Protein AF-0000000066488187 (afdb_homodimer)

Sequence (1250 aa):
MEKEEYLPPRRPIIRNIPPSITHKTSDGEYLLLGYHDRPMMTMATIIPTRYPVPGPHKAIGSTIERPPPQLLGPVEPQKHEDTSFILLLLNNHPIPFYATLVTMFALLLTVIWQCGRQWDQQKSTSRMDSFEIVNNPGESRSAQTSKQSNRGSFGWANRKIEIPEGWMAVGSKLMYSPSDILGTGCEGTVVYRGTFDGREVAVKRVVSEFVKFAHREADLLRESDTHPHVIRYFCMESDSQFRYLALELCIASLNDYVEQKEVQQNVTIALRDIMKQATDGLAHLHASKIVHRDMKPQNVLITMASQRGEMRAVISDFGLCKRVQPGKNSISRGIASGLAGTDGWIAPEVLISASTSYPVDIFSLGCIFYYVLTSGTHPFGKSLHRQANIVNGEYTLNKLADLDDWSLADDLISSMLNVEPLHRLTADAVLNHPFFWTSEKRLAYFSDVSDRVEKEEDNSPVVRRIETDARIVVCGGWREKICDALKEDLRKFRTYKSFSVRDLLRAMRNKKHHYRELPEDVRQSLGDIPDQFLHYFTSRFPRLLLHVYKATEYCSGEAVFKRYYSDDVRARMYPIVEEEERVRKKIKEEMANEVWARAPKPVEQRTPLKLDKRNIKKKSNPNTDMEKEEYLPPRRPIIRNIPPSITHKTSDGEYLLLGYHDRPMMTMATIIPTRYPVPGPHKAIGSTIERPPPQLLGPVEPQKHEDTSFILLLLNNHPIPFYATLVTMFALLLTVIWQCGRQWDQQKSTSRMDSFEIVNNPGESRSAQTSKQSNRGSFGWANRKIEIPEGWMAVGSKLMYSPSDILGTGCEGTVVYRGTFDGREVAVKRVVSEFVKFAHREADLLRESDTHPHVIRYFCMESDSQFRYLALELCIASLNDYVEQKEVQQNVTIALRDIMKQATDGLAHLHASKIVHRDMKPQNVLITMASQRGEMRAVISDFGLCKRVQPGKNSISRGIASGLAGTDGWIAPEVLISASTSYPVDIFSLGCIFYYVLTSGTHPFGKSLHRQANIVNGEYTLNKLADLDDWSLADDLISSMLNVEPLHRLTADAVLNHPFFWTSEKRLAYFSDVSDRVEKEEDNSPVVRRIETDARIVVCGGWREKICDALKEDLRKFRTYKSFSVRDLLRAMRNKKHHYRELPEDVRQSLGDIPDQFLHYFTSRFPRLLLHVYKATEYCSGEAVFKRYYSDDVRARMYPIVEEEERVRKKIKEEMANEVWARAPKPVEQRTPLKLDKRNIKKKSNPNTD

Solvent-accessible surface area (backbone atoms only — not comparable to full-atom values): 74371 Å² total; per-residue (Å²): 139,85,83,77,77,85,72,79,85,76,80,82,83,86,71,90,73,81,85,79,87,72,86,79,78,78,82,90,88,82,78,81,76,79,88,76,88,85,85,90,83,88,81,86,88,76,85,84,80,88,87,80,86,79,82,91,81,85,76,89,75,92,83,88,75,86,83,81,91,82,86,90,82,89,86,84,87,82,84,84,79,77,80,55,59,67,61,46,49,57,71,69,49,44,61,66,52,53,50,51,51,48,50,54,51,50,53,50,48,50,54,51,49,58,60,50,54,70,61,54,69,78,66,65,76,82,69,78,77,81,78,76,80,73,81,80,81,80,75,83,75,80,74,82,73,82,79,77,82,76,81,74,77,77,70,78,61,76,73,70,80,77,70,56,88,80,44,46,76,46,73,94,52,37,35,33,31,80,85,42,68,75,46,74,55,74,86,72,22,37,26,23,40,26,35,43,81,88,34,72,22,26,32,39,34,36,42,44,93,47,42,68,39,54,51,48,24,51,54,54,33,72,73,48,30,83,40,86,17,28,47,40,68,69,49,76,40,63,61,98,59,35,35,33,37,37,27,60,49,55,74,41,29,45,43,47,39,55,74,30,68,71,47,45,73,72,51,84,62,53,69,69,53,37,54,50,31,38,39,51,28,49,34,52,35,46,60,61,33,33,34,50,55,48,52,45,44,70,31,31,30,31,41,53,61,43,75,81,63,49,51,48,28,20,39,47,76,47,61,66,40,41,78,56,61,88,92,51,81,44,58,45,67,47,56,74,72,68,69,71,47,50,89,81,37,55,34,44,52,42,74,72,69,32,45,60,54,66,42,42,41,37,24,13,46,24,44,40,52,45,19,59,77,54,59,68,44,51,41,38,54,56,81,92,49,17,59,61,22,44,64,68,60,50,65,57,70,72,75,42,68,80,42,80,58,23,56,40,49,50,53,53,34,53,36,22,53,38,79,52,55,87,70,27,52,50,50,66,48,57,67,50,35,72,76,73,52,50,55,62,54,50,51,49,47,46,39,53,50,28,47,67,49,66,82,50,54,75,83,35,70,57,46,44,42,43,47,55,70,15,44,68,37,35,65,77,22,40,64,78,70,49,58,66,62,49,52,57,56,46,63,73,78,50,91,71,56,46,56,37,44,67,41,50,37,42,50,52,42,50,48,62,56,42,42,86,76,44,54,67,70,41,39,65,68,37,41,55,49,49,56,43,34,49,46,51,51,38,72,70,24,52,43,39,65,58,50,47,52,62,27,46,42,73,48,26,79,40,67,74,35,40,85,66,45,46,68,66,56,34,62,65,35,47,62,56,49,51,50,52,52,50,52,50,49,50,51,52,52,50,50,52,50,47,50,58,68,64,44,75,70,76,73,74,76,75,70,77,78,77,78,77,81,76,82,79,80,79,82,81,83,64,65,96,104,133,85,88,74,86,84,83,82,84,81,78,68,93,71,84,84,79,81,82,75,87,76,85,78,96,85,83,92,86,83,79,79,77,79,77,80,77,77,79,86,79,85,81,84,93,82,86,90,84,87,76,88,84,81,84,92,78,89,84,91,78,93,81,88,76,81,83,81,82,85,77,80,81,82,80,79,82,80,82,80,77,72,78,52,58,67,59,44,50,55,69,72,47,42,61,64,51,53,48,50,51,47,49,53,50,50,51,49,48,50,52,50,46,57,59,49,54,69,60,53,69,77,62,65,83,74,70,76,75,80,77,75,79,77,86,84,86,86,84,85,73,81,72,83,73,82,81,76,82,77,80,74,77,78,70,81,63,76,75,70,79,76,70,57,89,81,45,46,75,45,73,92,50,36,36,33,30,81,85,43,69,75,46,74,53,74,86,72,23,38,25,22,42,27,34,44,80,88,35,73,22,26,33,39,35,36,42,46,91,48,42,69,38,54,52,49,23,50,54,53,32,73,74,48,29,82,42,85,18,28,47,41,67,68,50,76,40,62,59,97,60,34,35,32,37,37,28,62,50,55,74,41,28,46,41,46,38,56,74,30,70,71,49,45,74,72,50,84,60,54,69,69,55,37,55,50,32,39,40,50,28,49,34,52,35,48,59,58,32,33,34,51,56,49,50,44,43,70,31,32,30,31,40,53,62,45,77,83,65,49,52,48,28,19,40,46,76,46,60,64,40,41,77,56,59,87,92,51,82,44,58,44,68,46,56,75,71,67,68,70,48,50,90,81,36,56,33,43,52,43,75,72,69,31,46,58,55,67,42,42,41,35,24,11,46,23,44,39,51,46,18,60,77,54,59,68,42,51,41,37,54,57,82,91,49,17,58,61,22,46,66,69,59,49,65,56,70,72,74,41,68,80,42,82,58,24,54,40,50,50,53,53,35,53,37,22,52,38,78,51,57,86,69,25,52,50,50,64,48,57,67,50,35,73,77,72,52,50,55,62,55,52,53,50,46,47,39,53,51,30,48,67,48,66,83,49,55,75,83,33,70,56,46,44,42,43,47,54,67,15,44,68,37,35,64,75,23,40,64,78,69,48,57,67,60,49,52,55,56,47,63,73,76,48,92,72,56,46,54,37,44,68,41,50,35,42,50,52,40,49,48,64,56,42,42,86,75,44,55,68,70,39,38,63,67,36,41,54,49,48,58,43,34,49,46,51,51,40,72,70,23,54,43,40,65,56,51,47,53,62,27,47,43,73,48,26,79,39,68,74,34,40,85,65,45,45,69,66,55,34,61,66,36,47,63,56,49,52,50,52,51,50,51,50,50,51,52,52,51,50,52,54,50,46,51,58,66,63,44,75,69,75,74,71,74,74,71,75,76,77,80,79,78,82,70,84,72,75,82,70,87,34,94,76,118

InterPro domains:
  IPR000719 Protein kinase domain [PF00069] (177-436)
  IPR000719 Protein kinase domain [PS50011] (176-436)
  IPR000719 Protein kinase domain [SM00220] (176-436)
  IPR008271 Serine/threonine-protein kinase, active site [PS00108] (290-302)
  IPR010513 KEN domain [PF06479] (442-565)
  IPR010513 KEN domain [PS51392] (439-567)
  IPR011009 Protein kinase-like domain superfamily [SSF56112] (176-450)
  IPR038357 KEN domain superfamily [G3DSA:1.20.1440.180] (439-581)
  IPR045133 Serine/threonine-protein kinase/endoribonuclease IRE1/2-like [PTHR13954] (144-567)

Radius of gyration: 46.55 Å; Cα contacts (8 Å, |Δi|>4): 1391; chains: 2; bounding box: 152×186×173 Å

GO terms:
  GO:0035966 response to topologically incorrect protein (P, IGI)
  GO:0035966 response to topologically incorrect protein (P, IMP)

pLDDT: mean 71.26, std 30.34, range [15.01, 98.56]

Secondary structure (DSSP, 8-state):
---------------------------------------------------------------------------------GGGHHHHHHHHSHHHHHHHHHHHHHHHHHHHHHHHHHHHGGGS----------------------------------------TT-EEETTTEEEEEEEEEEE-GGG-EEEEEEETTEEEEEEEEEGGGHHHHHHHHHHHHHHTTSTTB--EEEEEE-SSEEEEEEE-EEEEHHHHHH-HHHHHH--S-HHHHHHHHHHHHHHHHHTTEE-----GGGEEEEPP-TTS---EEE---TT-EE--TTS--B-GGGTTT--S-TTSS-HHHHHH-B--HHHHHHHHHHHHHHHHTTS--TT-SHHHHHHHHHHT----GGGGGSTTHHHHHHHHHHHT-SSGGGSPPHHHHHHSGGG--HHHHHHHHHHHHHHHTTS-TTSHHHHHHHTTHHHHTTT-GGGTS-HHHHHHHHTT----TT-HHHHHHHHHHHHHTGGGS-HHHHHHH-STTHHHHHHHHHH-TTHHHHHHHHGGGGTTSGGGTTTS-HHHHHHHHHHHHHHHHHHHHHHHHHHHHHHHHS-----------------------TT-/---------------------------------------------------------------------------------TTHHHHHHHHHSHHHHHHHHHHHHHHHHHHHHHHHHHHHTTSTT---------------------------------------TT-EEETTTEEEEEEEEEEE-GGG-EEEEEEETTEEEEEEEEEGGGHHHHHHHHHHHHHHTTSTTB--EEEEEE-SSEEEEEEE-EEEEHHHHHH-HHHHHH--S-HHHHHHHHHHHHHHHHHTTEE-----GGGEEEEPP-TTS---EEE---TT-EE--TTS--B-GGGTTT--S-TTSS-HHHHHH-B--HHHHHHHHHHHHHHHHTTS--TT-SHHHHHHHHHHT----GGGGGSTTHHHHHHHHHHHT-SSGGGSPPHHHHHHSGGG--HHHHHHHHHHHHHHHTTS-TTSHHHHHHHTTHHHHTTT-GGGTS-HHHHHHHHTT----TT-HHHHHHHHHHHHHTGGGS-HHHHHHH-STTHHHHHHHHHH-TTHHHHHHHHGGGGTTSGGGTTTS-HHHHHHHHHHHHHHHHHHHHHHHHHHHHHHHHS-----------------------S--

Structure (mmCIF, N/CA/C/O backbone):
data_AF-0000000066488187-model_v1
#
loop_
_entity.id
_entity.type
_entity.pdbx_description
1 polymer 'non-specific serine/threonine protein kinase'
#
loop_
_atom_site.group_PDB
_atom_site.id
_atom_site.type_symbol
_atom_site.label_atom_id
_atom_site.label_alt_id
_atom_site.label_comp_id
_atom_site.label_asym_id
_atom_site.label_entity_id
_atom_site.label_seq_id
_atom_site.pdbx_PDB_ins_code
_atom_site.Cartn_x
_atom_site.Cartn_y
_atom_site.Cartn_z
_atom_site.occupancy
_atom_site.B_iso_or_equiv
_atom_site.auth_seq_id
_atom_site.auth_comp_id
_atom_site.auth_asym_id
_atom_site.auth_atom_id
_atom_site.pdbx_PDB_model_num
ATOM 1 N N . MET A 1 1 ? -51.5 11.68 -42.594 1 23.78 1 MET A N 1
ATOM 2 C CA . MET A 1 1 ? -50.344 12.508 -42.188 1 23.78 1 MET A CA 1
ATOM 3 C C . MET A 1 1 ? -49.312 11.688 -41.406 1 23.78 1 MET A C 1
ATOM 5 O O . MET A 1 1 ? -49.656 11.055 -40.406 1 23.78 1 MET A O 1
ATOM 9 N N . GLU A 1 2 ? -48.156 11.32 -41.969 1 23.92 2 GLU A N 1
ATOM 10 C CA . GLU A 1 2 ? -47.312 10.133 -42 1 23.92 2 GLU A CA 1
ATOM 11 C C . GLU A 1 2 ? -46.312 10.133 -40.812 1 23.92 2 GLU A C 1
ATOM 13 O O . GLU A 1 2 ? -45.625 11.125 -40.562 1 23.92 2 GLU A O 1
ATOM 18 N N . LYS A 1 3 ? -46.531 9.375 -39.719 1 28.27 3 LYS A N 1
ATOM 19 C CA . LYS A 1 3 ? -46.125 9.18 -38.344 1 28.27 3 LYS A CA 1
ATOM 20 C C . LYS A 1 3 ? -44.625 8.844 -38.25 1 28.27 3 LYS A C 1
ATOM 22 O O . LYS A 1 3 ? -44.219 7.691 -38.406 1 28.27 3 LYS A O 1
ATOM 27 N N . GLU A 1 4 ? -43.75 9.789 -38.844 1 26.03 4 GLU A N 1
ATOM 28 C CA . GLU A 1 4 ? -42.344 9.57 -39.219 1 26.03 4 GLU A CA 1
ATOM 29 C C . GLU A 1 4 ? -41.531 9.133 -38 1 26.03 4 GLU A C 1
ATOM 31 O O . GLU A 1 4 ? -41.656 9.68 -36.906 1 26.03 4 GLU A O 1
ATOM 36 N N . GLU A 1 5 ? -40.875 7.992 -38.062 1 28.81 5 GLU A N 1
ATOM 37 C CA . GLU A 1 5 ? -40.219 6.914 -37.344 1 28.81 5 GLU A CA 1
ATOM 38 C C . GLU A 1 5 ? -38.844 7.336 -36.844 1 28.81 5 GLU A C 1
ATOM 40 O O . GLU A 1 5 ? -37.969 7.684 -37.656 1 28.81 5 GLU A O 1
ATOM 45 N N . TYR A 1 6 ? -38.781 8.109 -35.75 1 28.62 6 TYR A N 1
ATOM 46 C CA . TYR A 1 6 ? -37.656 8.875 -35.188 1 28.62 6 TYR A CA 1
ATOM 47 C C . TYR A 1 6 ? -36.406 8.008 -35.031 1 28.62 6 TYR A C 1
ATOM 49 O O . TYR A 1 6 ? -36.438 7.035 -34.281 1 28.62 6 TYR A O 1
ATOM 57 N N . LEU A 1 7 ? -35.562 7.945 -36.062 1 28.62 7 LEU A N 1
ATOM 58 C CA . LEU A 1 7 ? -34.406 7.07 -36.312 1 28.62 7 LEU A CA 1
ATOM 59 C C . LEU A 1 7 ? -33.25 7.367 -35.375 1 28.62 7 LEU A C 1
ATOM 61 O O . LEU A 1 7 ? -32.938 8.531 -35.125 1 28.62 7 LEU A O 1
ATOM 65 N N . PRO A 1 8 ? -32.781 6.449 -34.562 1 27.69 8 PRO A N 1
ATOM 66 C CA . PRO A 1 8 ? -31.797 6.359 -33.469 1 27.69 8 PRO A CA 1
ATOM 67 C C . PRO A 1 8 ? -30.391 6.809 -33.875 1 27.69 8 PRO A C 1
ATOM 69 O O . PRO A 1 8 ? -29.922 6.438 -34.969 1 27.69 8 PRO A O 1
ATOM 72 N N . PRO A 1 9 ? -29.953 8.031 -33.531 1 24.44 9 PRO A N 1
ATOM 73 C CA . PRO A 1 9 ? -28.812 8.742 -34.125 1 24.44 9 PRO A CA 1
ATOM 74 C C . PRO A 1 9 ? -27.516 7.941 -34.031 1 24.44 9 PRO A C 1
ATOM 76 O O . PRO A 1 9 ? -27.25 7.289 -33 1 24.44 9 PRO A O 1
ATOM 79 N N . ARG A 1 10 ? -26.969 7.531 -35.156 1 23.97 10 ARG A N 1
ATOM 80 C CA . ARG A 1 10 ? -25.828 6.707 -35.531 1 23.97 10 ARG A CA 1
ATOM 81 C C . ARG A 1 10 ? -24.516 7.344 -35.062 1 23.97 10 ARG A C 1
ATOM 83 O O . ARG A 1 10 ? -24.297 8.539 -35.25 1 23.97 10 ARG A O 1
ATOM 90 N N . ARG A 1 11 ? -23.797 6.793 -34.062 1 23.14 11 ARG A N 1
ATOM 91 C CA . ARG A 1 11 ? -22.578 7.191 -33.375 1 23.14 11 ARG A CA 1
ATOM 92 C C . ARG A 1 11 ? -21.438 7.406 -34.375 1 23.14 11 ARG A C 1
ATOM 94 O O . ARG A 1 11 ? -21.125 6.516 -35.188 1 23.14 11 ARG A O 1
ATOM 101 N N . PRO A 1 12 ? -21.219 8.594 -34.875 1 22.83 12 PRO A N 1
ATOM 102 C CA . PRO A 1 12 ? -20.312 8.773 -36.031 1 22.83 12 PRO A CA 1
ATOM 103 C C . PRO A 1 12 ? -18.922 8.234 -35.75 1 22.83 12 PRO A C 1
ATOM 105 O O . PRO A 1 12 ? -18.453 8.242 -34.594 1 22.83 12 PRO A O 1
ATOM 108 N N . ILE A 1 13 ? -18.359 7.418 -36.656 1 22.72 13 ILE A N 1
ATOM 109 C CA . ILE A 1 13 ? -17.156 6.613 -36.875 1 22.72 13 ILE A CA 1
ATOM 110 C C . ILE A 1 13 ? -15.922 7.504 -36.781 1 22.72 13 ILE A C 1
ATOM 112 O O . ILE A 1 13 ? -16 8.711 -37.031 1 22.72 13 ILE A O 1
ATOM 116 N N . ILE A 1 14 ? -14.672 6.945 -36.969 1 23.17 14 ILE A N 1
ATOM 117 C CA . ILE A 1 14 ? -13.273 6.723 -36.656 1 23.17 14 ILE A CA 1
ATOM 118 C C . ILE A 1 14 ? -12.391 7.594 -37.531 1 23.17 14 ILE A C 1
ATOM 120 O O . ILE A 1 14 ? -11.195 7.746 -37.281 1 23.17 14 ILE A O 1
ATOM 124 N N . ARG A 1 15 ? -12.773 8.367 -38.562 1 19.3 15 ARG A N 1
ATOM 125 C CA . ARG A 1 15 ? -12.039 8.203 -39.812 1 19.3 15 ARG A CA 1
ATOM 126 C C . ARG A 1 15 ? -10.695 8.922 -39.75 1 19.3 15 ARG A C 1
ATOM 128 O O . ARG A 1 15 ? -9.758 8.562 -40.469 1 19.3 15 ARG A O 1
ATOM 135 N N . ASN A 1 16 ? -10.438 10.25 -39.5 1 20.3 16 ASN A N 1
ATOM 136 C CA . ASN A 1 16 ? -9.703 11.047 -40.469 1 20.3 16 ASN A CA 1
ATOM 137 C C . ASN A 1 16 ? -8.195 10.859 -40.312 1 20.3 16 ASN A C 1
ATOM 139 O O . ASN A 1 16 ? -7.633 11.125 -39.25 1 20.3 16 ASN A O 1
ATOM 143 N N . ILE A 1 17 ? -7.453 10.055 -41.281 1 22.75 17 ILE A N 1
ATOM 144 C CA . ILE A 1 17 ? -6.117 9.586 -41.625 1 22.75 17 ILE A CA 1
ATOM 145 C C . ILE A 1 17 ? -5.254 10.773 -42.062 1 22.75 17 ILE A C 1
ATOM 147 O O . ILE A 1 17 ? -5.477 11.352 -43.125 1 22.75 17 ILE A O 1
ATOM 151 N N . PRO A 1 18 ? -4.883 11.773 -41.25 1 21.7 18 PRO A N 1
ATOM 152 C CA . PRO A 1 18 ? -4.305 12.914 -41.969 1 21.7 18 PRO A CA 1
ATOM 153 C C . PRO A 1 18 ? -3.121 12.508 -42.875 1 21.7 18 PRO A C 1
ATOM 155 O O . PRO A 1 18 ? -2.447 11.516 -42.594 1 21.7 18 PRO A O 1
ATOM 158 N N . PRO A 1 19 ? -2.885 13.133 -44.094 1 20.77 19 PRO A N 1
ATOM 159 C CA . PRO A 1 19 ? -2.145 12.969 -45.344 1 20.77 19 PRO A CA 1
ATOM 160 C C . PRO A 1 19 ? -0.631 13.008 -45.156 1 20.77 19 PRO A C 1
ATOM 162 O O . PRO A 1 19 ? -0.154 13.43 -44.094 1 20.77 19 PRO A O 1
ATOM 165 N N . SER A 1 20 ? 0.217 12.93 -46.344 1 21.25 20 SER A N 1
ATOM 166 C CA . SER A 1 20 ? 1.503 12.523 -46.906 1 21.25 20 SER A CA 1
ATOM 167 C C . SER A 1 20 ? 2.543 13.625 -46.781 1 21.25 20 SER A C 1
ATOM 169 O O . SER A 1 20 ? 3.68 13.477 -47.219 1 21.25 20 SER A O 1
ATOM 171 N N . ILE A 1 21 ? 2.777 14.516 -45.812 1 21.56 21 ILE A N 1
ATOM 172 C CA . ILE A 1 21 ? 3.465 15.742 -46.188 1 21.56 21 ILE A CA 1
ATOM 173 C C . ILE A 1 21 ? 4.898 15.422 -46.625 1 21.56 21 ILE A C 1
ATOM 175 O O . ILE A 1 21 ? 5.672 14.875 -45.844 1 21.56 21 ILE A O 1
ATOM 179 N N . THR A 1 22 ? 5.34 15.555 -48 1 20.45 22 THR A N 1
ATOM 180 C CA . THR A 1 22 ? 6.434 15.281 -48.906 1 20.45 22 THR A CA 1
ATOM 181 C C . THR A 1 22 ? 7.598 16.234 -48.688 1 20.45 22 THR A C 1
ATOM 183 O O . THR A 1 22 ? 8.609 16.172 -49.375 1 20.45 22 THR A O 1
ATOM 186 N N . HIS A 1 23 ? 7.898 16.969 -47.625 1 21.17 23 HIS A N 1
ATOM 187 C CA . HIS A 1 23 ? 8.703 18.125 -47.969 1 21.17 23 HIS A CA 1
ATOM 188 C C . HIS A 1 23 ? 10.062 17.719 -48.531 1 21.17 23 HIS A C 1
ATOM 190 O O . HIS A 1 23 ? 10.641 16.719 -48.094 1 21.17 23 HIS A O 1
ATOM 196 N N . LYS A 1 24 ? 10.383 18.359 -49.75 1 19.84 24 LYS A N 1
ATOM 197 C CA . LYS A 1 24 ? 11.438 18.422 -50.75 1 19.84 24 LYS A CA 1
ATOM 198 C C . LYS A 1 24 ? 12.734 18.969 -50.188 1 19.84 24 LYS A C 1
ATOM 200 O O . LYS A 1 24 ? 12.766 20.078 -49.656 1 19.84 24 LYS A O 1
ATOM 205 N N . THR A 1 25 ? 13.656 18.219 -49.781 1 20.03 25 THR A N 1
ATOM 206 C CA . THR A 1 25 ? 14.867 18.562 -49.031 1 20.03 25 THR A CA 1
ATOM 207 C C . THR A 1 25 ? 15.898 19.203 -49.969 1 20.03 25 THR A C 1
ATOM 209 O O . THR A 1 25 ? 16.234 18.625 -51.031 1 20.03 25 THR A O 1
ATOM 212 N N . SER A 1 26 ? 15.938 20.516 -50.25 1 20.23 26 SER A N 1
ATOM 213 C CA . SER A 1 26 ? 16.719 21.031 -51.375 1 20.23 26 SER A CA 1
ATOM 214 C C . SER A 1 26 ? 18.078 20.344 -51.438 1 20.23 26 SER A C 1
ATOM 216 O O . SER A 1 26 ? 18.484 19.891 -52.531 1 20.23 26 SER A O 1
ATOM 218 N N . ASP A 1 27 ? 19.219 21.125 -50.906 1 20.31 27 ASP A N 1
ATOM 219 C CA . ASP A 1 27 ? 20.547 21.016 -51.5 1 20.31 27 ASP A CA 1
ATOM 220 C C . ASP A 1 27 ? 21.156 19.641 -51.219 1 20.31 27 ASP A C 1
ATOM 222 O O . ASP A 1 27 ? 20.703 18.906 -50.344 1 20.31 27 ASP A O 1
ATOM 226 N N . GLY A 1 28 ? 22.438 19.391 -51.844 1 17.52 28 GLY A N 1
ATOM 227 C CA . GLY A 1 28 ? 23.172 18.25 -52.406 1 17.52 28 GLY A CA 1
ATOM 228 C C . GLY A 1 28 ? 23.734 17.344 -51.344 1 17.52 28 GLY A C 1
ATOM 229 O O . GLY A 1 28 ? 23.156 17.172 -50.281 1 17.52 28 GLY A O 1
ATOM 230 N N . GLU A 1 29 ? 25.188 17.328 -51.188 1 17.75 29 GLU A N 1
ATOM 231 C CA . GLU A 1 29 ? 26.234 16.453 -51.719 1 17.75 29 GLU A CA 1
ATOM 232 C C . GLU A 1 29 ? 26.859 15.617 -50.594 1 17.75 29 GLU A C 1
ATOM 234 O O . GLU A 1 29 ? 26.766 14.383 -50.625 1 17.75 29 GLU A O 1
ATOM 239 N N . TYR A 1 30 ? 28.125 15.938 -49.969 1 18.64 30 TYR A N 1
ATOM 240 C CA . TYR A 1 30 ? 29.438 15.312 -50 1 18.64 30 TYR A CA 1
ATOM 241 C C . TYR A 1 30 ? 29.703 14.523 -48.719 1 18.64 30 TYR A C 1
ATOM 243 O O . TYR A 1 30 ? 29.125 14.812 -47.688 1 18.64 30 TYR A O 1
ATOM 251 N N . LEU A 1 31 ? 30.312 13.289 -48.844 1 18.98 31 LEU A N 1
ATOM 252 C CA . LEU A 1 31 ? 30.797 12.133 -48.094 1 18.98 31 LEU A CA 1
ATOM 253 C C . LEU A 1 31 ? 31.891 12.531 -47.125 1 18.98 31 LEU A C 1
ATOM 255 O O . LEU A 1 31 ? 32.344 11.711 -46.312 1 18.98 31 LEU A O 1
ATOM 259 N N . LEU A 1 32 ? 31.984 13.742 -46.594 1 17.16 32 LEU A N 1
ATOM 260 C CA . LEU A 1 32 ? 33.375 14.039 -46.344 1 17.16 32 LEU A CA 1
ATOM 261 C C . LEU A 1 32 ? 33.969 13.086 -45.281 1 17.16 32 LEU A C 1
ATOM 263 O O . LEU A 1 32 ? 33.438 13 -44.188 1 17.16 32 LEU A O 1
ATOM 267 N N . LEU A 1 33 ? 34.906 12.109 -45.75 1 18.19 33 LEU A N 1
ATOM 268 C CA . LEU A 1 33 ? 35.812 11.07 -45.219 1 18.19 33 LEU A CA 1
ATOM 269 C C . LEU A 1 33 ? 36.844 11.656 -44.25 1 18.19 33 LEU A C 1
ATOM 271 O O . LEU A 1 33 ? 37.719 10.953 -43.812 1 18.19 33 LEU A O 1
ATOM 275 N N . GLY A 1 34 ? 36.594 12.836 -43.688 1 16.64 34 GLY A N 1
ATOM 276 C CA . GLY A 1 34 ? 37.875 13.5 -43.5 1 16.64 34 GLY A CA 1
ATOM 277 C C . GLY A 1 34 ? 38.906 12.641 -42.75 1 16.64 34 GLY A C 1
ATOM 278 O O . GLY A 1 34 ? 38.531 11.648 -42.125 1 16.64 34 GLY A O 1
ATOM 279 N N . TYR A 1 35 ? 40.312 13.148 -42.812 1 17.02 35 TYR A N 1
ATOM 280 C CA . TYR A 1 35 ? 41.75 12.938 -42.75 1 17.02 35 TYR A CA 1
ATOM 281 C C . TYR A 1 35 ? 42.188 12.648 -41.312 1 17.02 35 TYR A C 1
ATOM 283 O O . TYR A 1 35 ? 41.688 13.25 -40.375 1 17.02 35 TYR A O 1
ATOM 291 N N . HIS A 1 36 ? 43 11.547 -41.156 1 16.98 36 HIS A N 1
ATOM 292 C CA . HIS A 1 36 ? 43.656 10.672 -40.219 1 16.98 36 HIS A CA 1
ATOM 293 C C . HIS A 1 36 ? 44.812 11.398 -39.5 1 16.98 36 HIS A C 1
ATOM 295 O O . HIS A 1 36 ? 45.469 10.836 -38.625 1 16.98 36 HIS A O 1
ATOM 301 N N . ASP A 1 37 ? 45.125 12.648 -39.469 1 16.47 37 ASP A N 1
ATOM 302 C CA . ASP A 1 37 ? 46.562 12.797 -39.438 1 16.47 37 ASP A CA 1
ATOM 303 C C . ASP A 1 37 ? 47.156 12.195 -38.156 1 16.47 37 ASP A C 1
ATOM 305 O O . ASP A 1 37 ? 46.469 12.18 -37.094 1 16.47 37 ASP A O 1
ATOM 309 N N . ARG A 1 38 ? 48.531 11.695 -38.281 1 17.17 38 ARG A N 1
ATOM 310 C CA . ARG A 1 38 ? 49.469 10.758 -37.688 1 17.17 38 ARG A CA 1
ATOM 311 C C . ARG A 1 38 ? 49.938 11.25 -36.344 1 17.17 38 ARG A C 1
ATOM 313 O O . ARG A 1 38 ? 49.938 10.484 -35.375 1 17.17 38 ARG A O 1
ATOM 320 N N . PRO A 1 39 ? 50.906 12.328 -36.125 1 16.39 39 PRO A N 1
ATOM 321 C CA . PRO A 1 39 ? 52.344 12.023 -35.969 1 16.39 39 PRO A CA 1
ATOM 322 C C . PRO A 1 39 ? 52.781 11.992 -34.531 1 16.39 39 PRO A C 1
ATOM 324 O O . PRO A 1 39 ? 53.438 11.031 -34.094 1 16.39 39 PRO A O 1
ATOM 327 N N . MET A 1 40 ? 53.25 13.164 -33.812 1 15.96 40 MET A N 1
ATOM 328 C CA . MET A 1 40 ? 54.656 13.492 -33.531 1 15.96 40 MET A CA 1
ATOM 329 C C . MET A 1 40 ? 55.031 13.016 -32.125 1 15.96 40 MET A C 1
ATOM 331 O O . MET A 1 40 ? 54.156 12.93 -31.25 1 15.96 40 MET A O 1
ATOM 335 N N . MET A 1 41 ? 56.5 12.883 -31.781 1 15.87 41 MET A N 1
ATOM 336 C CA . MET A 1 41 ? 57.594 12.266 -31.031 1 15.87 41 MET A CA 1
ATOM 337 C C . MET A 1 41 ? 57.719 12.867 -29.641 1 15.87 41 MET A C 1
ATOM 339 O O . MET A 1 41 ? 58.219 12.219 -28.719 1 15.87 41 MET A O 1
ATOM 343 N N . THR A 1 42 ? 57.469 14.133 -29.25 1 15.91 42 THR A N 1
ATOM 344 C CA . THR A 1 42 ? 58.656 14.789 -28.719 1 15.91 42 THR A CA 1
ATOM 345 C C . THR A 1 42 ? 59 14.273 -27.312 1 15.91 42 THR A C 1
ATOM 347 O O . THR A 1 42 ? 58.094 13.828 -26.594 1 15.91 42 THR A O 1
ATOM 350 N N . MET A 1 43 ? 60.375 14.641 -26.734 1 15.22 43 MET A N 1
ATOM 351 C CA . MET A 1 43 ? 61.594 14.32 -26.016 1 15.22 43 MET A CA 1
ATOM 352 C C . MET A 1 43 ? 61.438 14.633 -24.531 1 15.22 43 MET A C 1
ATOM 354 O O . MET A 1 43 ? 62.156 14.055 -23.703 1 15.22 43 MET A O 1
ATOM 358 N N . ALA A 1 44 ? 60.781 15.719 -24.016 1 15.34 44 ALA A N 1
ATOM 359 C CA . ALA A 1 44 ? 61.719 16.531 -23.25 1 15.34 44 ALA A CA 1
ATOM 360 C C . ALA A 1 44 ? 62.125 15.828 -21.953 1 15.34 44 ALA A C 1
ATOM 362 O O . ALA A 1 44 ? 61.438 14.93 -21.484 1 15.34 44 ALA A O 1
ATOM 363 N N . THR A 1 45 ? 62.719 16.641 -20.953 1 15.73 45 THR A N 1
ATOM 364 C CA . THR A 1 45 ? 63.938 16.891 -20.219 1 15.73 45 THR A CA 1
ATOM 365 C C . THR A 1 45 ? 63.906 16.203 -18.859 1 15.73 45 THR A C 1
ATOM 367 O O . THR A 1 45 ? 62.844 15.867 -18.359 1 15.73 45 THR A O 1
ATOM 370 N N . ILE A 1 46 ? 64.75 16.766 -17.812 1 15.26 46 ILE A N 1
ATOM 371 C CA . ILE A 1 46 ? 66 16.5 -17.141 1 15.26 46 ILE A CA 1
ATOM 372 C C . ILE A 1 46 ? 65.75 16.219 -15.656 1 15.26 46 ILE A C 1
ATOM 374 O O . ILE A 1 46 ? 66.562 15.555 -15.008 1 15.26 46 ILE A O 1
ATOM 378 N N . ILE A 1 47 ? 64.625 16.672 -14.961 1 16.33 47 ILE A N 1
ATOM 379 C CA . ILE A 1 47 ? 65.25 17.328 -13.805 1 16.33 47 ILE A CA 1
ATOM 380 C C . ILE A 1 47 ? 65.875 16.281 -12.914 1 16.33 47 ILE A C 1
ATOM 382 O O . ILE A 1 47 ? 65.375 15.203 -12.688 1 16.33 47 ILE A O 1
ATOM 386 N N . PRO A 1 48 ? 66.812 16.703 -12.023 1 16.05 48 PRO A N 1
ATOM 387 C CA . PRO A 1 48 ? 68.125 16.391 -11.469 1 16.05 48 PRO A CA 1
ATOM 388 C C . PRO A 1 48 ? 68.062 15.32 -10.383 1 16.05 48 PRO A C 1
ATOM 390 O O . PRO A 1 48 ? 67 14.992 -9.898 1 16.05 48 PRO A O 1
ATOM 393 N N . THR A 1 49 ? 69.062 15.453 -9.5 1 15.07 49 THR A N 1
ATOM 394 C CA . THR A 1 49 ? 70.188 14.711 -9.008 1 15.07 49 THR A CA 1
ATOM 395 C C . THR A 1 49 ? 69.875 14.055 -7.668 1 15.07 49 THR A C 1
ATOM 397 O O . THR A 1 49 ? 70.188 12.875 -7.461 1 15.07 49 THR A O 1
ATOM 400 N N . ARG A 1 50 ? 69.75 14.82 -6.492 1 16.03 50 ARG A N 1
ATOM 401 C CA . ARG A 1 50 ? 70.938 14.664 -5.613 1 16.03 50 ARG A CA 1
ATOM 402 C C . ARG A 1 50 ? 70.75 13.445 -4.707 1 16.03 50 ARG A C 1
ATOM 404 O O . ARG A 1 50 ? 69.625 12.984 -4.477 1 16.03 50 ARG A O 1
ATOM 411 N N . TYR A 1 51 ? 71.688 13.32 -3.646 1 15.61 51 TYR A N 1
ATOM 412 C CA . TYR A 1 51 ? 72.688 12.461 -3.041 1 15.61 51 TYR A CA 1
ATOM 413 C C . TYR A 1 51 ? 72.125 11.672 -1.872 1 15.61 51 TYR A C 1
ATOM 415 O O . TYR A 1 51 ? 71.125 12.078 -1.284 1 15.61 51 TYR A O 1
ATOM 423 N N . PRO A 1 52 ? 72.875 10.633 -1.226 1 16.44 52 PRO A N 1
ATOM 424 C CA . PRO A 1 52 ? 72.875 9.273 -0.691 1 16.44 52 PRO A CA 1
ATOM 425 C C . PRO A 1 52 ? 72.625 9.227 0.812 1 16.44 52 PRO A C 1
ATOM 427 O O . PRO A 1 52 ? 72.25 8.18 1.35 1 16.44 52 PRO A O 1
ATOM 430 N N . VAL A 1 53 ? 72.5 10.141 1.646 1 16.66 53 VAL A N 1
ATOM 431 C CA . VAL A 1 53 ? 73.5 10.016 2.73 1 16.66 53 VAL A CA 1
ATOM 432 C C . VAL A 1 53 ? 73.062 8.859 3.646 1 16.66 53 VAL A C 1
ATOM 434 O O . VAL A 1 53 ? 71.875 8.68 3.939 1 16.66 53 VAL A O 1
ATOM 437 N N . PRO A 1 54 ? 74.062 8.055 4.348 1 16.34 54 PRO A N 1
ATOM 438 C CA . PRO A 1 54 ? 74.438 6.746 4.863 1 16.34 54 PRO A CA 1
ATOM 439 C C . PRO A 1 54 ? 73.938 6.465 6.262 1 16.34 54 PRO A C 1
ATOM 441 O O . PRO A 1 54 ? 73.875 5.316 6.707 1 16.34 54 PRO A O 1
ATOM 444 N N . GLY A 1 55 ? 73.312 7.266 7.074 1 16.38 55 GLY A N 1
ATOM 445 C CA . GLY A 1 55 ? 74 7.207 8.352 1 16.38 55 GLY A CA 1
ATOM 446 C C . GLY A 1 55 ? 73.875 5.875 9.055 1 16.38 55 GLY A C 1
ATOM 447 O O . GLY A 1 55 ? 73 5.074 8.695 1 16.38 55 GLY A O 1
ATOM 448 N N . PRO A 1 56 ? 74.438 5.523 10.281 1 16.66 56 PRO A N 1
ATOM 449 C CA . PRO A 1 56 ? 75.375 4.633 10.984 1 16.66 56 PRO A CA 1
ATOM 450 C C . PRO A 1 56 ? 74.688 3.445 11.641 1 16.66 56 PRO A C 1
ATOM 452 O O . PRO A 1 56 ? 73.438 3.416 11.711 1 16.66 56 PRO A O 1
ATOM 455 N N . HIS A 1 57 ? 75.188 2.896 12.82 1 15.52 57 HIS A N 1
ATOM 456 C CA . HIS A 1 57 ? 75.938 1.759 13.359 1 15.52 57 HIS A CA 1
ATOM 457 C C . HIS A 1 57 ? 75.062 0.891 14.242 1 15.52 57 HIS A C 1
ATOM 459 O O . HIS A 1 57 ? 75.125 -0.339 14.188 1 15.52 57 HIS A O 1
ATOM 465 N N . LYS A 1 58 ? 74.188 1.296 15.273 1 15.94 58 LYS A N 1
ATOM 466 C CA . LYS A 1 58 ? 74.625 0.77 16.562 1 15.94 58 LYS A CA 1
ATOM 467 C C . LYS A 1 58 ? 74.25 -0.693 16.719 1 15.94 58 LYS A C 1
ATOM 469 O O . LYS A 1 58 ? 73.25 -1.156 16.078 1 15.94 58 LYS A O 1
ATOM 474 N N . ALA A 1 59 ? 74.312 -1.363 17.969 1 15.02 59 ALA A N 1
ATOM 475 C CA . ALA A 1 59 ? 74.938 -2.438 18.75 1 15.02 59 ALA A CA 1
ATOM 476 C C . ALA A 1 59 ? 73.875 -3.518 19.078 1 15.02 59 ALA A C 1
ATOM 478 O O . ALA A 1 59 ? 74.062 -4.285 20.016 1 15.02 59 ALA A O 1
ATOM 479 N N . ILE A 1 60 ? 72.938 -3.904 18.266 1 15.02 60 ILE A N 1
ATOM 480 C CA . ILE A 1 60 ? 72 -4.734 19.047 1 15.02 60 ILE A CA 1
ATOM 481 C C . ILE A 1 60 ? 72.688 -6.035 19.438 1 15.02 60 ILE A C 1
ATOM 483 O O . ILE A 1 60 ? 73.188 -6.758 18.578 1 15.02 60 ILE A O 1
ATOM 487 N N . GLY A 1 61 ? 72.875 -6.426 20.641 1 15.32 61 GLY A N 1
ATOM 488 C CA . GLY A 1 61 ? 73.5 -7.441 21.484 1 15.32 61 GLY A CA 1
ATOM 489 C C . GLY A 1 61 ? 72.938 -8.836 21.203 1 15.32 61 GLY A C 1
ATOM 490 O O . GLY A 1 61 ? 73.625 -9.68 20.656 1 15.32 61 GLY A O 1
ATOM 491 N N . SER A 1 62 ? 72.125 -9.508 22.109 1 15.88 62 SER A N 1
ATOM 492 C CA . SER A 1 62 ? 72.562 -10.703 22.844 1 15.88 62 SER A CA 1
ATOM 493 C C . SER A 1 62 ? 72.188 -11.969 22.094 1 15.88 62 SER A C 1
ATOM 495 O O . SER A 1 62 ? 71.312 -11.922 21.188 1 15.88 62 SER A O 1
ATOM 497 N N . THR A 1 63 ? 71.75 -13.172 22.797 1 15.94 63 THR A N 1
ATOM 498 C CA . THR A 1 63 ? 72.438 -14.422 23.172 1 15.94 63 THR A CA 1
ATOM 499 C C . THR A 1 63 ? 71.75 -15.609 22.469 1 15.94 63 THR A C 1
ATOM 501 O O . THR A 1 63 ? 72.438 -16.469 21.922 1 15.94 63 THR A O 1
ATOM 504 N N . ILE A 1 64 ? 70.438 -16.141 22.844 1 18.11 64 ILE A N 1
ATOM 505 C CA . ILE A 1 64 ? 70.438 -17.469 23.438 1 18.11 64 ILE A CA 1
ATOM 506 C C . ILE A 1 64 ? 70.312 -18.531 22.344 1 18.11 64 ILE A C 1
ATOM 508 O O . ILE A 1 64 ? 69.562 -18.328 21.375 1 18.11 64 ILE A O 1
ATOM 512 N N . GLU A 1 65 ? 70.688 -19.875 22.5 1 16.83 65 GLU A N 1
ATOM 513 C CA . GLU A 1 65 ? 71.312 -21.078 21.969 1 16.83 65 GLU A CA 1
ATOM 514 C C . GLU A 1 65 ? 70.25 -22.078 21.453 1 16.83 65 GLU A C 1
ATOM 516 O O . GLU A 1 65 ? 70.625 -23.031 20.781 1 16.83 65 GLU A O 1
ATOM 521 N N . ARG A 1 66 ? 69 -21.922 21.391 1 18.14 66 ARG A N 1
ATOM 522 C CA . ARG A 1 66 ? 68.375 -23.188 21.766 1 18.14 66 ARG A CA 1
ATOM 523 C C . ARG A 1 66 ? 68.625 -24.266 20.75 1 18.14 66 ARG A C 1
ATOM 525 O O . ARG A 1 66 ? 68.562 -24.031 19.531 1 18.14 66 ARG A O 1
ATOM 532 N N . PRO A 1 67 ? 68.875 -25.547 21.031 1 17.06 67 PRO A N 1
ATOM 533 C CA . PRO A 1 67 ? 69.625 -26.672 20.484 1 17.06 67 PRO A CA 1
ATOM 534 C C . PRO A 1 67 ? 68.938 -27.344 19.297 1 17.06 67 PRO A C 1
ATOM 536 O O . PRO A 1 67 ? 69.562 -27.453 18.234 1 17.06 67 PRO A O 1
ATOM 539 N N . PRO A 1 68 ? 68.312 -28.609 19.438 1 17.69 68 PRO A N 1
ATOM 540 C CA . PRO A 1 68 ? 68.938 -29.875 19.094 1 17.69 68 PRO A CA 1
ATOM 541 C C . PRO A 1 68 ? 68.375 -30.531 17.859 1 17.69 68 PRO A C 1
ATOM 543 O O . PRO A 1 68 ? 69.125 -31.047 17.016 1 17.69 68 PRO A O 1
ATOM 546 N N . PRO A 1 69 ? 66.875 -30.797 17.719 1 20.28 69 PRO A N 1
ATOM 547 C CA . PRO A 1 69 ? 66.562 -32.219 17.656 1 20.28 69 PRO A CA 1
ATOM 548 C C . PRO A 1 69 ? 66.688 -32.781 16.234 1 20.28 69 PRO A C 1
ATOM 550 O O . PRO A 1 69 ? 66.5 -32.062 15.258 1 20.28 69 PRO A O 1
ATOM 553 N N . GLN A 1 70 ? 66.812 -34.062 15.945 1 18.34 70 GLN A N 1
ATOM 554 C CA . GLN A 1 70 ? 67.562 -34.938 15.008 1 18.34 70 GLN A CA 1
ATOM 555 C C . GLN A 1 70 ? 66.688 -35.281 13.805 1 18.34 70 GLN A C 1
ATOM 557 O O . GLN A 1 70 ? 67.062 -35.156 12.656 1 18.34 70 GLN A O 1
ATOM 562 N N . LEU A 1 71 ? 65.562 -36.25 13.859 1 17.77 71 LEU A N 1
ATOM 563 C CA . LEU A 1 71 ? 65.812 -37.625 13.414 1 17.77 71 LEU A CA 1
ATOM 564 C C . LEU A 1 71 ? 65.438 -37.781 11.945 1 17.77 71 LEU A C 1
ATOM 566 O O . LEU A 1 71 ? 66.25 -38.25 11.141 1 17.77 71 LEU A O 1
ATOM 570 N N . LEU A 1 72 ? 64.188 -38.625 11.531 1 20.22 72 LEU A N 1
ATOM 571 C CA . LEU A 1 72 ? 64.25 -39.906 10.852 1 20.22 72 LEU A CA 1
ATOM 572 C C . LEU A 1 72 ? 64 -39.75 9.352 1 20.22 72 LEU A C 1
ATOM 574 O O . LEU A 1 72 ? 63.344 -38.812 8.93 1 20.22 72 LEU A O 1
ATOM 578 N N . GLY A 1 73 ? 64.312 -40.688 8.344 1 19.84 73 GLY A N 1
ATOM 579 C CA . GLY A 1 73 ? 64.875 -40.844 7.008 1 19.84 73 GLY A CA 1
ATOM 580 C C . GLY A 1 73 ? 63.812 -41 5.93 1 19.84 73 GLY A C 1
ATOM 581 O O . GLY A 1 73 ? 63.906 -40.406 4.863 1 19.84 73 GLY A O 1
ATOM 582 N N . PRO A 1 74 ? 62.688 -41.906 6.051 1 20.83 74 PRO A N 1
ATOM 583 C CA . PRO A 1 74 ? 62.781 -43.031 5.102 1 20.83 74 PRO A CA 1
ATOM 584 C C . PRO A 1 74 ? 62.25 -42.656 3.711 1 20.83 74 PRO A C 1
ATOM 586 O O . PRO A 1 74 ? 61.656 -41.594 3.531 1 20.83 74 PRO A O 1
ATOM 589 N N . VAL A 1 75 ? 61 -43.375 2.965 1 24.7 75 VAL A N 1
ATOM 590 C CA . VAL A 1 75 ? 60.906 -44.469 1.984 1 24.7 75 VAL A CA 1
ATOM 591 C C . VAL A 1 75 ? 60.312 -43.938 0.681 1 24.7 75 VAL A C 1
ATOM 593 O O . VAL A 1 75 ? 59.5 -43 0.694 1 24.7 75 VAL A O 1
ATOM 596 N N . GLU A 1 76 ? 60.625 -44.375 -0.61 1 23.98 76 GLU A N 1
ATOM 597 C CA . GLU A 1 76 ? 60.688 -44.031 -2.025 1 23.98 76 GLU A CA 1
ATOM 598 C C . GLU A 1 76 ? 59.375 -44.312 -2.729 1 23.98 76 GLU A C 1
ATOM 600 O O . GLU A 1 76 ? 58.938 -45.469 -2.791 1 23.98 76 GLU A O 1
ATOM 605 N N . PRO A 1 77 ? 58.219 -43.562 -2.678 1 22.7 77 PRO A N 1
ATOM 606 C CA . PRO A 1 77 ? 56.938 -44.031 -3.174 1 22.7 77 PRO A CA 1
ATOM 607 C C . PRO A 1 77 ? 56.938 -44.312 -4.676 1 22.7 77 PRO A C 1
ATOM 609 O O . PRO A 1 77 ? 57.438 -43.5 -5.457 1 22.7 77 PRO A O 1
ATOM 612 N N . GLN A 1 78 ? 56.719 -45.562 -5.273 1 22.81 78 GLN A N 1
ATOM 613 C CA . GLN A 1 78 ? 56.844 -46.219 -6.57 1 22.81 78 GLN A CA 1
ATOM 614 C C . GLN A 1 78 ? 55.781 -45.719 -7.543 1 22.81 78 GLN A C 1
ATOM 616 O O . GLN A 1 78 ? 54.656 -45.375 -7.133 1 22.81 78 GLN A O 1
ATOM 621 N N . LYS A 1 79 ? 56.031 -45.531 -8.82 1 25.7 79 LYS A N 1
ATOM 622 C CA . LYS A 1 79 ? 55.562 -44.969 -10.07 1 25.7 79 LYS A CA 1
ATOM 623 C C . LYS A 1 79 ? 54.469 -45.844 -10.695 1 25.7 79 LYS A C 1
ATOM 625 O O . LYS A 1 79 ? 54.781 -46.938 -11.188 1 25.7 79 LYS A O 1
ATOM 630 N N . HIS A 1 80 ? 53.188 -46.062 -10.234 1 23.86 80 HIS A N 1
ATOM 631 C CA . HIS A 1 80 ? 52.188 -47 -10.734 1 23.86 80 HIS A CA 1
ATOM 632 C C . HIS A 1 80 ? 51.875 -46.75 -12.203 1 23.86 80 HIS A C 1
ATOM 634 O O . HIS A 1 80 ? 51.656 -45.594 -12.602 1 23.86 80 HIS A O 1
ATOM 640 N N . GLU A 1 81 ? 52.25 -47.688 -13.266 1 31 81 GLU A N 1
ATOM 641 C CA . GLU A 1 81 ? 52.281 -47.938 -14.703 1 31 81 GLU A CA 1
ATOM 642 C C . GLU A 1 81 ? 50.875 -48.094 -15.266 1 31 81 GLU A C 1
ATOM 644 O O . GLU A 1 81 ? 50.594 -49.031 -16.031 1 31 81 GLU A O 1
ATOM 649 N N . ASP A 1 82 ? 49.719 -47.625 -14.758 1 33.75 82 ASP A N 1
ATOM 650 C CA . ASP A 1 82 ? 48.438 -48.25 -14.961 1 33.75 82 ASP A CA 1
ATOM 651 C C . ASP A 1 82 ? 47.906 -48.031 -16.375 1 33.75 82 ASP A C 1
ATOM 653 O O . ASP A 1 82 ? 46.75 -48.25 -16.672 1 33.75 82 ASP A O 1
ATOM 657 N N . THR A 1 83 ? 48.594 -47.312 -17.297 1 36.81 83 THR A N 1
ATOM 658 C CA . THR A 1 83 ? 47.844 -46.812 -18.453 1 36.81 83 THR A CA 1
ATOM 659 C C . THR A 1 83 ? 47.469 -47.938 -19.391 1 36.81 83 THR A C 1
ATOM 661 O O . THR A 1 83 ? 46.844 -47.719 -20.422 1 36.81 83 THR A O 1
ATOM 664 N N . SER A 1 84 ? 48.125 -49.156 -19.266 1 41.12 84 SER A N 1
ATOM 665 C CA . SER A 1 84 ? 48.406 -50 -20.438 1 41.12 84 SER A CA 1
ATOM 666 C C . SER A 1 84 ? 47.219 -50.844 -20.812 1 41.12 84 SER A C 1
ATOM 668 O O . SER A 1 84 ? 47.281 -51.688 -21.734 1 41.12 84 SER A O 1
ATOM 670 N N . PHE A 1 85 ? 46.219 -50.938 -20.016 1 45.41 85 PHE A N 1
ATOM 671 C CA . PHE A 1 85 ? 45.438 -52.125 -20.172 1 45.41 85 PHE A CA 1
ATOM 672 C C . PHE A 1 85 ? 44.594 -52.094 -21.438 1 45.41 85 PHE A C 1
ATOM 674 O O . PHE A 1 85 ? 44.5 -53.062 -22.188 1 45.41 85 PHE A O 1
ATOM 681 N N . ILE A 1 86 ? 44.094 -50.969 -21.781 1 47.31 86 ILE A N 1
ATOM 682 C CA . ILE A 1 86 ? 43.125 -50.844 -22.859 1 47.31 86 ILE A CA 1
ATOM 683 C C . ILE A 1 86 ? 43.812 -51.094 -24.203 1 47.31 86 ILE A C 1
ATOM 685 O O . ILE A 1 86 ? 43.25 -51.812 -25.062 1 47.31 86 ILE A O 1
ATOM 689 N N . LEU A 1 87 ? 45 -50.594 -24.203 1 47.53 87 LEU A N 1
ATOM 690 C CA . LEU A 1 87 ? 45.812 -50.781 -25.422 1 47.53 87 LEU A CA 1
ATOM 691 C C . LEU A 1 87 ? 46.188 -52.219 -25.625 1 47.53 87 LEU A C 1
ATOM 693 O O . LEU A 1 87 ? 46.281 -52.688 -26.766 1 47.53 87 LEU A O 1
ATOM 697 N N . LEU A 1 88 ? 46.375 -52.906 -24.438 1 45.47 88 LEU A N 1
ATOM 698 C CA . LEU A 1 88 ? 46.781 -54.281 -24.5 1 45.47 88 LEU A CA 1
ATOM 699 C C . LEU A 1 88 ? 45.688 -55.156 -25.078 1 45.47 88 LEU A C 1
ATOM 701 O O . LEU A 1 88 ? 45.938 -56.062 -25.891 1 45.47 88 LEU A O 1
ATOM 705 N N . LEU A 1 89 ? 44.531 -54.875 -24.656 1 49.62 89 LEU A N 1
ATOM 706 C CA . LEU A 1 89 ? 43.406 -55.688 -25.109 1 49.62 89 LEU A CA 1
ATOM 707 C C . LEU A 1 89 ? 43.188 -55.531 -26.609 1 49.62 89 LEU A C 1
ATOM 709 O O . LEU A 1 89 ? 42.938 -56.531 -27.312 1 49.62 89 LEU A O 1
ATOM 713 N N . LEU A 1 90 ? 43.375 -54.344 -27.172 1 50.09 90 LEU A N 1
ATOM 714 C CA . LEU A 1 90 ? 43.219 -54 -28.578 1 50.09 90 LEU A CA 1
ATOM 715 C C . LEU A 1 90 ? 44.219 -54.719 -29.438 1 50.09 90 LEU A C 1
ATOM 717 O O . LEU A 1 90 ? 43.906 -55.188 -30.547 1 50.09 90 LEU A O 1
ATOM 721 N N . ASN A 1 91 ? 45.469 -54.781 -28.922 1 52.22 91 ASN A N 1
ATOM 722 C CA . ASN A 1 91 ? 46.531 -55.406 -29.688 1 52.22 91 ASN A CA 1
ATOM 723 C C . ASN A 1 91 ? 46.438 -56.906 -29.672 1 52.22 91 ASN A C 1
ATOM 725 O O . ASN A 1 91 ? 46.875 -57.594 -30.609 1 52.22 91 ASN A O 1
ATOM 729 N N . ASN A 1 92 ? 46.125 -57.469 -28.422 1 55.59 92 ASN A N 1
ATOM 730 C CA . ASN A 1 92 ? 46.312 -58.906 -28.312 1 55.59 92 ASN A CA 1
ATOM 731 C C . ASN A 1 92 ? 45.094 -59.688 -28.812 1 55.59 92 ASN A C 1
ATOM 733 O O . ASN A 1 92 ? 45.188 -60.875 -29.125 1 55.59 92 ASN A O 1
ATOM 737 N N . HIS A 1 93 ? 43.906 -59.375 -28.578 1 56.31 93 HIS A N 1
ATOM 738 C CA . HIS A 1 93 ? 42.781 -60.188 -29.062 1 56.31 93 HIS A CA 1
ATOM 739 C C . HIS A 1 93 ? 41.812 -59.344 -29.891 1 56.31 93 HIS A C 1
ATOM 741 O O . HIS A 1 93 ? 40.719 -59.031 -29.438 1 56.31 93 HIS A O 1
ATOM 747 N N . PRO A 1 94 ? 42.281 -58.812 -31.078 1 56.38 94 PRO A N 1
ATOM 748 C CA . PRO A 1 94 ? 41.531 -57.906 -31.938 1 56.38 94 PRO A CA 1
ATOM 749 C C . PRO A 1 94 ? 40.25 -58.531 -32.469 1 56.38 94 PRO A C 1
ATOM 751 O O . PRO A 1 94 ? 39.219 -57.844 -32.625 1 56.38 94 PRO A O 1
ATOM 754 N N . ILE A 1 95 ? 40.344 -59.781 -32.656 1 63.41 95 ILE A N 1
ATOM 755 C CA . ILE A 1 95 ? 39.281 -60.438 -33.406 1 63.41 95 ILE A CA 1
ATOM 756 C C . ILE A 1 95 ? 38 -60.5 -32.562 1 63.41 95 ILE A C 1
ATOM 758 O O . ILE A 1 95 ? 36.938 -60.156 -33.031 1 63.41 95 ILE A O 1
ATOM 762 N N . PRO A 1 96 ? 38.219 -61.031 -31.312 1 61.81 96 PRO A N 1
ATOM 763 C CA . PRO A 1 96 ? 36.969 -61.094 -30.547 1 61.81 96 PRO A CA 1
ATOM 764 C C . PRO A 1 96 ? 36.406 -59.719 -30.266 1 61.81 96 PRO A C 1
ATOM 766 O O . PRO A 1 96 ? 35.188 -59.562 -30.172 1 61.81 96 PRO A O 1
ATOM 769 N N . PHE A 1 97 ? 37.25 -58.688 -30.219 1 62.47 97 PHE A N 1
ATOM 770 C CA . PHE A 1 97 ? 36.812 -57.312 -30 1 62.47 97 PHE A CA 1
ATOM 771 C C . PHE A 1 97 ? 35.938 -56.844 -31.172 1 62.47 97 PHE A C 1
ATOM 773 O O . PHE A 1 97 ? 34.844 -56.344 -30.969 1 62.47 97 PHE A O 1
ATOM 780 N N . TYR A 1 98 ? 36.5 -57.031 -32.312 1 66.75 98 TYR A N 1
ATOM 781 C CA . TYR A 1 98 ? 35.781 -56.562 -33.469 1 66.75 98 TYR A CA 1
ATOM 782 C C . TYR A 1 98 ? 34.5 -57.375 -33.688 1 66.75 98 TYR A C 1
ATOM 784 O O . TYR A 1 98 ? 33.469 -56.844 -34.094 1 66.75 98 TYR A O 1
ATOM 792 N N . ALA A 1 99 ? 34.562 -58.656 -33.25 1 64.19 99 ALA A N 1
ATOM 793 C CA . ALA A 1 99 ? 33.406 -59.5 -33.406 1 64.19 99 ALA A CA 1
ATOM 794 C C . ALA A 1 99 ? 32.281 -59.062 -32.469 1 64.19 99 ALA A C 1
ATOM 796 O O . ALA A 1 99 ? 31.094 -59.094 -32.844 1 64.19 99 ALA A O 1
ATOM 797 N N . THR A 1 100 ? 32.688 -58.562 -31.281 1 65.62 100 THR A N 1
ATOM 798 C CA . THR A 1 100 ? 31.688 -58.062 -30.328 1 65.62 100 THR A CA 1
ATOM 799 C C . THR A 1 100 ? 31.062 -56.781 -30.844 1 65.62 100 THR A C 1
ATOM 801 O O . THR A 1 100 ? 29.844 -56.562 -30.719 1 65.62 100 THR A O 1
ATOM 804 N N . LEU A 1 101 ? 31.906 -55.969 -31.516 1 66.81 101 LEU A N 1
ATOM 805 C CA . LEU A 1 101 ? 31.391 -54.719 -32.094 1 66.81 101 LEU A CA 1
ATOM 806 C C . LEU A 1 101 ? 30.438 -55 -33.25 1 66.81 101 LEU A C 1
ATOM 808 O O . LEU A 1 101 ? 29.391 -54.375 -33.344 1 66.81 101 LEU A O 1
ATOM 812 N N . VAL A 1 102 ? 30.719 -56 -33.969 1 66.69 102 VAL A N 1
ATOM 813 C CA . VAL A 1 102 ? 29.906 -56.344 -35.125 1 66.69 102 VAL A CA 1
ATOM 814 C C . VAL A 1 102 ? 28.578 -56.938 -34.656 1 66.69 102 VAL A C 1
ATOM 816 O O . VAL A 1 102 ? 27.516 -56.625 -35.188 1 66.69 102 VAL A O 1
ATOM 819 N N . THR A 1 103 ? 28.641 -57.75 -33.625 1 64.38 103 THR A N 1
ATOM 820 C CA . THR A 1 103 ? 27.422 -58.344 -33.094 1 64.38 103 THR A CA 1
ATOM 821 C C . THR A 1 103 ? 26.516 -57.281 -32.469 1 64.38 103 THR A C 1
ATOM 823 O O . THR A 1 103 ? 25.297 -57.312 -32.656 1 64.38 103 THR A O 1
ATOM 826 N N . MET A 1 104 ? 27.125 -56.281 -31.812 1 65.88 104 MET A N 1
ATOM 827 C CA . MET A 1 104 ? 26.359 -55.156 -31.234 1 65.88 104 MET A CA 1
ATOM 828 C C . MET A 1 104 ? 25.703 -54.344 -32.312 1 65.88 104 MET A C 1
ATOM 830 O O . MET A 1 104 ? 24.547 -53.906 -32.188 1 65.88 104 MET A O 1
ATOM 834 N N . PHE A 1 105 ? 26.422 -54.156 -33.438 1 67.56 105 PHE A N 1
ATOM 835 C CA . PHE A 1 105 ? 25.906 -53.438 -34.594 1 67.56 105 PHE A CA 1
ATOM 836 C C . PHE A 1 105 ? 24.781 -54.219 -35.281 1 67.56 105 PHE A C 1
ATOM 838 O O . PHE A 1 105 ? 23.766 -53.625 -35.656 1 67.56 105 PHE A O 1
ATOM 845 N N . ALA A 1 106 ? 24.891 -55.531 -35.375 1 63.72 106 ALA A N 1
ATOM 846 C CA . ALA A 1 106 ? 23.875 -56.344 -36 1 63.72 106 ALA A CA 1
ATOM 847 C C . ALA A 1 106 ? 22.594 -56.375 -35.125 1 63.72 106 ALA A C 1
ATOM 849 O O . ALA A 1 106 ? 21.484 -56.344 -35.688 1 63.72 106 ALA A O 1
ATOM 850 N N . LEU A 1 107 ? 22.781 -56.375 -33.812 1 64.12 107 LEU A N 1
ATOM 851 C CA . LEU A 1 107 ? 21.625 -56.344 -32.906 1 64.12 107 LEU A CA 1
ATOM 852 C C . LEU A 1 107 ? 20.906 -55 -33 1 64.12 107 LEU A C 1
ATOM 854 O O . LEU A 1 107 ? 19.688 -54.969 -33.031 1 64.12 107 LEU A O 1
ATOM 858 N N . LEU A 1 108 ? 21.656 -53.938 -33.25 1 65.19 108 LEU A N 1
ATOM 859 C CA . LEU A 1 108 ? 21.094 -52.625 -33.438 1 65.19 108 LEU A CA 1
ATOM 860 C C . LEU A 1 108 ? 20.312 -52.562 -34.75 1 65.19 108 LEU A C 1
ATOM 862 O O . LEU A 1 108 ? 19.219 -52 -34.781 1 65.19 108 LEU A O 1
ATOM 866 N N . LEU A 1 109 ? 20.797 -53.188 -35.781 1 62.91 109 LEU A N 1
ATOM 867 C CA . LEU A 1 109 ? 20.125 -53.219 -37.062 1 62.91 109 LEU A CA 1
ATOM 868 C C . LEU A 1 109 ? 18.844 -54.031 -37 1 62.91 109 LEU A C 1
ATOM 870 O O . LEU A 1 109 ? 17.828 -53.656 -37.594 1 62.91 109 LEU A O 1
ATOM 874 N N . THR A 1 110 ? 18.906 -55.125 -36.281 1 58.88 110 THR A N 1
ATOM 875 C CA . THR A 1 110 ? 17.703 -55.938 -36.156 1 58.88 110 THR A CA 1
ATOM 876 C C . THR A 1 110 ? 16.625 -55.219 -35.375 1 58.88 110 THR A C 1
ATOM 878 O O . THR A 1 110 ? 15.445 -55.312 -35.688 1 58.88 110 THR A O 1
ATOM 881 N N . VAL A 1 111 ? 17.031 -54.406 -34.312 1 58.69 111 VAL A N 1
ATOM 882 C CA . VAL A 1 111 ? 16.062 -53.625 -33.562 1 58.69 111 VAL A CA 1
ATOM 883 C C . VAL A 1 111 ? 15.469 -52.531 -34.469 1 58.69 111 VAL A C 1
ATOM 885 O O . VAL A 1 111 ? 14.25 -52.344 -34.5 1 58.69 111 VAL A O 1
ATOM 888 N N . ILE A 1 112 ? 16.219 -51.938 -35.375 1 57.12 112 ILE A N 1
ATOM 889 C CA . ILE A 1 112 ? 15.75 -50.938 -36.312 1 57.12 112 ILE A CA 1
ATOM 890 C C . ILE A 1 112 ? 14.844 -51.594 -37.375 1 57.12 112 ILE A C 1
ATOM 892 O O . ILE A 1 112 ? 13.789 -51.062 -37.688 1 57.12 112 ILE A O 1
ATOM 896 N N . TRP A 1 113 ? 15.195 -52.781 -37.844 1 53.5 113 TRP A N 1
ATOM 897 C CA . TRP A 1 113 ? 14.391 -53.5 -38.812 1 53.5 113 TRP A CA 1
ATOM 898 C C . TRP A 1 113 ? 13.062 -53.969 -38.219 1 53.5 113 TRP A C 1
ATOM 900 O O . TRP A 1 113 ? 12.016 -53.844 -38.844 1 53.5 113 TRP A O 1
ATOM 910 N N . GLN A 1 114 ? 13.125 -54.469 -36.969 1 46.59 114 GLN A N 1
ATOM 911 C CA . GLN A 1 114 ? 11.875 -54.906 -36.344 1 46.59 114 GLN A CA 1
ATOM 912 C C . GLN A 1 114 ? 10.984 -53.688 -36.062 1 46.59 114 GLN A C 1
ATOM 914 O O . GLN A 1 114 ? 9.758 -53.781 -36.188 1 46.59 114 GLN A O 1
ATOM 919 N N . CYS A 1 115 ? 11.508 -52.531 -35.719 1 45.16 115 CYS A N 1
ATOM 920 C CA . CYS A 1 115 ? 10.711 -51.312 -35.562 1 45.16 115 CYS A CA 1
ATOM 921 C C . CYS A 1 115 ? 10.203 -50.812 -36.906 1 45.16 115 CYS A C 1
ATOM 923 O O . CYS A 1 115 ? 9.141 -50.219 -37 1 45.16 115 CYS A O 1
ATOM 925 N N . GLY A 1 116 ? 10.906 -50.969 -38.031 1 41.09 116 GLY A N 1
ATOM 926 C CA . GLY A 1 116 ? 10.461 -50.594 -39.344 1 41.09 116 GLY A CA 1
ATOM 927 C C . GLY A 1 116 ? 9.336 -51.469 -39.875 1 41.09 116 GLY A C 1
ATOM 928 O O . GLY A 1 116 ? 8.469 -51 -40.625 1 41.09 116 GLY A O 1
ATOM 929 N N . ARG A 1 117 ? 9.383 -52.781 -39.688 1 39.94 117 ARG A N 1
ATOM 930 C CA . ARG A 1 117 ? 8.336 -53.625 -40.25 1 39.94 117 ARG A CA 1
ATOM 931 C C . ARG A 1 117 ? 6.988 -53.312 -39.594 1 39.94 117 ARG A C 1
ATOM 933 O O . ARG A 1 117 ? 5.938 -53.594 -40.188 1 39.94 117 ARG A O 1
ATOM 940 N N . GLN A 1 118 ? 7.008 -52.969 -38.312 1 35.12 118 GLN A N 1
ATOM 941 C CA . GLN A 1 118 ? 5.684 -52.75 -37.75 1 35.12 118 GLN A CA 1
ATOM 942 C C . GLN A 1 118 ? 5.035 -51.5 -38.344 1 35.12 118 GLN A C 1
ATOM 944 O O . GLN A 1 118 ? 3.828 -51.281 -38.188 1 35.12 118 GLN A O 1
ATOM 949 N N . TRP A 1 119 ? 5.809 -50.625 -39.062 1 32.5 119 TRP A N 1
ATOM 950 C CA . TRP A 1 119 ? 5.188 -49.5 -39.719 1 32.5 119 TRP A CA 1
ATOM 951 C C . TRP A 1 119 ? 4.441 -49.906 -40.969 1 32.5 119 TRP A C 1
ATOM 953 O O . TRP A 1 119 ? 3.467 -49.281 -41.375 1 32.5 119 TRP A O 1
ATOM 963 N N . ASP A 1 120 ? 4.938 -50.906 -41.625 1 30.5 120 ASP A N 1
ATOM 964 C CA . ASP A 1 120 ? 4.449 -51.125 -43 1 30.5 120 ASP A CA 1
ATOM 965 C C . ASP A 1 120 ? 3.064 -51.781 -42.969 1 30.5 120 ASP A C 1
ATOM 967 O O . ASP A 1 120 ? 2.355 -51.75 -43.969 1 30.5 120 ASP A O 1
ATOM 971 N N . GLN A 1 121 ? 2.82 -52.719 -42.125 1 28.23 121 GLN A N 1
ATOM 972 C CA . GLN A 1 121 ? 1.648 -53.531 -42.406 1 28.23 121 GLN A CA 1
ATOM 973 C C . GLN A 1 121 ? 0.369 -52.719 -42.344 1 28.23 121 GLN A C 1
ATOM 975 O O . GLN A 1 121 ? -0.72 -53.219 -42.625 1 28.23 121 GLN A O 1
ATOM 980 N N . GLN A 1 122 ? 0.332 -51.531 -41.688 1 23.88 122 GLN A N 1
ATOM 981 C CA . GLN A 1 122 ? -1.002 -50.969 -41.625 1 23.88 122 GLN A CA 1
ATOM 982 C C . GLN A 1 122 ? -1.404 -50.375 -43 1 23.88 122 GLN A C 1
ATOM 984 O O . GLN A 1 122 ? -2.332 -49.562 -43.062 1 23.88 122 GLN A O 1
ATOM 989 N N . LYS A 1 123 ? -0.487 -50.438 -43.969 1 25.84 123 LYS A N 1
ATOM 990 C CA . LYS A 1 123 ? -0.889 -49.75 -45.219 1 25.84 123 LYS A CA 1
ATOM 991 C C . LYS A 1 123 ? -2.107 -50.406 -45.844 1 25.84 123 LYS A C 1
ATOM 993 O O . LYS A 1 123 ? -2.764 -49.844 -46.719 1 25.84 123 LYS A O 1
ATOM 998 N N . SER A 1 124 ? -2.043 -51.75 -45.875 1 21.33 124 SER A N 1
ATOM 999 C CA . SER A 1 124 ? -2.662 -52.344 -47.062 1 21.33 124 SER A CA 1
ATOM 1000 C C . SER A 1 124 ? -4.176 -52.156 -47.031 1 21.33 124 SER A C 1
ATOM 1002 O O . SER A 1 124 ? -4.801 -51.938 -48.062 1 21.33 124 SER A O 1
ATOM 1004 N N . THR A 1 125 ? -4.949 -52.75 -46.062 1 21.14 125 THR A N 1
ATOM 1005 C CA . THR A 1 125 ? -6.184 -53.438 -46.5 1 21.14 125 THR A CA 1
ATOM 1006 C C . THR A 1 125 ? -7.266 -52.406 -46.812 1 21.14 125 THR A C 1
ATOM 1008 O O . THR A 1 125 ? -8.375 -52.75 -47.219 1 21.14 125 THR A O 1
ATOM 1011 N N . SER A 1 126 ? -7.25 -51.094 -46.281 1 19.62 126 SER A N 1
ATOM 1012 C CA . SER A 1 126 ? -8.609 -50.562 -46.312 1 19.62 126 SER A CA 1
ATOM 1013 C C . SER A 1 126 ? -9.016 -50.25 -47.75 1 19.62 126 SER A C 1
ATOM 1015 O O . SER A 1 126 ? -8.656 -49.188 -48.281 1 19.62 126 SER A O 1
ATOM 1017 N N . ARG A 1 127 ? -8.914 -51.156 -48.656 1 19.84 127 ARG A N 1
ATOM 1018 C CA . ARG A 1 127 ? -9.523 -50.969 -49.969 1 19.84 127 ARG A CA 1
ATOM 1019 C C . ARG A 1 127 ? -11.016 -50.688 -49.844 1 19.84 127 ARG A C 1
ATOM 1021 O O . ARG A 1 127 ? -11.812 -51.562 -49.594 1 19.84 127 ARG A O 1
ATOM 1028 N N . MET A 1 128 ? -11.453 -49.562 -49.094 1 18.42 128 MET A N 1
ATOM 1029 C CA . MET A 1 128 ? -12.875 -49.219 -49.156 1 18.42 128 MET A CA 1
ATOM 1030 C C . MET A 1 128 ? -13.367 -49.219 -50.594 1 18.42 128 MET A C 1
ATOM 1032 O O . MET A 1 128 ? -12.75 -48.594 -51.469 1 18.42 128 MET A O 1
ATOM 1036 N N . ASP A 1 129 ? -14.234 -50.156 -50.969 1 17.52 129 ASP A N 1
ATOM 1037 C CA . ASP A 1 129 ? -15.117 -50.469 -52.062 1 17.52 129 ASP A CA 1
ATOM 1038 C C . ASP A 1 129 ? -15.898 -49.25 -52.5 1 17.52 129 ASP A C 1
ATOM 1040 O O . ASP A 1 129 ? -16.375 -48.469 -51.688 1 17.52 129 ASP A O 1
ATOM 1044 N N . SER A 1 130 ? -15.719 -48.781 -53.719 1 18.89 130 SER A N 1
ATOM 1045 C CA . SER A 1 130 ? -16.219 -47.688 -54.531 1 18.89 130 SER A CA 1
ATOM 1046 C C . SER A 1 130 ? -17.719 -47.812 -54.75 1 18.89 130 SER A C 1
ATOM 1048 O O . SER A 1 130 ? -18.172 -48.688 -55.5 1 18.89 130 SER A O 1
ATOM 1050 N N . PHE A 1 131 ? -18.641 -47.875 -53.625 1 16.8 131 PHE A N 1
ATOM 1051 C CA . PHE A 1 131 ? -20.062 -47.969 -53.969 1 16.8 131 PHE A CA 1
ATOM 1052 C C . PHE A 1 131 ? -20.453 -46.906 -54.969 1 16.8 131 PHE A C 1
ATOM 1054 O O . PHE A 1 131 ? -20.094 -45.719 -54.812 1 16.8 131 PHE A O 1
ATOM 1061 N N . GLU A 1 132 ? -20.734 -47.312 -56.156 1 17.91 132 GLU A N 1
ATOM 1062 C CA . GLU A 1 132 ? -21.281 -46.688 -57.344 1 17.91 132 GLU A CA 1
ATOM 1063 C C . GLU A 1 132 ? -22.688 -46.156 -57.094 1 17.91 132 GLU A C 1
ATOM 1065 O O . GLU A 1 132 ? -23.641 -46.906 -56.938 1 17.91 132 GLU A O 1
ATOM 1070 N N . ILE A 1 133 ? -22.766 -45.219 -55.969 1 16.72 133 ILE A N 1
ATOM 1071 C CA . ILE A 1 133 ? -24.047 -44.531 -55.875 1 16.72 133 ILE A CA 1
ATOM 1072 C C . ILE A 1 133 ? -24.438 -44.062 -57.281 1 16.72 133 ILE A C 1
ATOM 1074 O O . ILE A 1 133 ? -23.719 -43.281 -57.906 1 16.72 133 ILE A O 1
ATOM 1078 N N . VAL A 1 134 ? -25.219 -44.719 -57.875 1 16.86 134 VAL A N 1
ATOM 1079 C CA . VAL A 1 134 ? -26.109 -44.625 -59.031 1 16.86 134 VAL A CA 1
ATOM 1080 C C . VAL A 1 134 ? -26.938 -43.344 -58.906 1 16.86 134 VAL A C 1
ATOM 1082 O O . VAL A 1 134 ? -27.266 -42.906 -57.812 1 16.86 134 VAL A O 1
ATOM 1085 N N . ASN A 1 135 ? -27.25 -42.688 -60.156 1 17.08 135 ASN A N 1
ATOM 1086 C CA . ASN A 1 135 ? -27.641 -41.344 -60.594 1 17.08 135 ASN A CA 1
ATOM 1087 C C . ASN A 1 135 ? -29.078 -41.031 -60.188 1 17.08 135 ASN A C 1
ATOM 1089 O O . ASN A 1 135 ? -29.5 -39.875 -60.281 1 17.08 135 ASN A O 1
ATOM 1093 N N . ASN A 1 136 ? -29.891 -42.062 -59.906 1 17.47 136 ASN A N 1
ATOM 1094 C CA . ASN A 1 136 ? -31.172 -41.719 -60.5 1 17.47 136 ASN A CA 1
ATOM 1095 C C . ASN A 1 136 ? -31.891 -40.656 -59.656 1 17.47 136 ASN A C 1
ATOM 1097 O O . ASN A 1 136 ? -31.734 -40.594 -58.438 1 17.47 136 ASN A O 1
ATOM 1101 N N . PRO A 1 137 ? -32.688 -39.781 -60.344 1 17.73 137 PRO A N 1
ATOM 1102 C CA . PRO A 1 137 ? -33.219 -38.438 -60.031 1 17.73 137 PRO A CA 1
ATOM 1103 C C . PRO A 1 137 ? -34.281 -38.469 -58.938 1 17.73 137 PRO A C 1
ATOM 1105 O O . PRO A 1 137 ? -34.375 -37.531 -58.125 1 17.73 137 PRO A O 1
ATOM 1108 N N . GLY A 1 138 ? -35.125 -39.469 -58.938 1 17.56 138 GLY A N 1
ATOM 1109 C CA . GLY A 1 138 ? -36.531 -39.156 -58.844 1 17.56 138 GLY A CA 1
ATOM 1110 C C . GLY A 1 138 ? -36.969 -38.844 -57.406 1 17.56 138 GLY A C 1
ATOM 1111 O O . GLY A 1 138 ? -36.281 -39.219 -56.438 1 17.56 138 GLY A O 1
ATOM 1112 N N . GLU A 1 139 ? -37.906 -37.875 -57.125 1 17 139 GLU A N 1
ATOM 1113 C CA . GLU A 1 139 ? -38.406 -36.938 -56.125 1 17 139 GLU A CA 1
ATOM 1114 C C . GLU A 1 139 ? -39.156 -37.656 -55 1 17 139 GLU A C 1
ATOM 1116 O O . GLU A 1 139 ? -39.469 -37.062 -53.969 1 17 139 GLU A O 1
ATOM 1121 N N . SER A 1 140 ? -39.375 -38.906 -55.062 1 16.47 140 SER A N 1
ATOM 1122 C CA . SER A 1 140 ? -40.656 -39 -54.375 1 16.47 140 SER A CA 1
ATOM 1123 C C . SER A 1 140 ? -40.5 -38.812 -52.875 1 16.47 140 SER A C 1
ATOM 1125 O O . SER A 1 140 ? -39.5 -39.219 -52.281 1 16.47 140 SER A O 1
ATOM 1127 N N . ARG A 1 141 ? -41.406 -38.031 -52.094 1 16.52 141 ARG A N 1
ATOM 1128 C CA . ARG A 1 141 ? -41.688 -37.281 -50.875 1 16.52 141 ARG A CA 1
ATOM 1129 C C . ARG A 1 141 ? -41.875 -38.219 -49.688 1 16.52 141 ARG A C 1
ATOM 1131 O O . ARG A 1 141 ? -42.156 -37.75 -48.594 1 16.52 141 ARG A O 1
ATOM 1138 N N . SER A 1 142 ? -41.719 -39.531 -49.781 1 15.8 142 SER A N 1
ATOM 1139 C CA . SER A 1 142 ? -42.594 -40.062 -48.75 1 15.8 142 SER A CA 1
ATOM 1140 C C . SER A 1 142 ? -42.031 -39.844 -47.344 1 15.8 142 SER A C 1
ATOM 1142 O O . SER A 1 142 ? -40.844 -39.812 -47.156 1 15.8 142 SER A O 1
ATOM 1144 N N . ALA A 1 143 ? -42.875 -39.531 -46.312 1 17.02 143 ALA A N 1
ATOM 1145 C CA . ALA A 1 143 ? -43.031 -38.906 -45 1 17.02 143 ALA A CA 1
ATOM 1146 C C . ALA A 1 143 ? -42.438 -39.781 -43.906 1 17.02 143 ALA A C 1
ATOM 1148 O O . ALA A 1 143 ? -42.469 -39.406 -42.719 1 17.02 143 ALA A O 1
ATOM 1149 N N . GLN A 1 144 ? -41.812 -40.969 -44.156 1 16.41 144 GLN A N 1
ATOM 1150 C CA . GLN A 1 144 ? -41.969 -41.844 -43 1 16.41 144 GLN A CA 1
ATOM 1151 C C . GLN A 1 144 ? -41.094 -41.375 -41.844 1 16.41 144 GLN A C 1
ATOM 1153 O O . GLN A 1 144 ? -39.906 -41.062 -42.031 1 16.41 144 GLN A O 1
ATOM 1158 N N . THR A 1 145 ? -41.625 -41.094 -40.562 1 18.7 145 THR A N 1
ATOM 1159 C CA . THR A 1 145 ? -41.344 -40.406 -39.312 1 18.7 145 THR A CA 1
ATOM 1160 C C . THR A 1 145 ? -40.344 -41.219 -38.469 1 18.7 145 THR A C 1
ATOM 1162 O O . THR A 1 145 ? -40.062 -40.844 -37.312 1 18.7 145 THR A O 1
ATOM 1165 N N . SER A 1 146 ? -39.5 -42.125 -38.938 1 17.55 146 SER A N 1
ATOM 1166 C CA . SER A 1 146 ? -38.938 -43.031 -37.938 1 17.55 146 SER A CA 1
ATOM 1167 C C . SER A 1 146 ? -37.969 -42.312 -37 1 17.55 146 SER A C 1
ATOM 1169 O O . SER A 1 146 ? -37.062 -41.625 -37.438 1 17.55 146 SER A O 1
ATOM 1171 N N . LYS A 1 147 ? -38.281 -42 -35.656 1 19.98 147 LYS A N 1
ATOM 1172 C CA . LYS A 1 147 ? -37.656 -41.281 -34.562 1 19.98 147 LYS A CA 1
ATOM 1173 C C . LYS A 1 147 ? -36.406 -42 -34.094 1 19.98 147 LYS A C 1
ATOM 1175 O O . LYS A 1 147 ? -36.469 -43.031 -33.438 1 19.98 147 LYS A O 1
ATOM 1180 N N . GLN A 1 148 ? -35.375 -42.25 -34.812 1 17.95 148 GLN A N 1
ATOM 1181 C CA . GLN A 1 148 ? -34.156 -42.969 -34.438 1 17.95 148 GLN A CA 1
ATOM 1182 C C . GLN A 1 148 ? -33.438 -42.281 -33.312 1 17.95 148 GLN A C 1
ATOM 1184 O O . GLN A 1 148 ? -33.094 -41.094 -33.406 1 17.95 148 GLN A O 1
ATOM 1189 N N . SER A 1 149 ? -33.625 -42.812 -31.984 1 22.86 149 SER A N 1
ATOM 1190 C CA . SER A 1 149 ? -33.094 -42.344 -30.703 1 22.86 149 SER A CA 1
ATOM 1191 C C . SER A 1 149 ? -31.578 -42.406 -30.672 1 22.86 149 SER A C 1
ATOM 1193 O O . SER A 1 149 ? -31 -43.469 -30.812 1 22.86 149 SER A O 1
ATOM 1195 N N . ASN A 1 150 ? -30.844 -41.562 -31.219 1 21.44 150 ASN A N 1
ATOM 1196 C CA . ASN A 1 150 ? -29.391 -41.438 -31.344 1 21.44 150 ASN A CA 1
ATOM 1197 C C . ASN A 1 150 ? -28.719 -41.281 -29.984 1 21.44 150 ASN A C 1
ATOM 1199 O O . ASN A 1 150 ? -28.938 -40.312 -29.266 1 21.44 150 ASN A O 1
ATOM 1203 N N . ARG A 1 151 ? -28.438 -42.406 -29.219 1 23.5 151 ARG A N 1
ATOM 1204 C CA . ARG A 1 151 ? -27.672 -42.5 -27.984 1 23.5 151 ARG A CA 1
ATOM 1205 C C . ARG A 1 151 ? -26.281 -41.875 -28.156 1 23.5 151 ARG A C 1
ATOM 1207 O O . ARG A 1 151 ? -25.453 -42.375 -28.906 1 23.5 151 ARG A O 1
ATOM 1214 N N . GLY A 1 152 ? -26.156 -40.625 -28.172 1 23.97 152 GLY A N 1
ATOM 1215 C CA . GLY A 1 152 ? -24.906 -39.875 -28.297 1 23.97 152 GLY A CA 1
ATOM 1216 C C . GLY A 1 152 ? -23.906 -40.25 -27.219 1 23.97 152 GLY A C 1
ATOM 1217 O O . GLY A 1 152 ? -24.188 -40.094 -26.016 1 23.97 152 GLY A O 1
ATOM 1218 N N . SER A 1 153 ? -23.172 -41.375 -27.312 1 25.75 153 SER A N 1
ATOM 1219 C CA . SER A 1 153 ? -22 -41.719 -26.531 1 25.75 153 SER A CA 1
ATOM 1220 C C . SER A 1 153 ? -21.078 -40.531 -26.328 1 25.75 153 SER A C 1
ATOM 1222 O O . SER A 1 153 ? -20.547 -39.969 -27.297 1 25.75 153 SER A O 1
ATOM 1224 N N . PHE A 1 154 ? -21.406 -39.688 -25.422 1 27.14 154 PHE A N 1
ATOM 1225 C CA . PHE A 1 154 ? -20.5 -38.594 -25.031 1 27.14 154 PHE A CA 1
ATOM 1226 C C . PHE A 1 154 ? -19.156 -39.156 -24.609 1 27.14 154 PHE A C 1
ATOM 1228 O O . PHE A 1 154 ? -19 -39.656 -23.484 1 27.14 154 PHE A O 1
ATOM 1235 N N . GLY A 1 155 ? -18.453 -39.969 -25.375 1 26.95 155 GLY A N 1
ATOM 1236 C CA . GLY A 1 155 ? -17.047 -40.25 -25.156 1 26.95 155 GLY A CA 1
ATOM 1237 C C . GLY A 1 155 ? -16.25 -39.031 -24.734 1 26.95 155 GLY A C 1
ATOM 1238 O O . GLY A 1 155 ? -16.109 -38.094 -25.5 1 26.95 155 GLY A O 1
ATOM 1239 N N . TRP A 1 156 ? -16.344 -38.688 -23.516 1 30.03 156 TRP A N 1
ATOM 1240 C CA . TRP A 1 156 ? -15.391 -37.75 -22.969 1 30.03 156 TRP A CA 1
ATOM 1241 C C . TRP A 1 156 ? -13.969 -38.125 -23.359 1 30.03 156 TRP A C 1
ATOM 1243 O O . TRP A 1 156 ? -13.414 -39.094 -22.859 1 30.03 156 TRP A O 1
ATOM 1253 N N . ALA A 1 157 ? -13.578 -38.219 -24.625 1 29.33 157 ALA A N 1
ATOM 1254 C CA . ALA A 1 157 ? -12.227 -38.312 -25.188 1 29.33 157 ALA A CA 1
ATOM 1255 C C . ALA A 1 157 ? -11.25 -37.469 -24.391 1 29.33 157 ALA A C 1
ATOM 1257 O O . ALA A 1 157 ? -11.602 -36.375 -23.922 1 29.33 157 ALA A O 1
ATOM 1258 N N . ASN A 1 158 ? -10.305 -38.031 -23.688 1 35.09 158 ASN A N 1
ATOM 1259 C CA . ASN A 1 158 ? -9.07 -37.312 -23.328 1 35.09 158 ASN A CA 1
ATOM 1260 C C . ASN A 1 158 ? -8.781 -36.188 -24.281 1 35.09 158 ASN A C 1
ATOM 1262 O O . ASN A 1 158 ? -8.594 -36.406 -25.484 1 35.09 158 ASN A O 1
ATOM 1266 N N . ARG A 1 159 ? -9.289 -35.156 -24.141 1 37.72 159 ARG A N 1
ATOM 1267 C CA . ARG A 1 159 ? -8.984 -34.062 -25.062 1 37.72 159 ARG A CA 1
ATOM 1268 C C . ARG A 1 159 ? -7.504 -34.062 -25.438 1 37.72 159 ARG A C 1
ATOM 1270 O O . ARG A 1 159 ? -6.648 -33.812 -24.594 1 37.72 159 ARG A O 1
ATOM 1277 N N . LYS A 1 160 ? -7.035 -35 -26.234 1 43.28 160 LYS A N 1
ATOM 1278 C CA . LYS A 1 160 ? -5.711 -34.844 -26.828 1 43.28 160 LYS A CA 1
ATOM 1279 C C . LYS A 1 160 ? -5.371 -33.375 -27.094 1 43.28 160 LYS A C 1
ATOM 1281 O O . LYS A 1 160 ? -6.109 -32.688 -27.797 1 43.28 160 LYS A O 1
ATOM 1286 N N . ILE A 1 161 ? -4.676 -32.812 -26.031 1 56.38 161 ILE A N 1
ATOM 1287 C CA . ILE A 1 161 ? -4.219 -31.438 -26.219 1 56.38 161 ILE A CA 1
ATOM 1288 C C . ILE A 1 161 ? -3.668 -31.266 -27.625 1 56.38 161 ILE A C 1
ATOM 1290 O O . ILE A 1 161 ? -2.734 -31.969 -28.031 1 56.38 161 ILE A O 1
ATOM 1294 N N . GLU A 1 162 ? -4.449 -30.812 -28.547 1 70.06 162 GLU A N 1
ATOM 1295 C CA . GLU A 1 162 ? -3.98 -30.469 -29.875 1 70.06 162 GLU A CA 1
ATOM 1296 C C . GLU A 1 162 ? -2.828 -29.469 -29.828 1 70.06 162 GLU A C 1
ATOM 1298 O O . GLU A 1 162 ? -2.971 -28.375 -29.266 1 70.06 162 GLU A O 1
ATOM 1303 N N . ILE A 1 163 ? -1.7 -29.875 -30.156 1 81.12 163 ILE A N 1
ATOM 1304 C CA . ILE A 1 163 ? -0.526 -29 -30.219 1 81.12 163 ILE A CA 1
ATOM 1305 C C . ILE A 1 163 ? -0.584 -28.141 -31.469 1 81.12 163 ILE A C 1
ATOM 1307 O O . ILE A 1 163 ? -0.643 -28.672 -32.594 1 81.12 163 ILE A O 1
ATOM 1311 N N . PRO A 1 164 ? -0.763 -26.906 -31.281 1 83.56 164 PRO A N 1
ATOM 1312 C CA . PRO A 1 164 ? -0.76 -26.031 -32.469 1 83.56 164 PRO A CA 1
ATOM 1313 C C . PRO A 1 164 ? 0.412 -26.297 -33.406 1 83.56 164 PRO A C 1
ATOM 1315 O O . PRO A 1 164 ? 1.449 -26.812 -32.969 1 83.56 164 PRO A O 1
ATOM 1318 N N . GLU A 1 165 ? 0.227 -26 -34.688 1 84.81 165 GLU A N 1
ATOM 1319 C CA . GLU A 1 165 ? 1.271 -26.234 -35.656 1 84.81 165 GLU A CA 1
ATOM 1320 C C . GLU A 1 165 ? 2.553 -25.484 -35.312 1 84.81 165 GLU A C 1
ATOM 1322 O O . GLU A 1 165 ? 2.518 -24.297 -34.969 1 84.81 165 GLU A O 1
ATOM 1327 N N . GLY A 1 166 ? 3.629 -26.156 -35.344 1 87.31 166 GLY A N 1
ATOM 1328 C CA . GLY A 1 166 ? 4.93 -25.562 -35.094 1 87.31 166 GLY A CA 1
ATOM 1329 C C . GLY A 1 166 ? 5.285 -25.5 -33.625 1 87.31 166 GLY A C 1
ATOM 1330 O O . GLY A 1 166 ? 6.406 -25.141 -33.25 1 87.31 166 GLY A O 1
ATOM 1331 N N . TRP A 1 167 ? 4.367 -25.797 -32.781 1 91.94 167 TRP A N 1
ATOM 1332 C CA . TRP A 1 167 ? 4.613 -25.75 -31.359 1 91.94 167 TRP A CA 1
ATOM 1333 C C . TRP A 1 167 ? 5.168 -27.078 -30.844 1 91.94 167 TRP A C 1
ATOM 1335 O O . TRP A 1 167 ? 5.031 -28.109 -31.516 1 91.94 167 TRP A O 1
ATOM 1345 N N . MET A 1 168 ? 5.883 -27.047 -29.797 1 91.81 168 MET A N 1
ATOM 1346 C CA . MET A 1 168 ? 6.426 -28.234 -29.141 1 91.81 168 MET A CA 1
ATOM 1347 C C . MET A 1 168 ? 5.773 -28.438 -27.781 1 91.81 168 MET A C 1
ATOM 1349 O O . MET A 1 168 ? 5.453 -27.484 -27.078 1 91.81 168 MET A O 1
ATOM 1353 N N . ALA A 1 169 ? 5.543 -29.656 -27.422 1 92.38 169 ALA A N 1
ATOM 1354 C CA . ALA A 1 169 ? 4.961 -30 -26.125 1 92.38 169 ALA A CA 1
ATOM 1355 C C . ALA A 1 169 ? 5.973 -30.719 -25.25 1 92.38 169 ALA A C 1
ATOM 1357 O O . ALA A 1 169 ? 6.758 -31.547 -25.734 1 92.38 169 ALA A O 1
ATOM 1358 N N . VAL A 1 170 ? 6.023 -30.359 -24.016 1 89.81 170 VAL A N 1
ATOM 1359 C CA . VAL A 1 170 ? 6.855 -31.016 -23 1 89.81 170 VAL A CA 1
ATOM 1360 C C . VAL A 1 170 ? 6 -31.391 -21.797 1 89.81 170 VAL A C 1
ATOM 1362 O O . VAL A 1 170 ? 5.309 -30.547 -21.219 1 89.81 170 VAL A O 1
ATOM 1365 N N . GLY A 1 171 ? 6.148 -32.688 -21.375 1 83.62 171 GLY A N 1
ATOM 1366 C CA . GLY A 1 171 ? 5.293 -33.125 -20.281 1 83.62 171 GLY A CA 1
ATOM 1367 C C . GLY A 1 171 ? 3.826 -33.188 -20.672 1 83.62 171 GLY A C 1
ATOM 1368 O O . GLY A 1 171 ? 3.492 -33.469 -21.828 1 83.62 171 GLY A O 1
ATOM 1369 N N . SER A 1 172 ? 2.943 -33.031 -19.672 1 80.69 172 SER A N 1
ATOM 1370 C CA . SER A 1 172 ? 1.524 -33.25 -19.938 1 80.69 172 SER A CA 1
ATOM 1371 C C . SER A 1 172 ? 0.819 -31.938 -20.266 1 80.69 172 SER A C 1
ATOM 1373 O O . SER A 1 172 ? -0.192 -31.938 -20.984 1 80.69 172 SER A O 1
ATOM 1375 N N . LYS A 1 173 ? 1.377 -30.766 -19.891 1 88.19 173 LYS A N 1
ATOM 1376 C CA . LYS A 1 173 ? 0.55 -29.578 -20.016 1 88.19 173 LYS A CA 1
ATOM 1377 C C . LYS A 1 173 ? 1.363 -28.391 -20.531 1 88.19 173 LYS A C 1
ATOM 1379 O O . LYS A 1 173 ? 0.823 -27.312 -20.75 1 88.19 173 LYS A O 1
ATOM 1384 N N . LEU A 1 174 ? 2.646 -28.547 -20.75 1 92.81 174 LEU A N 1
ATOM 1385 C CA . LEU A 1 174 ? 3.502 -27.438 -21.141 1 92.81 174 LEU A CA 1
ATOM 1386 C C . LEU A 1 174 ? 3.77 -27.453 -22.641 1 92.81 174 LEU A C 1
ATOM 1388 O O . LEU A 1 174 ? 4.133 -28.5 -23.188 1 92.81 174 LEU A O 1
ATOM 1392 N N . MET A 1 175 ? 3.451 -26.391 -23.344 1 95.38 175 MET A N 1
ATOM 1393 C CA . MET A 1 175 ? 3.742 -26.219 -24.766 1 95.38 175 MET A CA 1
ATOM 1394 C C . MET A 1 175 ? 4.473 -24.906 -25.031 1 95.38 175 MET A C 1
ATOM 1396 O O . MET A 1 175 ? 4.297 -23.938 -24.281 1 95.38 175 MET A O 1
ATOM 1400 N N . TYR A 1 176 ? 5.348 -24.844 -26.016 1 94.69 176 TYR A N 1
ATOM 1401 C CA . TYR A 1 176 ? 6.035 -23.609 -26.328 1 94.69 176 TYR A CA 1
ATOM 1402 C C . TYR A 1 176 ? 6.293 -23.5 -27.828 1 94.69 176 TYR A C 1
ATOM 1404 O O . TYR A 1 176 ? 6.27 -24.5 -28.547 1 94.69 176 TYR A O 1
ATOM 1412 N N . SER A 1 177 ? 6.414 -22.312 -28.344 1 94.62 177 SER A N 1
ATOM 1413 C CA . SER A 1 177 ? 6.738 -22.016 -29.734 1 94.62 177 SER A CA 1
ATOM 1414 C C . SER A 1 177 ? 8.234 -21.75 -29.922 1 94.62 177 SER A C 1
ATOM 1416 O O . SER A 1 177 ? 8.734 -20.688 -29.562 1 94.62 177 SER A O 1
ATOM 1418 N N . PRO A 1 178 ? 8.898 -22.656 -30.594 1 91.19 178 PRO A N 1
ATOM 1419 C CA . PRO A 1 178 ? 10.336 -22.484 -30.766 1 91.19 178 PRO A CA 1
ATOM 1420 C C . PRO A 1 178 ? 10.68 -21.25 -31.609 1 91.19 178 PRO A C 1
ATOM 1422 O O . PRO A 1 178 ? 11.812 -20.766 -31.562 1 91.19 178 PRO A O 1
ATOM 1425 N N . SER A 1 179 ? 9.727 -20.75 -32.312 1 91 179 SER A N 1
ATOM 1426 C CA . SER A 1 179 ? 9.984 -19.594 -33.156 1 91 179 SER A CA 1
ATOM 1427 C C . SER A 1 179 ? 9.789 -18.281 -32.406 1 91 179 SER A C 1
ATOM 1429 O O . SER A 1 179 ? 10.25 -17.234 -32.875 1 91 179 SER A O 1
ATOM 1431 N N . ASP A 1 180 ? 9.164 -18.344 -31.328 1 93.56 180 ASP A N 1
ATOM 1432 C CA . ASP A 1 180 ? 8.898 -17.141 -30.547 1 93.56 180 ASP A CA 1
ATOM 1433 C C . ASP A 1 180 ? 9.828 -17.047 -29.344 1 93.56 180 ASP A C 1
ATOM 1435 O O . ASP A 1 180 ? 9.445 -17.391 -28.219 1 93.56 180 ASP A O 1
ATOM 1439 N N . ILE A 1 181 ? 10.977 -16.5 -29.609 1 91.81 181 ILE A N 1
ATOM 1440 C CA . ILE A 1 181 ? 12.016 -16.391 -28.578 1 91.81 181 ILE A CA 1
ATOM 1441 C C . ILE A 1 181 ? 11.867 -15.055 -27.844 1 91.81 181 ILE A C 1
ATOM 1443 O O . ILE A 1 181 ? 11.875 -13.992 -28.453 1 91.81 181 ILE A O 1
ATOM 1447 N N . LEU A 1 182 ? 11.703 -15.109 -26.531 1 90.5 182 LEU A N 1
ATOM 1448 C CA . LEU A 1 182 ? 11.555 -13.93 -25.688 1 90.5 182 LEU A CA 1
ATOM 1449 C C . LEU A 1 182 ? 12.914 -13.422 -25.219 1 90.5 182 LEU A C 1
ATOM 1451 O O . LEU A 1 182 ? 13.07 -12.227 -24.938 1 90.5 182 LEU A O 1
ATOM 1455 N N . GLY A 1 183 ? 13.805 -14.328 -25.016 1 86.69 183 GLY A N 1
ATOM 1456 C CA . GLY A 1 183 ? 15.133 -13.961 -24.562 1 86.69 183 GLY A CA 1
ATOM 1457 C C . GLY A 1 183 ? 16.109 -15.117 -24.578 1 86.69 183 GLY A C 1
ATOM 1458 O O . GLY A 1 183 ? 15.711 -16.281 -24.734 1 86.69 183 GLY A O 1
ATOM 1459 N N . THR A 1 184 ? 17.344 -14.742 -24.531 1 82.38 184 THR A N 1
ATOM 1460 C CA . THR A 1 184 ? 18.422 -15.727 -24.453 1 82.38 184 THR A CA 1
ATOM 1461 C C . THR A 1 184 ? 19.344 -15.438 -23.281 1 82.38 184 THR A C 1
ATOM 1463 O O . THR A 1 184 ? 19.5 -14.289 -22.859 1 82.38 184 THR A O 1
ATOM 1466 N N . GLY A 1 185 ? 19.734 -16.484 -22.656 1 73.94 185 GLY A N 1
ATOM 1467 C CA . GLY A 1 185 ? 20.641 -16.344 -21.531 1 73.94 185 GLY A CA 1
ATOM 1468 C C . GLY A 1 185 ? 21.953 -17.062 -21.719 1 73.94 185 GLY A C 1
ATOM 1469 O O . GLY A 1 185 ? 22.312 -17.422 -22.844 1 73.94 185 GLY A O 1
ATOM 1470 N N . CYS A 1 186 ? 22.688 -17.125 -20.578 1 63.81 186 CYS A N 1
ATOM 1471 C CA . CYS A 1 186 ? 24 -17.766 -20.609 1 63.81 186 CYS A CA 1
ATOM 1472 C C . CYS A 1 186 ? 23.859 -19.281 -20.734 1 63.81 186 CYS A C 1
ATOM 1474 O O . CYS A 1 186 ? 22.797 -19.828 -20.484 1 63.81 186 CYS A O 1
ATOM 1476 N N . GLU A 1 187 ? 24.859 -19.969 -21.188 1 62.75 187 GLU A N 1
ATOM 1477 C CA . GLU A 1 187 ? 25.031 -21.422 -21.203 1 62.75 187 GLU A CA 1
ATOM 1478 C C . GLU A 1 187 ? 23.922 -22.109 -21.984 1 62.75 187 GLU A C 1
ATOM 1480 O O . GLU A 1 187 ? 23.391 -23.125 -21.531 1 62.75 187 GLU A O 1
ATOM 1485 N N . GLY A 1 188 ? 23.406 -21.453 -22.984 1 70.31 188 GLY A N 1
ATOM 1486 C CA . GLY A 1 188 ? 22.453 -22.094 -23.859 1 70.31 188 GLY A CA 1
ATOM 1487 C C . GLY A 1 188 ? 21.016 -21.953 -23.391 1 70.31 188 GLY A C 1
ATOM 1488 O O . GLY A 1 188 ? 20.109 -22.578 -23.953 1 70.31 188 GLY A O 1
ATOM 1489 N N . THR A 1 189 ? 20.781 -21.125 -22.422 1 83.38 189 THR A N 1
ATOM 1490 C CA . THR A 1 189 ? 19.438 -20.891 -21.922 1 83.38 189 THR A CA 1
ATOM 1491 C C . THR A 1 189 ? 18.625 -20.047 -22.906 1 83.38 189 THR A C 1
ATOM 1493 O O . THR A 1 189 ? 19.125 -19.062 -23.438 1 83.38 189 THR A O 1
ATOM 1496 N N . VAL A 1 190 ? 17.453 -20.531 -23.266 1 90 190 VAL A N 1
ATOM 1497 C CA . VAL A 1 190 ? 16.547 -19.797 -24.141 1 90 190 VAL A CA 1
ATOM 1498 C C . VAL A 1 190 ? 15.172 -19.703 -23.5 1 90 190 VAL A C 1
ATOM 1500 O O . VAL A 1 190 ? 14.703 -20.656 -22.875 1 90 190 VAL A O 1
ATOM 1503 N N . VAL A 1 191 ? 14.57 -18.562 -23.625 1 93.69 191 VAL A N 1
ATOM 1504 C CA . VAL A 1 191 ? 13.219 -18.359 -23.109 1 93.69 191 VAL A CA 1
ATOM 1505 C C . VAL A 1 191 ? 12.234 -18.203 -24.266 1 93.69 191 VAL A C 1
ATOM 1507 O O . VAL A 1 191 ? 12.414 -17.344 -25.125 1 93.69 191 VAL A O 1
ATOM 1510 N N . TYR A 1 192 ? 11.219 -19.062 -24.266 1 95.06 192 TYR A N 1
ATOM 1511 C CA . TYR A 1 192 ? 10.219 -19.078 -25.328 1 95.06 192 TYR A CA 1
ATOM 1512 C C . TYR A 1 192 ? 8.859 -18.641 -24.812 1 95.06 192 TYR A C 1
ATOM 1514 O O . TYR A 1 192 ? 8.594 -18.688 -23.609 1 95.06 192 TYR A O 1
ATOM 1522 N N . ARG A 1 193 ? 8.07 -18.141 -25.719 1 96.19 193 ARG A N 1
ATOM 1523 C CA . ARG A 1 193 ? 6.652 -17.984 -25.391 1 96.19 193 ARG A CA 1
ATOM 1524 C C . ARG A 1 193 ? 5.941 -19.328 -25.391 1 96.19 193 ARG A C 1
ATOM 1526 O O . ARG A 1 193 ? 6.199 -20.172 -26.25 1 96.19 193 ARG A O 1
ATOM 1533 N N . GLY A 1 194 ? 5.09 -19.562 -24.406 1 96.12 194 GLY A N 1
ATOM 1534 C CA . GLY A 1 194 ? 4.383 -20.828 -24.328 1 96.12 194 GLY A CA 1
ATOM 1535 C C . GLY A 1 194 ? 3.08 -20.734 -23.547 1 96.12 194 GLY A C 1
ATOM 1536 O O . GLY A 1 194 ? 2.531 -19.656 -23.375 1 96.12 194 GLY A O 1
ATOM 1537 N N . THR A 1 195 ? 2.514 -21.906 -23.344 1 94.81 195 THR A N 1
ATOM 1538 C CA . THR A 1 195 ? 1.299 -22.047 -22.547 1 94.81 195 THR A CA 1
ATOM 1539 C C . THR A 1 195 ? 1.427 -23.203 -21.547 1 94.81 195 THR A C 1
ATOM 1541 O O . THR A 1 195 ? 2.117 -24.188 -21.828 1 94.81 195 THR A O 1
ATOM 1544 N N . PHE A 1 196 ? 0.897 -23.062 -20.422 1 92.56 196 PHE A N 1
ATOM 1545 C CA . PHE A 1 196 ? 0.81 -24.094 -19.391 1 92.56 196 PHE A CA 1
ATOM 1546 C C . PHE A 1 196 ? -0.595 -24.156 -18.812 1 92.56 196 PHE A C 1
ATOM 1548 O O . PHE A 1 196 ? -1.038 -23.219 -18.141 1 92.56 196 PHE A O 1
ATOM 1555 N N . ASP A 1 197 ? -1.221 -25.281 -18.953 1 89.56 197 ASP A N 1
ATOM 1556 C CA . ASP A 1 197 ? -2.564 -25.484 -18.422 1 89.56 197 ASP A CA 1
ATOM 1557 C C . ASP A 1 197 ? -3.494 -24.344 -18.828 1 89.56 197 ASP A C 1
ATOM 1559 O O . ASP A 1 197 ? -4.227 -23.812 -17.984 1 89.56 197 ASP A O 1
ATOM 1563 N N . GLY A 1 198 ? -3.354 -23.906 -20.078 1 87.44 198 GLY A N 1
ATOM 1564 C CA . GLY A 1 198 ? -4.238 -22.875 -20.609 1 87.44 198 GLY A CA 1
ATOM 1565 C C . GLY A 1 198 ? -3.754 -21.469 -20.328 1 87.44 198 GLY A C 1
ATOM 1566 O O . GLY A 1 198 ? -4.352 -20.5 -20.797 1 87.44 198 GLY A O 1
ATOM 1567 N N . ARG A 1 199 ? -2.729 -21.344 -19.562 1 91.56 199 ARG A N 1
ATOM 1568 C CA . ARG A 1 199 ? -2.174 -20.031 -19.219 1 91.56 199 ARG A CA 1
ATOM 1569 C C . ARG A 1 199 ? -0.982 -19.688 -20.109 1 91.56 199 ARG A C 1
ATOM 1571 O O . ARG A 1 199 ? -0.136 -20.547 -20.375 1 91.56 199 ARG A O 1
ATOM 1578 N N . GLU A 1 200 ? -1.005 -18.406 -20.578 1 93.19 200 GLU A N 1
ATOM 1579 C CA . GLU A 1 200 ? 0.201 -17.969 -21.266 1 93.19 200 GLU A CA 1
ATOM 1580 C C . GLU A 1 200 ? 1.377 -17.844 -20.312 1 93.19 200 GLU A C 1
ATOM 1582 O O . GLU A 1 200 ? 1.238 -17.281 -19.219 1 93.19 200 GLU A O 1
ATOM 1587 N N . VAL A 1 201 ? 2.525 -18.422 -20.719 1 96.38 201 VAL A N 1
ATOM 1588 C CA . VAL A 1 201 ? 3.68 -18.438 -19.828 1 96.38 201 VAL A CA 1
ATOM 1589 C C . VAL A 1 201 ? 4.957 -18.203 -20.625 1 96.38 201 VAL A C 1
ATOM 1591 O O . VAL A 1 201 ? 4.941 -18.266 -21.859 1 96.38 201 VAL A O 1
ATOM 1594 N N . ALA A 1 202 ? 6.004 -17.797 -19.969 1 96.5 202 ALA A N 1
ATOM 1595 C CA . ALA A 1 202 ? 7.363 -17.844 -20.484 1 96.5 202 ALA A CA 1
ATOM 1596 C C . ALA A 1 202 ? 8.031 -19.172 -20.141 1 96.5 202 ALA A C 1
ATOM 1598 O O . ALA A 1 202 ? 8.008 -19.609 -18.984 1 96.5 202 ALA A O 1
ATOM 1599 N N . VAL A 1 203 ? 8.594 -19.828 -21.156 1 96.25 203 VAL A N 1
ATOM 1600 C CA . VAL A 1 203 ? 9.219 -21.125 -20.938 1 96.25 203 VAL A CA 1
ATOM 1601 C C . VAL A 1 203 ? 10.734 -21 -21.031 1 96.25 203 VAL A C 1
ATOM 1603 O O . VAL A 1 203 ? 11.281 -20.812 -22.125 1 96.25 203 VAL A O 1
ATOM 1606 N N . LYS A 1 204 ? 11.391 -21.062 -19.922 1 93.44 204 LYS A N 1
ATOM 1607 C CA . LYS A 1 204 ? 12.852 -21.031 -19.844 1 93.44 204 LYS A CA 1
ATOM 1608 C C . LYS A 1 204 ? 13.445 -22.438 -20.016 1 93.44 204 LYS A C 1
ATOM 1610 O O . LYS A 1 204 ? 13.234 -23.297 -19.156 1 93.44 204 LYS A O 1
ATOM 1615 N N . ARG A 1 205 ? 14.117 -22.656 -21.062 1 92 205 ARG A N 1
ATOM 1616 C CA . ARG A 1 205 ? 14.758 -23.953 -21.344 1 92 205 ARG A CA 1
ATOM 1617 C C . ARG A 1 205 ? 16.234 -23.922 -20.938 1 92 205 ARG A C 1
ATOM 1619 O O . ARG A 1 205 ? 16.984 -23.062 -21.375 1 92 205 ARG A O 1
ATOM 1626 N N . VAL A 1 206 ? 16.594 -24.828 -20.094 1 88.38 206 VAL A N 1
ATOM 1627 C CA . VAL A 1 206 ? 17.953 -24.922 -19.578 1 88.38 206 VAL A CA 1
ATOM 1628 C C . VAL A 1 206 ? 18.547 -26.281 -19.984 1 88.38 206 VAL A C 1
ATOM 1630 O O . VAL A 1 206 ? 17.859 -27.297 -19.938 1 88.38 206 VAL A O 1
ATOM 1633 N N . VAL A 1 207 ? 19.797 -26.25 -20.344 1 81.69 207 VAL A N 1
ATOM 1634 C CA . VAL A 1 207 ? 20.469 -27.484 -20.734 1 81.69 207 VAL A CA 1
ATOM 1635 C C . VAL A 1 207 ? 20.641 -28.391 -19.516 1 81.69 207 VAL A C 1
ATOM 1637 O O . VAL A 1 207 ? 20.922 -27.906 -18.406 1 81.69 207 VAL A O 1
ATOM 1640 N N . SER A 1 208 ? 20.516 -29.641 -19.719 1 76.25 208 SER A N 1
ATOM 1641 C CA . SER A 1 208 ? 20.453 -30.641 -18.656 1 76.25 208 SER A CA 1
ATOM 1642 C C . SER A 1 208 ? 21.75 -30.688 -17.844 1 76.25 208 SER A C 1
ATOM 1644 O O . SER A 1 208 ? 21.75 -31.047 -16.672 1 76.25 208 SER A O 1
ATOM 1646 N N . GLU A 1 209 ? 22.875 -30.266 -18.484 1 67.62 209 GLU A N 1
ATOM 1647 C CA . GLU A 1 209 ? 24.125 -30.203 -17.75 1 67.62 209 GLU A CA 1
ATOM 1648 C C . GLU A 1 209 ? 24.047 -29.234 -16.578 1 67.62 209 GLU A C 1
ATOM 1650 O O . GLU A 1 209 ? 24.781 -29.375 -15.609 1 67.62 209 GLU A O 1
ATOM 1655 N N . PHE A 1 210 ? 23.078 -28.438 -16.719 1 72.19 210 PHE A N 1
ATOM 1656 C CA . PHE A 1 210 ? 22.922 -27.422 -15.68 1 72.19 210 PHE A CA 1
ATOM 1657 C C . PHE A 1 210 ? 21.656 -27.656 -14.867 1 72.19 210 PHE A C 1
ATOM 1659 O O . PHE A 1 210 ? 20.984 -26.703 -14.453 1 72.19 210 PHE A O 1
ATOM 1666 N N . VAL A 1 211 ? 21.328 -28.906 -14.648 1 75.81 211 VAL A N 1
ATOM 1667 C CA . VAL A 1 211 ? 20.094 -29.344 -14 1 75.81 211 VAL A CA 1
ATOM 1668 C C . VAL A 1 211 ? 20.062 -28.859 -12.555 1 75.81 211 VAL A C 1
ATOM 1670 O O . VAL A 1 211 ? 19.016 -28.453 -12.039 1 75.81 211 VAL A O 1
ATOM 1673 N N . LYS A 1 212 ? 21.219 -28.844 -11.969 1 77.56 212 LYS A N 1
ATOM 1674 C CA . LYS A 1 212 ? 21.266 -28.422 -10.57 1 77.56 212 LYS A CA 1
ATOM 1675 C C . LYS A 1 212 ? 20.844 -26.969 -10.406 1 77.56 212 LYS A C 1
ATOM 1677 O O . LYS A 1 212 ? 20.141 -26.625 -9.453 1 77.56 212 LYS A O 1
ATOM 1682 N N . PHE A 1 213 ? 21.156 -26.172 -11.367 1 78.44 213 PHE A N 1
ATOM 1683 C CA . PHE A 1 213 ? 20.797 -24.766 -11.328 1 78.44 213 PHE A CA 1
ATOM 1684 C C . PHE A 1 213 ? 19.297 -24.578 -11.523 1 78.44 213 PHE A C 1
ATOM 1686 O O . PHE A 1 213 ? 18.688 -23.734 -10.867 1 78.44 213 PHE A O 1
ATOM 1693 N N . ALA A 1 214 ? 18.766 -25.359 -12.375 1 83.81 214 ALA A N 1
ATOM 1694 C CA . ALA A 1 214 ? 17.328 -25.266 -12.648 1 83.81 214 ALA A CA 1
ATOM 1695 C C . ALA A 1 214 ? 16.516 -25.688 -11.43 1 83.81 214 ALA A C 1
ATOM 1697 O O . ALA A 1 214 ? 15.523 -25.031 -11.094 1 83.81 214 ALA A O 1
ATOM 1698 N N . HIS A 1 215 ? 16.969 -26.719 -10.789 1 87.25 215 HIS A N 1
ATOM 1699 C CA . HIS A 1 215 ? 16.266 -27.188 -9.602 1 87.25 215 HIS A CA 1
ATOM 1700 C C . HIS A 1 215 ? 16.375 -26.188 -8.461 1 87.25 215 HIS A C 1
ATOM 1702 O O . HIS A 1 215 ? 15.406 -25.953 -7.742 1 87.25 215 HIS A O 1
ATOM 1708 N N . ARG A 1 216 ? 17.5 -25.688 -8.344 1 85.12 216 ARG A N 1
ATOM 1709 C CA . ARG A 1 216 ? 17.703 -24.672 -7.301 1 85.12 216 ARG A CA 1
ATOM 1710 C C . ARG A 1 216 ? 16.828 -23.453 -7.555 1 85.12 216 ARG A C 1
ATOM 1712 O O . ARG A 1 216 ? 16.219 -22.922 -6.633 1 85.12 216 ARG A O 1
ATOM 1719 N N . GLU A 1 217 ? 16.891 -23.047 -8.734 1 89.06 217 GLU A N 1
ATOM 1720 C CA . GLU A 1 217 ? 16.047 -21.906 -9.117 1 89.06 217 GLU A CA 1
ATOM 1721 C C . GLU A 1 217 ? 14.578 -22.172 -8.797 1 89.06 217 GLU A C 1
ATOM 1723 O O . GLU A 1 217 ? 13.906 -21.328 -8.195 1 89.06 217 GLU A O 1
ATOM 1728 N N . ALA A 1 218 ? 14.117 -23.312 -9.219 1 90.69 218 ALA A N 1
ATOM 1729 C CA . ALA A 1 218 ? 12.727 -23.688 -8.977 1 90.69 218 ALA A CA 1
ATOM 1730 C C . ALA A 1 218 ? 12.422 -23.703 -7.48 1 90.69 218 ALA A C 1
ATOM 1732 O O . ALA A 1 218 ? 11.383 -23.188 -7.043 1 90.69 218 ALA A O 1
ATOM 1733 N N . ASP A 1 219 ? 13.344 -24.234 -6.723 1 90.81 219 ASP A N 1
ATOM 1734 C CA . ASP A 1 219 ? 13.156 -24.328 -5.277 1 90.81 219 ASP A CA 1
ATOM 1735 C C . ASP A 1 219 ? 13.062 -22.938 -4.641 1 90.81 219 ASP A C 1
ATOM 1737 O O . ASP A 1 219 ? 12.172 -22.688 -3.826 1 90.81 219 ASP A O 1
ATOM 1741 N N . LEU A 1 220 ? 13.898 -22.094 -5.02 1 90.62 220 LEU A N 1
ATOM 1742 C CA . LEU A 1 220 ? 13.938 -20.75 -4.453 1 90.62 220 LEU A CA 1
ATOM 1743 C C . LEU A 1 220 ? 12.703 -19.953 -4.871 1 90.62 220 LEU A C 1
ATOM 1745 O O . LEU A 1 220 ? 12.148 -19.188 -4.074 1 90.62 220 LEU A O 1
ATOM 1749 N N . LEU A 1 221 ? 12.273 -20.141 -6.047 1 92.38 221 LEU A N 1
ATOM 1750 C CA . LEU A 1 221 ? 11.078 -19.453 -6.535 1 92.38 221 LEU A CA 1
ATOM 1751 C C . LEU A 1 221 ? 9.836 -19.953 -5.809 1 92.38 221 LEU A C 1
ATOM 1753 O O . LEU A 1 221 ? 8.961 -19.156 -5.453 1 92.38 221 LEU A O 1
ATOM 1757 N N . ARG A 1 222 ? 9.766 -21.234 -5.609 1 89.69 222 ARG A N 1
ATOM 1758 C CA . ARG A 1 222 ? 8.625 -21.797 -4.887 1 89.69 222 ARG A CA 1
ATOM 1759 C C . ARG A 1 222 ? 8.492 -21.172 -3.508 1 89.69 222 ARG A C 1
ATOM 1761 O O . ARG A 1 222 ? 7.375 -20.953 -3.023 1 89.69 222 ARG A O 1
ATOM 1768 N N . GLU A 1 223 ? 9.555 -20.812 -3.014 1 86.44 223 GLU A N 1
ATOM 1769 C CA . GLU A 1 223 ? 9.57 -20.266 -1.661 1 86.44 223 GLU A CA 1
ATOM 1770 C C . GLU A 1 223 ? 9.266 -18.766 -1.667 1 86.44 223 GLU A C 1
ATOM 1772 O O . GLU A 1 223 ? 8.797 -18.219 -0.667 1 86.44 223 GLU A O 1
ATOM 1777 N N . SER A 1 224 ? 9.445 -18.109 -2.793 1 89.75 224 SER A N 1
ATOM 1778 C CA . SER A 1 224 ? 9.477 -16.656 -2.734 1 89.75 224 SER A CA 1
ATOM 1779 C C . SER A 1 224 ? 8.445 -16.047 -3.676 1 89.75 224 SER A C 1
ATOM 1781 O O . SER A 1 224 ? 8.164 -14.844 -3.602 1 89.75 224 SER A O 1
ATOM 1783 N N . ASP A 1 225 ? 7.699 -16.781 -4.441 1 87.88 225 ASP A N 1
ATOM 1784 C CA . ASP A 1 225 ? 6.941 -16.219 -5.555 1 87.88 225 ASP A CA 1
ATOM 1785 C C . ASP A 1 225 ? 5.559 -15.766 -5.098 1 87.88 225 ASP A C 1
ATOM 1787 O O . ASP A 1 225 ? 4.727 -15.367 -5.918 1 87.88 225 ASP A O 1
ATOM 1791 N N . THR A 1 226 ? 5.297 -15.82 -3.83 1 86.31 226 THR A N 1
ATOM 1792 C CA . THR A 1 226 ? 4.035 -15.289 -3.324 1 86.31 226 THR A CA 1
ATOM 1793 C C . THR A 1 226 ? 4.062 -13.766 -3.289 1 86.31 226 THR A C 1
ATOM 1795 O O . THR A 1 226 ? 3.018 -13.117 -3.205 1 86.31 226 THR A O 1
ATOM 1798 N N . HIS A 1 227 ? 5.234 -13.219 -3.34 1 91.5 227 HIS A N 1
ATOM 1799 C CA . HIS A 1 227 ? 5.383 -11.773 -3.318 1 91.5 227 HIS A CA 1
ATOM 1800 C C . HIS A 1 227 ? 5.07 -11.164 -4.68 1 91.5 227 HIS A C 1
ATOM 1802 O O . HIS A 1 227 ? 5.484 -11.695 -5.715 1 91.5 227 HIS A O 1
ATOM 1808 N N . PRO A 1 228 ? 4.379 -10.062 -4.656 1 92.19 228 PRO A N 1
ATOM 1809 C CA . PRO A 1 228 ? 3.91 -9.484 -5.918 1 92.19 228 PRO A CA 1
ATOM 1810 C C . PRO A 1 228 ? 5.051 -9.008 -6.816 1 92.19 228 PRO A C 1
ATOM 1812 O O . PRO A 1 228 ? 4.852 -8.789 -8.016 1 92.19 228 PRO A O 1
ATOM 1815 N N . HIS A 1 229 ? 6.223 -8.812 -6.316 1 96.56 229 HIS A N 1
ATOM 1816 C CA . HIS A 1 229 ? 7.305 -8.25 -7.113 1 96.56 229 HIS A CA 1
ATOM 1817 C C . HIS A 1 229 ? 8.414 -9.273 -7.332 1 96.56 229 HIS A C 1
ATOM 1819 O O . HIS A 1 229 ? 9.57 -8.898 -7.562 1 96.56 229 HIS A O 1
ATOM 1825 N N . VAL A 1 230 ? 8.102 -10.5 -7.219 1 96 230 VAL A N 1
ATOM 1826 C CA . VAL A 1 230 ? 8.914 -11.641 -7.625 1 96 230 VAL A CA 1
ATOM 1827 C C . VAL A 1 230 ? 8.188 -12.438 -8.703 1 96 230 VAL A C 1
ATOM 1829 O O . VAL A 1 230 ? 6.977 -12.664 -8.609 1 96 230 VAL A O 1
ATOM 1832 N N . ILE A 1 231 ? 8.93 -12.812 -9.688 1 96.56 231 ILE A N 1
ATOM 1833 C CA . ILE A 1 231 ? 8.312 -13.492 -10.82 1 96.56 231 ILE A CA 1
ATOM 1834 C C . ILE A 1 231 ? 7.637 -14.781 -10.352 1 96.56 231 ILE A C 1
ATOM 1836 O O . ILE A 1 231 ? 8.164 -15.484 -9.484 1 96.56 231 ILE A O 1
ATOM 1840 N N . ARG A 1 232 ? 6.551 -15.109 -10.961 1 94.81 232 ARG A N 1
ATOM 1841 C CA . ARG A 1 232 ? 5.797 -16.297 -10.562 1 94.81 232 ARG A CA 1
ATOM 1842 C C . ARG A 1 232 ? 6.328 -17.547 -11.258 1 94.81 232 ARG A C 1
ATOM 1844 O O . ARG A 1 232 ? 6.625 -17.516 -12.453 1 94.81 232 ARG A O 1
ATOM 1851 N N . TYR A 1 233 ? 6.445 -18.578 -10.508 1 94 233 TYR A N 1
ATOM 1852 C CA . TYR A 1 233 ? 6.828 -19.922 -10.961 1 94 233 TYR A CA 1
ATOM 1853 C C . TYR A 1 233 ? 5.629 -20.859 -10.977 1 94 233 TYR A C 1
ATOM 1855 O O . TYR A 1 233 ? 4.902 -20.969 -9.992 1 94 233 TYR A O 1
ATOM 1863 N N . PHE A 1 234 ? 5.461 -21.578 -12.109 1 92.81 234 PHE A N 1
ATOM 1864 C CA . PHE A 1 234 ? 4.285 -22.438 -12.203 1 92.81 234 PHE A CA 1
ATOM 1865 C C . PHE A 1 234 ? 4.672 -23.906 -12.094 1 92.81 234 PHE A C 1
ATOM 1867 O O . PHE A 1 234 ? 4.07 -24.656 -11.312 1 92.81 234 PHE A O 1
ATOM 1874 N N . CYS A 1 235 ? 5.719 -24.328 -12.938 1 91.94 235 CYS A N 1
ATOM 1875 C CA . CYS A 1 235 ? 6.121 -25.719 -12.891 1 91.94 235 CYS A CA 1
ATOM 1876 C C . CYS A 1 235 ? 7.438 -25.938 -13.625 1 91.94 235 CYS A C 1
ATOM 1878 O O . CYS A 1 235 ? 7.898 -25.062 -14.359 1 91.94 235 CYS A O 1
ATOM 1880 N N . MET A 1 236 ? 8.008 -27.078 -13.336 1 91.69 236 MET A N 1
ATOM 1881 C CA . MET A 1 236 ? 9.172 -27.531 -14.086 1 91.69 236 MET A CA 1
ATOM 1882 C C . MET A 1 236 ? 8.883 -28.859 -14.789 1 91.69 236 MET A C 1
ATOM 1884 O O . MET A 1 236 ? 8.273 -29.75 -14.211 1 91.69 236 MET A O 1
ATOM 1888 N N . GLU A 1 237 ? 9.102 -28.859 -16.094 1 91.44 237 GLU A N 1
ATOM 1889 C CA . GLU A 1 237 ? 9.055 -30.094 -16.891 1 91.44 237 GLU A CA 1
ATOM 1890 C C . GLU A 1 237 ? 10.43 -30.453 -17.422 1 91.44 237 GLU A C 1
ATOM 1892 O O . GLU A 1 237 ? 11.375 -29.672 -17.312 1 91.44 237 GLU A O 1
ATOM 1897 N N . SER A 1 238 ? 10.594 -31.75 -17.75 1 88.75 238 SER A N 1
ATOM 1898 C CA . SER A 1 238 ? 11.914 -32.156 -18.219 1 88.75 238 SER A CA 1
ATOM 1899 C C . SER A 1 238 ? 11.797 -33.156 -19.359 1 88.75 238 SER A C 1
ATOM 1901 O O . SER A 1 238 ? 10.758 -33.812 -19.516 1 88.75 238 SER A O 1
ATOM 1903 N N . ASP A 1 239 ? 12.695 -33.156 -20.203 1 86.62 239 ASP A N 1
ATOM 1904 C CA . ASP A 1 239 ? 12.945 -34.25 -21.156 1 86.62 239 ASP A CA 1
ATOM 1905 C C . ASP A 1 239 ? 14.398 -34.719 -21.078 1 86.62 239 ASP A C 1
ATOM 1907 O O . ASP A 1 239 ? 15.094 -34.438 -20.094 1 86.62 239 ASP A O 1
ATOM 1911 N N . SER A 1 240 ? 14.828 -35.562 -22.031 1 84.31 240 SER A N 1
ATOM 1912 C CA . SER A 1 240 ? 16.141 -36.188 -21.938 1 84.31 240 SER A CA 1
ATOM 1913 C C . SER A 1 240 ? 17.25 -35.156 -22.047 1 84.31 240 SER A C 1
ATOM 1915 O O . SER A 1 240 ? 18.344 -35.312 -21.5 1 84.31 240 SER A O 1
ATOM 1917 N N . GLN A 1 241 ? 16.984 -34.031 -22.625 1 84.25 241 GLN A N 1
ATOM 1918 C CA . GLN A 1 241 ? 18.062 -33.094 -22.953 1 84.25 241 GLN A CA 1
ATOM 1919 C C . GLN A 1 241 ? 17.938 -31.812 -22.172 1 84.25 241 GLN A C 1
ATOM 1921 O O . GLN A 1 241 ? 18.938 -31.125 -21.922 1 84.25 241 GLN A O 1
ATOM 1926 N N . PHE A 1 242 ? 16.703 -31.5 -21.797 1 89 242 PHE A N 1
ATOM 1927 C CA . PHE A 1 242 ? 16.516 -30.156 -21.266 1 89 242 PHE A CA 1
ATOM 1928 C C . PHE A 1 242 ? 15.562 -30.188 -20.062 1 89 242 PHE A C 1
ATOM 1930 O O . PHE A 1 242 ? 14.82 -31.156 -19.875 1 89 242 PHE A O 1
ATOM 1937 N N . ARG A 1 243 ? 15.742 -29.156 -19.203 1 91.44 243 ARG A N 1
ATOM 1938 C CA . ARG A 1 243 ? 14.734 -28.766 -18.219 1 91.44 243 ARG A CA 1
ATOM 1939 C C . ARG A 1 243 ? 13.992 -27.516 -18.656 1 91.44 243 ARG A C 1
ATOM 1941 O O . ARG A 1 243 ? 14.594 -26.594 -19.203 1 91.44 243 ARG A O 1
ATOM 1948 N N . TYR A 1 244 ? 12.695 -27.516 -18.391 1 93 244 TYR A N 1
ATOM 1949 C CA . TYR A 1 244 ? 11.852 -26.406 -18.812 1 93 244 TYR A CA 1
ATOM 1950 C C . TYR A 1 244 ? 11.133 -25.797 -17.609 1 93 244 TYR A C 1
ATOM 1952 O O . TYR A 1 244 ? 10.391 -26.484 -16.906 1 93 244 TYR A O 1
ATOM 1960 N N . LEU A 1 245 ? 11.375 -24.547 -17.359 1 94.12 245 LEU A N 1
ATOM 1961 C CA . LEU A 1 245 ? 10.664 -23.812 -16.312 1 94.12 245 LEU A CA 1
ATOM 1962 C C . LEU A 1 245 ? 9.555 -22.953 -16.891 1 94.12 245 LEU A C 1
ATOM 1964 O O . LEU A 1 245 ? 9.805 -22.141 -17.781 1 94.12 245 LEU A O 1
ATOM 1968 N N . ALA A 1 246 ? 8.32 -23.188 -16.469 1 95.62 246 ALA A N 1
ATOM 1969 C CA . ALA A 1 246 ? 7.211 -22.312 -16.844 1 95.62 246 ALA A CA 1
ATOM 1970 C C . ALA A 1 246 ? 7.105 -21.125 -15.883 1 95.62 246 ALA A C 1
ATOM 1972 O O . ALA A 1 246 ? 6.859 -21.312 -14.688 1 95.62 246 ALA A O 1
ATOM 1973 N N . LEU A 1 247 ? 7.281 -19.906 -16.406 1 96.31 247 LEU A N 1
ATOM 1974 C CA . LEU A 1 247 ? 7.309 -18.688 -15.609 1 96.31 247 LEU A CA 1
ATOM 1975 C C . LEU A 1 247 ? 6.27 -17.688 -16.094 1 96.31 247 LEU A C 1
ATOM 1977 O O . LEU A 1 247 ? 5.734 -17.844 -17.203 1 96.31 247 LEU A O 1
ATOM 1981 N N . GLU A 1 248 ? 5.938 -16.75 -15.258 1 95.75 248 GLU A N 1
ATOM 1982 C CA . GLU A 1 248 ? 5.02 -15.672 -15.617 1 95.75 248 GLU A CA 1
ATOM 1983 C C . GLU A 1 248 ? 5.484 -14.945 -16.875 1 95.75 248 GLU A C 1
ATOM 1985 O O . GLU A 1 248 ? 6.668 -14.633 -17.016 1 95.75 248 GLU A O 1
ATOM 1990 N N . LEU A 1 249 ? 4.578 -14.75 -17.781 1 95.88 249 LEU A N 1
ATOM 1991 C CA . LEU A 1 249 ? 4.898 -14.031 -19 1 95.88 249 LEU A CA 1
ATOM 1992 C C . LEU A 1 249 ? 4.938 -12.531 -18.766 1 95.88 249 LEU A C 1
ATOM 1994 O O . LEU A 1 249 ? 4.004 -11.961 -18.188 1 95.88 249 LEU A O 1
ATOM 1998 N N . CYS A 1 250 ? 5.969 -11.852 -19.156 1 96.25 250 CYS A N 1
ATOM 1999 C CA . CYS A 1 250 ? 6.152 -10.414 -19.016 1 96.25 250 CYS A CA 1
ATOM 2000 C C . CYS A 1 250 ? 6.305 -9.75 -20.375 1 96.25 250 CYS A C 1
ATOM 2002 O O . CYS A 1 250 ? 6.605 -10.414 -21.359 1 96.25 250 CYS A O 1
ATOM 2004 N N . ILE A 1 251 ? 6.086 -8.469 -20.453 1 93.94 251 ILE A N 1
ATOM 2005 C CA . ILE A 1 251 ? 6.066 -7.766 -21.734 1 93.94 251 ILE A CA 1
ATOM 2006 C C . ILE A 1 251 ? 7.484 -7.355 -22.109 1 93.94 251 ILE A C 1
ATOM 2008 O O . ILE A 1 251 ? 7.812 -7.27 -23.297 1 93.94 251 ILE A O 1
ATOM 2012 N N . ALA A 1 252 ? 8.266 -7.066 -21.047 1 95.12 252 ALA A N 1
ATOM 2013 C CA . ALA A 1 252 ? 9.609 -6.57 -21.375 1 95.12 252 ALA A CA 1
ATOM 2014 C C . ALA A 1 252 ? 10.5 -6.566 -20.125 1 95.12 252 ALA A C 1
ATOM 2016 O O . ALA A 1 252 ? 10 -6.641 -19 1 95.12 252 ALA A O 1
ATOM 2017 N N . SER A 1 253 ? 11.789 -6.57 -20.406 1 95.12 253 SER A N 1
ATOM 2018 C CA . SER A 1 253 ? 12.742 -6.297 -19.344 1 95.12 253 SER A CA 1
ATOM 2019 C C . SER A 1 253 ? 12.969 -4.797 -19.172 1 95.12 253 SER A C 1
ATOM 2021 O O . SER A 1 253 ? 12.617 -4.008 -20.062 1 95.12 253 SER A O 1
ATOM 2023 N N . LEU A 1 254 ? 13.516 -4.438 -18.016 1 96.56 254 LEU A N 1
ATOM 2024 C CA . LEU A 1 254 ? 13.859 -3.039 -17.797 1 96.56 254 LEU A CA 1
ATOM 2025 C C . LEU A 1 254 ? 14.891 -2.562 -18.812 1 96.56 254 LEU A C 1
ATOM 2027 O O . LEU A 1 254 ? 14.891 -1.395 -19.203 1 96.56 254 LEU A O 1
ATOM 2031 N N . ASN A 1 255 ? 15.82 -3.438 -19.203 1 94.75 255 ASN A N 1
ATOM 2032 C CA . ASN A 1 255 ? 16.75 -3.125 -20.281 1 94.75 255 ASN A CA 1
ATOM 2033 C C . ASN A 1 255 ? 16.031 -2.758 -21.562 1 94.75 255 ASN A C 1
ATOM 2035 O O . ASN A 1 255 ? 16.375 -1.778 -22.234 1 94.75 255 ASN A O 1
ATOM 2039 N N . ASP A 1 256 ? 15.039 -3.564 -21.953 1 94.69 256 ASP A N 1
ATOM 2040 C CA . ASP A 1 256 ? 14.234 -3.283 -23.141 1 94.69 256 ASP A CA 1
ATOM 2041 C C . ASP A 1 256 ? 13.547 -1.925 -23.016 1 94.69 256 ASP A C 1
ATOM 2043 O O . ASP A 1 256 ? 13.492 -1.169 -24 1 94.69 256 ASP A O 1
ATOM 2047 N N . TYR A 1 257 ? 13.008 -1.674 -21.922 1 95.5 257 TYR A N 1
ATOM 2048 C CA . TYR A 1 257 ? 12.297 -0.426 -21.672 1 95.5 257 TYR A CA 1
ATOM 2049 C C . TYR A 1 257 ? 13.203 0.776 -21.906 1 95.5 257 TYR A C 1
ATOM 2051 O O . TYR A 1 257 ? 12.789 1.768 -22.516 1 95.5 257 TYR A O 1
ATOM 2059 N N . VAL A 1 258 ? 14.414 0.671 -21.422 1 95.69 258 VAL A N 1
ATOM 2060 C CA . VAL A 1 258 ? 15.336 1.798 -21.5 1 95.69 258 VAL A CA 1
ATOM 2061 C C . VAL A 1 258 ? 15.859 1.926 -22.938 1 95.69 258 VAL A C 1
ATOM 2063 O O . VAL A 1 258 ? 16 3.035 -23.453 1 95.69 258 VAL A O 1
ATOM 2066 N N . GLU A 1 259 ? 16.016 0.848 -23.609 1 93.62 259 GLU A N 1
ATOM 2067 C CA . GLU A 1 259 ? 16.734 0.845 -24.891 1 93.62 259 GLU A CA 1
ATOM 2068 C C . GLU A 1 259 ? 15.773 0.964 -26.062 1 93.62 259 GLU A C 1
ATOM 2070 O O . GLU A 1 259 ? 16.172 1.385 -27.156 1 93.62 259 GLU A O 1
ATOM 2075 N N . GLN A 1 260 ? 14.57 0.591 -2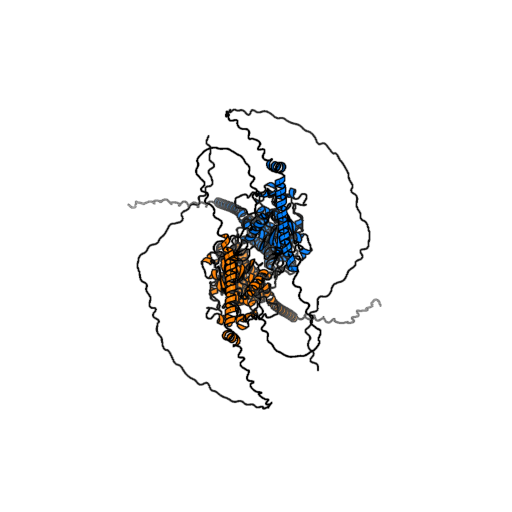5.812 1 93.62 260 GLN A N 1
ATOM 2076 C CA . GLN A 1 260 ? 13.625 0.539 -26.922 1 93.62 260 GLN A CA 1
ATOM 2077 C C . GLN A 1 260 ? 12.477 1.513 -26.719 1 93.62 260 GLN A C 1
ATOM 2079 O O . GLN A 1 260 ? 11.633 1.31 -25.828 1 93.62 260 GLN A O 1
ATOM 2084 N N . LYS A 1 261 ? 12.273 2.422 -27.562 1 91 261 LYS A N 1
ATOM 2085 C CA . LYS A 1 261 ? 11.258 3.461 -27.453 1 91 261 LYS A CA 1
ATOM 2086 C C . LYS A 1 261 ? 9.852 2.867 -27.562 1 91 261 LYS A C 1
ATOM 2088 O O . LYS A 1 261 ? 8.922 3.338 -26.906 1 91 261 LYS A O 1
ATOM 2093 N N . GLU A 1 262 ? 9.75 1.853 -28.344 1 90.88 262 GLU A N 1
ATOM 2094 C CA . GLU A 1 262 ? 8.445 1.215 -28.516 1 90.88 262 GLU A CA 1
ATOM 2095 C C . GLU A 1 262 ? 7.941 0.618 -27.203 1 90.88 262 GLU A C 1
ATOM 2097 O O . GLU A 1 262 ? 6.746 0.677 -26.906 1 90.88 262 GLU A O 1
ATOM 2102 N N . VAL A 1 263 ? 8.828 0.049 -26.516 1 91.5 263 VAL A N 1
ATOM 2103 C CA . VAL A 1 263 ? 8.469 -0.54 -25.234 1 91.5 263 VAL A CA 1
ATOM 2104 C C . VAL A 1 263 ? 8.078 0.562 -24.25 1 91.5 263 VAL A C 1
ATOM 2106 O O . VAL A 1 263 ? 7.113 0.414 -23.5 1 91.5 263 VAL A O 1
ATOM 2109 N N . GLN A 1 264 ? 8.727 1.671 -24.281 1 91.06 264 GLN A N 1
ATOM 2110 C CA . GLN A 1 264 ? 8.438 2.793 -23.391 1 91.06 264 GLN A CA 1
ATOM 2111 C C . GLN A 1 264 ? 7.012 3.295 -23.578 1 91.06 264 GLN A C 1
ATOM 2113 O O . GLN A 1 264 ? 6.348 3.682 -22.625 1 91.06 264 GLN A O 1
ATOM 2118 N N . GLN A 1 265 ? 6.559 3.225 -24.734 1 90.44 265 GLN A N 1
ATOM 2119 C CA . GLN A 1 265 ? 5.234 3.742 -25.062 1 90.44 265 GLN A CA 1
ATOM 2120 C C . GLN A 1 265 ? 4.141 2.811 -24.562 1 90.44 265 GLN A C 1
ATOM 2122 O O . GLN A 1 265 ? 3.018 3.25 -24.297 1 90.44 265 GLN A O 1
ATOM 2127 N N . ASN A 1 266 ? 4.535 1.557 -24.375 1 90.94 266 ASN A N 1
ATOM 2128 C CA . ASN A 1 266 ? 3.533 0.569 -24 1 90.94 266 ASN A CA 1
ATOM 2129 C C . ASN A 1 266 ? 3.531 0.327 -22.484 1 90.94 266 ASN A C 1
ATOM 2131 O O . ASN A 1 266 ? 2.699 -0.424 -21.969 1 90.94 266 ASN A O 1
ATOM 2135 N N . VAL A 1 267 ? 4.426 0.896 -21.859 1 91.94 267 VAL A N 1
ATOM 2136 C CA . VAL A 1 267 ? 4.535 0.719 -20.422 1 91.94 267 VAL A CA 1
ATOM 2137 C C . VAL A 1 267 ? 3.922 1.92 -19.703 1 91.94 267 VAL A C 1
ATOM 2139 O O . VAL A 1 267 ? 4.309 3.064 -19.953 1 91.94 267 VAL A O 1
ATOM 2142 N N . THR A 1 268 ? 2.961 1.616 -18.797 1 91.44 268 THR A N 1
ATOM 2143 C CA . THR A 1 268 ? 2.209 2.684 -18.156 1 91.44 268 THR A CA 1
ATOM 2144 C C . THR A 1 268 ? 2.729 2.926 -16.734 1 91.44 268 THR A C 1
ATOM 2146 O O . THR A 1 268 ? 2.432 3.957 -16.125 1 91.44 268 THR A O 1
ATOM 2149 N N . ILE A 1 269 ? 3.502 2.062 -16.188 1 94.19 269 ILE A N 1
ATOM 2150 C CA . ILE A 1 269 ? 4.008 2.201 -14.836 1 94.19 269 ILE A CA 1
ATOM 2151 C C . ILE A 1 269 ? 5.141 3.225 -14.805 1 94.19 269 ILE A C 1
ATOM 2153 O O . ILE A 1 269 ? 5.98 3.256 -15.711 1 94.19 269 ILE A O 1
ATOM 2157 N N . ALA A 1 270 ? 5.176 4.066 -13.766 1 93.56 270 ALA A N 1
ATOM 2158 C CA . ALA A 1 270 ? 6.203 5.094 -13.633 1 93.56 270 ALA A CA 1
ATOM 2159 C C . ALA A 1 270 ? 7.547 4.48 -13.258 1 93.56 270 ALA A C 1
ATOM 2161 O O . ALA A 1 270 ? 7.602 3.459 -12.57 1 93.56 270 ALA A O 1
ATOM 2162 N N . LEU A 1 271 ? 8.617 5.148 -13.641 1 93.81 271 LEU A N 1
ATOM 2163 C CA . LEU A 1 271 ? 9.977 4.672 -13.391 1 93.81 271 LEU A CA 1
ATOM 2164 C C . LEU A 1 271 ? 10.242 4.543 -11.898 1 93.81 271 LEU A C 1
ATOM 2166 O O . LEU A 1 271 ? 10.836 3.557 -11.453 1 93.81 271 LEU A O 1
ATOM 2170 N N . ARG A 1 272 ? 9.844 5.516 -11.164 1 95.62 272 ARG A N 1
ATOM 2171 C CA . ARG A 1 272 ? 10.055 5.496 -9.719 1 95.62 272 ARG A CA 1
ATOM 2172 C C . ARG A 1 272 ? 9.367 4.297 -9.078 1 95.62 272 ARG A C 1
ATOM 2174 O O . ARG A 1 272 ? 9.883 3.703 -8.133 1 95.62 272 ARG A O 1
ATOM 2181 N N . ASP A 1 273 ? 8.242 3.982 -9.625 1 97.12 273 ASP A N 1
ATOM 2182 C CA . ASP A 1 273 ? 7.508 2.832 -9.109 1 97.12 273 ASP A CA 1
ATOM 2183 C C . ASP A 1 273 ? 8.211 1.525 -9.469 1 97.12 273 ASP A C 1
ATOM 2185 O O . ASP A 1 273 ? 8.219 0.582 -8.68 1 97.12 273 ASP A O 1
ATOM 2189 N N . ILE A 1 274 ? 8.734 1.496 -10.609 1 97.44 274 ILE A N 1
ATOM 2190 C CA . ILE A 1 274 ? 9.484 0.316 -11.023 1 97.44 274 ILE A CA 1
ATOM 2191 C C . ILE A 1 274 ? 10.656 0.094 -10.07 1 97.44 274 ILE A C 1
ATOM 2193 O O . ILE A 1 274 ? 10.875 -1.021 -9.586 1 97.44 274 ILE A O 1
ATOM 2197 N N . MET A 1 275 ? 11.375 1.119 -9.812 1 98.19 275 MET A N 1
ATOM 2198 C CA . MET A 1 275 ? 12.516 1.06 -8.914 1 98.19 275 MET A CA 1
ATOM 2199 C C . MET A 1 275 ? 12.086 0.624 -7.516 1 98.19 275 MET A C 1
ATOM 2201 O O . MET A 1 275 ? 12.719 -0.241 -6.906 1 98.19 275 MET A O 1
ATOM 2205 N N . LYS A 1 276 ? 11.039 1.183 -7.078 1 98.5 276 LYS A N 1
ATOM 2206 C CA . LYS A 1 276 ? 10.516 0.867 -5.75 1 98.5 276 LYS A CA 1
ATOM 2207 C C . LYS A 1 276 ? 10.078 -0.592 -5.664 1 98.5 276 LYS A C 1
ATOM 2209 O O . LYS A 1 276 ? 10.398 -1.286 -4.699 1 98.5 276 LYS A O 1
ATOM 2214 N N . GLN A 1 277 ? 9.398 -1.028 -6.656 1 98.06 277 GLN A N 1
ATOM 2215 C CA . GLN A 1 277 ? 8.867 -2.391 -6.66 1 98.06 277 GLN A CA 1
ATOM 2216 C C . GLN A 1 277 ? 9.992 -3.414 -6.785 1 98.06 277 GLN A C 1
ATOM 2218 O O . GLN A 1 277 ? 9.969 -4.457 -6.129 1 98.06 277 GLN A O 1
ATOM 2223 N N . ALA A 1 278 ? 10.969 -3.127 -7.57 1 98.38 278 ALA A N 1
ATOM 2224 C CA . ALA A 1 278 ? 12.133 -4.004 -7.652 1 98.38 278 ALA A CA 1
ATOM 2225 C C . ALA A 1 278 ? 12.836 -4.105 -6.301 1 98.38 278 ALA A C 1
ATOM 2227 O O . ALA A 1 278 ? 13.234 -5.195 -5.883 1 98.38 278 ALA A O 1
ATOM 2228 N N . THR A 1 279 ? 12.961 -2.994 -5.641 1 98.56 279 THR A N 1
ATOM 2229 C CA . THR A 1 279 ? 13.586 -2.973 -4.32 1 98.56 279 THR A CA 1
ATOM 2230 C C . THR A 1 279 ? 12.773 -3.789 -3.322 1 98.56 279 THR A C 1
ATOM 2232 O O . THR A 1 279 ? 13.336 -4.5 -2.488 1 98.56 279 THR A O 1
ATOM 2235 N N . ASP A 1 280 ? 11.5 -3.635 -3.439 1 97.5 280 ASP A N 1
ATOM 2236 C CA . ASP A 1 280 ? 10.609 -4.371 -2.543 1 97.5 280 ASP A CA 1
ATOM 2237 C C . ASP A 1 280 ? 10.75 -5.879 -2.75 1 97.5 280 ASP A C 1
ATOM 2239 O O . ASP A 1 280 ? 10.75 -6.645 -1.786 1 97.5 280 ASP A O 1
ATOM 2243 N N . GLY A 1 281 ? 10.82 -6.293 -3.986 1 96.88 281 GLY A N 1
ATOM 2244 C CA . GLY A 1 281 ? 11.086 -7.691 -4.273 1 96.88 281 GLY A CA 1
ATOM 2245 C C . GLY A 1 281 ? 12.398 -8.18 -3.686 1 96.88 281 GLY A C 1
ATOM 2246 O O . GLY A 1 281 ? 12.461 -9.266 -3.104 1 96.88 281 GLY A O 1
ATOM 2247 N N . LEU A 1 282 ? 13.391 -7.379 -3.803 1 96.88 282 LEU A N 1
ATOM 2248 C CA . LEU A 1 282 ? 14.703 -7.723 -3.258 1 96.88 282 LEU A CA 1
ATOM 2249 C C . LEU A 1 282 ? 14.648 -7.797 -1.734 1 96.88 282 LEU A C 1
ATOM 2251 O O . LEU A 1 282 ? 15.281 -8.672 -1.132 1 96.88 282 LEU A O 1
ATOM 2255 N N . ALA A 1 283 ? 13.945 -6.844 -1.171 1 95.81 283 ALA A N 1
ATOM 2256 C CA . ALA A 1 283 ? 13.773 -6.855 0.28 1 95.81 283 ALA A CA 1
ATOM 2257 C C . ALA A 1 283 ? 13.141 -8.164 0.748 1 95.81 283 ALA A C 1
ATOM 2259 O O . ALA A 1 283 ? 13.539 -8.727 1.768 1 95.81 283 ALA A O 1
ATOM 2260 N N . HIS A 1 284 ? 12.211 -8.617 0.007 1 94.31 284 HIS A N 1
ATOM 2261 C CA . HIS A 1 284 ? 11.547 -9.883 0.306 1 94.31 284 HIS A CA 1
ATOM 2262 C C . HIS A 1 284 ? 12.531 -11.047 0.233 1 94.31 284 HIS A C 1
ATOM 2264 O O . HIS A 1 284 ? 12.531 -11.922 1.103 1 94.31 284 HIS A O 1
ATOM 2270 N N . LEU A 1 285 ? 13.344 -11.078 -0.754 1 94.81 285 LEU A N 1
ATOM 2271 C CA . LEU A 1 285 ? 14.344 -12.125 -0.895 1 94.81 285 LEU A CA 1
ATOM 2272 C C . LEU A 1 285 ? 15.32 -12.117 0.282 1 94.81 285 LEU A C 1
ATOM 2274 O O . LEU A 1 285 ? 15.594 -13.156 0.873 1 94.81 285 LEU A O 1
ATOM 2278 N N . HIS A 1 286 ? 15.781 -10.953 0.609 1 93.62 286 HIS A N 1
ATOM 2279 C CA . HIS A 1 286 ? 16.734 -10.82 1.704 1 93.62 286 HIS A CA 1
ATOM 2280 C C . HIS A 1 286 ? 16.125 -11.273 3.025 1 93.62 286 HIS A C 1
ATOM 2282 O O . HIS A 1 286 ? 16.797 -11.906 3.842 1 93.62 286 HIS A O 1
ATOM 2288 N N . ALA A 1 287 ? 14.922 -10.938 3.191 1 91 287 ALA A N 1
ATOM 2289 C CA . ALA A 1 287 ? 14.219 -11.383 4.395 1 91 287 ALA A CA 1
ATOM 2290 C C . ALA A 1 287 ? 14.141 -12.906 4.445 1 91 287 ALA A C 1
ATOM 2292 O O . ALA A 1 287 ? 14.109 -13.492 5.531 1 91 287 ALA A O 1
ATOM 2293 N N . SER A 1 288 ? 14.102 -13.5 3.277 1 89.5 288 SER A N 1
ATOM 2294 C CA . SER A 1 288 ? 14.07 -14.953 3.168 1 89.5 288 SER A CA 1
ATOM 2295 C C . SER A 1 288 ? 15.484 -15.539 3.148 1 89.5 288 SER A C 1
ATOM 2297 O O . SER A 1 288 ? 15.672 -16.703 2.805 1 89.5 288 SER A O 1
ATOM 2299 N N . LYS A 1 289 ? 16.453 -14.703 3.365 1 91.12 289 LYS A N 1
ATOM 2300 C CA . LYS A 1 289 ? 17.875 -15.07 3.432 1 91.12 289 LYS A CA 1
ATOM 2301 C C . LYS A 1 289 ? 18.375 -15.555 2.074 1 91.12 289 LYS A C 1
ATOM 2303 O O . LYS A 1 289 ? 19.172 -16.5 2 1 91.12 289 LYS A O 1
ATOM 2308 N N . ILE A 1 290 ? 17.859 -14.984 1.104 1 91.56 290 ILE A N 1
ATOM 2309 C CA . ILE A 1 290 ? 18.281 -15.289 -0.26 1 91.56 290 ILE A CA 1
ATOM 2310 C C . ILE A 1 290 ? 19 -14.078 -0.855 1 91.56 290 ILE A C 1
ATOM 2312 O O . ILE A 1 290 ? 18.5 -12.953 -0.794 1 91.56 290 ILE A O 1
ATOM 2316 N N . VAL A 1 291 ? 20.156 -14.25 -1.368 1 92.88 291 VAL A N 1
ATOM 2317 C CA . VAL A 1 291 ? 20.875 -13.242 -2.146 1 92.88 291 VAL A CA 1
ATOM 2318 C C . VAL A 1 291 ? 20.688 -13.516 -3.637 1 92.88 291 VAL A C 1
ATOM 2320 O O . VAL A 1 291 ? 20.906 -14.641 -4.098 1 92.88 291 VAL A O 1
ATOM 2323 N N . HIS A 1 292 ? 20.281 -12.617 -4.406 1 93.06 292 HIS A N 1
ATOM 2324 C CA . HIS A 1 292 ? 19.984 -12.812 -5.824 1 93.06 292 HIS A CA 1
ATOM 2325 C C . HIS A 1 292 ? 21.266 -13.07 -6.617 1 93.06 292 HIS A C 1
ATOM 2327 O O . HIS A 1 292 ? 21.344 -14.055 -7.359 1 93.06 292 HIS A O 1
ATOM 2333 N N . ARG A 1 293 ? 22.281 -12.141 -6.535 1 90.31 293 ARG A N 1
ATOM 2334 C CA . ARG A 1 293 ? 23.656 -12.258 -7.012 1 90.31 293 ARG A CA 1
ATOM 2335 C C . ARG A 1 293 ? 23.75 -11.938 -8.5 1 90.31 293 ARG A C 1
ATOM 2337 O O . ARG A 1 293 ? 24.844 -11.922 -9.07 1 90.31 293 ARG A O 1
ATOM 2344 N N . ASP A 1 294 ? 22.641 -11.625 -9.133 1 90.56 294 ASP A N 1
ATOM 2345 C CA . ASP A 1 294 ? 22.703 -11.305 -10.562 1 90.56 294 ASP A CA 1
ATOM 2346 C C . ASP A 1 294 ? 21.672 -10.227 -10.922 1 90.56 294 ASP A C 1
ATOM 2348 O O . ASP A 1 294 ? 20.969 -10.344 -11.93 1 90.56 294 ASP A O 1
ATOM 2352 N N . MET A 1 295 ? 21.547 -9.273 -10.086 1 94.88 295 MET A N 1
ATOM 2353 C CA . MET A 1 295 ? 20.688 -8.141 -10.391 1 94.88 295 MET A CA 1
ATOM 2354 C C . MET A 1 295 ? 21.25 -7.316 -11.539 1 94.88 295 MET A C 1
ATOM 2356 O O . MET A 1 295 ? 22.422 -6.926 -11.508 1 94.88 295 MET A O 1
ATOM 2360 N N . LYS A 1 296 ? 20.531 -7.117 -12.539 1 94.5 296 LYS A N 1
ATOM 2361 C CA . LYS A 1 296 ? 20.812 -6.316 -13.727 1 94.5 296 LYS A CA 1
ATOM 2362 C C . LYS A 1 296 ? 19.531 -5.934 -14.445 1 94.5 296 LYS A C 1
ATOM 2364 O O . LYS A 1 296 ? 18.469 -6.5 -14.172 1 94.5 296 LYS A O 1
ATOM 2369 N N . PRO A 1 297 ? 19.516 -4.898 -15.312 1 95.75 297 PRO A N 1
ATOM 2370 C CA . PRO A 1 297 ? 18.281 -4.418 -15.945 1 95.75 297 PRO A CA 1
ATOM 2371 C C . PRO A 1 297 ? 17.531 -5.516 -16.688 1 95.75 297 PRO A C 1
ATOM 2373 O O . PRO A 1 297 ? 16.312 -5.5 -16.75 1 95.75 297 PRO A O 1
ATOM 2376 N N . GLN A 1 298 ? 18.25 -6.543 -17.156 1 93.31 298 GLN A N 1
ATOM 2377 C CA . GLN A 1 298 ? 17.641 -7.629 -17.922 1 93.31 298 GLN A CA 1
ATOM 2378 C C . GLN A 1 298 ? 16.812 -8.539 -17.016 1 93.31 298 GLN A C 1
ATOM 2380 O O . GLN A 1 298 ? 15.938 -9.258 -17.5 1 93.31 298 GLN A O 1
ATOM 2385 N N . ASN A 1 299 ? 17.125 -8.508 -15.742 1 94.75 299 ASN A N 1
ATOM 2386 C CA . ASN A 1 299 ? 16.469 -9.438 -14.828 1 94.75 299 ASN A CA 1
ATOM 2387 C C . ASN A 1 299 ? 15.367 -8.75 -14.023 1 94.75 299 ASN A C 1
ATOM 2389 O O . ASN A 1 299 ? 14.805 -9.344 -13.102 1 94.75 299 ASN A O 1
ATOM 2393 N N . VAL A 1 300 ? 15.141 -7.5 -14.273 1 97.69 300 VAL A N 1
ATOM 2394 C CA . VAL A 1 300 ? 13.938 -6.801 -13.82 1 97.69 300 VAL A CA 1
ATOM 2395 C C . VAL A 1 300 ? 12.93 -6.703 -14.961 1 97.69 300 VAL A C 1
ATOM 2397 O O . VAL A 1 300 ? 13.188 -6.039 -15.969 1 97.69 300 VAL A O 1
ATOM 2400 N N . LEU A 1 301 ? 11.812 -7.348 -14.75 1 97.69 301 LEU A N 1
ATOM 2401 C CA . LEU A 1 301 ? 10.844 -7.453 -15.836 1 97.69 301 LEU A CA 1
ATOM 2402 C C . LEU A 1 301 ? 9.586 -6.656 -15.523 1 97.69 301 LEU A C 1
ATOM 2404 O O . LEU A 1 301 ? 9.312 -6.344 -14.359 1 97.69 301 LEU A O 1
ATOM 2408 N N . ILE A 1 302 ? 8.898 -6.27 -16.516 1 97.44 302 ILE A N 1
ATOM 2409 C CA . ILE A 1 302 ? 7.605 -5.598 -16.406 1 97.44 302 ILE A CA 1
ATOM 2410 C C . ILE A 1 302 ? 6.496 -6.543 -16.875 1 97.44 302 ILE A C 1
ATOM 2412 O O . ILE A 1 302 ? 6.559 -7.082 -17.984 1 97.44 302 ILE A O 1
ATOM 2416 N N . THR A 1 303 ? 5.555 -6.758 -16.031 1 96.12 303 THR A N 1
ATOM 2417 C CA . THR A 1 303 ? 4.48 -7.703 -16.312 1 96.12 303 THR A CA 1
ATOM 2418 C C . THR A 1 303 ? 3.504 -7.113 -17.328 1 96.12 303 THR A C 1
ATOM 2420 O O . THR A 1 303 ? 3.529 -5.91 -17.594 1 96.12 303 THR A O 1
ATOM 2423 N N . MET A 1 304 ? 2.65 -7.98 -17.844 1 92.19 304 MET A N 1
ATOM 2424 C CA . MET A 1 304 ? 1.515 -7.539 -18.641 1 92.19 304 MET A CA 1
ATOM 2425 C C . MET A 1 304 ? 0.532 -6.734 -17.797 1 92.19 304 MET A C 1
ATOM 2427 O O . MET A 1 304 ? 0.513 -6.859 -16.562 1 92.19 304 MET A O 1
ATOM 2431 N N . ALA A 1 305 ? -0.242 -5.895 -18.469 1 89.75 305 ALA A N 1
ATOM 2432 C CA . ALA A 1 305 ? -1.247 -5.125 -17.734 1 89.75 305 ALA A CA 1
ATOM 2433 C C . ALA A 1 305 ? -2.346 -6.031 -17.188 1 89.75 305 ALA A C 1
ATOM 2435 O O . ALA A 1 305 ? -2.781 -6.965 -17.875 1 89.75 305 ALA A O 1
ATOM 2436 N N . SER A 1 306 ? -2.674 -5.848 -15.961 1 85.94 306 SER A N 1
ATOM 2437 C CA . SER A 1 306 ? -3.83 -6.535 -15.398 1 85.94 306 SER A CA 1
ATOM 2438 C C . SER A 1 306 ? -5.129 -6.043 -16.031 1 85.94 306 SER A C 1
ATOM 2440 O O . SER A 1 306 ? -5.105 -5.184 -16.906 1 85.94 306 SER A O 1
ATOM 2442 N N . GLN A 1 307 ? -6.18 -6.602 -15.57 1 79 307 GLN A N 1
ATOM 2443 C CA . GLN A 1 307 ? -7.492 -6.191 -16.062 1 79 307 GLN A CA 1
ATOM 2444 C C . GLN A 1 307 ? -7.812 -4.762 -15.648 1 79 307 GLN A C 1
ATOM 2446 O O . GLN A 1 307 ? -8.625 -4.09 -16.281 1 79 307 GLN A O 1
ATOM 2451 N N . ARG A 1 308 ? -7.18 -4.289 -14.609 1 79.56 308 ARG A N 1
ATOM 2452 C CA . ARG A 1 308 ? -7.367 -2.912 -14.164 1 79.56 308 ARG A CA 1
ATOM 2453 C C . ARG A 1 308 ? -6.379 -1.976 -14.852 1 79.56 308 ARG A C 1
ATOM 2455 O O . ARG A 1 308 ? -6.277 -0.801 -14.492 1 79.56 308 ARG A O 1
ATOM 2462 N N . GLY A 1 309 ? -5.605 -2.588 -15.781 1 84.88 309 GLY A N 1
ATOM 2463 C CA . GLY A 1 309 ? -4.633 -1.791 -16.516 1 84.88 309 GLY A CA 1
ATOM 2464 C C . GLY A 1 309 ? -3.342 -1.572 -15.75 1 84.88 309 GLY A C 1
ATOM 2465 O O . GLY A 1 309 ? -2.506 -0.759 -16.141 1 84.88 309 GLY A O 1
ATOM 2466 N N . GLU A 1 310 ? -3.191 -2.281 -14.711 1 90 310 GLU A N 1
ATOM 2467 C CA . GLU A 1 310 ? -2.027 -2.07 -13.852 1 90 310 GLU A CA 1
ATOM 2468 C C . GLU A 1 310 ? -0.875 -2.986 -14.258 1 90 310 GLU A C 1
ATOM 2470 O O . GLU A 1 310 ? -1.086 -4.16 -14.562 1 90 310 GLU A O 1
ATOM 2475 N N . MET A 1 311 ? 0.317 -2.416 -14.336 1 94.5 311 MET A N 1
ATOM 2476 C CA . MET A 1 311 ? 1.551 -3.164 -14.57 1 94.5 311 MET A CA 1
ATOM 2477 C C . MET A 1 311 ? 2.434 -3.152 -13.328 1 94.5 311 MET A C 1
ATOM 2479 O O . MET A 1 311 ? 2.318 -2.26 -12.484 1 94.5 311 MET A O 1
ATOM 2483 N N . ARG A 1 312 ? 3.242 -4.207 -13.211 1 95.69 312 ARG A N 1
ATOM 2484 C CA . ARG A 1 312 ? 4.137 -4.297 -12.062 1 95.69 312 ARG A CA 1
ATOM 2485 C C . ARG A 1 312 ? 5.543 -4.707 -12.492 1 95.69 312 ARG A C 1
ATOM 2487 O O . ARG A 1 312 ? 5.719 -5.316 -13.547 1 95.69 312 ARG A O 1
ATOM 2494 N N . ALA A 1 313 ? 6.488 -4.336 -11.68 1 97.81 313 ALA A N 1
ATOM 2495 C CA . ALA A 1 313 ? 7.859 -4.801 -11.859 1 97.81 313 ALA A CA 1
ATOM 2496 C C . ALA A 1 313 ? 8.125 -6.055 -11.031 1 97.81 313 ALA A C 1
ATOM 2498 O O . ALA A 1 313 ? 7.672 -6.16 -9.883 1 97.81 313 ALA A O 1
ATOM 2499 N N . VAL A 1 314 ? 8.797 -7.023 -11.609 1 97.88 314 VAL A N 1
ATOM 2500 C CA . VAL A 1 314 ? 9.117 -8.25 -10.898 1 97.88 314 VAL A CA 1
ATOM 2501 C C . VAL A 1 314 ? 10.586 -8.609 -11.117 1 97.88 314 VAL A C 1
ATOM 2503 O O . VAL A 1 314 ? 11.125 -8.391 -12.203 1 97.88 314 VAL A O 1
ATOM 2506 N N . ILE A 1 315 ? 11.203 -9.133 -10.109 1 97.31 315 ILE A N 1
ATOM 2507 C CA . ILE A 1 315 ? 12.57 -9.641 -10.211 1 97.31 315 ILE A CA 1
ATOM 2508 C C . ILE A 1 315 ? 12.555 -11.07 -10.742 1 97.31 315 ILE A C 1
ATOM 2510 O O . ILE A 1 315 ? 11.711 -11.875 -10.352 1 97.31 315 ILE A O 1
ATOM 2514 N N . SER A 1 316 ? 13.461 -11.328 -11.641 1 94.5 316 SER A N 1
ATOM 2515 C CA . SER A 1 316 ? 13.516 -12.641 -12.281 1 94.5 316 SER A CA 1
ATOM 2516 C C . SER A 1 316 ? 14.945 -13.18 -12.289 1 94.5 316 SER A C 1
ATOM 2518 O O . SER A 1 316 ? 15.867 -12.523 -11.812 1 94.5 316 SER A O 1
ATOM 2520 N N . ASP A 1 317 ? 15.086 -14.453 -12.758 1 88.69 317 ASP A N 1
ATOM 2521 C CA . ASP A 1 317 ? 16.328 -15.188 -12.953 1 88.69 317 ASP A CA 1
ATOM 2522 C C . ASP A 1 317 ? 17 -15.484 -11.617 1 88.69 317 ASP A C 1
ATOM 2524 O O . ASP A 1 317 ? 17.938 -14.781 -11.219 1 88.69 317 ASP A O 1
ATOM 2528 N N . PHE A 1 318 ? 16.703 -16.531 -11.047 1 87.19 318 PHE A N 1
ATOM 2529 C CA . PHE A 1 318 ? 17.203 -16.953 -9.742 1 87.19 318 PHE A CA 1
ATOM 2530 C C . PHE A 1 318 ? 18.281 -18.016 -9.891 1 87.19 318 PHE A C 1
ATOM 2532 O O . PHE A 1 318 ? 18.578 -18.75 -8.945 1 87.19 318 PHE A O 1
ATOM 2539 N N . GLY A 1 319 ? 18.812 -18.109 -11.039 1 80.5 319 GLY A N 1
ATOM 2540 C CA . GLY A 1 319 ? 19.797 -19.125 -11.336 1 80.5 319 GLY A CA 1
ATOM 2541 C C . GLY A 1 319 ? 21.031 -19.047 -10.453 1 80.5 319 GLY A C 1
ATOM 2542 O O . GLY A 1 319 ? 21.625 -20.062 -10.109 1 80.5 319 GLY A O 1
ATOM 2543 N N . LEU A 1 320 ? 21.375 -17.875 -10.062 1 74.25 320 LEU A N 1
ATOM 2544 C CA . LEU A 1 320 ? 22.609 -17.703 -9.297 1 74.25 320 LEU A CA 1
ATOM 2545 C C . LEU A 1 320 ? 22.297 -17.453 -7.82 1 74.25 320 LEU A C 1
ATOM 2547 O O . LEU A 1 320 ? 23.219 -17.312 -7.008 1 74.25 320 LEU A O 1
ATOM 2551 N N . CYS A 1 321 ? 21.016 -17.422 -7.504 1 79 321 CYS A N 1
ATOM 2552 C CA . CYS A 1 321 ? 20.625 -17.109 -6.137 1 79 321 CYS A CA 1
ATOM 2553 C C . CYS A 1 321 ? 21.25 -18.078 -5.145 1 79 321 CYS A C 1
ATOM 2555 O O . CYS A 1 321 ? 21.516 -19.234 -5.484 1 79 321 CYS A O 1
ATOM 2557 N N . LYS A 1 322 ? 21.484 -17.531 -4.012 1 79.31 322 LYS A N 1
ATOM 2558 C CA . LYS A 1 322 ? 22.078 -18.359 -2.963 1 79.31 322 LYS A CA 1
ATOM 2559 C C . LYS A 1 322 ? 21.438 -18.062 -1.608 1 79.31 322 LYS A C 1
ATOM 2561 O O . LYS A 1 322 ? 21.188 -16.906 -1.271 1 79.31 322 LYS A O 1
ATOM 2566 N N . ARG A 1 323 ? 21.141 -19.141 -0.923 1 81.44 323 ARG A N 1
ATOM 2567 C CA . ARG A 1 323 ? 20.688 -19 0.456 1 81.44 323 ARG A CA 1
ATOM 2568 C C . ARG A 1 323 ? 21.859 -18.781 1.399 1 81.44 323 ARG A C 1
ATOM 2570 O O . ARG A 1 323 ? 22.891 -19.438 1.28 1 81.44 323 ARG A O 1
ATOM 2577 N N . VAL A 1 324 ? 21.719 -17.688 2.189 1 77.38 324 VAL A N 1
ATOM 2578 C CA . VAL A 1 324 ? 22.797 -17.391 3.109 1 77.38 324 VAL A CA 1
ATOM 2579 C C . VAL A 1 324 ? 22.406 -17.781 4.531 1 77.38 324 VAL A C 1
ATOM 2581 O O . VAL A 1 324 ? 21.234 -17.688 4.906 1 77.38 324 VAL A O 1
ATOM 2584 N N . GLN A 1 325 ? 23.172 -18.547 5.234 1 64.88 325 GLN A N 1
ATOM 2585 C CA . GLN A 1 325 ? 22.969 -18.844 6.648 1 64.88 325 GLN A CA 1
ATOM 2586 C C . GLN A 1 325 ? 23.516 -17.719 7.527 1 64.88 325 GLN A C 1
ATOM 2588 O O . GLN A 1 325 ? 24.625 -17.234 7.297 1 64.88 325 GLN A O 1
ATOM 2593 N N . PRO A 1 326 ? 22.688 -17.188 8.422 1 56 326 PRO A N 1
ATOM 2594 C CA . PRO A 1 326 ? 23.141 -16.125 9.312 1 56 326 PRO A CA 1
ATOM 2595 C C . PRO A 1 326 ? 24.453 -16.484 10.023 1 56 326 PRO A C 1
ATOM 2597 O O . PRO A 1 326 ? 24.641 -17.625 10.445 1 56 326 PRO A O 1
ATOM 2600 N N . GLY A 1 327 ? 25.484 -15.547 10.195 1 50.59 327 GLY A N 1
ATOM 2601 C CA . GLY A 1 327 ? 26.734 -15.695 10.906 1 50.59 327 GLY A CA 1
ATOM 2602 C C . GLY A 1 327 ? 27.844 -16.266 10.031 1 50.59 327 GLY A C 1
ATOM 2603 O O . GLY A 1 327 ? 29.016 -16.266 10.43 1 50.59 327 GLY A O 1
ATOM 2604 N N . LYS A 1 328 ? 27.531 -17.031 9.062 1 47.16 328 LYS A N 1
ATOM 2605 C CA . LYS A 1 328 ? 28.609 -17.609 8.281 1 47.16 328 LYS A CA 1
ATOM 2606 C C . LYS A 1 328 ? 28.922 -16.766 7.047 1 47.16 328 LYS A C 1
ATOM 2608 O O . LYS A 1 328 ? 28 -16.281 6.375 1 47.16 328 LYS A O 1
ATOM 2613 N N . ASN A 1 329 ? 29.969 -16.016 7.168 1 45.97 329 ASN A N 1
ATOM 2614 C CA . ASN A 1 329 ? 30.453 -15.406 5.934 1 45.97 329 ASN A CA 1
ATOM 2615 C C . ASN A 1 329 ? 30.359 -16.375 4.758 1 45.97 329 ASN A C 1
ATOM 2617 O O . ASN A 1 329 ? 30.953 -17.453 4.801 1 45.97 329 ASN A O 1
ATOM 2621 N N . SER A 1 330 ? 29.25 -16.422 4.188 1 47.5 330 SER A N 1
ATOM 2622 C CA . SER A 1 330 ? 29.125 -17.422 3.131 1 47.5 330 SER A CA 1
ATOM 2623 C C . SER A 1 330 ? 30.078 -17.125 1.978 1 47.5 330 SER A C 1
ATOM 2625 O O . SER A 1 330 ? 29.953 -16.078 1.324 1 47.5 330 SER A O 1
ATOM 2627 N N . ILE A 1 331 ? 31.344 -17.422 2.217 1 42.19 331 ILE A N 1
ATOM 2628 C CA . ILE A 1 331 ? 32.281 -17.391 1.091 1 42.19 331 ILE A CA 1
ATOM 2629 C C . ILE A 1 331 ? 31.719 -18.25 -0.044 1 42.19 331 ILE A C 1
ATOM 2631 O O . ILE A 1 331 ? 31.344 -19.406 0.174 1 42.19 331 ILE A O 1
ATOM 2635 N N . SER A 1 332 ? 31.016 -17.688 -0.798 1 45.69 332 SER A N 1
ATOM 2636 C CA . SER A 1 332 ? 30.562 -18.453 -1.947 1 45.69 332 SER A CA 1
ATOM 2637 C C . SER A 1 332 ? 31.719 -19.203 -2.604 1 45.69 332 SER A C 1
ATOM 2639 O O . SER A 1 332 ? 32.688 -18.578 -3.057 1 45.69 332 SER A O 1
ATOM 2641 N N . ARG A 1 333 ? 32.094 -20.297 -2.129 1 38.59 333 ARG A N 1
ATOM 2642 C CA . ARG A 1 333 ? 33.062 -21.109 -2.842 1 38.59 333 ARG A CA 1
ATOM 2643 C C . ARG A 1 333 ? 32.781 -21.109 -4.344 1 38.59 333 ARG A C 1
ATOM 2645 O O . ARG A 1 333 ? 33.562 -21.641 -5.125 1 38.59 333 ARG A O 1
ATOM 2652 N N . GLY A 1 334 ? 31.594 -20.828 -4.711 1 37.12 334 GLY A N 1
ATOM 2653 C CA . GLY A 1 334 ? 31.203 -20.953 -6.105 1 37.12 334 GLY A CA 1
ATOM 2654 C C . GLY A 1 334 ? 31.859 -19.922 -7.004 1 37.12 334 GLY A C 1
ATOM 2655 O O . GLY A 1 334 ? 31.438 -19.734 -8.148 1 37.12 334 GLY A O 1
ATOM 2656 N N . ILE A 1 335 ? 32.531 -19 -6.5 1 39.66 335 ILE A N 1
ATOM 2657 C CA . ILE A 1 335 ? 33.438 -18.391 -7.461 1 39.66 335 ILE A CA 1
ATOM 2658 C C . ILE A 1 335 ? 34.219 -19.484 -8.203 1 39.66 335 ILE A C 1
ATOM 2660 O O . ILE A 1 335 ? 34.719 -19.25 -9.312 1 39.66 335 ILE A O 1
ATOM 2664 N N . ALA A 1 336 ? 34.562 -20.5 -7.602 1 35.19 336 ALA A N 1
ATOM 2665 C CA . ALA A 1 336 ? 35.156 -21.594 -8.367 1 35.19 336 ALA A CA 1
ATOM 2666 C C . ALA A 1 336 ? 34.25 -21.969 -9.555 1 35.19 336 ALA A C 1
ATOM 2668 O O . ALA A 1 336 ? 34.75 -22.547 -10.531 1 35.19 336 ALA A O 1
ATOM 2669 N N . SER A 1 337 ? 32.938 -22.031 -9.242 1 39.72 337 SER A N 1
ATOM 2670 C CA . SER A 1 337 ? 32.188 -22.516 -10.391 1 39.72 337 SER A CA 1
ATOM 2671 C C . SER A 1 337 ? 32.094 -21.469 -11.484 1 39.72 337 SER A C 1
ATOM 2673 O O . SER A 1 337 ? 31.484 -21.688 -12.523 1 39.72 337 SER A O 1
ATOM 2675 N N . GLY A 1 338 ? 32.812 -20.312 -11.469 1 44.12 338 GLY A N 1
ATOM 2676 C CA . GLY A 1 338 ? 33 -19.375 -12.57 1 44.12 338 GLY A CA 1
ATOM 2677 C C . GLY A 1 338 ? 31.859 -18.359 -12.672 1 44.12 338 GLY A C 1
ATOM 2678 O O . GLY A 1 338 ? 31.953 -17.391 -13.43 1 44.12 338 GLY A O 1
ATOM 2679 N N . LEU A 1 339 ? 30.562 -18.594 -12.141 1 50.16 339 LEU A N 1
ATOM 2680 C CA . LEU A 1 339 ? 29.469 -17.734 -12.586 1 50.16 339 LEU A CA 1
ATOM 2681 C C . LEU A 1 339 ? 29.094 -16.734 -11.5 1 50.16 339 LEU A C 1
ATOM 2683 O O . LEU A 1 339 ? 28.469 -17.109 -10.5 1 50.16 339 LEU A O 1
ATOM 2687 N N . ALA A 1 340 ? 29.812 -15.523 -11.242 1 57.62 340 ALA A N 1
ATOM 2688 C CA . ALA A 1 340 ? 29.594 -14.578 -10.148 1 57.62 340 ALA A CA 1
ATOM 2689 C C . ALA A 1 340 ? 28.688 -13.438 -10.594 1 57.62 340 ALA A C 1
ATOM 2691 O O . ALA A 1 340 ? 28.719 -12.344 -10.023 1 57.62 340 ALA A O 1
ATOM 2692 N N . GLY A 1 341 ? 27.812 -13.648 -11.492 1 66.38 341 GLY A N 1
ATOM 2693 C CA . GLY A 1 341 ? 27 -12.523 -11.938 1 66.38 341 GLY A CA 1
ATOM 2694 C C . GLY A 1 341 ? 27.438 -11.969 -13.281 1 66.38 341 GLY A C 1
ATOM 2695 O O . GLY A 1 341 ? 28.172 -12.625 -14.016 1 66.38 341 GLY A O 1
ATOM 2696 N N . THR A 1 342 ? 26.859 -10.852 -13.656 1 76.12 342 THR A N 1
ATOM 2697 C CA . THR A 1 342 ? 27.141 -10.258 -14.961 1 76.12 342 THR A CA 1
ATOM 2698 C C . THR A 1 342 ? 28.172 -9.133 -14.828 1 76.12 342 THR A C 1
ATOM 2700 O O . THR A 1 342 ? 27.984 -8.203 -14.039 1 76.12 342 THR A O 1
ATOM 2703 N N . ASP A 1 343 ? 29.141 -9.219 -15.648 1 78.44 343 ASP A N 1
ATOM 2704 C CA . ASP A 1 343 ? 30.188 -8.203 -15.648 1 78.44 343 ASP A CA 1
ATOM 2705 C C . ASP A 1 343 ? 29.594 -6.805 -15.805 1 78.44 343 ASP A C 1
ATOM 2707 O O . ASP A 1 343 ? 28.688 -6.598 -16.609 1 78.44 343 ASP A O 1
ATOM 2711 N N . GLY A 1 344 ? 30.078 -5.93 -14.953 1 86.75 344 GLY A N 1
ATOM 2712 C CA . GLY A 1 344 ? 29.625 -4.547 -15 1 86.75 344 GLY A CA 1
ATOM 2713 C C . GLY A 1 344 ? 28.547 -4.234 -13.969 1 86.75 344 GLY A C 1
ATOM 2714 O O . GLY A 1 344 ? 28.266 -3.066 -13.695 1 86.75 344 GLY A O 1
ATOM 2715 N N . TRP A 1 345 ? 28.031 -5.285 -13.414 1 91.06 345 TRP A N 1
ATOM 2716 C CA . TRP A 1 345 ? 26.938 -5.062 -12.477 1 91.06 345 TRP A CA 1
ATOM 2717 C C . TRP A 1 345 ? 27.25 -5.68 -11.117 1 91.06 345 TRP A C 1
ATOM 2719 O O . TRP A 1 345 ? 26.438 -5.633 -10.195 1 91.06 345 TRP A O 1
ATOM 2729 N N . ILE A 1 346 ? 28.453 -6.215 -10.992 1 89.69 346 ILE A N 1
ATOM 2730 C CA . ILE A 1 346 ? 28.828 -6.961 -9.797 1 89.69 346 ILE A CA 1
ATOM 2731 C C . ILE A 1 346 ? 29.547 -6.031 -8.82 1 89.69 346 ILE A C 1
ATOM 2733 O O . ILE A 1 346 ? 30.359 -5.203 -9.219 1 89.69 346 ILE A O 1
ATOM 2737 N N . ALA A 1 347 ? 29.312 -6.234 -7.602 1 92 347 ALA A N 1
ATOM 2738 C CA . ALA A 1 347 ? 29.922 -5.441 -6.539 1 92 347 ALA A CA 1
ATOM 2739 C C . ALA A 1 347 ? 31.422 -5.723 -6.441 1 92 347 ALA A C 1
ATOM 2741 O O . ALA A 1 347 ? 31.891 -6.816 -6.781 1 92 347 ALA A O 1
ATOM 2742 N N . PRO A 1 348 ? 32.188 -4.75 -5.953 1 91.56 348 PRO A N 1
ATOM 2743 C CA . PRO A 1 348 ? 33.625 -4.887 -5.906 1 91.56 348 PRO A CA 1
ATOM 2744 C C . PRO A 1 348 ? 34.094 -6.023 -4.996 1 91.56 348 PRO A C 1
ATOM 2746 O O . PRO A 1 348 ? 35.094 -6.703 -5.301 1 91.56 348 PRO A O 1
ATOM 2749 N N . GLU A 1 349 ? 33.406 -6.312 -3.848 1 89.19 349 GLU A N 1
ATOM 2750 C CA . GLU A 1 349 ? 33.844 -7.348 -2.912 1 89.19 349 GLU A CA 1
ATOM 2751 C C . GLU A 1 349 ? 33.719 -8.734 -3.525 1 89.19 349 GLU A C 1
ATOM 2753 O O . GLU A 1 349 ? 34.406 -9.672 -3.123 1 89.19 349 GLU A O 1
ATOM 2758 N N . VAL A 1 350 ? 32.781 -8.898 -4.43 1 84.88 350 VAL A N 1
ATOM 2759 C CA . VAL A 1 350 ? 32.625 -10.172 -5.121 1 84.88 350 VAL A CA 1
ATOM 2760 C C . VAL A 1 350 ? 33.812 -10.383 -6.066 1 84.88 350 VAL A C 1
ATOM 2762 O O . VAL A 1 350 ? 34.312 -11.5 -6.203 1 84.88 350 VAL A O 1
ATOM 2765 N N . LEU A 1 351 ? 34.219 -9.305 -6.672 1 79.69 351 LEU A N 1
ATOM 2766 C CA . LEU A 1 351 ? 35.312 -9.344 -7.617 1 79.69 351 LEU A CA 1
ATOM 2767 C C . LEU A 1 351 ? 36.625 -9.609 -6.898 1 79.69 351 LEU A C 1
ATOM 2769 O O . LEU A 1 351 ? 37.5 -10.312 -7.422 1 79.69 351 LEU A O 1
ATOM 2773 N N . ILE A 1 352 ? 36.75 -9.109 -5.68 1 79.44 352 ILE A N 1
ATOM 2774 C CA . ILE A 1 352 ? 38 -9.156 -4.957 1 79.44 352 ILE A CA 1
ATOM 2775 C C . ILE A 1 352 ? 38.062 -10.422 -4.094 1 79.44 352 ILE A C 1
ATOM 2777 O O . ILE A 1 352 ? 39.031 -11.156 -4.117 1 79.44 352 ILE A O 1
ATOM 2781 N N . SER A 1 353 ? 37.031 -10.711 -3.162 1 71.31 353 SER A N 1
ATOM 2782 C CA . SER A 1 353 ? 37.125 -11.742 -2.139 1 71.31 353 SER A CA 1
ATOM 2783 C C . SER A 1 353 ? 36.031 -12.812 -2.332 1 71.31 353 SER A C 1
ATOM 2785 O O . SER A 1 353 ? 35.938 -13.742 -1.533 1 71.31 353 SER A O 1
ATOM 2787 N N . ALA A 1 354 ? 35.312 -12.789 -3.295 1 65.38 354 ALA A N 1
ATOM 2788 C CA . ALA A 1 354 ? 34.219 -13.742 -3.586 1 65.38 354 ALA A CA 1
ATOM 2789 C C . ALA A 1 354 ? 33.219 -13.773 -2.457 1 65.38 354 ALA A C 1
ATOM 2791 O O . ALA A 1 354 ? 32.531 -14.781 -2.264 1 65.38 354 ALA A O 1
ATOM 2792 N N . SER A 1 355 ? 33.219 -12.766 -1.609 1 69.12 355 SER A N 1
ATOM 2793 C CA . SER A 1 355 ? 32.219 -12.703 -0.543 1 69.12 355 SER A CA 1
ATOM 2794 C C . SER A 1 355 ? 30.844 -12.281 -1.082 1 69.12 355 SER A C 1
ATOM 2796 O O . SER A 1 355 ? 30.766 -11.422 -1.958 1 69.12 355 SER A O 1
ATOM 2798 N N . THR A 1 356 ? 29.844 -13.117 -0.716 1 74.81 356 THR A N 1
ATOM 2799 C CA . THR A 1 356 ? 28.531 -12.773 -1.224 1 74.81 356 THR A CA 1
ATOM 2800 C C . THR A 1 356 ? 27.531 -12.578 -0.076 1 74.81 356 THR A C 1
ATOM 2802 O O . THR A 1 356 ? 27.359 -13.477 0.748 1 74.81 356 THR A O 1
ATOM 2805 N N . SER A 1 357 ? 27.156 -11.336 0.119 1 84.88 357 SER A N 1
ATOM 2806 C CA . SER A 1 357 ? 26.125 -11.008 1.105 1 84.88 357 SER A CA 1
ATOM 2807 C C . SER A 1 357 ? 25.078 -10.07 0.519 1 84.88 357 SER A C 1
ATOM 2809 O O . SER A 1 357 ? 25.094 -9.773 -0.678 1 84.88 357 SER A O 1
ATOM 2811 N N . TYR A 1 358 ? 24.141 -9.672 1.302 1 90.19 358 TYR A N 1
ATOM 2812 C CA . TYR A 1 358 ? 22.969 -8.906 0.869 1 90.19 358 TYR A CA 1
ATOM 2813 C C . TYR A 1 358 ? 23.391 -7.629 0.154 1 90.19 358 TYR A C 1
ATOM 2815 O O . TYR A 1 358 ? 22.812 -7.258 -0.868 1 90.19 358 TYR A O 1
ATOM 2823 N N . PRO A 1 359 ? 24.469 -6.973 0.566 1 93.75 359 PRO A N 1
ATOM 2824 C CA . PRO A 1 359 ? 24.844 -5.68 -0.018 1 93.75 359 PRO A CA 1
ATOM 2825 C C . PRO A 1 359 ? 25.234 -5.789 -1.486 1 93.75 359 PRO A C 1
ATOM 2827 O O . PRO A 1 359 ? 25.25 -4.785 -2.203 1 93.75 359 PRO A O 1
ATOM 2830 N N . VAL A 1 360 ? 25.656 -6.984 -1.942 1 93.31 360 VAL A N 1
ATOM 2831 C CA . VAL A 1 360 ? 26.031 -7.164 -3.34 1 93.31 360 VAL A CA 1
ATOM 2832 C C . VAL A 1 360 ? 24.844 -6.82 -4.246 1 93.31 360 VAL A C 1
ATOM 2834 O O . VAL A 1 360 ? 25.016 -6.172 -5.281 1 93.31 360 VAL A O 1
ATOM 2837 N N . ASP A 1 361 ? 23.688 -7.23 -3.785 1 96.5 361 ASP A N 1
ATOM 2838 C CA . ASP A 1 361 ? 22.469 -6.949 -4.547 1 96.5 361 ASP A CA 1
ATOM 2839 C C . ASP A 1 361 ? 22.156 -5.457 -4.543 1 96.5 361 ASP A C 1
ATOM 2841 O O . ASP A 1 361 ? 21.656 -4.922 -5.535 1 96.5 361 ASP A O 1
ATOM 2845 N N . ILE A 1 362 ? 22.406 -4.805 -3.426 1 97.81 362 ILE A N 1
ATOM 2846 C CA . ILE A 1 362 ? 22.109 -3.383 -3.279 1 97.81 362 ILE A CA 1
ATOM 2847 C C . ILE A 1 362 ? 23.016 -2.572 -4.207 1 97.81 362 ILE A C 1
ATOM 2849 O O . ILE A 1 362 ? 22.578 -1.613 -4.84 1 97.81 362 ILE A O 1
ATOM 2853 N N . PHE A 1 363 ? 24.281 -2.984 -4.238 1 97.06 363 PHE A N 1
ATOM 2854 C CA . PHE A 1 363 ? 25.219 -2.352 -5.168 1 97.06 363 PHE A CA 1
ATOM 2855 C C . PHE A 1 363 ? 24.688 -2.43 -6.598 1 97.06 363 PHE A C 1
ATOM 2857 O O . PHE A 1 363 ? 24.625 -1.415 -7.297 1 97.06 363 PHE A O 1
ATOM 2864 N N . SER A 1 364 ? 24.328 -3.637 -7.016 1 97.06 364 SER A N 1
ATOM 2865 C CA . SER A 1 364 ? 23.828 -3.846 -8.367 1 97.06 364 SER A CA 1
ATOM 2866 C C . SER A 1 364 ? 22.562 -3.012 -8.617 1 97.06 364 SER A C 1
ATOM 2868 O O . SER A 1 364 ? 22.406 -2.441 -9.695 1 97.06 364 SER A O 1
ATOM 2870 N N . LEU A 1 365 ? 21.688 -2.971 -7.652 1 98.31 365 LEU A N 1
ATOM 2871 C CA . LEU A 1 365 ? 20.469 -2.18 -7.758 1 98.31 365 LEU A CA 1
ATOM 2872 C C . LEU A 1 365 ? 20.797 -0.7 -7.93 1 98.31 365 LEU A C 1
ATOM 2874 O O . LEU A 1 365 ? 20.109 0.005 -8.68 1 98.31 365 LEU A O 1
ATOM 2878 N N . GLY A 1 366 ? 21.797 -0.201 -7.191 1 98.56 366 GLY A N 1
ATOM 2879 C CA . GLY A 1 366 ? 22.234 1.173 -7.371 1 98.56 366 GLY A CA 1
ATOM 2880 C C . GLY A 1 366 ? 22.672 1.479 -8.797 1 98.56 366 GLY A C 1
ATOM 2881 O O . GLY A 1 366 ? 22.344 2.535 -9.336 1 98.56 366 GLY A O 1
ATOM 2882 N N . CYS A 1 367 ? 23.406 0.561 -9.367 1 98.06 367 CYS A N 1
ATOM 2883 C CA . CYS A 1 367 ? 23.797 0.703 -10.758 1 98.06 367 CYS A CA 1
ATOM 2884 C C . CYS A 1 367 ? 22.594 0.751 -11.672 1 98.06 367 CYS A C 1
ATOM 2886 O O . CYS A 1 367 ? 22.531 1.565 -12.602 1 98.06 367 CYS A O 1
ATOM 2888 N N . ILE A 1 368 ? 21.656 -0.095 -11.406 1 98.19 368 ILE A N 1
ATOM 2889 C CA . ILE A 1 368 ? 20.422 -0.159 -12.203 1 98.19 368 ILE A CA 1
ATOM 2890 C C . ILE A 1 368 ? 19.672 1.163 -12.094 1 98.19 368 ILE A C 1
ATOM 2892 O O . ILE A 1 368 ? 19.156 1.679 -13.094 1 98.19 368 ILE A O 1
ATOM 2896 N N . PHE A 1 369 ? 19.562 1.717 -10.867 1 98.56 369 PHE A N 1
ATOM 2897 C CA . PHE A 1 369 ? 18.859 2.977 -10.656 1 98.56 369 PHE A CA 1
ATOM 2898 C C . PHE A 1 369 ? 19.438 4.078 -11.531 1 98.56 369 PHE A C 1
ATOM 2900 O O . PHE A 1 369 ? 18.703 4.797 -12.211 1 98.56 369 PHE A O 1
ATOM 2907 N N . TYR A 1 370 ? 20.781 4.207 -11.531 1 98.06 370 TYR A N 1
ATOM 2908 C CA . TYR A 1 370 ? 21.438 5.223 -12.344 1 98.06 370 TYR A CA 1
ATOM 2909 C C . TYR A 1 370 ? 21.172 4.988 -13.828 1 98.06 370 TYR A C 1
ATOM 2911 O O . TYR A 1 370 ? 20.859 5.926 -14.57 1 98.06 370 TYR A O 1
ATOM 2919 N N . TYR A 1 371 ? 21.25 3.729 -14.211 1 96.75 371 TYR A N 1
ATOM 2920 C CA . TYR A 1 371 ? 21.031 3.311 -15.594 1 96.75 371 TYR A CA 1
ATOM 2921 C C . TYR A 1 371 ? 19.641 3.727 -16.078 1 96.75 371 TYR A C 1
ATOM 2923 O O . TYR A 1 371 ? 19.5 4.277 -17.172 1 96.75 371 TYR A O 1
ATOM 2931 N N . VAL A 1 372 ? 18.703 3.545 -15.297 1 96.25 372 VAL A N 1
ATOM 2932 C CA . VAL A 1 372 ? 17.312 3.803 -15.672 1 96.25 372 VAL A CA 1
ATOM 2933 C C . VAL A 1 372 ? 17.047 5.305 -15.648 1 96.25 372 VAL A C 1
ATOM 2935 O O . VAL A 1 372 ? 16.422 5.844 -16.578 1 96.25 372 VAL A O 1
ATOM 2938 N N . LEU A 1 373 ? 17.5 5.984 -14.656 1 96.69 373 LEU A N 1
ATOM 2939 C CA . LEU A 1 373 ? 17.219 7.406 -14.492 1 96.69 373 LEU A CA 1
ATOM 2940 C C . LEU A 1 373 ? 17.906 8.219 -15.586 1 96.69 373 LEU A C 1
ATOM 2942 O O . LEU A 1 373 ? 17.453 9.312 -15.938 1 96.69 373 LEU A O 1
ATOM 2946 N N . THR A 1 374 ? 19.016 7.703 -16.156 1 95.81 374 THR A N 1
ATOM 2947 C CA . THR A 1 374 ? 19.797 8.445 -17.141 1 95.81 374 THR A CA 1
ATOM 2948 C C . THR A 1 374 ? 19.531 7.898 -18.547 1 95.81 374 THR A C 1
ATOM 2950 O O . THR A 1 374 ? 20.219 8.281 -19.5 1 95.81 374 THR A O 1
ATOM 2953 N N . SER A 1 375 ? 18.656 7.02 -18.641 1 93.25 375 SER A N 1
ATOM 2954 C CA . SER A 1 375 ? 18.234 6.449 -19.922 1 93.25 375 SER A CA 1
ATOM 2955 C C . SER A 1 375 ? 19.391 5.723 -20.609 1 93.25 375 SER A C 1
ATOM 2957 O O . SER A 1 375 ? 19.656 5.949 -21.781 1 93.25 375 SER A O 1
ATOM 2959 N N . GLY A 1 376 ? 20.219 4.953 -19.734 1 93.75 376 GLY A N 1
ATOM 2960 C CA . GLY A 1 376 ? 21.109 4.02 -20.406 1 93.75 376 GLY A CA 1
ATOM 2961 C C . GLY A 1 376 ? 22.562 4.207 -20.031 1 93.75 376 GLY A C 1
ATOM 2962 O O . GLY A 1 376 ? 23.438 3.496 -20.547 1 93.75 376 GLY A O 1
ATOM 2963 N N . THR A 1 377 ? 22.859 5.078 -19.125 1 94.81 377 THR A N 1
ATOM 2964 C CA . THR A 1 377 ? 24.25 5.289 -18.75 1 94.81 377 THR A CA 1
ATOM 2965 C C . THR A 1 377 ? 24.594 4.492 -17.5 1 94.81 377 THR A C 1
ATOM 2967 O O . THR A 1 377 ? 23.766 4.367 -16.594 1 94.81 377 THR A O 1
ATOM 2970 N N . HIS A 1 378 ? 25.797 3.986 -17.484 1 96.38 378 HIS A N 1
ATOM 2971 C CA . HIS A 1 378 ? 26.297 3.275 -16.312 1 96.38 378 HIS A CA 1
ATOM 2972 C C . HIS A 1 378 ? 27.125 4.188 -15.43 1 96.38 378 HIS A C 1
ATOM 2974 O O . HIS A 1 378 ? 27.922 4.988 -15.93 1 96.38 378 HIS A O 1
ATOM 2980 N N . PRO A 1 379 ? 27.016 4.125 -14.156 1 97.31 379 PRO A N 1
ATOM 2981 C CA . PRO A 1 379 ? 27.75 5.055 -13.289 1 97.31 379 PRO A CA 1
ATOM 2982 C C . PRO A 1 379 ? 29.25 4.844 -13.344 1 97.31 379 PRO A C 1
ATOM 2984 O O . PRO A 1 379 ? 30.016 5.777 -13.086 1 97.31 379 PRO A O 1
ATOM 2987 N N . PHE A 1 380 ? 29.688 3.652 -13.734 1 96.56 380 PHE A N 1
ATOM 2988 C CA . PHE A 1 380 ? 31.109 3.338 -13.742 1 96.56 380 PHE A CA 1
ATOM 2989 C C . PHE A 1 380 ? 31.672 3.422 -15.148 1 96.56 380 PHE A C 1
ATOM 2991 O O . PHE A 1 380 ? 32.781 2.918 -15.422 1 96.56 380 PHE A O 1
ATOM 2998 N N . GLY A 1 381 ? 30.922 3.973 -16.031 1 93 381 GLY A N 1
ATOM 2999 C CA . GLY A 1 381 ? 31.453 4.316 -17.344 1 93 381 GLY A CA 1
ATOM 3000 C C . GLY A 1 381 ? 31.203 3.242 -18.375 1 93 381 GLY A C 1
ATOM 3001 O O . GLY A 1 381 ? 30.266 2.459 -18.266 1 93 381 GLY A O 1
ATOM 3002 N N . LYS A 1 382 ? 32.125 3.271 -19.391 1 90.38 382 LYS A N 1
ATOM 3003 C CA . LYS A 1 382 ? 31.984 2.363 -20.516 1 90.38 382 LYS A CA 1
ATOM 3004 C C . LYS A 1 382 ? 32.5 0.969 -20.172 1 90.38 382 LYS A C 1
ATOM 3006 O O . LYS A 1 382 ? 33.25 0.805 -19.219 1 90.38 382 LYS A O 1
ATOM 3011 N N . SER A 1 383 ? 32.094 0.053 -20.984 1 87.62 383 SER A N 1
ATOM 3012 C CA . SER A 1 383 ? 32.344 -1.361 -20.703 1 87.62 383 SER A CA 1
ATOM 3013 C C . SER A 1 383 ? 33.812 -1.667 -20.578 1 87.62 383 SER A C 1
ATOM 3015 O O . SER A 1 383 ? 34.219 -2.469 -19.734 1 87.62 383 SER A O 1
ATOM 3017 N N . LEU A 1 384 ? 34.688 -0.984 -21.297 1 85.94 384 LEU A N 1
ATOM 3018 C CA . LEU A 1 384 ? 36.094 -1.29 -21.359 1 85.94 384 LEU A CA 1
ATOM 3019 C C . LEU A 1 384 ? 36.781 -1.024 -20.016 1 85.94 384 LEU A C 1
ATOM 3021 O O . LEU A 1 384 ? 37.688 -1.757 -19.609 1 85.94 384 LEU A O 1
ATOM 3025 N N . HIS A 1 385 ? 36.312 -0.052 -19.297 1 90.62 385 HIS A N 1
ATOM 3026 C CA . HIS A 1 385 ? 36.969 0.341 -18.062 1 90.62 385 HIS A CA 1
ATOM 3027 C C . HIS A 1 385 ? 36.062 0.111 -16.859 1 90.62 385 HIS A C 1
ATOM 3029 O O . HIS A 1 385 ? 36.469 0.372 -15.719 1 90.62 385 HIS A O 1
ATOM 3035 N N . ARG A 1 386 ? 34.969 -0.361 -17.016 1 92.19 386 ARG A N 1
ATOM 3036 C CA . ARG A 1 386 ? 33.938 -0.409 -15.992 1 92.19 386 ARG A CA 1
ATOM 3037 C C . ARG A 1 386 ? 34.375 -1.27 -14.812 1 92.19 386 ARG A C 1
ATOM 3039 O O . ARG A 1 386 ? 34.219 -0.868 -13.656 1 92.19 386 ARG A O 1
ATOM 3046 N N . GLN A 1 387 ? 34.938 -2.385 -15.055 1 88.88 387 GLN A N 1
ATOM 3047 C CA . GLN A 1 387 ? 35.344 -3.295 -13.992 1 88.88 387 GLN A CA 1
ATOM 3048 C C . GLN A 1 387 ? 36.438 -2.67 -13.117 1 88.88 387 GLN A C 1
ATOM 3050 O O . GLN A 1 387 ? 36.375 -2.764 -11.891 1 88.88 387 GLN A O 1
ATOM 3055 N N . ALA A 1 388 ? 37.344 -2.119 -13.789 1 90.81 388 ALA A N 1
ATOM 3056 C CA . ALA A 1 388 ? 38.406 -1.445 -13.055 1 90.81 388 ALA A CA 1
ATOM 3057 C C . ALA A 1 388 ? 37.875 -0.302 -12.211 1 90.81 388 ALA A C 1
ATOM 3059 O O . ALA A 1 388 ? 38.281 -0.121 -11.055 1 90.81 388 ALA A O 1
ATOM 3060 N N . ASN A 1 389 ? 36.969 0.462 -12.789 1 94.94 389 ASN A N 1
ATOM 3061 C CA . ASN A 1 389 ? 36.375 1.57 -12.07 1 94.94 389 ASN A CA 1
ATOM 3062 C C . ASN A 1 389 ? 35.594 1.085 -10.844 1 94.94 389 ASN A C 1
ATOM 3064 O O . ASN A 1 389 ? 35.594 1.738 -9.805 1 94.94 389 ASN A O 1
ATOM 3068 N N . ILE A 1 390 ? 34.938 -0.046 -10.961 1 94.38 390 ILE A N 1
ATOM 3069 C CA . ILE A 1 390 ? 34.188 -0.622 -9.859 1 94.38 390 ILE A CA 1
ATOM 3070 C C . ILE A 1 390 ? 35.094 -1.002 -8.719 1 94.38 390 ILE A C 1
ATOM 3072 O O . ILE A 1 390 ? 34.875 -0.644 -7.562 1 94.38 390 ILE A O 1
ATOM 3076 N N . VAL A 1 391 ? 36.156 -1.659 -9.031 1 90.88 391 VAL A N 1
ATOM 3077 C CA . VAL A 1 391 ? 37.094 -2.113 -8.016 1 90.88 391 VAL A CA 1
ATOM 3078 C C . VAL A 1 391 ? 37.719 -0.909 -7.312 1 90.88 391 VAL A C 1
ATOM 3080 O O . VAL A 1 391 ? 37.938 -0.936 -6.098 1 90.88 391 VAL A O 1
ATOM 3083 N N . ASN A 1 392 ? 37.875 0.17 -8.039 1 92.62 392 ASN A N 1
ATOM 3084 C CA . ASN A 1 392 ? 38.531 1.353 -7.492 1 92.62 392 ASN A CA 1
ATOM 3085 C C . ASN A 1 392 ? 37.531 2.301 -6.844 1 92.62 392 ASN A C 1
ATOM 3087 O O . ASN A 1 392 ? 37.938 3.281 -6.207 1 92.62 392 ASN A O 1
ATOM 3091 N N . GLY A 1 393 ? 36.344 2.033 -7.059 1 93.5 393 GLY A N 1
ATOM 3092 C CA . GLY A 1 393 ? 35.312 2.906 -6.512 1 93.5 393 GLY A CA 1
ATOM 3093 C C . GLY A 1 393 ? 35.188 4.23 -7.246 1 93.5 393 GLY A C 1
ATOM 3094 O O . GLY A 1 393 ? 34.844 5.25 -6.645 1 93.5 393 GLY A O 1
ATOM 3095 N N . GLU A 1 394 ? 35.531 4.25 -8.531 1 95.62 394 GLU A N 1
ATOM 3096 C CA . GLU A 1 394 ? 35.5 5.469 -9.344 1 95.62 394 GLU A CA 1
ATOM 3097 C C . GLU A 1 394 ? 34.219 5.559 -10.172 1 95.62 394 GLU A C 1
ATOM 3099 O O . GLU A 1 394 ? 34.156 4.973 -11.258 1 95.62 394 GLU A O 1
ATOM 3104 N N . TYR A 1 395 ? 33.25 6.281 -9.711 1 96.81 395 TYR A N 1
ATOM 3105 C CA . TYR A 1 395 ? 32.031 6.457 -10.453 1 96.81 395 TYR A CA 1
ATOM 3106 C C . TYR A 1 395 ? 31.672 7.934 -10.594 1 96.81 395 TYR A C 1
ATOM 3108 O O . TYR A 1 395 ? 32.25 8.781 -9.93 1 96.81 395 TYR A O 1
ATOM 3116 N N . THR A 1 396 ? 30.781 8.242 -11.57 1 96.44 396 THR A N 1
ATOM 3117 C CA . THR A 1 396 ? 30.266 9.586 -11.773 1 96.44 396 THR A CA 1
ATOM 3118 C C . THR A 1 396 ? 28.734 9.57 -11.836 1 96.44 396 THR A C 1
ATOM 3120 O O . THR A 1 396 ? 28.141 8.656 -12.422 1 96.44 396 THR A O 1
ATOM 3123 N N . LEU A 1 397 ? 28.141 10.547 -11.18 1 97.44 397 LEU A N 1
ATOM 3124 C CA . LEU A 1 397 ? 26.688 10.656 -11.164 1 97.44 397 LEU A CA 1
ATOM 3125 C C . LEU A 1 397 ? 26.234 11.984 -11.75 1 97.44 397 LEU A C 1
ATOM 3127 O O . LEU A 1 397 ? 25.141 12.469 -11.438 1 97.44 397 LEU A O 1
ATOM 3131 N N . ASN A 1 398 ? 26.938 12.562 -12.625 1 95.44 398 ASN A N 1
ATOM 3132 C CA . ASN A 1 398 ? 26.734 13.914 -13.125 1 95.44 398 ASN A CA 1
ATOM 3133 C C . ASN A 1 398 ? 25.469 14.023 -13.953 1 95.44 398 ASN A C 1
ATOM 3135 O O . ASN A 1 398 ? 24.844 15.086 -14.023 1 95.44 398 ASN A O 1
ATOM 3139 N N . LYS A 1 399 ? 25.078 12.969 -14.531 1 95.56 399 LYS A N 1
ATOM 3140 C CA . LYS A 1 399 ? 23.922 13.023 -15.422 1 95.56 399 LYS A CA 1
ATOM 3141 C C . LYS A 1 399 ? 22.625 13.141 -14.641 1 95.56 399 LYS A C 1
ATOM 3143 O O . LYS A 1 399 ? 21.578 13.438 -15.211 1 95.56 399 LYS A O 1
ATOM 3148 N N . LEU A 1 400 ? 22.688 13 -13.328 1 96.31 400 LEU A N 1
ATOM 3149 C CA . LEU A 1 400 ? 21.5 13.125 -12.484 1 96.31 400 LEU A CA 1
ATOM 3150 C C . LEU A 1 400 ? 21.094 14.586 -12.336 1 96.31 400 LEU A C 1
ATOM 3152 O O . LEU A 1 400 ? 19.969 14.875 -11.906 1 96.31 400 LEU A O 1
ATOM 3156 N N . ALA A 1 401 ? 21.922 15.508 -12.695 1 92.38 401 ALA A N 1
ATOM 3157 C CA . ALA A 1 401 ? 21.719 16.938 -12.477 1 92.38 401 ALA A CA 1
ATOM 3158 C C . ALA A 1 401 ? 20.484 17.422 -13.234 1 92.38 401 ALA 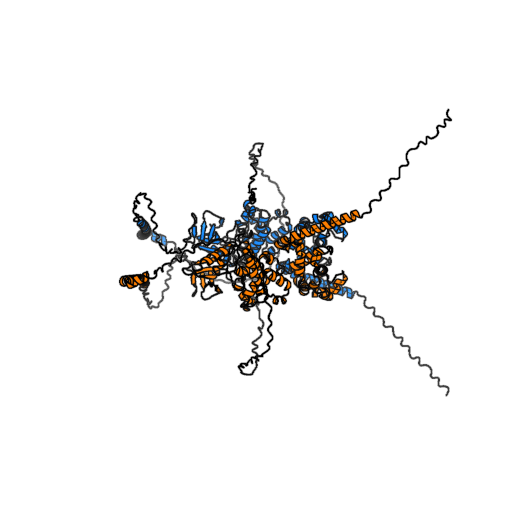A C 1
ATOM 3160 O O . ALA A 1 401 ? 19.875 18.438 -12.852 1 92.38 401 ALA A O 1
ATOM 3161 N N . ASP A 1 402 ? 20.078 16.703 -14.188 1 89.62 402 ASP A N 1
ATOM 3162 C CA . ASP A 1 402 ? 18.969 17.109 -15.031 1 89.62 402 ASP A CA 1
ATOM 3163 C C . ASP A 1 402 ? 17.625 16.719 -14.406 1 89.62 402 ASP A C 1
ATOM 3165 O O . ASP A 1 402 ? 16.562 17.156 -14.852 1 89.62 402 ASP A O 1
ATOM 3169 N N . LEU A 1 403 ? 17.719 15.984 -13.352 1 92 403 LEU A N 1
ATOM 3170 C CA . LEU A 1 403 ? 16.5 15.516 -12.695 1 92 403 LEU A CA 1
ATOM 3171 C C . LEU A 1 403 ? 16 16.547 -11.688 1 92 403 LEU A C 1
ATOM 3173 O O . LEU A 1 403 ? 16.797 17.234 -11.047 1 92 403 LEU A O 1
ATOM 3177 N N . ASP A 1 404 ? 14.656 16.641 -11.523 1 88.31 404 ASP A N 1
ATOM 3178 C CA . ASP A 1 404 ? 14.078 17.5 -10.508 1 88.31 404 ASP A CA 1
ATOM 3179 C C . ASP A 1 404 ? 14.555 17.109 -9.109 1 88.31 404 ASP A C 1
ATOM 3181 O O . ASP A 1 404 ? 14.914 17.969 -8.305 1 88.31 404 ASP A O 1
ATOM 3185 N N . ASP A 1 405 ? 14.656 15.852 -8.836 1 93.62 405 ASP A N 1
ATOM 3186 C CA . ASP A 1 405 ? 15.062 15.336 -7.535 1 93.62 405 ASP A CA 1
ATOM 3187 C C . ASP A 1 405 ? 16.5 14.844 -7.566 1 93.62 405 ASP A C 1
ATOM 3189 O O . ASP A 1 405 ? 16.828 13.812 -6.973 1 93.62 405 ASP A O 1
ATOM 3193 N N . TRP A 1 406 ? 17.359 15.641 -8.156 1 95.62 406 TRP A N 1
ATOM 3194 C CA . TRP A 1 406 ? 18.719 15.172 -8.391 1 95.62 406 TRP A CA 1
ATOM 3195 C C . TRP A 1 406 ? 19.453 14.969 -7.07 1 95.62 406 TRP A C 1
ATOM 3197 O O . TRP A 1 406 ? 20.25 14.039 -6.934 1 95.62 406 TRP A O 1
ATOM 3207 N N . SER A 1 407 ? 19.25 15.859 -6.094 1 96.31 407 SER A N 1
ATOM 3208 C CA . SER A 1 407 ? 19.953 15.758 -4.816 1 96.31 407 SER A CA 1
ATOM 3209 C C . SER A 1 407 ? 19.594 14.461 -4.094 1 96.31 407 SER A C 1
ATOM 3211 O O . SER A 1 407 ? 20.453 13.805 -3.518 1 96.31 407 SER A O 1
ATOM 3213 N N . LEU A 1 408 ? 18.328 14.148 -4.137 1 97.69 408 LEU A N 1
ATOM 3214 C CA . LEU A 1 408 ? 17.875 12.906 -3.52 1 97.69 408 LEU A CA 1
ATOM 3215 C C . LEU A 1 408 ? 18.406 11.695 -4.27 1 97.69 408 LEU A C 1
ATOM 3217 O O . LEU A 1 408 ? 18.859 10.727 -3.654 1 97.69 408 LEU A O 1
ATOM 3221 N N . ALA A 1 409 ? 18.328 11.75 -5.566 1 98.06 409 ALA A N 1
ATOM 3222 C CA . ALA A 1 409 ? 18.828 10.648 -6.391 1 98.06 409 ALA A CA 1
ATOM 3223 C C . ALA A 1 409 ? 20.312 10.422 -6.156 1 98.06 409 ALA A C 1
ATOM 3225 O O . ALA A 1 409 ? 20.766 9.273 -6.023 1 98.06 409 ALA A O 1
ATOM 3226 N N . ASP A 1 410 ? 21.016 11.5 -6.113 1 98 410 ASP A N 1
ATOM 3227 C CA . ASP A 1 410 ? 22.453 11.438 -5.898 1 98 410 ASP A CA 1
ATOM 3228 C C . ASP A 1 410 ? 22.781 10.797 -4.551 1 98 410 ASP A C 1
ATOM 3230 O O . ASP A 1 410 ? 23.656 9.93 -4.465 1 98 410 ASP A O 1
ATOM 3234 N N . ASP A 1 411 ? 22.109 11.25 -3.555 1 97.81 411 ASP A N 1
ATOM 3235 C CA . ASP A 1 411 ? 22.328 10.711 -2.217 1 97.81 411 ASP A CA 1
ATOM 3236 C C . ASP A 1 411 ? 21.984 9.227 -2.152 1 97.81 411 ASP A C 1
ATOM 3238 O O . ASP A 1 411 ? 22.75 8.43 -1.589 1 97.81 411 ASP A O 1
ATOM 3242 N N . LEU A 1 412 ? 20.875 8.844 -2.701 1 98.19 412 LEU A N 1
ATOM 3243 C CA . LEU A 1 412 ? 20.406 7.465 -2.693 1 98.19 412 LEU A CA 1
ATOM 3244 C C . LEU A 1 412 ? 21.391 6.551 -3.412 1 98.19 412 LEU A C 1
ATOM 3246 O O . LEU A 1 412 ? 21.875 5.574 -2.836 1 98.19 412 LEU A O 1
ATOM 3250 N N . ILE A 1 413 ? 21.75 6.887 -4.598 1 98.5 413 ILE A N 1
ATOM 3251 C CA . ILE A 1 413 ? 22.578 6.027 -5.441 1 98.5 413 ILE A CA 1
ATOM 3252 C C . ILE A 1 413 ? 24 5.977 -4.895 1 98.5 413 ILE A C 1
ATOM 3254 O O . ILE A 1 413 ? 24.609 4.91 -4.836 1 98.5 413 ILE A O 1
ATOM 3258 N N . SER A 1 414 ? 24.531 7.082 -4.48 1 98.12 414 SER A N 1
ATOM 3259 C CA . SER A 1 414 ? 25.875 7.09 -3.916 1 98.12 414 SER A CA 1
ATOM 3260 C C . SER A 1 414 ? 25.953 6.203 -2.676 1 98.12 414 SER A C 1
ATOM 3262 O O . SER A 1 414 ? 26.953 5.52 -2.463 1 98.12 414 SER A O 1
ATOM 3264 N N . SER A 1 415 ? 24.922 6.223 -1.856 1 97.25 415 SER A N 1
ATOM 3265 C CA . SER A 1 415 ? 24.875 5.375 -0.67 1 97.25 415 SER A CA 1
ATOM 3266 C C . SER A 1 415 ? 24.812 3.898 -1.047 1 97.25 415 SER A C 1
ATOM 3268 O O . SER A 1 415 ? 25.391 3.053 -0.357 1 97.25 415 SER A O 1
ATOM 3270 N N . MET A 1 416 ? 24.172 3.578 -2.105 1 98.19 416 MET A N 1
ATOM 3271 C CA . MET A 1 416 ? 24.031 2.201 -2.568 1 98.19 416 MET A CA 1
ATOM 3272 C C . MET A 1 416 ? 25.328 1.702 -3.199 1 98.19 416 MET A C 1
ATOM 3274 O O . MET A 1 416 ? 25.625 0.507 -3.158 1 98.19 416 MET A O 1
ATOM 3278 N N . LEU A 1 417 ? 26.156 2.621 -3.707 1 97.75 417 LEU A N 1
ATOM 3279 C CA . LEU A 1 417 ? 27.359 2.258 -4.457 1 97.75 417 LEU A CA 1
ATOM 3280 C C . LEU A 1 417 ? 28.594 2.328 -3.574 1 97.75 417 LEU A C 1
ATOM 3282 O O . LEU A 1 417 ? 29.719 2.16 -4.055 1 97.75 417 LEU A O 1
ATOM 3286 N N . ASN A 1 418 ? 28.391 2.574 -2.328 1 95.69 418 ASN A N 1
ATOM 3287 C CA . ASN A 1 418 ? 29.547 2.643 -1.441 1 95.69 418 ASN A CA 1
ATOM 3288 C C . ASN A 1 418 ? 30.453 1.43 -1.611 1 95.69 418 ASN A C 1
ATOM 3290 O O . ASN A 1 418 ? 29.984 0.302 -1.736 1 95.69 418 ASN A O 1
ATOM 3294 N N . VAL A 1 419 ? 31.75 1.672 -1.576 1 93.25 419 VAL A N 1
ATOM 3295 C CA . VAL A 1 419 ? 32.719 0.608 -1.807 1 93.25 419 VAL A CA 1
ATOM 3296 C C . VAL A 1 419 ? 32.688 -0.377 -0.64 1 93.25 419 VAL A C 1
ATOM 3298 O O . VAL A 1 419 ? 32.875 -1.583 -0.834 1 93.25 419 VAL A O 1
ATOM 3301 N N . GLU A 1 420 ? 32.469 0.169 0.515 1 91.81 420 GLU A N 1
ATOM 3302 C CA . GLU A 1 420 ? 32.344 -0.678 1.699 1 91.81 420 GLU A CA 1
ATOM 3303 C C . GLU A 1 420 ? 30.938 -1.237 1.85 1 91.81 420 GLU A C 1
ATOM 3305 O O . GLU A 1 420 ? 30 -0.487 2.082 1 91.81 420 GLU A O 1
ATOM 3310 N N . PRO A 1 421 ? 30.781 -2.525 1.767 1 92.81 421 PRO A N 1
ATOM 3311 C CA . PRO A 1 421 ? 29.453 -3.135 1.797 1 92.81 421 PRO A CA 1
ATOM 3312 C C . PRO A 1 421 ? 28.688 -2.799 3.07 1 92.81 421 PRO A C 1
ATOM 3314 O O . PRO A 1 421 ? 27.453 -2.629 3.027 1 92.81 421 PRO A O 1
ATOM 3317 N N . LEU A 1 422 ? 29.297 -2.656 4.16 1 90.12 422 LEU A N 1
ATOM 3318 C CA . LEU A 1 422 ? 28.641 -2.434 5.445 1 90.12 422 LEU A CA 1
ATOM 3319 C C . LEU A 1 422 ? 28.031 -1.035 5.512 1 90.12 422 LEU A C 1
ATOM 3321 O O . LEU A 1 422 ? 27.172 -0.771 6.344 1 90.12 422 LEU A O 1
ATOM 3325 N N . HIS A 1 423 ? 28.531 -0.164 4.652 1 92.88 423 HIS A N 1
ATOM 3326 C CA . HIS A 1 423 ? 28.047 1.209 4.668 1 92.88 423 HIS A CA 1
ATOM 3327 C C . HIS A 1 423 ? 26.938 1.407 3.641 1 92.88 423 HIS A C 1
ATOM 3329 O O . HIS A 1 423 ? 26.344 2.488 3.559 1 92.88 423 HIS A O 1
ATOM 3335 N N . ARG A 1 424 ? 26.672 0.354 2.904 1 95.38 424 ARG A N 1
ATOM 3336 C CA . ARG A 1 424 ? 25.578 0.453 1.942 1 95.38 424 ARG A CA 1
ATOM 3337 C C . ARG A 1 424 ? 24.219 0.357 2.639 1 95.38 424 ARG A C 1
ATOM 3339 O O . ARG A 1 424 ? 24.094 -0.285 3.684 1 95.38 424 ARG A O 1
ATOM 3346 N N . LEU A 1 425 ? 23.25 0.982 2.072 1 94.81 425 LEU A N 1
ATOM 3347 C CA . LEU A 1 425 ? 21.891 0.906 2.588 1 94.81 425 LEU A CA 1
ATOM 3348 C C . LEU A 1 425 ? 21.344 -0.518 2.492 1 94.81 425 LEU A C 1
ATOM 3350 O O . LEU A 1 425 ? 21.734 -1.271 1.593 1 94.81 425 LEU A O 1
ATOM 3354 N N . THR A 1 426 ? 20.531 -0.887 3.395 1 94.75 426 THR A N 1
ATOM 3355 C CA . THR A 1 426 ? 19.734 -2.104 3.25 1 94.75 426 THR A CA 1
ATOM 3356 C C . THR A 1 426 ? 18.562 -1.875 2.293 1 94.75 426 THR A C 1
ATOM 3358 O O . THR A 1 426 ? 18.234 -0.732 1.965 1 94.75 426 THR A O 1
ATOM 3361 N N . ALA A 1 427 ? 17.969 -2.961 1.854 1 95.81 427 ALA A N 1
ATOM 3362 C CA . ALA A 1 427 ? 16.812 -2.83 0.967 1 95.81 427 ALA A CA 1
ATOM 3363 C C . ALA A 1 427 ? 15.695 -2.041 1.637 1 95.81 427 ALA A C 1
ATOM 3365 O O . ALA A 1 427 ? 15.062 -1.189 1.006 1 95.81 427 ALA A O 1
ATOM 3366 N N . ASP A 1 428 ? 15.453 -2.266 2.898 1 93.38 428 ASP A N 1
ATOM 3367 C CA . ASP A 1 428 ? 14.422 -1.55 3.645 1 93.38 428 ASP A CA 1
ATOM 3368 C C . ASP A 1 428 ? 14.75 -0.06 3.734 1 93.38 428 ASP A C 1
ATOM 3370 O O . ASP A 1 428 ? 13.859 0.783 3.625 1 93.38 428 ASP A O 1
ATOM 3374 N N . ALA A 1 429 ? 15.953 0.222 3.971 1 94.31 429 ALA A N 1
ATOM 3375 C CA . ALA A 1 429 ? 16.375 1.619 4.047 1 94.31 429 ALA A CA 1
ATOM 3376 C C . ALA A 1 429 ? 16.203 2.318 2.701 1 94.31 429 ALA A C 1
ATOM 3378 O O . ALA A 1 429 ? 15.836 3.496 2.648 1 94.31 429 ALA A O 1
ATOM 3379 N N . VAL A 1 430 ? 16.516 1.594 1.638 1 97.44 430 VAL A N 1
ATOM 3380 C CA . VAL A 1 430 ? 16.312 2.143 0.301 1 97.44 430 VAL A CA 1
ATOM 3381 C C . VAL A 1 430 ? 14.852 2.5 0.104 1 97.44 430 VAL A C 1
ATOM 3383 O O . VAL A 1 430 ? 14.523 3.598 -0.357 1 97.44 430 VAL A O 1
ATOM 3386 N N . LEU A 1 431 ? 13.953 1.615 0.527 1 96.81 431 LEU A N 1
ATOM 3387 C CA . LEU A 1 431 ? 12.516 1.802 0.358 1 96.81 431 LEU A CA 1
ATOM 3388 C C . LEU A 1 431 ? 12.023 3.004 1.157 1 96.81 431 LEU A C 1
ATOM 3390 O O . LEU A 1 431 ? 11.062 3.666 0.764 1 96.81 431 LEU A O 1
ATOM 3394 N N . ASN A 1 432 ? 12.688 3.32 2.207 1 95.56 432 ASN A N 1
ATOM 3395 C CA . ASN A 1 432 ? 12.258 4.391 3.1 1 95.56 432 ASN A CA 1
ATOM 3396 C C . ASN A 1 432 ? 12.875 5.73 2.705 1 95.56 432 ASN A C 1
ATOM 3398 O O . ASN A 1 432 ? 12.516 6.77 3.26 1 95.56 432 ASN A O 1
ATOM 3402 N N . HIS A 1 433 ? 13.742 5.746 1.755 1 97.38 433 HIS A N 1
ATOM 3403 C CA . HIS A 1 433 ? 14.422 6.969 1.331 1 97.38 433 HIS A CA 1
ATOM 3404 C C . HIS A 1 433 ? 13.43 7.98 0.767 1 97.38 433 HIS A C 1
ATOM 3406 O O . HIS A 1 433 ? 12.5 7.609 0.041 1 97.38 433 HIS A O 1
ATOM 3412 N N . PRO A 1 434 ? 13.578 9.281 1.03 1 97.69 434 PRO A N 1
ATOM 3413 C CA . PRO A 1 434 ? 12.617 10.305 0.616 1 97.69 434 PRO A CA 1
ATOM 3414 C C . PRO A 1 434 ? 12.445 10.375 -0.9 1 97.69 434 PRO A C 1
ATOM 3416 O O . PRO A 1 434 ? 11.484 10.961 -1.39 1 97.69 434 PRO A O 1
ATOM 3419 N N . PHE A 1 435 ? 13.422 9.891 -1.652 1 97.75 435 PHE A N 1
ATOM 3420 C CA . PHE A 1 435 ? 13.297 9.844 -3.104 1 97.75 435 PHE A CA 1
ATOM 3421 C C . PHE A 1 435 ? 11.977 9.195 -3.514 1 97.75 435 PHE A C 1
ATOM 3423 O O . PHE A 1 435 ? 11.391 9.57 -4.527 1 97.75 435 PHE A O 1
ATOM 3430 N N . PHE A 1 436 ? 11.445 8.266 -2.705 1 97.94 436 PHE A N 1
ATOM 3431 C CA . PHE A 1 436 ? 10.273 7.477 -3.076 1 97.94 436 PHE A CA 1
ATOM 3432 C C . PHE A 1 436 ? 9.016 8.039 -2.418 1 97.94 436 PHE A C 1
ATOM 3434 O O . PHE A 1 436 ? 7.934 7.465 -2.555 1 97.94 436 PHE A O 1
ATOM 3441 N N . TRP A 1 437 ? 9.086 9.125 -1.704 1 97.38 437 TRP A N 1
ATOM 3442 C CA . TRP A 1 437 ? 7.93 9.672 -0.997 1 97.38 437 TRP A CA 1
ATOM 3443 C C . TRP A 1 437 ? 6.969 10.352 -1.966 1 97.38 437 TRP A C 1
ATOM 3445 O O . TRP A 1 437 ? 7.398 10.984 -2.936 1 97.38 437 TRP A O 1
ATOM 3455 N N . THR A 1 438 ? 5.715 10.305 -1.685 1 94.88 438 THR A N 1
ATOM 3456 C CA . THR A 1 438 ? 4.707 11.062 -2.418 1 94.88 438 THR A CA 1
ATOM 3457 C C . THR A 1 438 ? 4.762 12.539 -2.041 1 94.88 438 THR A C 1
ATOM 3459 O O . THR A 1 438 ? 5.387 12.914 -1.043 1 94.88 438 THR A O 1
ATOM 3462 N N . SER A 1 439 ? 4.109 13.336 -2.855 1 95.94 439 SER A N 1
ATOM 3463 C CA . SER A 1 439 ? 4.047 14.766 -2.564 1 95.94 439 SER A CA 1
ATOM 3464 C C . SER A 1 439 ? 3.348 15.023 -1.235 1 95.94 439 SER A C 1
ATOM 3466 O O . SER A 1 439 ? 3.752 15.914 -0.478 1 95.94 439 SER A O 1
ATOM 3468 N N . GLU A 1 440 ? 2.355 14.25 -0.928 1 93.5 440 GLU A N 1
ATOM 3469 C CA . GLU A 1 440 ? 1.619 14.398 0.324 1 93.5 440 GLU A CA 1
ATOM 3470 C C . GLU A 1 440 ? 2.51 14.102 1.527 1 93.5 440 GLU A C 1
ATOM 3472 O O . GLU A 1 440 ? 2.486 14.836 2.518 1 93.5 440 GLU A O 1
ATOM 3477 N N . LYS A 1 441 ? 3.271 13.023 1.395 1 95.19 441 LYS A N 1
ATOM 3478 C CA . LYS A 1 441 ? 4.16 12.641 2.49 1 95.19 441 LYS A CA 1
ATOM 3479 C C . LYS A 1 441 ? 5.258 13.68 2.693 1 95.19 441 LYS A C 1
ATOM 3481 O O . LYS A 1 441 ? 5.605 14.016 3.828 1 95.19 441 LYS A O 1
ATOM 3486 N N . ARG A 1 442 ? 5.805 14.18 1.603 1 97.38 442 ARG A N 1
ATOM 3487 C CA . ARG A 1 442 ? 6.852 15.195 1.68 1 97.38 442 ARG A CA 1
ATOM 3488 C C . ARG A 1 442 ? 6.34 16.453 2.361 1 97.38 442 ARG A C 1
ATOM 3490 O O . ARG A 1 442 ? 7.016 17.031 3.221 1 97.38 442 ARG A O 1
ATOM 3497 N N . LEU A 1 443 ? 5.133 16.875 2 1 96.19 443 LEU A N 1
ATOM 3498 C CA . LEU A 1 443 ? 4.559 18.078 2.578 1 96.19 443 LEU A CA 1
ATOM 3499 C C . LEU A 1 443 ? 4.25 17.891 4.059 1 96.19 443 LEU A C 1
ATOM 3501 O O . LEU A 1 443 ? 4.477 18.781 4.871 1 96.19 443 LEU A O 1
ATOM 3505 N N . ALA A 1 444 ? 3.713 16.688 4.324 1 94.75 444 ALA A N 1
ATOM 3506 C CA . ALA A 1 444 ? 3.447 16.375 5.727 1 94.75 444 ALA A CA 1
ATOM 3507 C C . ALA A 1 444 ? 4.738 16.375 6.539 1 94.75 444 ALA A C 1
ATOM 3509 O O . ALA A 1 444 ? 4.758 16.844 7.68 1 94.75 444 ALA A O 1
ATOM 3510 N N . TYR A 1 445 ? 5.766 15.914 5.988 1 97.31 445 TYR A N 1
ATOM 3511 C CA . TYR A 1 445 ? 7.066 15.844 6.648 1 97.31 445 TYR A CA 1
ATOM 3512 C C . TYR A 1 445 ? 7.598 17.234 6.957 1 97.31 445 TYR A C 1
ATOM 3514 O O . TYR A 1 445 ? 8.016 17.516 8.086 1 97.31 445 TYR A O 1
ATOM 3522 N N . PHE A 1 446 ? 7.582 18.141 5.957 1 98 446 PHE A N 1
ATOM 3523 C CA . PHE A 1 446 ? 8.031 19.516 6.148 1 98 446 PHE A CA 1
ATOM 3524 C C . PHE A 1 446 ? 7.246 20.188 7.266 1 98 446 PHE A C 1
ATOM 3526 O O . PHE A 1 446 ? 7.824 20.891 8.102 1 98 446 PHE A O 1
ATOM 3533 N N . SER A 1 447 ? 5.953 19.953 7.242 1 95.69 447 SER A N 1
ATOM 3534 C CA . SER A 1 447 ? 5.098 20.562 8.258 1 95.69 447 SER A CA 1
ATOM 3535 C C . SER A 1 447 ? 5.43 20.031 9.648 1 95.69 447 SER A C 1
ATOM 3537 O O . SER A 1 447 ? 5.488 20.797 10.609 1 95.69 447 SER A O 1
ATOM 3539 N N . ASP A 1 448 ? 5.625 18.703 9.766 1 96 448 ASP A N 1
ATOM 3540 C CA . ASP A 1 448 ? 5.945 18.094 11.047 1 96 448 ASP A CA 1
ATOM 3541 C C . ASP A 1 448 ? 7.285 18.609 11.578 1 96 448 ASP A C 1
ATOM 3543 O O . ASP A 1 448 ? 7.43 18.844 12.781 1 96 448 ASP A O 1
ATOM 3547 N N . VAL A 1 449 ? 8.242 18.781 10.688 1 97.56 449 VAL A N 1
ATOM 3548 C CA . VAL A 1 449 ? 9.547 19.281 11.094 1 97.56 449 VAL A CA 1
ATOM 3549 C C . VAL A 1 449 ? 9.422 20.734 11.547 1 97.56 449 VAL A C 1
ATOM 3551 O O . VAL A 1 449 ? 10 21.141 12.555 1 97.56 449 VAL A O 1
ATOM 3554 N N . SER A 1 450 ? 8.711 21.516 10.758 1 96.62 450 SER A N 1
ATOM 3555 C CA . SER A 1 450 ? 8.5 22.906 11.109 1 96.62 450 SER A CA 1
ATOM 3556 C C . SER A 1 450 ? 7.883 23.047 12.5 1 96.62 450 SER A C 1
ATOM 3558 O O . SER A 1 450 ? 8.305 23.875 13.297 1 96.62 450 SER A O 1
ATOM 3560 N N . ASP A 1 451 ? 6.902 22.234 12.781 1 94.31 451 ASP A N 1
ATOM 3561 C CA . ASP A 1 451 ? 6.258 22.234 14.094 1 94.31 451 ASP A CA 1
ATOM 3562 C C . ASP A 1 451 ? 7.246 21.844 15.195 1 94.31 451 ASP A C 1
ATOM 3564 O O . ASP A 1 451 ? 7.215 22.406 16.281 1 94.31 451 ASP A O 1
ATOM 3568 N N . ARG A 1 452 ? 8.055 20.906 14.898 1 94.69 452 ARG A N 1
ATOM 3569 C CA . ARG A 1 452 ? 8.984 20.344 15.883 1 94.69 452 ARG A CA 1
ATOM 3570 C C . ARG A 1 452 ? 10.031 21.375 16.281 1 94.69 452 ARG A C 1
ATOM 3572 O O . ARG A 1 452 ? 10.469 21.406 17.438 1 94.69 452 ARG A O 1
ATOM 3579 N N . VAL A 1 453 ? 10.422 22.312 15.414 1 95.12 453 VAL A N 1
ATOM 3580 C CA . VAL A 1 453 ? 11.578 23.172 15.68 1 95.12 453 VAL A CA 1
ATOM 3581 C C . VAL A 1 453 ? 11.109 24.594 15.93 1 95.12 453 VAL A C 1
ATOM 3583 O O . VAL A 1 453 ? 11.906 25.469 16.281 1 95.12 453 VAL A O 1
ATOM 3586 N N . GLU A 1 454 ? 9.883 24.844 15.742 1 90.62 454 GLU A N 1
ATOM 3587 C CA . GLU A 1 454 ? 9.359 26.203 15.805 1 90.62 454 GLU A CA 1
ATOM 3588 C C . GLU A 1 454 ? 9.703 26.875 17.125 1 90.62 454 GLU A C 1
ATOM 3590 O O . GLU A 1 454 ? 10.164 28.016 17.141 1 90.62 454 GLU A O 1
ATOM 3595 N N . LYS A 1 455 ? 9.609 26.219 18.203 1 89.31 455 LYS A N 1
ATOM 3596 C CA . LYS A 1 455 ? 9.812 26.844 19.5 1 89.31 455 LYS A CA 1
ATOM 3597 C C . LYS A 1 455 ? 11.109 26.344 20.156 1 89.31 455 LYS A C 1
ATOM 3599 O O . LYS A 1 455 ? 11.352 26.609 21.328 1 89.31 455 LYS A O 1
ATOM 3604 N N . GLU A 1 456 ? 11.844 25.672 19.406 1 91.44 456 GLU A N 1
ATOM 3605 C CA . GLU A 1 456 ? 13.133 25.188 19.906 1 91.44 456 GLU A CA 1
ATOM 3606 C C . GLU A 1 456 ? 14.141 26.328 20.016 1 91.44 456 GLU A C 1
ATOM 3608 O O . GLU A 1 456 ? 14.117 27.266 19.219 1 91.44 456 GLU A O 1
ATOM 3613 N N . GLU A 1 457 ? 14.992 26.172 21 1 90.44 457 GLU A N 1
ATOM 3614 C CA . GLU A 1 457 ? 16.078 27.156 21.125 1 90.44 457 GLU A CA 1
ATOM 3615 C C . GLU A 1 457 ? 17.047 27.047 19.969 1 90.44 457 GLU A C 1
ATOM 3617 O O . GLU A 1 457 ? 17.234 25.969 19.406 1 90.44 457 GLU A O 1
ATOM 3622 N N . ASP A 1 458 ? 17.672 28.109 19.672 1 91.06 458 ASP A N 1
ATOM 3623 C CA . ASP A 1 458 ? 18.609 28.172 18.531 1 91.06 458 ASP A CA 1
ATOM 3624 C C . ASP A 1 458 ? 19.766 27.203 18.75 1 91.06 458 ASP A C 1
ATOM 3626 O O . ASP A 1 458 ? 20.312 26.656 17.781 1 91.06 458 ASP A O 1
ATOM 3630 N N . ASN A 1 459 ? 20.047 27.016 20.047 1 89 459 ASN A N 1
ATOM 3631 C CA . ASN A 1 459 ? 21.219 26.188 20.312 1 89 459 ASN A CA 1
ATOM 3632 C C . ASN A 1 459 ? 20.828 24.719 20.516 1 89 459 ASN A C 1
ATOM 3634 O O . ASN A 1 459 ? 21.688 23.891 20.812 1 89 459 ASN A O 1
ATOM 3638 N N . SER A 1 460 ? 19.609 24.453 20.297 1 91.88 460 SER A N 1
ATOM 3639 C CA . SER A 1 460 ? 19.203 23.062 20.406 1 91.88 460 SER A CA 1
ATOM 3640 C C . SER A 1 460 ? 19.859 22.203 19.328 1 91.88 460 SER A C 1
ATOM 3642 O O . SER A 1 460 ? 20.141 22.703 18.234 1 91.88 460 SER A O 1
ATOM 3644 N N . PRO A 1 461 ? 20.125 20.984 19.641 1 93.06 461 PRO A N 1
ATOM 3645 C CA . PRO A 1 461 ? 20.812 20.109 18.688 1 93.06 461 PRO A CA 1
ATOM 3646 C C . PRO A 1 461 ? 20.094 20.016 17.359 1 93.06 461 PRO A C 1
ATOM 3648 O O . PRO A 1 461 ? 20.719 20.031 16.297 1 93.06 461 PRO A O 1
ATOM 3651 N N . VAL A 1 462 ? 18.828 19.922 17.344 1 94.44 462 VAL A N 1
ATOM 3652 C CA . VAL A 1 462 ? 18.062 19.734 16.109 1 94.44 462 VAL A CA 1
ATOM 3653 C C . VAL A 1 462 ? 18.125 21.016 15.273 1 94.44 462 VAL A C 1
ATOM 3655 O O . VAL A 1 462 ? 18.297 20.953 14.055 1 94.44 462 VAL A O 1
ATOM 3658 N N . VAL A 1 463 ? 18 22.156 15.898 1 96.06 463 VAL A N 1
ATOM 3659 C CA . VAL A 1 463 ? 18.047 23.422 15.164 1 96.06 463 VAL A CA 1
ATOM 3660 C C . VAL A 1 463 ? 19.453 23.656 14.609 1 96.06 463 VAL A C 1
ATOM 3662 O O . VAL A 1 463 ? 19.609 24.125 13.484 1 96.06 463 VAL A O 1
ATOM 3665 N N . ARG A 1 464 ? 20.422 23.328 15.414 1 95.75 464 ARG A N 1
ATOM 3666 C CA . ARG A 1 464 ? 21.797 23.453 14.938 1 95.75 464 ARG A CA 1
ATOM 3667 C C . ARG A 1 464 ? 22.016 22.609 13.688 1 95.75 464 ARG A C 1
ATOM 3669 O O . ARG A 1 464 ? 22.641 23.062 12.727 1 95.75 464 ARG A O 1
ATOM 3676 N N . ARG A 1 465 ? 21.5 21.469 13.727 1 96.38 465 ARG A N 1
ATOM 3677 C CA . ARG A 1 465 ? 21.625 20.562 12.586 1 96.38 465 ARG A CA 1
ATOM 3678 C C . ARG A 1 465 ? 20.906 21.109 11.359 1 96.38 465 ARG A C 1
ATOM 3680 O O . ARG A 1 465 ? 21.438 21.062 10.25 1 96.38 465 ARG A O 1
ATOM 3687 N N . ILE A 1 466 ? 19.781 21.672 11.523 1 97.38 466 ILE A N 1
ATOM 3688 C CA . ILE A 1 466 ? 18.953 22.188 10.438 1 97.38 466 ILE A CA 1
ATOM 3689 C C . ILE A 1 466 ? 19.609 23.422 9.836 1 97.38 466 ILE A C 1
ATOM 3691 O O . ILE A 1 466 ? 19.547 23.641 8.625 1 97.38 466 ILE A O 1
ATOM 3695 N N . GLU A 1 467 ? 20.297 24.156 10.664 1 97.06 467 GLU A N 1
ATOM 3696 C CA . GLU A 1 467 ? 20.859 25.406 10.195 1 97.06 467 GLU A CA 1
ATOM 3697 C C . GLU A 1 467 ? 22.297 25.219 9.703 1 97.06 467 GLU A C 1
ATOM 3699 O O . GLU A 1 467 ? 22.906 26.156 9.164 1 97.06 467 GLU A O 1
ATOM 3704 N N . THR A 1 468 ? 22.75 24.016 9.906 1 95.81 468 THR A N 1
ATOM 3705 C CA . THR A 1 468 ? 24.062 23.734 9.359 1 95.81 468 THR A CA 1
ATOM 3706 C C . THR A 1 468 ? 24.062 23.859 7.836 1 95.81 468 THR A C 1
ATOM 3708 O O . THR A 1 468 ? 23.219 23.25 7.164 1 95.81 468 THR A O 1
ATOM 3711 N N . ASP A 1 469 ? 24.938 24.688 7.254 1 93.5 469 ASP A N 1
ATOM 3712 C CA . ASP A 1 469 ? 25.078 24.938 5.82 1 93.5 469 ASP A CA 1
ATOM 3713 C C . ASP A 1 469 ? 23.781 25.484 5.23 1 93.5 469 ASP A C 1
ATOM 3715 O O . ASP A 1 469 ? 23.422 25.156 4.098 1 93.5 469 ASP A O 1
ATOM 3719 N N . ALA A 1 470 ? 23.062 26.188 5.996 1 94.88 470 ALA A N 1
ATOM 3720 C CA . ALA A 1 470 ? 21.75 26.719 5.617 1 94.88 470 ALA A CA 1
ATOM 3721 C C . ALA A 1 470 ? 21.859 27.594 4.367 1 94.88 470 ALA A C 1
ATOM 3723 O O . ALA A 1 470 ? 20.984 27.562 3.502 1 94.88 470 ALA A O 1
ATOM 3724 N N . ARG A 1 471 ? 22.922 28.344 4.215 1 93 471 ARG A N 1
ATOM 3725 C CA . ARG A 1 471 ? 23.094 29.266 3.096 1 93 471 ARG A CA 1
ATOM 3726 C C . ARG A 1 471 ? 23.094 28.531 1.766 1 93 471 ARG A C 1
ATOM 3728 O O . ARG A 1 471 ? 22.594 29.031 0.762 1 93 471 ARG A O 1
ATOM 3735 N N . ILE A 1 472 ? 23.641 27.375 1.765 1 93.38 472 ILE A N 1
ATOM 3736 C CA . ILE A 1 472 ? 23.688 26.562 0.557 1 93.38 472 ILE A CA 1
ATOM 3737 C C . ILE A 1 472 ? 22.297 26 0.249 1 93.38 472 ILE A C 1
ATOM 3739 O O . ILE A 1 472 ? 21.875 26 -0.906 1 93.38 472 ILE A O 1
ATOM 3743 N N . VAL A 1 473 ? 21.625 25.609 1.233 1 94.75 473 VAL A N 1
ATOM 3744 C CA . VAL A 1 473 ? 20.312 24.953 1.098 1 94.75 473 VAL A CA 1
ATOM 3745 C C . VAL A 1 473 ? 19.281 25.969 0.605 1 94.75 473 VAL A C 1
ATOM 3747 O O . VAL A 1 473 ? 18.453 25.656 -0.256 1 94.75 473 VAL A O 1
ATOM 3750 N N . VAL A 1 474 ? 19.391 27.172 1.113 1 93 474 VAL A N 1
ATOM 3751 C CA . VAL A 1 474 ? 18.406 28.188 0.766 1 93 474 VAL A CA 1
ATOM 3752 C C . VAL A 1 474 ? 18.922 29.047 -0.376 1 93 474 VAL A C 1
ATOM 3754 O O . VAL A 1 474 ? 18.422 30.141 -0.62 1 93 474 VAL A O 1
ATOM 3757 N N . CYS A 1 475 ? 20.047 28.672 -0.947 1 89.94 475 CYS A N 1
ATOM 3758 C CA . CYS A 1 475 ? 20.609 29.281 -2.15 1 89.94 475 CYS A CA 1
ATOM 3759 C C . CYS A 1 475 ? 20.922 30.75 -1.917 1 89.94 475 CYS A C 1
ATOM 3761 O O . CYS A 1 475 ? 20.531 31.609 -2.707 1 89.94 475 CYS A O 1
ATOM 3763 N N . GLY A 1 476 ? 21.562 31.078 -0.869 1 85.94 476 GLY A N 1
ATOM 3764 C CA . GLY A 1 476 ? 22.016 32.438 -0.576 1 85.94 476 GLY A CA 1
ATOM 3765 C C . GLY A 1 476 ? 20.938 33.312 0.057 1 85.94 476 GLY A C 1
ATOM 3766 O O . GLY A 1 476 ? 21.219 34.438 0.476 1 85.94 476 GLY A O 1
ATOM 3767 N N . GLY A 1 477 ? 19.766 32.906 0.156 1 87.81 477 GLY A N 1
ATOM 3768 C CA . GLY A 1 477 ? 18.609 33.625 0.688 1 87.81 477 GLY A CA 1
ATOM 3769 C C . GLY A 1 477 ? 17.312 33.25 -0.027 1 87.81 477 GLY A C 1
ATOM 3770 O O . GLY A 1 477 ? 17.078 33.688 -1.153 1 87.81 477 GLY A O 1
ATOM 3771 N N . TRP A 1 478 ? 16.5 32.656 0.63 1 86.88 478 TRP A N 1
ATOM 3772 C CA . TRP A 1 478 ? 15.359 32.031 -0.045 1 86.88 478 TRP A CA 1
ATOM 3773 C C . TRP A 1 478 ? 14.344 33.094 -0.459 1 86.88 478 TRP A C 1
ATOM 3775 O O . TRP A 1 478 ? 13.547 32.875 -1.373 1 86.88 478 TRP A O 1
ATOM 3785 N N . ARG A 1 479 ? 14.414 34.281 0.065 1 87.5 479 ARG A N 1
ATOM 3786 C CA . ARG A 1 479 ? 13.484 35.344 -0.288 1 87.5 479 ARG A CA 1
ATOM 3787 C C . ARG A 1 479 ? 13.727 35.844 -1.713 1 87.5 479 ARG A C 1
ATOM 3789 O O . ARG A 1 479 ? 12.797 36.312 -2.377 1 87.5 479 ARG A O 1
ATOM 3796 N N . GLU A 1 480 ? 14.922 35.656 -2.043 1 87.5 480 GLU A N 1
ATOM 3797 C CA . GLU A 1 480 ? 15.273 36.125 -3.383 1 87.5 480 GLU A CA 1
ATOM 3798 C C . GLU A 1 480 ? 14.875 35.094 -4.441 1 87.5 480 GLU A C 1
ATOM 3800 O O . GLU A 1 480 ? 14.836 35.406 -5.633 1 87.5 480 GLU A O 1
ATOM 3805 N N . LYS A 1 481 ? 14.477 33.938 -4.043 1 90.69 481 LYS A N 1
ATOM 3806 C CA . LYS A 1 481 ? 14.188 32.875 -4.977 1 90.69 481 LYS A CA 1
ATOM 3807 C C . LYS A 1 481 ? 12.688 32.625 -5.113 1 90.69 481 LYS A C 1
ATOM 3809 O O . LYS A 1 481 ? 12.242 31.859 -5.953 1 90.69 481 LYS A O 1
ATOM 3814 N N . ILE A 1 482 ? 11.938 33.344 -4.348 1 91.12 482 ILE A N 1
ATOM 3815 C CA . ILE A 1 482 ? 10.492 33.188 -4.426 1 91.12 482 ILE A CA 1
ATOM 3816 C C . ILE A 1 482 ? 9.898 34.344 -5.223 1 91.12 482 ILE A C 1
ATOM 3818 O O . ILE A 1 482 ? 10.57 35.344 -5.488 1 91.12 482 ILE A O 1
ATOM 3822 N N . CYS A 1 483 ? 8.688 34.156 -5.645 1 89.62 483 CYS A N 1
ATOM 3823 C CA . CYS A 1 483 ? 8.047 35.188 -6.484 1 89.62 483 CYS A CA 1
ATOM 3824 C C . CYS A 1 483 ? 7.727 36.438 -5.68 1 89.62 483 CYS A C 1
ATOM 3826 O O . CYS A 1 483 ? 7.562 36.375 -4.461 1 89.62 483 CYS A O 1
ATOM 3828 N N . ASP A 1 484 ? 7.586 37.531 -6.289 1 89.12 484 ASP A N 1
ATOM 3829 C CA . ASP A 1 484 ? 7.387 38.812 -5.664 1 89.12 484 ASP A CA 1
ATOM 3830 C C . ASP A 1 484 ? 6.066 38.875 -4.891 1 89.12 484 ASP A C 1
ATOM 3832 O O . ASP A 1 484 ? 5.996 39.438 -3.803 1 89.12 484 ASP A O 1
ATOM 3836 N N . ALA A 1 485 ? 5.184 38.312 -5.465 1 88.44 485 ALA A N 1
ATOM 3837 C CA . ALA A 1 485 ? 3.875 38.281 -4.812 1 88.44 485 ALA A CA 1
ATOM 3838 C C . ALA A 1 485 ? 3.951 37.625 -3.443 1 88.44 485 ALA A C 1
ATOM 3840 O O . ALA A 1 485 ? 3.35 38.094 -2.479 1 88.44 485 ALA A O 1
ATOM 3841 N N . LEU A 1 486 ? 4.645 36.562 -3.379 1 89.69 486 LEU A N 1
ATOM 3842 C CA . LEU A 1 486 ? 4.793 35.844 -2.125 1 89.69 486 LEU A CA 1
ATOM 3843 C C . LEU A 1 486 ? 5.66 36.625 -1.142 1 89.69 486 LEU A C 1
ATOM 3845 O O . LEU A 1 486 ? 5.391 36.625 0.061 1 89.69 486 LEU A O 1
ATOM 3849 N N . LYS A 1 487 ? 6.672 37.281 -1.608 1 89.31 487 LYS A N 1
ATOM 3850 C CA . LYS A 1 487 ? 7.535 38.125 -0.771 1 89.31 487 LYS A CA 1
ATOM 3851 C C . LYS A 1 487 ? 6.73 39.188 -0.048 1 89.31 487 LYS A C 1
ATOM 3853 O O . LYS A 1 487 ? 6.922 39.406 1.149 1 89.31 487 LYS A O 1
ATOM 3858 N N . GLU A 1 488 ? 5.949 39.75 -0.795 1 86.81 488 GLU A N 1
ATOM 3859 C CA . GLU A 1 488 ? 5.125 40.844 -0.245 1 86.81 488 GLU A CA 1
ATOM 3860 C C . GLU A 1 488 ? 4.152 40.312 0.801 1 86.81 488 GLU A C 1
ATOM 3862 O O . GLU A 1 488 ? 3.926 40.938 1.829 1 86.81 488 GLU A O 1
ATOM 3867 N N . ASP A 1 489 ? 3.646 39.219 0.513 1 87.12 489 ASP A N 1
ATOM 3868 C CA . ASP A 1 489 ? 2.674 38.625 1.426 1 87.12 489 ASP A CA 1
ATOM 3869 C C . ASP A 1 489 ? 3.334 38.188 2.734 1 87.12 489 ASP A C 1
ATOM 3871 O O . ASP A 1 489 ? 2.744 38.344 3.809 1 87.12 489 ASP A O 1
ATOM 3875 N N . LEU A 1 490 ? 4.469 37.719 2.658 1 87.69 490 LEU A N 1
ATOM 3876 C CA . LEU A 1 490 ? 5.188 37.25 3.834 1 87.69 490 LEU A CA 1
ATOM 3877 C C . LEU A 1 490 ? 5.562 38.406 4.75 1 87.69 490 LEU A C 1
ATOM 3879 O O . LEU A 1 490 ? 5.617 38.25 5.969 1 87.69 490 LEU A O 1
ATOM 3883 N N . ARG A 1 491 ? 5.801 39.5 4.207 1 82.81 491 ARG A N 1
ATOM 3884 C CA . ARG A 1 491 ? 6.227 40.688 4.965 1 82.81 491 ARG A CA 1
ATOM 3885 C C . ARG A 1 491 ? 5.086 41.219 5.82 1 82.81 491 ARG A C 1
ATOM 3887 O O . ARG A 1 491 ? 5.32 41.875 6.832 1 82.81 491 ARG A O 1
ATOM 3894 N N . LYS A 1 492 ? 3.918 40.906 5.516 1 82 492 LYS A N 1
ATOM 3895 C CA . LYS A 1 492 ? 2.73 41.469 6.16 1 82 492 LYS A CA 1
ATOM 3896 C C . LYS A 1 492 ? 2.518 40.844 7.543 1 82 492 LYS A C 1
ATOM 3898 O O . LYS A 1 492 ? 1.947 41.5 8.43 1 82 492 LYS A O 1
ATOM 3903 N N . PHE A 1 493 ? 2.996 39.688 7.793 1 74.88 493 PHE A N 1
ATOM 3904 C CA . PHE A 1 493 ? 2.494 38.969 8.969 1 74.88 493 PHE A CA 1
ATOM 3905 C C . PHE A 1 493 ? 3.625 38.688 9.945 1 74.88 493 PHE A C 1
ATOM 3907 O O . PHE A 1 493 ? 3.408 38.625 11.156 1 74.88 493 PHE A O 1
ATOM 3914 N N . ARG A 1 494 ? 4.715 38.281 9.438 1 76.81 494 ARG A N 1
ATOM 3915 C CA . ARG A 1 494 ? 5.797 37.875 10.328 1 76.81 494 ARG A CA 1
ATOM 3916 C C . ARG A 1 494 ? 7.16 38.219 9.727 1 76.81 494 ARG A C 1
ATOM 3918 O O . ARG A 1 494 ? 7.285 38.375 8.516 1 76.81 494 ARG A O 1
ATOM 3925 N N . THR A 1 495 ? 8.055 38.375 10.664 1 82.62 495 THR A N 1
ATOM 3926 C CA . THR A 1 495 ? 9.438 38.562 10.219 1 82.62 495 THR A CA 1
ATOM 3927 C C . THR A 1 495 ? 10.125 37.219 9.992 1 82.62 495 THR A C 1
ATOM 3929 O O . THR A 1 495 ? 10.055 36.344 10.828 1 82.62 495 THR A O 1
ATOM 3932 N N . TYR A 1 496 ? 10.734 37.094 8.797 1 87.69 496 TYR A N 1
ATOM 3933 C CA . TYR A 1 496 ? 11.438 35.875 8.406 1 87.69 496 TYR A CA 1
ATOM 3934 C C . TYR A 1 496 ? 12.906 36.156 8.125 1 87.69 496 TYR A C 1
ATOM 3936 O O . TYR A 1 496 ? 13.227 37.125 7.43 1 87.69 496 TYR A O 1
ATOM 3944 N N . LYS A 1 497 ? 13.742 35.312 8.727 1 89 497 LYS A N 1
ATOM 3945 C CA . LYS A 1 497 ? 15.156 35.344 8.344 1 89 497 LYS A CA 1
ATOM 3946 C C . LYS A 1 497 ? 15.398 34.594 7.043 1 89 497 LYS A C 1
ATOM 3948 O O . LYS A 1 497 ? 15.289 33.375 7.004 1 89 497 LYS A O 1
ATOM 3953 N N . SER A 1 498 ? 15.867 35.219 6.051 1 89.31 498 SER A N 1
ATOM 3954 C CA . SER A 1 498 ? 15.961 34.688 4.695 1 89.31 498 SER A CA 1
ATOM 3955 C C . SER A 1 498 ? 17.016 33.594 4.609 1 89.31 498 SER A C 1
ATOM 3957 O O . SER A 1 498 ? 16.984 32.75 3.709 1 89.31 498 SER A O 1
ATOM 3959 N N . PHE A 1 499 ? 17.953 33.562 5.539 1 92.81 499 PHE A N 1
ATOM 3960 C CA . PHE A 1 499 ? 19.047 32.625 5.453 1 92.81 499 PHE A CA 1
ATOM 3961 C C . PHE A 1 499 ? 18.812 31.422 6.363 1 92.81 499 PHE A C 1
ATOM 3963 O O . PHE A 1 499 ? 19.656 30.547 6.48 1 92.81 499 PHE A O 1
ATOM 3970 N N . SER A 1 500 ? 17.688 31.375 6.918 1 94.88 500 SER A N 1
ATOM 3971 C CA . SER A 1 500 ? 17.344 30.312 7.859 1 94.88 500 SER A CA 1
ATOM 3972 C C . SER A 1 500 ? 16.469 29.25 7.199 1 94.88 500 SER A C 1
ATOM 3974 O O . SER A 1 500 ? 15.453 29.578 6.582 1 94.88 500 SER A O 1
ATOM 3976 N N . VAL A 1 501 ? 16.891 28.016 7.359 1 97.19 501 VAL A N 1
ATOM 3977 C CA . VAL A 1 501 ? 16.078 26.906 6.859 1 97.19 501 VAL A CA 1
ATOM 3978 C C . VAL A 1 501 ? 14.805 26.781 7.684 1 97.19 501 VAL A C 1
ATOM 3980 O O . VAL A 1 501 ? 13.734 26.5 7.141 1 97.19 501 VAL A O 1
ATOM 3983 N N . ARG A 1 502 ? 14.898 26.969 8.969 1 96.56 502 ARG A N 1
ATOM 3984 C CA . ARG A 1 502 ? 13.758 26.922 9.867 1 96.56 502 ARG A CA 1
ATOM 3985 C C . ARG A 1 502 ? 12.664 27.891 9.414 1 96.56 502 ARG A C 1
ATOM 3987 O O . ARG A 1 502 ? 11.484 27.547 9.398 1 96.56 502 ARG A O 1
ATOM 3994 N N . ASP A 1 503 ? 13.078 29.078 9.016 1 95.12 503 ASP A N 1
ATOM 3995 C CA . ASP A 1 503 ? 12.117 30.094 8.602 1 95.12 503 ASP A CA 1
ATOM 3996 C C . ASP A 1 503 ? 11.492 29.75 7.254 1 95.12 503 ASP A C 1
ATOM 3998 O O . ASP A 1 503 ? 10.328 30.062 7.008 1 95.12 503 ASP A O 1
ATOM 4002 N N . LEU A 1 504 ? 12.297 29.203 6.395 1 96.31 504 LEU A N 1
ATOM 4003 C CA . LEU A 1 504 ? 11.734 28.75 5.133 1 96.31 504 LEU A CA 1
ATOM 4004 C C . LEU A 1 504 ? 10.648 27.703 5.371 1 96.31 504 LEU A C 1
ATOM 4006 O O . LEU A 1 504 ? 9.586 27.75 4.762 1 96.31 504 LEU A O 1
ATOM 4010 N N . LEU A 1 505 ? 10.945 26.703 6.262 1 97.06 505 LEU A N 1
ATOM 4011 C CA . LEU A 1 505 ? 9.977 25.672 6.602 1 97.06 505 LEU A CA 1
ATOM 4012 C C . LEU A 1 505 ? 8.711 26.297 7.199 1 97.06 505 LEU A C 1
ATOM 4014 O O . LEU A 1 505 ? 7.602 25.875 6.883 1 97.06 505 LEU A O 1
ATOM 4018 N N . ARG A 1 506 ? 8.891 27.266 8.016 1 94.69 506 ARG A N 1
ATOM 4019 C CA . ARG A 1 506 ? 7.766 27.969 8.625 1 94.69 506 ARG A CA 1
ATOM 4020 C C . ARG A 1 506 ? 6.922 28.672 7.574 1 94.69 506 ARG A C 1
ATOM 4022 O O . ARG A 1 506 ? 5.691 28.625 7.621 1 94.69 506 ARG A O 1
ATOM 4029 N N . ALA A 1 507 ? 7.613 29.328 6.691 1 94.12 507 ALA A N 1
ATOM 4030 C CA . ALA A 1 507 ? 6.902 30.031 5.617 1 94.12 507 ALA A CA 1
ATOM 4031 C C . ALA A 1 507 ? 6.07 29.047 4.793 1 94.12 507 ALA A C 1
ATOM 4033 O O . ALA A 1 507 ? 4.914 29.328 4.469 1 94.12 507 ALA A O 1
ATOM 4034 N N . MET A 1 508 ? 6.668 27.938 4.449 1 95.06 508 MET A N 1
ATOM 4035 C CA . MET A 1 508 ? 5.98 26.922 3.676 1 95.06 508 MET A CA 1
ATOM 4036 C C . MET A 1 508 ? 4.742 26.422 4.414 1 95.06 508 MET A C 1
ATOM 4038 O O . MET A 1 508 ? 3.664 26.312 3.828 1 95.06 508 MET A O 1
ATOM 4042 N N . ARG A 1 509 ? 4.902 26.047 5.691 1 93.5 509 ARG A N 1
ATOM 4043 C CA . ARG A 1 509 ? 3.805 25.531 6.508 1 93.5 509 ARG A CA 1
ATOM 4044 C C . ARG A 1 509 ? 2.678 26.562 6.605 1 93.5 509 ARG A C 1
ATOM 4046 O O . ARG A 1 509 ? 1.504 26.219 6.465 1 93.5 509 ARG A O 1
ATOM 4053 N N . ASN A 1 510 ? 3.014 27.797 6.852 1 91 510 ASN A N 1
ATOM 4054 C CA . ASN A 1 510 ? 2.025 28.859 7.012 1 91 510 ASN A CA 1
ATOM 4055 C C . ASN A 1 510 ? 1.246 29.094 5.719 1 91 510 ASN A C 1
ATOM 4057 O O . ASN A 1 510 ? 0.028 29.281 5.75 1 91 510 ASN A O 1
ATOM 4061 N N . LYS A 1 511 ? 1.97 29.141 4.648 1 92.69 511 LYS A N 1
ATOM 4062 C CA . LYS A 1 511 ? 1.298 29.391 3.377 1 92.69 511 LYS A CA 1
ATOM 4063 C C . LYS A 1 511 ? 0.413 28.219 2.98 1 92.69 511 LYS A C 1
ATOM 4065 O O . LYS A 1 511 ? -0.629 28.406 2.348 1 92.69 511 LYS A O 1
ATOM 4070 N N . LYS A 1 512 ? 0.826 27.031 3.342 1 93.06 512 LYS A N 1
ATOM 4071 C CA . LYS A 1 512 ? -0.041 25.875 3.123 1 93.06 512 LYS A CA 1
ATOM 4072 C C . LYS A 1 512 ? -1.325 25.984 3.939 1 93.06 512 LYS A C 1
ATOM 4074 O O . LYS A 1 512 ? -2.42 25.766 3.42 1 93.06 512 LYS A O 1
ATOM 4079 N N . HIS A 1 513 ? -1.157 26.406 5.184 1 88.38 513 HIS A N 1
ATOM 4080 C CA . HIS A 1 513 ? -2.275 26.5 6.113 1 88.38 513 HIS A CA 1
ATOM 4081 C C 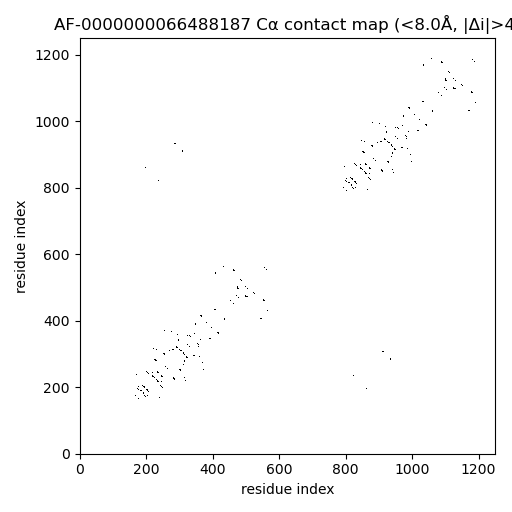. HIS A 1 513 ? -3.24 27.609 5.703 1 88.38 513 HIS A C 1
ATOM 4083 O O . HIS A 1 513 ? -4.453 27.484 5.887 1 88.38 513 HIS A O 1
ATOM 4089 N N . HIS A 1 514 ? -2.709 28.609 5.199 1 88.81 514 HIS A N 1
ATOM 4090 C CA . HIS A 1 514 ? -3.518 29.781 4.855 1 88.81 514 HIS A CA 1
ATOM 4091 C C . HIS A 1 514 ? -3.674 29.906 3.342 1 88.81 514 HIS A C 1
ATOM 4093 O O . HIS A 1 514 ? -3.889 31.016 2.83 1 88.81 514 HIS A O 1
ATOM 4099 N N . TYR A 1 515 ? -3.566 28.891 2.682 1 91.75 515 TYR A N 1
ATOM 4100 C CA . TYR A 1 515 ? -3.551 28.859 1.224 1 91.75 515 TYR A CA 1
ATOM 4101 C C . TYR A 1 515 ? -4.785 29.562 0.655 1 91.75 515 TYR A C 1
ATOM 4103 O O . TYR A 1 515 ? -4.684 30.344 -0.29 1 91.75 515 TYR A O 1
ATOM 4111 N N . ARG A 1 516 ? -5.918 29.344 1.201 1 86.81 516 ARG A N 1
ATOM 4112 C CA . ARG A 1 516 ? -7.172 29.859 0.662 1 86.81 516 ARG A CA 1
ATOM 4113 C C . ARG A 1 516 ? -7.312 31.344 0.935 1 86.81 516 ARG A C 1
ATOM 4115 O O . ARG A 1 516 ? -8.086 32.031 0.264 1 86.81 516 ARG A O 1
ATOM 4122 N N . GLU A 1 517 ? -6.574 31.812 1.87 1 87.06 517 GLU A N 1
ATOM 4123 C CA . GLU A 1 517 ? -6.633 33.219 2.246 1 87.06 517 GLU A CA 1
ATOM 4124 C C . GLU A 1 517 ? -5.676 34.062 1.404 1 87.06 517 GLU A C 1
ATOM 4126 O O . GLU A 1 517 ? -5.734 35.312 1.427 1 87.06 517 GLU A O 1
ATOM 4131 N N . LEU A 1 518 ? -4.973 33.406 0.651 1 90.06 518 LEU A N 1
ATOM 4132 C CA . LEU A 1 518 ? -3.955 34.094 -0.125 1 90.06 518 LEU A CA 1
ATOM 4133 C C . LEU A 1 518 ? -4.574 34.781 -1.339 1 90.06 518 LEU A C 1
ATOM 4135 O O . LEU A 1 518 ? -5.566 34.281 -1.89 1 90.06 518 LEU A O 1
ATOM 4139 N N . PRO A 1 519 ? -3.957 35.875 -1.607 1 90.06 519 PRO A N 1
ATOM 4140 C CA . PRO A 1 519 ? -4.402 36.5 -2.854 1 90.06 519 PRO A CA 1
ATOM 4141 C C . PRO A 1 519 ? -4.281 35.562 -4.059 1 90.06 519 PRO A C 1
ATOM 4143 O O . PRO A 1 519 ? -3.434 34.688 -4.07 1 90.06 519 PRO A O 1
ATOM 4146 N N . GLU A 1 520 ? -5.121 35.812 -5.066 1 91.12 520 GLU A N 1
ATOM 4147 C CA . GLU A 1 520 ? -5.211 34.938 -6.234 1 91.12 520 GLU A CA 1
ATOM 4148 C C . GLU A 1 520 ? -3.865 34.812 -6.945 1 91.12 520 GLU A C 1
ATOM 4150 O O . GLU A 1 520 ? -3.492 33.75 -7.418 1 91.12 520 GLU A O 1
ATOM 4155 N N . ASP A 1 521 ? -3.168 35.906 -7 1 91.31 521 ASP A N 1
ATOM 4156 C CA . ASP A 1 521 ? -1.881 35.938 -7.691 1 91.31 521 ASP A CA 1
ATOM 4157 C C . ASP A 1 521 ? -0.873 35.031 -6.977 1 91.31 521 ASP A C 1
ATOM 4159 O O . ASP A 1 521 ? -0.089 34.312 -7.625 1 91.31 521 ASP A O 1
ATOM 4163 N N . VAL A 1 522 ? -0.887 35.031 -5.707 1 92.75 522 VAL A N 1
ATOM 4164 C CA . VAL A 1 522 ? 0.009 34.188 -4.914 1 92.75 522 VAL A CA 1
ATOM 4165 C C . VAL A 1 522 ? -0.385 32.75 -5.066 1 92.75 522 VAL A C 1
ATOM 4167 O O . VAL A 1 522 ? 0.477 31.875 -5.238 1 92.75 522 VAL A O 1
ATOM 4170 N N . ARG A 1 523 ? -1.643 32.438 -5.078 1 93.88 523 ARG A N 1
ATOM 4171 C CA . ARG A 1 523 ? -2.137 31.078 -5.227 1 93.88 523 ARG A CA 1
ATOM 4172 C C . ARG A 1 523 ? -1.759 30.5 -6.59 1 93.88 523 ARG A C 1
ATOM 4174 O O . ARG A 1 523 ? -1.383 29.328 -6.695 1 93.88 523 ARG A O 1
ATOM 4181 N N . GLN A 1 524 ? -1.929 31.297 -7.551 1 92.75 524 GLN A N 1
ATOM 4182 C CA . GLN A 1 524 ? -1.583 30.875 -8.906 1 92.75 524 GLN A CA 1
ATOM 4183 C C . GLN A 1 524 ? -0.091 30.578 -9.023 1 92.75 524 GLN A C 1
ATOM 4185 O O . GLN A 1 524 ? 0.308 29.625 -9.703 1 92.75 524 GLN A O 1
ATOM 4190 N N . SER A 1 525 ? 0.636 31.391 -8.352 1 93.38 525 SER A N 1
ATOM 4191 C CA . SER A 1 525 ? 2.08 31.188 -8.375 1 93.38 525 SER A CA 1
ATOM 4192 C C . SER A 1 525 ? 2.467 29.906 -7.637 1 93.38 525 SER A C 1
ATOM 4194 O O . SER A 1 525 ? 3.332 29.156 -8.086 1 93.38 525 SER A O 1
ATOM 4196 N N . LEU A 1 526 ? 1.906 29.688 -6.504 1 94.69 526 LEU A N 1
ATOM 4197 C CA . LEU A 1 526 ? 2.213 28.531 -5.672 1 94.69 526 LEU A CA 1
ATOM 4198 C C . LEU A 1 526 ? 1.662 27.25 -6.297 1 94.69 526 LEU A C 1
ATOM 4200 O O . LEU A 1 526 ? 2.266 26.188 -6.172 1 94.69 526 LEU A O 1
ATOM 4204 N N . GLY A 1 527 ? 0.536 27.391 -6.961 1 94.88 527 GLY A N 1
ATOM 4205 C CA . GLY A 1 527 ? -0.115 26.234 -7.566 1 94.88 527 GLY A CA 1
ATOM 4206 C C . GLY A 1 527 ? -0.957 25.438 -6.586 1 94.88 527 GLY A C 1
ATOM 4207 O O . GLY A 1 527 ? -1.021 25.781 -5.402 1 94.88 527 GLY A O 1
ATOM 4208 N N . ASP A 1 528 ? -1.509 24.328 -7.008 1 94.12 528 ASP A N 1
ATOM 4209 C CA . ASP A 1 528 ? -2.443 23.516 -6.227 1 94.12 528 ASP A CA 1
ATOM 4210 C C . ASP A 1 528 ? -1.701 22.641 -5.227 1 94.12 528 ASP A C 1
ATOM 4212 O O . ASP A 1 528 ? -0.628 22.109 -5.527 1 94.12 528 ASP A O 1
ATOM 4216 N N . ILE A 1 529 ? -2.303 22.5 -4.098 1 93.44 529 ILE A N 1
ATOM 4217 C CA . ILE A 1 529 ? -1.797 21.594 -3.072 1 93.44 529 ILE A CA 1
ATOM 4218 C C . ILE A 1 529 ? -2.273 20.172 -3.363 1 93.44 529 ILE A C 1
ATOM 4220 O O . ILE A 1 529 ? -3.465 19.938 -3.584 1 93.44 529 ILE A O 1
ATOM 4224 N N . PRO A 1 530 ? -1.392 19.125 -3.396 1 94 530 PRO A N 1
ATOM 4225 C CA . PRO A 1 530 ? -0.039 19.172 -2.836 1 94 530 PRO A CA 1
ATOM 4226 C C . PRO A 1 530 ? 1.043 19.281 -3.908 1 94 530 PRO A C 1
ATOM 4228 O O . PRO A 1 530 ? 2.145 19.766 -3.635 1 94 530 PRO A O 1
ATOM 4231 N N . ASP A 1 531 ? 0.779 18.938 -5.141 1 94.62 531 ASP A N 1
ATOM 4232 C CA . ASP A 1 531 ? 1.816 18.656 -6.125 1 94.62 531 ASP A CA 1
ATOM 4233 C C . ASP A 1 531 ? 2.494 19.938 -6.605 1 94.62 531 ASP A C 1
ATOM 4235 O O . ASP A 1 531 ? 3.701 20.109 -6.43 1 94.62 531 ASP A O 1
ATOM 4239 N N . GLN A 1 532 ? 1.715 20.797 -7.059 1 95.88 532 GLN A N 1
ATOM 4240 C CA . GLN A 1 532 ? 2.271 22.031 -7.605 1 95.88 532 GLN A CA 1
ATOM 4241 C C . GLN A 1 532 ? 2.883 22.891 -6.504 1 95.88 532 GLN A C 1
ATOM 4243 O O . GLN A 1 532 ? 3.938 23.5 -6.695 1 95.88 532 GLN A O 1
ATOM 4248 N N . PHE A 1 533 ? 2.193 22.891 -5.398 1 97.06 533 PHE A N 1
ATOM 4249 C CA . PHE A 1 533 ? 2.672 23.656 -4.258 1 97.06 533 PHE A CA 1
ATOM 4250 C C . PHE A 1 533 ? 4.043 23.172 -3.809 1 97.06 533 PHE A C 1
ATOM 4252 O O . PHE A 1 533 ? 4.957 23.969 -3.596 1 97.06 533 PHE A O 1
ATOM 4259 N N . LEU A 1 534 ? 4.164 21.891 -3.699 1 97.06 534 LEU A N 1
ATOM 4260 C CA . LEU A 1 534 ? 5.438 21.297 -3.311 1 97.06 534 LEU A CA 1
ATOM 4261 C C . LEU A 1 534 ? 6.512 21.594 -4.352 1 97.06 534 LEU A C 1
ATOM 4263 O O . LEU A 1 534 ? 7.637 21.953 -4.004 1 97.06 534 LEU A O 1
ATOM 4267 N N . HIS A 1 535 ? 6.164 21.453 -5.566 1 95.56 535 HIS A N 1
ATOM 4268 C CA . HIS A 1 535 ? 7.102 21.656 -6.668 1 95.56 535 HIS A CA 1
ATOM 4269 C C . HIS A 1 535 ? 7.617 23.094 -6.684 1 95.56 535 HIS A C 1
ATOM 4271 O O . HIS A 1 535 ? 8.773 23.328 -7.035 1 95.56 535 HIS A O 1
ATOM 4277 N N . TYR A 1 536 ? 6.773 23.984 -6.34 1 96.31 536 TYR A N 1
ATOM 4278 C CA . TYR A 1 536 ? 7.168 25.391 -6.277 1 96.31 536 TYR A CA 1
ATOM 4279 C C . TYR A 1 536 ? 8.391 25.578 -5.391 1 96.31 536 TYR A C 1
ATOM 4281 O O . TYR A 1 536 ? 9.336 26.266 -5.766 1 96.31 536 TYR A O 1
ATOM 4289 N N . PHE A 1 537 ? 8.43 24.969 -4.309 1 95.88 537 PHE A N 1
ATOM 4290 C CA . PHE A 1 537 ? 9.508 25.156 -3.348 1 95.88 537 PHE A CA 1
ATOM 4291 C C . PHE A 1 537 ? 10.688 24.25 -3.662 1 95.88 537 PHE A C 1
ATOM 4293 O O . PHE A 1 537 ? 11.836 24.688 -3.65 1 95.88 537 PHE A O 1
ATOM 4300 N N . THR A 1 538 ? 10.438 23.016 -3.986 1 94.75 538 THR A N 1
ATOM 4301 C CA . THR A 1 538 ? 11.523 22.062 -4.148 1 94.75 538 THR A CA 1
ATOM 4302 C C . THR A 1 538 ? 12.289 22.312 -5.441 1 94.75 538 THR A C 1
ATOM 4304 O O . THR A 1 538 ? 13.453 21.938 -5.57 1 94.75 538 THR A O 1
ATOM 4307 N N . SER A 1 539 ? 11.672 22.906 -6.426 1 93.88 539 SER A N 1
ATOM 4308 C CA . SER A 1 539 ? 12.383 23.281 -7.645 1 93.88 539 SER A CA 1
ATOM 4309 C C . SER A 1 539 ? 13.328 24.453 -7.395 1 93.88 539 SER A C 1
ATOM 4311 O O . SER A 1 539 ? 14.359 24.578 -8.055 1 93.88 539 SER A O 1
ATOM 4313 N N . ARG A 1 540 ? 12.992 25.25 -6.453 1 94 540 ARG A N 1
ATOM 4314 C CA . ARG A 1 540 ? 13.781 26.422 -6.125 1 94 540 ARG A CA 1
ATOM 4315 C C . ARG A 1 540 ? 14.844 26.094 -5.078 1 94 540 ARG A C 1
ATOM 4317 O O . ARG A 1 540 ? 15.914 26.703 -5.055 1 94 540 ARG A O 1
ATOM 4324 N N . PHE A 1 541 ? 14.539 25.141 -4.25 1 96 541 PHE A N 1
ATOM 4325 C CA . PHE A 1 541 ? 15.469 24.672 -3.232 1 96 541 PHE A CA 1
ATOM 4326 C C . PHE A 1 541 ? 15.656 23.172 -3.314 1 96 541 PHE A C 1
ATOM 4328 O O . PHE A 1 541 ? 15.242 22.438 -2.41 1 96 541 PHE A O 1
ATOM 4335 N N . PRO A 1 542 ? 16.375 22.703 -4.184 1 94.25 542 PRO A N 1
ATOM 4336 C CA . PRO A 1 542 ? 16.438 21.281 -4.504 1 94.25 542 PRO A CA 1
ATOM 4337 C C . PRO A 1 542 ? 17.094 20.453 -3.398 1 94.25 542 PRO A C 1
ATOM 4339 O O . PRO A 1 542 ? 16.859 19.234 -3.305 1 94.25 542 PRO A O 1
ATOM 4342 N N . ARG A 1 543 ? 17.844 21.062 -2.518 1 96.25 543 ARG A N 1
ATOM 4343 C CA . ARG A 1 543 ? 18.547 20.328 -1.472 1 96.25 543 ARG A CA 1
ATOM 4344 C C . ARG A 1 543 ? 17.75 20.328 -0.172 1 96.25 543 ARG A C 1
ATOM 4346 O O . ARG A 1 543 ? 18.125 19.672 0.794 1 96.25 543 ARG A O 1
ATOM 4353 N N . LEU A 1 544 ? 16.703 21 -0.19 1 97.38 544 LEU A N 1
ATOM 4354 C CA . LEU A 1 544 ? 15.969 21.266 1.045 1 97.38 544 LEU A CA 1
ATOM 4355 C C . LEU A 1 544 ? 15.516 19.969 1.696 1 97.38 544 LEU A C 1
ATOM 4357 O O . LEU A 1 544 ? 15.781 19.734 2.877 1 97.38 544 LEU A O 1
ATOM 4361 N N . LEU A 1 545 ? 14.836 19.094 0.941 1 98.06 545 LEU A N 1
ATOM 4362 C CA . LEU A 1 545 ? 14.266 17.891 1.512 1 98.06 545 LEU A CA 1
ATOM 4363 C C . LEU A 1 545 ? 15.359 16.969 2.062 1 98.06 545 LEU A C 1
ATOM 4365 O O . LEU A 1 545 ? 15.25 16.469 3.184 1 98.06 545 LEU A O 1
ATOM 4369 N N . LEU A 1 546 ? 16.391 16.766 1.266 1 97.81 546 LEU A N 1
ATOM 4370 C CA . LEU A 1 546 ? 17.484 15.906 1.713 1 97.81 546 LEU A CA 1
ATOM 4371 C C . LEU A 1 546 ? 18.141 16.469 2.969 1 97.81 546 LEU A C 1
ATOM 4373 O O . LEU A 1 546 ? 18.422 15.734 3.912 1 97.81 546 LEU A O 1
ATOM 4377 N N . HIS A 1 547 ? 18.391 17.766 2.975 1 97.88 547 HIS A N 1
ATOM 4378 C CA . HIS A 1 547 ? 19.047 18.438 4.098 1 97.88 547 HIS A CA 1
ATOM 4379 C C . HIS A 1 547 ? 18.234 18.281 5.375 1 97.88 547 HIS A C 1
ATOM 4381 O O . HIS A 1 547 ? 18.766 17.906 6.422 1 97.88 547 HIS A O 1
ATOM 4387 N N . VAL A 1 548 ? 16.984 18.594 5.27 1 98.06 548 VAL A N 1
ATOM 4388 C CA . VAL A 1 548 ? 16.109 18.531 6.441 1 98.06 548 VAL A CA 1
ATOM 4389 C C . VAL A 1 548 ? 15.984 17.094 6.91 1 98.06 548 VAL A C 1
ATOM 4391 O O . VAL A 1 548 ? 15.953 16.828 8.117 1 98.06 548 VAL A O 1
ATOM 4394 N N . TYR A 1 549 ? 15.883 16.156 6.02 1 97.94 549 TYR A N 1
ATOM 4395 C CA . TYR A 1 549 ? 15.766 14.734 6.332 1 97.94 549 TYR A CA 1
ATOM 4396 C C . TYR A 1 549 ? 16.969 14.258 7.137 1 97.94 549 TYR A C 1
ATOM 4398 O O . TYR A 1 549 ? 16.812 13.578 8.148 1 97.94 549 TYR A O 1
ATOM 4406 N N . LYS A 1 550 ? 18.109 14.594 6.68 1 96.56 550 LYS A N 1
ATOM 4407 C CA . LYS A 1 550 ? 19.328 14.188 7.375 1 96.56 550 LYS A CA 1
ATOM 4408 C C . LYS A 1 550 ? 19.453 14.883 8.727 1 96.56 550 LYS A C 1
ATOM 4410 O O . LYS A 1 550 ? 19.844 14.258 9.719 1 96.56 550 LYS A O 1
ATOM 4415 N N . ALA A 1 551 ? 19.109 16.141 8.75 1 96.94 551 ALA A N 1
ATOM 4416 C CA . ALA A 1 551 ? 19.219 16.922 9.984 1 96.94 551 ALA A CA 1
ATOM 4417 C C . ALA A 1 551 ? 18.266 16.406 11.055 1 96.94 551 ALA A C 1
ATOM 4419 O O . ALA A 1 551 ? 18.625 16.328 12.234 1 96.94 551 ALA A O 1
ATOM 4420 N N . THR A 1 552 ? 17.109 16 10.641 1 97.06 552 THR A N 1
ATOM 4421 C CA . THR A 1 552 ? 16.062 15.656 11.602 1 97.06 552 THR A CA 1
ATOM 4422 C C . THR A 1 552 ? 16.094 14.164 11.906 1 97.06 552 THR A C 1
ATOM 4424 O O . THR A 1 552 ? 15.203 13.641 12.586 1 97.06 552 THR A O 1
ATOM 4427 N N . GLU A 1 553 ? 17.078 13.461 11.383 1 95.94 553 GLU A N 1
ATOM 4428 C CA . GLU A 1 553 ? 17.297 12.094 11.844 1 95.94 553 GLU A CA 1
ATOM 4429 C C . GLU A 1 553 ? 17.391 12.039 13.367 1 95.94 553 GLU A C 1
ATOM 4431 O O . GLU A 1 553 ? 17.031 11.031 13.984 1 95.94 553 GLU A O 1
ATOM 4436 N N . TYR A 1 554 ? 17.844 13.133 13.898 1 95.12 554 TYR A N 1
ATOM 4437 C CA . TYR A 1 554 ? 17.969 13.297 15.336 1 95.12 554 TYR A CA 1
ATOM 4438 C C . TYR A 1 554 ? 16.656 13.031 16.047 1 95.12 554 TYR A C 1
ATOM 4440 O O . TYR A 1 554 ? 16.625 12.531 17.172 1 95.12 554 TYR A O 1
ATOM 4448 N N . CYS A 1 555 ? 15.57 13.289 15.438 1 95.69 555 CYS A N 1
ATOM 4449 C CA . CYS A 1 555 ? 14.242 13.156 16.016 1 95.69 555 CYS A CA 1
ATOM 4450 C C . CYS A 1 555 ? 13.578 11.859 15.562 1 95.69 555 CYS A C 1
ATOM 4452 O O . CYS A 1 555 ? 12.375 11.68 15.758 1 95.69 555 CYS A O 1
ATOM 4454 N N . SER A 1 556 ? 14.289 10.93 14.977 1 95.06 556 SER A N 1
ATOM 4455 C CA . SER A 1 556 ? 13.719 9.742 14.344 1 95.06 556 SER A CA 1
ATOM 4456 C C . SER A 1 556 ? 13.031 8.844 15.359 1 95.06 556 SER A C 1
ATOM 4458 O O . SER A 1 556 ? 12.133 8.07 15.008 1 95.06 556 SER A O 1
ATOM 4460 N N . GLY A 1 557 ? 13.383 8.93 16.625 1 93.44 557 GLY A N 1
ATOM 4461 C CA . GLY A 1 557 ? 12.812 8.086 17.656 1 93.44 557 GLY A CA 1
ATOM 4462 C C . GLY A 1 557 ? 11.5 8.617 18.203 1 93.44 557 GLY A C 1
ATOM 4463 O O . GLY A 1 557 ? 10.773 7.906 18.891 1 93.44 557 GLY A O 1
ATOM 4464 N N . GLU A 1 558 ? 11.203 9.859 17.875 1 93.06 558 GLU A N 1
ATOM 4465 C CA . GLU A 1 558 ? 9.969 10.469 18.344 1 93.06 558 GLU A CA 1
ATOM 4466 C C . GLU A 1 558 ? 8.758 9.906 17.609 1 93.06 558 GLU A C 1
ATOM 4468 O O . GLU A 1 558 ? 8.844 9.578 16.422 1 93.06 558 GLU A O 1
ATOM 4473 N N . ALA A 1 559 ? 7.625 9.828 18.234 1 91.81 559 ALA A N 1
ATOM 4474 C CA . ALA A 1 559 ? 6.414 9.18 17.734 1 91.81 559 ALA A CA 1
ATOM 4475 C C . ALA A 1 559 ? 5.984 9.773 16.391 1 91.81 559 ALA A C 1
ATOM 4477 O O . ALA A 1 559 ? 5.613 9.039 15.477 1 91.81 559 ALA A O 1
ATOM 4478 N N . VAL A 1 560 ? 6.098 11.07 16.281 1 92.69 560 VAL A N 1
ATOM 4479 C CA . VAL A 1 560 ? 5.641 11.766 15.086 1 92.69 560 VAL A CA 1
ATOM 4480 C C . VAL A 1 560 ? 6.516 11.367 13.898 1 92.69 560 VAL A C 1
ATOM 4482 O O . VAL A 1 560 ? 6.035 11.305 12.758 1 92.69 560 VAL A O 1
ATOM 4485 N N . PHE A 1 561 ? 7.766 11.086 14.109 1 95.25 561 PHE A N 1
ATOM 4486 C CA . PHE A 1 561 ? 8.727 10.922 13.023 1 95.25 561 PHE A CA 1
ATOM 4487 C C . PHE A 1 561 ? 8.984 9.445 12.742 1 95.25 561 PHE A C 1
ATOM 4489 O O . PHE A 1 561 ? 9.703 9.102 11.805 1 95.25 561 PHE A O 1
ATOM 4496 N N . LYS A 1 562 ? 8.383 8.547 13.492 1 92.62 562 LYS A N 1
ATOM 4497 C CA . LYS A 1 562 ? 8.594 7.117 13.32 1 92.62 562 LYS A CA 1
ATOM 4498 C C . LYS A 1 562 ? 8.203 6.66 11.922 1 92.62 562 LYS A C 1
ATOM 4500 O O . LYS A 1 562 ? 8.828 5.758 11.359 1 92.62 562 LYS A O 1
ATOM 4505 N N . ARG A 1 563 ? 7.238 7.266 11.344 1 91.69 563 ARG A N 1
ATOM 4506 C CA . ARG A 1 563 ? 6.734 6.855 10.039 1 91.69 563 ARG A CA 1
ATOM 4507 C C . ARG A 1 563 ? 7.695 7.266 8.93 1 91.69 563 ARG A C 1
ATOM 4509 O O . ARG A 1 563 ? 7.621 6.746 7.812 1 91.69 563 ARG A O 1
ATOM 4516 N N . TYR A 1 564 ? 8.594 8.156 9.172 1 95.75 564 TYR A N 1
ATOM 4517 C CA . TYR A 1 564 ? 9.438 8.719 8.125 1 95.75 564 TYR A CA 1
ATOM 4518 C C . TYR A 1 564 ? 10.797 8.023 8.086 1 95.75 564 TYR A C 1
ATOM 4520 O O . TYR A 1 564 ? 11.516 8.109 7.094 1 95.75 564 TYR A O 1
ATOM 4528 N N . TYR A 1 565 ? 11.156 7.359 9.18 1 94.94 565 TYR A N 1
ATOM 4529 C CA . TYR A 1 565 ? 12.508 6.82 9.266 1 94.94 565 TYR A CA 1
ATOM 4530 C C . TYR A 1 565 ? 12.477 5.316 9.516 1 94.94 565 TYR A C 1
ATOM 4532 O O . TYR A 1 565 ? 11.594 4.812 10.211 1 94.94 565 TYR A O 1
ATOM 4540 N N . SER A 1 566 ? 13.523 4.668 8.992 1 89.81 566 SER A N 1
ATOM 4541 C CA . SER A 1 566 ? 13.672 3.229 9.18 1 89.81 566 SER A CA 1
ATOM 4542 C C . SER A 1 566 ? 14.234 2.908 10.562 1 89.81 566 SER A C 1
ATOM 4544 O O . SER A 1 566 ? 14.75 3.793 11.25 1 89.81 566 SER A O 1
ATOM 4546 N N . ASP A 1 567 ? 14.141 1.637 10.891 1 88.88 567 ASP A N 1
ATOM 4547 C CA . ASP A 1 567 ? 14.695 1.18 12.164 1 88.88 567 ASP A CA 1
ATOM 4548 C C . ASP A 1 567 ? 16.219 1.315 12.18 1 88.88 567 ASP A C 1
ATOM 4550 O O . ASP A 1 567 ? 16.812 1.564 13.234 1 88.88 567 ASP A O 1
ATOM 4554 N N . ASP A 1 568 ? 16.781 1.222 11.047 1 87 568 ASP A N 1
ATOM 4555 C CA . ASP A 1 568 ? 18.234 1.358 10.953 1 87 568 ASP A CA 1
ATOM 4556 C C . ASP A 1 568 ? 18.688 2.758 11.367 1 87 568 ASP A C 1
ATOM 4558 O O . ASP A 1 568 ? 19.672 2.912 12.086 1 87 568 ASP A O 1
ATOM 4562 N N . VAL A 1 569 ? 17.938 3.711 10.898 1 91 569 VAL A N 1
ATOM 4563 C CA . VAL A 1 569 ? 18.281 5.094 11.227 1 91 569 VAL A CA 1
ATOM 4564 C C . VAL A 1 569 ? 18.078 5.332 12.719 1 91 569 VAL A C 1
ATOM 4566 O O . VAL A 1 569 ? 18.938 5.957 13.367 1 91 569 VAL A O 1
ATOM 4569 N N . ARG A 1 570 ? 17.031 4.809 13.242 1 93.19 570 ARG A N 1
ATOM 4570 C CA . ARG A 1 570 ? 16.734 4.98 14.656 1 93.19 570 ARG A CA 1
ATOM 4571 C C . ARG A 1 570 ? 17.797 4.312 15.523 1 93.19 570 ARG A C 1
ATOM 4573 O O . ARG A 1 570 ? 18.234 4.875 16.531 1 93.19 570 ARG A O 1
ATOM 4580 N N . ALA A 1 571 ? 18.219 3.146 15.086 1 91.25 571 ALA A N 1
ATOM 4581 C CA . ALA A 1 571 ? 19.25 2.42 15.828 1 91.25 571 ALA A CA 1
ATOM 4582 C C . ALA A 1 571 ? 20.578 3.172 15.805 1 91.25 571 ALA A C 1
ATOM 4584 O O . ALA A 1 571 ? 21.297 3.201 16.797 1 91.25 571 ALA A O 1
ATOM 4585 N N . ARG A 1 572 ? 20.875 3.711 14.727 1 90.69 572 ARG A N 1
ATOM 4586 C CA . ARG A 1 572 ? 22.125 4.449 14.578 1 90.69 572 ARG A CA 1
ATOM 4587 C C . ARG A 1 572 ? 22.094 5.738 15.391 1 90.69 572 ARG A C 1
ATOM 4589 O O . ARG A 1 572 ? 23.109 6.125 15.977 1 90.69 572 ARG A O 1
ATOM 4596 N N . MET A 1 573 ? 20.938 6.395 15.469 1 93.81 573 MET A N 1
ATOM 4597 C CA . MET A 1 573 ? 20.828 7.719 16.078 1 93.81 573 MET A CA 1
ATOM 4598 C C . MET A 1 573 ? 20.656 7.605 17.594 1 93.81 573 MET A C 1
ATOM 4600 O O . MET A 1 573 ? 20.969 8.539 18.328 1 93.81 573 MET A O 1
ATOM 4604 N N . TYR A 1 574 ? 20.234 6.484 18.062 1 93.12 574 TYR A N 1
ATOM 4605 C CA . TYR A 1 574 ? 19.859 6.32 19.469 1 93.12 574 TYR A CA 1
ATOM 4606 C C . TYR A 1 574 ? 21.031 6.664 20.375 1 93.12 574 TYR A C 1
ATOM 4608 O O . TYR A 1 574 ? 20.906 7.496 21.281 1 93.12 574 TYR A O 1
ATOM 4616 N N . PRO A 1 575 ? 22.203 6.105 20.125 1 93.06 575 PRO A N 1
ATOM 4617 C CA . PRO A 1 575 ? 23.328 6.434 21.016 1 93.06 575 PRO A CA 1
ATOM 4618 C C . PRO A 1 575 ? 23.75 7.898 20.922 1 93.06 575 PRO A C 1
ATOM 4620 O O . PRO A 1 575 ? 24.172 8.484 21.922 1 93.06 575 PRO A O 1
ATOM 4623 N N . ILE A 1 576 ? 23.594 8.469 19.828 1 92.56 576 ILE A N 1
ATOM 4624 C CA . ILE A 1 576 ? 23.984 9.859 19.609 1 92.56 576 ILE A CA 1
ATOM 4625 C C . ILE A 1 576 ? 23.047 10.781 20.391 1 92.56 576 ILE A C 1
ATOM 4627 O O . ILE A 1 576 ? 23.5 11.711 21.062 1 92.56 576 ILE A O 1
ATOM 4631 N N . VAL A 1 577 ? 21.797 10.531 20.312 1 93.31 577 VAL A N 1
ATOM 4632 C CA . VAL A 1 577 ? 20.781 11.344 20.984 1 93.31 577 VAL A CA 1
ATOM 4633 C C . VAL A 1 577 ? 20.922 11.203 22.5 1 93.31 577 VAL A C 1
ATOM 4635 O O . VAL A 1 577 ? 20.812 12.18 23.234 1 93.31 577 VAL A O 1
ATOM 4638 N N . GLU A 1 578 ? 21.188 10.008 22.922 1 92.25 578 GLU A N 1
ATOM 4639 C CA . GLU A 1 578 ? 21.359 9.758 24.359 1 92.25 578 GLU A CA 1
ATOM 4640 C C . GLU A 1 578 ? 22.562 10.5 24.906 1 92.25 578 GLU A C 1
ATOM 4642 O O . GLU A 1 578 ? 22.516 11.055 26.016 1 92.25 578 GLU A O 1
ATOM 4647 N N . GLU A 1 579 ? 23.578 10.484 24.172 1 91.5 579 GLU A N 1
ATOM 4648 C CA . GLU A 1 579 ? 24.781 11.18 24.594 1 91.5 579 GLU A CA 1
ATOM 4649 C C . GLU A 1 579 ? 24.578 12.688 24.625 1 91.5 579 GLU A C 1
ATOM 4651 O O . GLU A 1 579 ? 25.016 13.359 25.562 1 91.5 579 GLU A O 1
ATOM 4656 N N . GLU A 1 580 ? 23.938 13.172 23.656 1 90.06 580 GLU A N 1
ATOM 4657 C CA . GLU A 1 580 ? 23.672 14.602 23.594 1 90.06 580 GLU A CA 1
ATOM 4658 C C . GLU A 1 580 ? 22.766 15.039 24.75 1 90.06 580 GLU A C 1
ATOM 4660 O O . GLU A 1 580 ? 22.953 16.109 25.312 1 90.06 580 GLU A O 1
ATOM 4665 N N . GLU A 1 581 ? 21.812 14.273 25.031 1 86.25 581 GLU A N 1
ATOM 4666 C CA . GLU A 1 581 ? 20.906 14.586 26.125 1 86.25 581 GLU A CA 1
ATOM 4667 C C . GLU A 1 581 ? 21.609 14.516 27.484 1 86.25 581 GLU A C 1
ATOM 4669 O O . GLU A 1 581 ? 21.328 15.312 28.375 1 86.25 581 GLU A O 1
ATOM 4674 N N . ARG A 1 582 ? 22.5 13.609 27.594 1 88.19 582 ARG A N 1
ATOM 4675 C CA . ARG A 1 582 ? 23.297 13.5 28.812 1 88.19 582 ARG A CA 1
ATOM 4676 C C . ARG A 1 582 ? 24.172 14.734 29.016 1 88.19 582 ARG A C 1
ATOM 4678 O O . ARG A 1 582 ? 24.25 15.273 30.125 1 88.19 582 ARG A O 1
ATOM 4685 N N . VAL A 1 583 ? 24.75 15.117 27.953 1 89 583 VAL A N 1
ATOM 4686 C CA . VAL A 1 583 ? 25.625 16.281 28 1 89 583 VAL A CA 1
ATOM 4687 C C . VAL A 1 583 ? 24.797 17.531 28.328 1 89 583 VAL A C 1
ATOM 4689 O O . VAL A 1 583 ? 25.219 18.359 29.141 1 89 583 VAL A O 1
ATOM 4692 N N . ARG A 1 584 ? 23.703 17.688 27.797 1 84.69 584 ARG A N 1
ATOM 4693 C CA . ARG A 1 584 ? 22.844 18.828 28.031 1 84.69 584 ARG A CA 1
ATOM 4694 C C . ARG A 1 584 ? 22.344 18.875 29.484 1 84.69 584 ARG A C 1
ATOM 4696 O O . ARG A 1 584 ? 22.281 19.938 30.094 1 84.69 584 ARG A O 1
ATOM 4703 N N . LYS A 1 585 ? 22.031 17.734 29.969 1 84.75 585 LYS A N 1
ATOM 4704 C CA . LYS A 1 585 ? 21.594 17.656 31.359 1 84.75 585 LYS A CA 1
ATOM 4705 C C . LYS A 1 585 ? 22.719 18.047 32.312 1 84.75 585 LYS A C 1
ATOM 4707 O O . LYS A 1 585 ? 22.484 18.734 33.312 1 84.75 585 LYS A O 1
ATOM 4712 N N . LYS A 1 586 ? 23.812 17.609 31.938 1 86 586 LYS A N 1
ATOM 4713 C CA . LYS A 1 586 ? 24.984 17.938 32.75 1 86 586 LYS A CA 1
ATOM 4714 C C . LYS A 1 586 ? 25.25 19.438 32.75 1 86 586 LYS A C 1
ATOM 4716 O O . LYS A 1 586 ? 25.547 20.031 33.812 1 86 586 LYS A O 1
ATOM 4721 N N . ILE A 1 587 ? 25.141 19.984 31.609 1 84.12 587 ILE A N 1
ATOM 4722 C CA . ILE A 1 587 ? 25.359 21.422 31.469 1 84.12 587 ILE A CA 1
ATOM 4723 C C . ILE A 1 587 ? 24.312 22.188 32.25 1 84.12 587 ILE A C 1
ATOM 4725 O O . ILE A 1 587 ? 24.609 23.188 32.938 1 84.12 587 ILE A O 1
ATOM 4729 N N . LYS A 1 588 ? 23.125 21.781 32.188 1 80.31 588 LYS A N 1
ATOM 4730 C CA . LYS A 1 588 ? 22.031 22.438 32.906 1 80.31 588 LYS A CA 1
ATOM 4731 C C . LYS A 1 588 ? 22.219 22.312 34.438 1 80.31 588 LYS A C 1
ATOM 4733 O O . LYS A 1 588 ? 21.938 23.25 35.156 1 80.31 588 LYS A O 1
ATOM 4738 N N . GLU A 1 589 ? 22.641 21.172 34.812 1 83.12 589 GLU A N 1
ATOM 4739 C CA . GLU A 1 589 ? 22.906 20.953 36.25 1 83.12 589 GLU A CA 1
ATOM 4740 C C . GLU A 1 589 ? 24.062 21.828 36.719 1 83.12 589 GLU A C 1
ATOM 4742 O O . GLU A 1 589 ? 24 22.375 37.812 1 83.12 589 GLU A O 1
ATOM 4747 N N . GLU A 1 590 ? 25.016 21.969 35.906 1 81.44 590 GLU A N 1
ATOM 4748 C CA . GLU A 1 590 ? 26.172 22.781 36.25 1 81.44 590 GLU A CA 1
ATOM 4749 C C . GLU A 1 590 ? 25.797 24.266 36.312 1 81.44 590 GLU A C 1
ATOM 4751 O O . GLU A 1 590 ? 26.266 25 37.188 1 81.44 590 GLU A O 1
ATOM 4756 N N . MET A 1 591 ? 24.984 24.672 35.406 1 79.44 591 MET A N 1
ATOM 4757 C CA . MET A 1 591 ? 24.531 26.062 35.375 1 79.44 591 MET A CA 1
ATOM 4758 C C . MET A 1 591 ? 23.641 26.375 36.562 1 79.44 591 MET A C 1
ATOM 4760 O O . MET A 1 591 ? 23.703 27.453 37.156 1 79.44 591 MET A O 1
ATOM 4764 N N . ALA A 1 592 ? 22.797 25.453 36.906 1 75.88 592 ALA A N 1
ATOM 4765 C CA . ALA A 1 592 ? 21.938 25.609 38.062 1 75.88 592 ALA A CA 1
ATOM 4766 C C . ALA A 1 592 ? 22.75 25.688 39.344 1 75.88 592 ALA A C 1
ATOM 4768 O O . ALA A 1 592 ? 22.438 26.469 40.25 1 75.88 592 ALA A O 1
ATOM 4769 N N . ASN A 1 593 ? 23.75 24.906 39.375 1 74.44 593 ASN A N 1
ATOM 4770 C CA . ASN A 1 593 ? 24.641 24.906 40.531 1 74.44 593 ASN A CA 1
ATOM 4771 C C . ASN A 1 593 ? 25.453 26.188 40.625 1 74.44 593 ASN A C 1
ATOM 4773 O O . ASN A 1 593 ? 25.719 26.688 41.719 1 74.44 593 ASN A O 1
ATOM 4777 N N . GLU A 1 594 ? 25.766 26.656 39.469 1 70.56 594 GLU A N 1
ATOM 4778 C CA . GLU A 1 594 ? 26.531 27.906 39.469 1 70.56 594 GLU A CA 1
ATOM 4779 C C . GLU A 1 594 ? 25.641 29.094 39.844 1 70.56 594 GLU A C 1
ATOM 4781 O O . GLU A 1 594 ? 26.094 29.984 40.562 1 70.56 594 GLU A O 1
ATOM 4786 N N . VAL A 1 595 ? 24.516 29.125 39.406 1 66.81 595 VAL A N 1
ATOM 4787 C CA . VAL A 1 595 ? 23.594 30.188 39.75 1 66.81 595 VAL A CA 1
ATOM 4788 C C . VAL A 1 595 ? 23.281 30.125 41.25 1 66.81 595 VAL A C 1
ATOM 4790 O O . VAL A 1 595 ? 23.203 31.141 41.938 1 66.81 595 VAL A O 1
ATOM 4793 N N . TRP A 1 596 ? 23.078 28.984 41.719 1 61.53 596 TRP A N 1
ATOM 4794 C CA . TRP A 1 596 ? 22.859 28.797 43.156 1 61.53 596 TRP A CA 1
ATOM 4795 C C . TRP A 1 596 ? 24.078 29.234 43.969 1 61.53 596 TRP A C 1
ATOM 4797 O O . TRP A 1 596 ? 23.938 29.828 45.031 1 61.53 596 TRP A O 1
ATOM 4807 N N . ALA A 1 597 ? 25.203 29.016 43.406 1 60.19 597 ALA A N 1
ATOM 4808 C CA . ALA A 1 597 ? 26.438 29.406 44.094 1 60.19 597 ALA A CA 1
ATOM 4809 C C . ALA A 1 597 ? 26.625 30.906 44.094 1 60.19 597 ALA A C 1
ATOM 4811 O O . ALA A 1 597 ? 27.203 31.484 45.031 1 60.19 597 ALA A O 1
ATOM 4812 N N . ARG A 1 598 ? 26.062 31.562 43.094 1 56.19 598 ARG A N 1
ATOM 4813 C CA . ARG A 1 598 ? 26.172 33 43 1 56.19 598 ARG A CA 1
ATOM 4814 C C . ARG A 1 598 ? 25.016 33.688 43.75 1 56.19 598 ARG A C 1
ATOM 4816 O O . ARG A 1 598 ? 24.953 34.938 43.781 1 56.19 598 ARG A O 1
ATOM 4823 N N . ALA A 1 599 ? 24.016 32.969 44.031 1 53.31 599 ALA A N 1
ATOM 4824 C CA . ALA A 1 599 ? 22.938 33.594 44.812 1 53.31 599 ALA A CA 1
ATOM 4825 C C . ALA A 1 599 ? 23.469 34.188 46.094 1 53.31 599 ALA A C 1
ATOM 4827 O O . ALA A 1 599 ? 24.281 33.594 46.781 1 53.31 599 ALA A O 1
ATOM 4828 N N . PRO A 1 600 ? 23.375 35.531 46.219 1 50.38 600 PRO A N 1
ATOM 4829 C CA . PRO A 1 600 ? 23.906 36.156 47.406 1 50.38 600 PRO A CA 1
ATOM 4830 C C . PRO A 1 600 ? 23.578 35.375 48.688 1 50.38 600 PRO A C 1
ATOM 4832 O O . PRO A 1 600 ? 22.5 34.781 48.781 1 50.38 600 PRO A O 1
ATOM 4835 N N . LYS A 1 601 ? 24.547 34.906 49.406 1 50.41 601 LYS A N 1
ATOM 4836 C CA . LYS A 1 601 ? 24.375 34.312 50.719 1 50.41 601 LYS A CA 1
ATOM 4837 C C . LYS A 1 601 ? 23.375 35.125 51.562 1 50.41 601 LYS A C 1
ATOM 4839 O O . LYS A 1 601 ? 23.391 36.344 51.531 1 50.41 601 LYS A O 1
ATOM 4844 N N . PRO A 1 602 ? 22.219 34.531 51.812 1 45.12 602 PRO A N 1
ATOM 4845 C CA . PRO A 1 602 ? 21.344 35.344 52.688 1 45.12 602 PRO A CA 1
ATOM 4846 C C . PRO A 1 602 ? 22.109 36.125 53.75 1 45.12 602 PRO A C 1
ATOM 4848 O O . PRO A 1 602 ? 23.062 35.594 54.344 1 45.12 602 PRO A O 1
ATOM 4851 N N . VAL A 1 603 ? 22.188 37.406 53.562 1 42.16 603 VAL A N 1
ATOM 4852 C CA . VAL A 1 603 ? 22.719 38.25 54.656 1 42.16 603 VAL A CA 1
ATOM 4853 C C . VAL A 1 603 ? 22.234 37.75 56 1 42.16 603 VAL A C 1
ATOM 4855 O O . VAL A 1 603 ? 21.031 37.562 56.188 1 42.16 603 VAL A O 1
ATOM 4858 N N . GLU A 1 604 ? 23.016 37 56.688 1 41.28 604 GLU A N 1
ATOM 4859 C CA . GLU A 1 604 ? 22.734 36.656 58.094 1 41.28 604 GLU A CA 1
ATOM 4860 C C . GLU A 1 604 ? 22.141 37.812 58.844 1 41.28 604 GLU A C 1
ATOM 4862 O O . GLU A 1 604 ? 22.75 38.906 58.938 1 41.28 604 GLU A O 1
ATOM 4867 N N . GLN A 1 605 ? 20.844 38.062 58.781 1 38.12 605 GLN A N 1
ATOM 4868 C CA . GLN A 1 605 ? 20.219 39.062 59.656 1 38.12 605 GLN A CA 1
ATOM 4869 C C . GLN A 1 605 ? 20.844 39.031 61.031 1 38.12 605 GLN A C 1
ATOM 4871 O O . GLN A 1 605 ? 20.828 38 61.719 1 38.12 605 GLN A O 1
ATOM 4876 N N . ARG A 1 606 ? 21.859 39.844 61.312 1 37.88 606 ARG A N 1
ATOM 4877 C CA . ARG A 1 606 ? 22.391 40.125 62.625 1 37.88 606 ARG A CA 1
ATOM 4878 C C . ARG A 1 606 ? 21.281 40.281 63.656 1 37.88 606 ARG A C 1
ATOM 4880 O O . ARG A 1 606 ? 20.359 41.062 63.469 1 37.88 606 ARG A O 1
ATOM 4887 N N . THR A 1 607 ? 20.938 39.281 64.375 1 37.91 607 THR A N 1
ATOM 4888 C CA . THR A 1 607 ? 20.031 39.312 65.5 1 37.91 607 THR A CA 1
ATOM 4889 C C . THR A 1 607 ? 20.344 40.5 66.438 1 37.91 607 THR A C 1
ATOM 4891 O O . THR A 1 607 ? 21.484 40.688 66.875 1 37.91 607 THR A O 1
ATOM 4894 N N . PRO A 1 608 ? 19.578 41.625 66.312 1 37.25 608 PRO A N 1
ATOM 4895 C CA . PRO A 1 608 ? 19.844 42.75 67.25 1 37.25 608 PRO A CA 1
ATOM 4896 C C . PRO A 1 608 ? 20.141 42.281 68.688 1 37.25 608 PRO A C 1
ATOM 4898 O O . PRO A 1 608 ? 19.516 41.344 69.188 1 37.25 608 PRO A O 1
ATOM 4901 N N . LEU A 1 609 ? 21.344 42.5 69.125 1 35.31 609 LEU A N 1
ATOM 4902 C CA . LEU A 1 609 ? 21.797 42.25 70.5 1 35.31 609 LEU A CA 1
ATOM 4903 C C . LEU A 1 609 ? 20.781 42.75 71.5 1 35.31 609 LEU A C 1
ATOM 4905 O O . LEU A 1 609 ? 20.375 43.906 71.438 1 35.31 609 LEU A O 1
ATOM 4909 N N . LYS A 1 610 ? 19.875 42.031 72.125 1 33.75 610 LYS A N 1
ATOM 4910 C CA . LYS A 1 610 ? 18.984 42.312 73.25 1 33.75 610 LYS A CA 1
ATOM 4911 C C . LYS A 1 610 ? 19.75 43.031 74.375 1 33.75 610 LYS A C 1
ATOM 4913 O O . LYS A 1 610 ? 20.75 42.531 74.812 1 33.75 610 LYS A O 1
ATOM 4918 N N . LEU A 1 611 ? 19.703 44.438 74.438 1 30.33 611 LEU A N 1
ATOM 4919 C CA . LEU A 1 611 ? 20.156 45.281 75.5 1 30.33 611 LEU A CA 1
ATOM 4920 C C . LEU A 1 611 ? 19.719 44.719 76.875 1 30.33 611 LEU A C 1
ATOM 4922 O O . LEU A 1 611 ? 18.516 44.625 77.125 1 30.33 611 LEU A O 1
ATOM 4926 N N . ASP A 1 612 ? 20.281 43.75 77.438 1 28.64 612 ASP A N 1
ATOM 4927 C CA . ASP A 1 612 ? 19.984 43.281 78.75 1 28.64 612 ASP A CA 1
ATOM 4928 C C . ASP A 1 612 ? 20.094 44.438 79.75 1 28.64 612 ASP A C 1
ATOM 4930 O O . ASP A 1 612 ? 21.172 44.969 80 1 28.64 612 ASP A O 1
ATOM 4934 N N . LYS A 1 613 ? 19.094 45.406 79.75 1 29.8 613 LYS A N 1
ATOM 4935 C CA . LYS A 1 613 ? 19 46.438 80.812 1 29.8 613 LYS A CA 1
ATOM 4936 C C . LYS A 1 613 ? 19.156 45.812 82.188 1 29.8 613 LYS A C 1
ATOM 4938 O O . LYS A 1 613 ? 18.406 44.938 82.562 1 29.8 613 LYS A O 1
ATOM 4943 N N . ARG A 1 614 ? 20.344 45.844 82.812 1 26.66 614 ARG A N 1
ATOM 4944 C CA . ARG A 1 614 ? 20.859 45.594 84.188 1 26.66 614 ARG A CA 1
ATOM 4945 C C . ARG A 1 614 ? 19.969 46.219 85.25 1 26.66 614 ARG A C 1
ATOM 4947 O O . ARG A 1 614 ? 19.375 47.281 85 1 26.66 614 ARG A O 1
ATOM 4954 N N . ASN A 1 615 ? 19.641 45.531 86.25 1 27.2 615 ASN A N 1
ATOM 4955 C CA . ASN A 1 615 ? 18.922 45.5 87.562 1 27.2 615 ASN A CA 1
ATOM 4956 C C . ASN A 1 615 ? 19.328 46.656 88.438 1 27.2 615 ASN A C 1
ATOM 4958 O O . ASN A 1 615 ? 20.453 46.656 89 1 27.2 615 ASN A O 1
ATOM 4962 N N . ILE A 1 616 ? 19.062 47.938 88.125 1 24.34 616 ILE A N 1
ATOM 4963 C CA . ILE A 1 616 ? 19.359 49 89.062 1 24.34 616 ILE A CA 1
ATOM 4964 C C . ILE A 1 616 ? 18.625 48.75 90.375 1 24.34 616 ILE A C 1
ATOM 4966 O O . ILE A 1 616 ? 17.391 48.75 90.438 1 24.34 616 ILE A O 1
ATOM 4970 N N . LYS A 1 617 ? 19.172 48.031 91.312 1 25.16 617 LYS A N 1
ATOM 4971 C CA . LYS A 1 617 ? 18.812 47.781 92.688 1 25.16 617 LYS A CA 1
ATOM 4972 C C . LYS A 1 617 ? 18.781 49.094 93.5 1 25.16 617 LYS A C 1
ATOM 4974 O O . LYS A 1 617 ? 19.828 49.688 93.75 1 25.16 617 LYS A O 1
ATOM 4979 N N . LYS A 1 618 ? 17.75 49.938 93.25 1 24.17 618 LYS A N 1
ATOM 4980 C CA . LYS A 1 618 ? 17.531 51.094 94.062 1 24.17 618 LYS A CA 1
ATOM 4981 C C . LYS A 1 618 ? 17.531 50.719 95.562 1 24.17 618 LYS A C 1
ATOM 4983 O O . LYS A 1 618 ? 17.219 49.594 95.938 1 24.17 618 LYS A O 1
ATOM 4988 N N . LYS A 1 619 ? 17.734 51.781 96.562 1 24.95 619 LYS A N 1
ATOM 4989 C CA . LYS A 1 619 ? 18.016 52.312 97.875 1 24.95 619 LYS A CA 1
ATOM 4990 C C . LYS A 1 619 ? 16.844 52.062 98.812 1 24.95 619 LYS A C 1
ATOM 4992 O O . LYS A 1 619 ? 15.711 52.469 98.562 1 24.95 619 LYS A O 1
ATOM 4997 N N . SER A 1 620 ? 16.859 50.969 99.625 1 24.61 620 SER A N 1
ATOM 4998 C CA . SER A 1 620 ? 16.062 50.844 100.812 1 24.61 620 SER A CA 1
ATOM 4999 C C . SER A 1 620 ? 16.422 51.938 101.875 1 24.61 620 SER A C 1
ATOM 5001 O O . SER A 1 620 ? 17.594 52.094 102.188 1 24.61 620 SER A O 1
ATOM 5003 N N . ASN A 1 621 ? 15.898 53.156 101.875 1 24.42 621 ASN A N 1
ATOM 5004 C CA . ASN A 1 621 ? 16.078 54.031 103.062 1 24.42 621 ASN A CA 1
ATOM 5005 C C . ASN A 1 621 ? 15.492 53.438 104.312 1 24.42 621 ASN A C 1
ATOM 5007 O O . ASN A 1 621 ? 14.305 53.125 104.375 1 24.42 621 ASN A O 1
ATOM 5011 N N . PRO A 1 622 ? 16.266 52.906 105.312 1 27.66 622 PRO A N 1
ATOM 5012 C CA . PRO A 1 622 ? 16.031 52.5 106.75 1 27.66 622 PRO A CA 1
ATOM 5013 C C . PRO A 1 622 ? 15.594 53.656 107.625 1 27.66 622 PRO A C 1
ATOM 5015 O O . PRO A 1 622 ? 15.062 53.438 108.688 1 27.66 622 PRO A O 1
ATOM 5018 N N . ASN A 1 623 ? 15.93 54.938 107.625 1 23.56 623 ASN A N 1
ATOM 5019 C CA . ASN A 1 623 ? 15.977 55.688 108.875 1 23.56 623 ASN A CA 1
ATOM 5020 C C . ASN A 1 623 ? 14.586 55.875 109.438 1 23.56 623 ASN A C 1
ATOM 5022 O O . ASN A 1 623 ? 14.43 56.469 110.5 1 23.56 623 ASN A O 1
ATOM 5026 N N . THR A 1 624 ? 13.469 55.875 109.062 1 24.73 624 THR A N 1
ATOM 5027 C CA . THR A 1 624 ? 12.523 56.312 110.125 1 24.73 624 THR A CA 1
ATOM 5028 C C . THR A 1 624 ? 12.336 55.219 111.188 1 24.73 624 THR A C 1
ATOM 5030 O O . THR A 1 624 ? 11.672 55.438 112.188 1 24.73 624 THR A O 1
ATOM 5033 N N . ASP A 1 625 ? 12.852 54.156 111.625 1 18.97 625 ASP A N 1
ATOM 5034 C CA . ASP A 1 625 ? 13.68 54 112.812 1 18.97 625 ASP A CA 1
ATOM 5035 C C . ASP A 1 625 ? 15.156 54.25 112.5 1 18.97 625 ASP A C 1
ATOM 5037 O O . ASP A 1 625 ? 15.641 53.812 111.438 1 18.97 625 ASP A O 1
ATOM 5041 N N . MET B 1 1 ? 57.125 -21.422 30.953 1 16.77 1 MET B N 1
ATOM 5042 C CA . MET B 1 1 ? 56.219 -22.328 30.297 1 16.77 1 MET B CA 1
ATOM 5043 C C . MET B 1 1 ? 54.812 -21.719 30.172 1 16.77 1 MET B C 1
ATOM 5045 O O . MET B 1 1 ? 54.312 -21.5 29.078 1 16.77 1 MET B O 1
ATOM 5049 N N . GLU B 1 2 ? 53.625 -21.969 31.078 1 17.36 2 GLU B N 1
ATOM 5050 C CA . GLU B 1 2 ? 52.406 -22.516 30.531 1 17.36 2 GLU B CA 1
ATOM 5051 C C . GLU B 1 2 ? 51.438 -21.391 30.141 1 17.36 2 GLU B C 1
ATOM 5053 O O . GLU B 1 2 ? 50.656 -20.922 30.984 1 17.36 2 GLU B O 1
ATOM 5058 N N . LYS B 1 3 ? 51.719 -20.219 29.781 1 25.92 3 LYS B N 1
ATOM 5059 C CA . LYS B 1 3 ? 50.969 -18.969 29.891 1 25.92 3 LYS B CA 1
ATOM 5060 C C . LYS B 1 3 ? 49.719 -18.984 29.016 1 25.92 3 LYS B C 1
ATOM 5062 O O . LYS B 1 3 ? 49.656 -18.281 28 1 25.92 3 LYS B O 1
ATOM 5067 N N . GLU B 1 4 ? 48.906 -20.281 29.125 1 19.88 4 GLU B N 1
ATOM 5068 C CA . GLU B 1 4 ? 48.031 -20.875 28.109 1 19.88 4 GLU B CA 1
ATOM 5069 C C . GLU B 1 4 ? 46.844 -19.984 27.812 1 19.88 4 GLU B C 1
ATOM 5071 O O . GLU B 1 4 ? 46.594 -19.641 26.656 1 19.88 4 GLU B O 1
ATOM 5076 N N . GLU B 1 5 ? 45.406 -20.266 28.344 1 22.27 5 GLU B N 1
ATOM 5077 C CA . GLU B 1 5 ? 44.375 -21 27.656 1 22.27 5 GLU B CA 1
ATOM 5078 C C . GLU B 1 5 ? 43.25 -20.062 27.188 1 22.27 5 GLU B C 1
ATOM 5080 O O . GLU B 1 5 ? 42.969 -19.062 27.859 1 22.27 5 GLU B O 1
ATOM 5085 N N . TYR B 1 6 ? 42.594 -20.172 25.984 1 23.67 6 TYR B N 1
ATOM 5086 C CA . TYR B 1 6 ? 41.688 -19.625 24.984 1 23.67 6 TYR B CA 1
ATOM 5087 C C . TYR B 1 6 ? 40.25 -19.703 25.484 1 23.67 6 TYR B C 1
ATOM 5089 O O . TYR B 1 6 ? 39.312 -19.328 24.766 1 23.67 6 TYR B O 1
ATOM 5097 N N . LEU B 1 7 ? 39.719 -19.938 26.75 1 26.69 7 LEU B N 1
ATOM 5098 C CA . LEU B 1 7 ? 38.5 -20.734 26.781 1 26.69 7 LEU B CA 1
ATOM 5099 C C . LEU B 1 7 ? 37.281 -19.938 26.266 1 26.69 7 LEU B C 1
ATOM 5101 O O . LEU B 1 7 ? 37.188 -18.734 26.5 1 26.69 7 LEU B O 1
ATOM 5105 N N . PRO B 1 8 ? 36.281 -20.641 25.516 1 24.22 8 PRO B N 1
ATOM 5106 C CA . PRO B 1 8 ? 35.188 -20.25 24.625 1 24.22 8 PRO B CA 1
ATOM 5107 C C . PRO B 1 8 ? 34.062 -19.547 25.359 1 24.22 8 PRO B C 1
ATOM 5109 O O . PRO B 1 8 ? 33.969 -19.641 26.594 1 24.22 8 PRO B O 1
ATOM 5112 N N . PRO B 1 9 ? 32.844 -19.25 24.641 1 22.16 9 PRO B N 1
ATOM 5113 C CA . PRO B 1 9 ? 31.844 -18.203 24.719 1 22.16 9 PRO B CA 1
ATOM 5114 C C . PRO B 1 9 ? 30.75 -18.5 25.75 1 22.16 9 PRO B C 1
ATOM 5116 O O . PRO B 1 9 ? 30.359 -19.672 25.922 1 22.16 9 PRO B O 1
ATOM 5119 N N . ARG B 1 10 ? 30.344 -17.812 26.797 1 21.66 10 ARG B N 1
ATOM 5120 C CA . ARG B 1 10 ? 29.656 -17.938 28.078 1 21.66 10 ARG B CA 1
ATOM 5121 C C . ARG B 1 10 ? 28.141 -17.984 27.875 1 21.66 10 ARG B C 1
ATOM 5123 O O . ARG B 1 10 ? 27.516 -16.953 27.625 1 21.66 10 ARG B O 1
ATOM 5130 N N . ARG B 1 11 ? 27.422 -18.984 27.078 1 21.61 11 ARG B N 1
ATOM 5131 C CA . ARG B 1 11 ? 26.047 -18.625 26.766 1 21.61 11 ARG B CA 1
ATOM 5132 C C . ARG B 1 11 ? 25.172 -18.672 28.016 1 21.61 11 ARG B C 1
ATOM 5134 O O . ARG B 1 11 ? 24.938 -19.75 28.578 1 21.61 11 ARG B O 1
ATOM 5141 N N . PRO B 1 12 ? 25.047 -17.922 29.125 1 21.34 12 PRO B N 1
ATOM 5142 C CA . PRO B 1 12 ? 24.531 -18.516 30.344 1 21.34 12 PRO B CA 1
ATOM 5143 C C . PRO B 1 12 ? 23 -18.531 30.406 1 21.34 12 PRO B C 1
ATOM 5145 O O . PRO B 1 12 ? 22.422 -18.938 31.422 1 21.34 12 PRO B O 1
ATOM 5148 N N . ILE B 1 13 ? 22.094 -18.609 29.453 1 23.39 13 ILE B N 1
ATOM 5149 C CA . ILE B 1 13 ? 20.828 -17.953 29.734 1 23.39 13 ILE B CA 1
ATOM 5150 C C . ILE B 1 13 ? 20.031 -18.766 30.734 1 23.39 13 ILE B C 1
ATOM 5152 O O . ILE B 1 13 ? 19.625 -19.906 30.453 1 23.39 13 ILE B O 1
ATOM 5156 N N . ILE B 1 14 ? 20.141 -18.688 32 1 20.14 14 ILE B N 1
ATOM 5157 C CA . ILE B 1 14 ? 19.859 -19.531 33.156 1 20.14 14 ILE B CA 1
ATOM 5158 C C . ILE B 1 14 ? 18.344 -19.609 33.375 1 20.14 14 ILE B C 1
ATOM 5160 O O . ILE B 1 14 ? 17.781 -20.703 33.531 1 20.14 14 ILE B O 1
ATOM 5164 N N . ARG B 1 15 ? 17.641 -18.516 33.688 1 20.39 15 ARG B N 1
ATOM 5165 C CA . ARG B 1 15 ? 17.125 -18.562 35.062 1 20.39 15 ARG B CA 1
ATOM 5166 C C . ARG B 1 15 ? 15.859 -19.406 35.125 1 20.39 15 ARG B C 1
ATOM 5168 O O . ARG B 1 15 ? 15.211 -19.656 34.125 1 20.39 15 ARG B O 1
ATOM 5175 N N . ASN B 1 16 ? 15 -19.406 36.312 1 20.23 16 ASN B N 1
ATOM 5176 C CA . ASN B 1 16 ? 14.281 -20.25 37.281 1 20.23 16 ASN B CA 1
ATOM 5177 C C . ASN B 1 16 ? 12.805 -20.375 36.906 1 20.23 16 ASN B C 1
ATOM 5179 O O . ASN B 1 16 ? 12.078 -19.375 36.938 1 20.23 16 ASN B O 1
ATOM 5183 N N . ILE B 1 17 ? 12.43 -21.203 35.938 1 20.83 17 ILE B N 1
ATOM 5184 C CA . ILE B 1 17 ? 11.055 -21.438 35.5 1 20.83 17 ILE B CA 1
ATOM 5185 C C . ILE B 1 17 ? 10.219 -21.922 36.688 1 20.83 17 ILE B C 1
ATOM 5187 O O . ILE B 1 17 ? 10.508 -22.953 37.281 1 20.83 17 ILE B O 1
ATOM 5191 N N . PRO B 1 18 ? 9.422 -20.969 37.344 1 20.88 18 PRO B N 1
ATOM 5192 C CA . PRO B 1 18 ? 8.75 -21.25 38.625 1 20.88 18 PRO B CA 1
ATOM 5193 C C . PRO B 1 18 ? 7.922 -22.531 38.594 1 20.88 18 PRO B C 1
ATOM 5195 O O . PRO B 1 18 ? 7.469 -22.938 37.5 1 20.88 18 PRO B O 1
ATOM 5198 N N . PRO B 1 19 ? 7.82 -23.312 39.656 1 20.2 19 PRO B N 1
ATOM 5199 C CA . PRO B 1 19 ? 7.371 -24.656 40.031 1 20.2 19 PRO B CA 1
ATOM 5200 C C . PRO B 1 19 ? 5.871 -24.859 39.812 1 20.2 19 PRO B C 1
ATOM 5202 O O . PRO B 1 19 ? 5.133 -23.875 39.625 1 20.2 19 PRO B O 1
ATOM 5205 N N . SER B 1 20 ? 5.285 -26.016 40.25 1 19.83 20 SER B N 1
ATOM 5206 C CA . SER B 1 20 ? 4.199 -26.984 40.125 1 19.83 20 SER B CA 1
ATOM 5207 C C . SER B 1 20 ? 2.965 -26.547 40.906 1 19.83 20 SER B C 1
ATOM 5209 O O . SER B 1 20 ? 1.987 -27.297 41 1 19.83 20 SER B O 1
ATOM 5211 N N . ILE B 1 21 ? 2.434 -25.297 41.031 1 18.7 21 ILE B N 1
ATOM 5212 C CA . ILE B 1 21 ? 1.551 -25.156 42.188 1 18.7 21 ILE B CA 1
ATOM 5213 C C . ILE B 1 21 ? 0.292 -26 41.969 1 18.7 21 ILE B C 1
ATOM 5215 O O . ILE B 1 21 ? -0.496 -25.734 41.062 1 18.7 21 ILE B O 1
ATOM 5219 N N . THR B 1 22 ? 0.15 -27.328 42.438 1 20.31 22 THR B N 1
ATOM 5220 C CA . THR B 1 22 ? -0.905 -28.328 42.375 1 20.31 22 THR B CA 1
ATOM 5221 C C . THR B 1 22 ? -2.01 -28 43.375 1 20.31 22 THR B C 1
ATOM 5223 O O . THR B 1 22 ? -1.794 -28.062 44.594 1 20.31 22 THR B O 1
ATOM 5226 N N . HIS B 1 23 ? -2.709 -26.906 43.312 1 18.5 23 HIS B N 1
ATOM 5227 C CA . HIS B 1 23 ? -3.551 -26.562 44.438 1 18.5 23 HIS B CA 1
ATOM 5228 C C . HIS B 1 23 ? -4.539 -27.688 44.75 1 18.5 23 HIS B C 1
ATOM 5230 O O . HIS B 1 23 ? -4.926 -28.453 43.844 1 18.5 23 HIS B O 1
ATOM 5236 N N . LYS B 1 24 ? -5.168 -27.75 46.094 1 18.67 24 LYS B N 1
ATOM 5237 C CA . LYS B 1 24 ? -5.676 -28.484 47.281 1 18.67 24 LYS B CA 1
ATOM 5238 C C . LYS B 1 24 ? -7.148 -28.844 47.094 1 18.67 24 LYS B C 1
ATOM 5240 O O . LYS B 1 24 ? -7.539 -30 47.25 1 18.67 24 LYS B O 1
ATOM 5245 N N . THR B 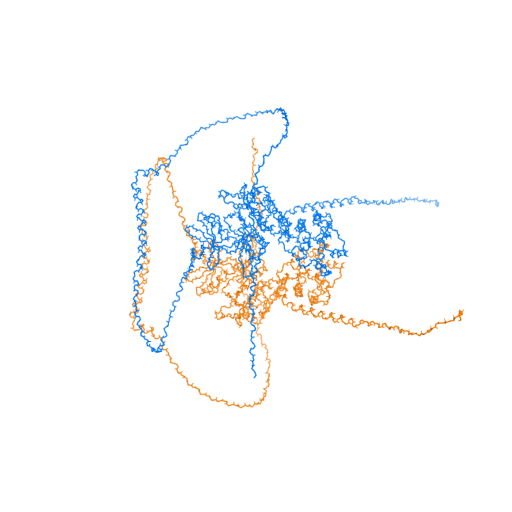1 25 ? -8.352 -28.125 47.469 1 20.62 25 THR B N 1
ATOM 5246 C CA . THR B 1 25 ? -9.039 -28.75 48.594 1 20.62 25 THR B CA 1
ATOM 5247 C C . THR B 1 25 ? -9.898 -29.922 48.094 1 20.62 25 THR B C 1
ATOM 5249 O O . THR B 1 25 ? -10.141 -30.062 46.906 1 20.62 25 THR B O 1
ATOM 5252 N N . SER B 1 26 ? -11.047 -30.312 49.156 1 20.03 26 SER B N 1
ATOM 5253 C CA . SER B 1 26 ? -11.625 -31.359 50 1 20.03 26 SER B CA 1
ATOM 5254 C C . SER B 1 26 ? -12.805 -32.031 49.312 1 20.03 26 SER B C 1
ATOM 5256 O O . SER B 1 26 ? -12.906 -33.25 49.312 1 20.03 26 SER B O 1
ATOM 5258 N N . ASP B 1 27 ? -14.172 -31.484 49.625 1 21.06 27 ASP B N 1
ATOM 5259 C CA . ASP B 1 27 ? -15.359 -32.312 49.844 1 21.06 27 ASP B CA 1
ATOM 5260 C C . ASP B 1 27 ? -15.859 -32.906 48.531 1 21.06 27 ASP B C 1
ATOM 5262 O O . ASP B 1 27 ? -15.531 -32.375 47.438 1 21.06 27 ASP B O 1
ATOM 5266 N N . GLY B 1 28 ? -17.016 -33.719 48.625 1 18.62 28 GLY B N 1
ATOM 5267 C CA . GLY B 1 28 ? -17.562 -34.875 47.969 1 18.62 28 GLY B CA 1
ATOM 5268 C C . GLY B 1 28 ? -18.156 -34.594 46.594 1 18.62 28 GLY B C 1
ATOM 5269 O O . GLY B 1 28 ? -18.047 -33.469 46.094 1 18.62 28 GLY B O 1
ATOM 5270 N N . GLU B 1 29 ? -19.5 -35.156 46.344 1 19.62 29 GLU B N 1
ATOM 5271 C CA . GLU B 1 29 ? -20.172 -36.156 45.5 1 19.62 29 GLU B CA 1
ATOM 5272 C C . GLU B 1 29 ? -21.062 -35.5 44.438 1 19.62 29 GLU B C 1
ATOM 5274 O O . GLU B 1 29 ? -20.953 -35.781 43.25 1 19.62 29 GLU B O 1
ATOM 5279 N N . TYR B 1 30 ? -22.297 -34.812 44.688 1 19.73 30 TYR B N 1
ATOM 5280 C CA . TYR B 1 30 ? -23.609 -35.25 44.25 1 19.73 30 TYR B CA 1
ATOM 5281 C C . TYR B 1 30 ? -24.031 -34.5 43 1 19.73 30 TYR B C 1
ATOM 5283 O O 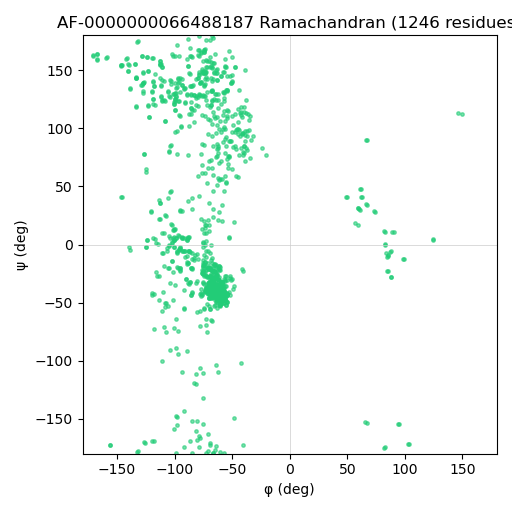. TYR B 1 30 ? -23.578 -33.375 42.75 1 19.73 30 TYR B O 1
ATOM 5291 N N . LEU B 1 31 ? -24.688 -35.281 41.969 1 19.42 31 LEU B N 1
ATOM 5292 C CA . LEU B 1 31 ? -25.188 -35.125 40.594 1 19.42 31 LEU B CA 1
ATOM 5293 C C . LEU B 1 31 ? -26.359 -34.156 40.562 1 19.42 31 LEU B C 1
ATOM 5295 O O . LEU B 1 31 ? -26.844 -33.812 39.469 1 19.42 31 LEU B O 1
ATOM 5299 N N . LEU B 1 32 ? -26.516 -33.156 41.375 1 17.77 32 LEU B N 1
ATOM 5300 C CA . LEU B 1 32 ? -27.922 -32.844 41.562 1 17.77 32 LEU B CA 1
ATOM 5301 C C . LEU B 1 32 ? -28.531 -32.312 40.281 1 17.77 32 LEU B C 1
ATOM 5303 O O . LEU B 1 32 ? -28.031 -31.359 39.688 1 17.77 32 LEU B O 1
ATOM 5307 N N . LEU B 1 33 ? -29.547 -33.156 39.656 1 19.11 33 LEU B N 1
ATOM 5308 C CA . LEU B 1 33 ? -30.531 -33.188 38.594 1 19.11 33 LEU B CA 1
ATOM 5309 C C . LEU B 1 33 ? -31.531 -32.031 38.75 1 19.11 33 LEU B C 1
ATOM 5311 O O . LEU B 1 33 ? -32.719 -32.188 38.406 1 19.11 33 LEU B O 1
ATOM 5315 N N . GLY B 1 34 ? -31.125 -30.859 39 1 17.03 34 GLY B N 1
ATOM 5316 C CA . GLY B 1 34 ? -32.188 -30.016 39.562 1 17.03 34 GLY B CA 1
ATOM 5317 C C . GLY B 1 34 ? -33.344 -29.828 38.625 1 17.03 34 GLY B C 1
ATOM 5318 O O . GLY B 1 34 ? -33.156 -29.812 37.406 1 17.03 34 GLY B O 1
ATOM 5319 N N . TYR B 1 35 ? -34.625 -30.062 39.094 1 18.48 35 TYR B N 1
ATOM 5320 C CA . TYR B 1 35 ? -36.062 -30.172 38.719 1 18.48 35 TYR B CA 1
ATOM 5321 C C . TYR B 1 35 ? -36.594 -28.812 38.312 1 18.48 35 TYR B C 1
ATOM 5323 O O . TYR B 1 35 ? -36.75 -27.906 39.125 1 18.48 35 TYR B O 1
ATOM 5331 N N . HIS B 1 36 ? -36.219 -28.297 37.156 1 17.28 36 HIS B N 1
ATOM 5332 C CA . HIS B 1 36 ? -36.75 -26.969 36.875 1 17.28 36 HIS B CA 1
ATOM 5333 C C . HIS B 1 36 ? -38.281 -27.016 36.781 1 17.28 36 HIS B C 1
ATOM 5335 O O . HIS B 1 36 ? -38.844 -27.844 36.062 1 17.28 36 HIS B O 1
ATOM 5341 N N . ASP B 1 37 ? -38.969 -26.594 37.781 1 16.81 37 ASP B N 1
ATOM 5342 C CA . ASP B 1 37 ? -40.438 -26.594 37.875 1 16.81 37 ASP B CA 1
ATOM 5343 C C . ASP B 1 37 ? -41.031 -25.594 36.875 1 16.81 37 ASP B C 1
ATOM 5345 O O . ASP B 1 37 ? -40.656 -24.406 36.875 1 16.81 37 ASP B O 1
ATOM 5349 N N . ARG B 1 38 ? -41.562 -26.078 35.781 1 17.61 38 ARG B N 1
ATOM 5350 C CA . ARG B 1 38 ? -42.25 -25.359 34.75 1 17.61 38 ARG B CA 1
ATOM 5351 C C . ARG B 1 38 ? -43.438 -24.562 35.312 1 17.61 38 ARG B C 1
ATOM 5353 O O . ARG B 1 38 ? -44.375 -25.156 35.875 1 17.61 38 ARG B O 1
ATOM 5360 N N . PRO B 1 39 ? -43.219 -23.359 35.688 1 17.23 39 PRO B N 1
ATOM 5361 C CA . PRO B 1 39 ? -44.438 -22.875 36.281 1 17.23 39 PRO B CA 1
ATOM 5362 C C . PRO B 1 39 ? -45.625 -22.875 35.312 1 17.23 39 PRO B C 1
ATOM 5364 O O . PRO B 1 39 ? -45.406 -22.953 34.094 1 17.23 39 PRO B O 1
ATOM 5367 N N . MET B 1 40 ? -46.844 -22.375 35.844 1 16.77 40 MET B N 1
ATOM 5368 C CA . MET B 1 40 ? -48.281 -22.484 35.719 1 16.77 40 MET B CA 1
ATOM 5369 C C . MET B 1 40 ? -48.812 -21.688 34.531 1 16.77 40 MET B C 1
ATOM 5371 O O . MET B 1 40 ? -48.219 -20.672 34.156 1 16.77 40 MET B O 1
ATOM 5375 N N . MET B 1 41 ? -49.969 -22.156 33.844 1 16.52 41 MET B N 1
ATOM 5376 C CA . MET B 1 41 ? -50.875 -22.203 32.719 1 16.52 41 MET B CA 1
ATOM 5377 C C . MET B 1 41 ? -51.719 -20.922 32.625 1 16.52 41 MET B C 1
ATOM 5379 O O . MET B 1 41 ? -52.594 -20.812 31.766 1 16.52 41 MET B O 1
ATOM 5383 N N . THR B 1 42 ? -51.438 -19.781 33.25 1 16.53 42 THR B N 1
ATOM 5384 C CA . THR B 1 42 ? -52.781 -19.281 33.5 1 16.53 42 THR B CA 1
ATOM 5385 C C . THR B 1 42 ? -53.469 -18.922 32.188 1 16.53 42 THR B C 1
ATOM 5387 O O . THR B 1 42 ? -52.812 -18.656 31.172 1 16.53 42 THR B O 1
ATOM 5390 N N . MET B 1 43 ? -54.938 -18.422 32.219 1 15.7 43 MET B N 1
ATOM 5391 C CA . MET B 1 43 ? -56.312 -18.484 31.75 1 15.7 43 MET B CA 1
ATOM 5392 C C . MET B 1 43 ? -56.594 -17.391 30.734 1 15.7 43 MET B C 1
ATOM 5394 O O . MET B 1 43 ? -57.5 -17.531 29.906 1 15.7 43 MET B O 1
ATOM 5398 N N . ALA B 1 44 ? -56.031 -16.062 30.734 1 15.69 44 ALA B N 1
ATOM 5399 C CA . ALA B 1 44 ? -57.156 -15.125 30.828 1 15.69 44 ALA B CA 1
ATOM 5400 C C . ALA B 1 44 ? -57.875 -15.031 29.5 1 15.69 44 ALA B C 1
ATOM 5402 O O . ALA B 1 44 ? -57.375 -15.422 28.453 1 15.69 44 ALA B O 1
ATOM 5403 N N . THR B 1 45 ? -58.625 -13.773 29.219 1 16.12 45 THR B N 1
ATOM 5404 C CA . THR B 1 45 ? -60 -13.328 29.016 1 16.12 45 THR B CA 1
ATOM 5405 C C . THR B 1 45 ? -60.312 -13.188 27.516 1 16.12 45 THR B C 1
ATOM 5407 O O . THR B 1 45 ? -59.406 -13 26.703 1 16.12 45 THR B O 1
ATOM 5410 N N . ILE B 1 46 ? -61.625 -12.734 27.078 1 15.75 46 ILE B N 1
ATOM 5411 C CA . ILE B 1 46 ? -62.844 -13.023 26.344 1 15.75 46 ILE B CA 1
ATOM 5412 C C . ILE B 1 46 ? -62.906 -12.164 25.094 1 15.75 46 ILE B C 1
ATOM 5414 O O . ILE B 1 46 ? -63.344 -12.633 24.031 1 15.75 46 ILE B O 1
ATOM 5418 N N . ILE B 1 47 ? -62.531 -10.758 25.016 1 16.06 47 ILE B N 1
ATOM 5419 C CA . ILE B 1 47 ? -63.75 -9.984 24.703 1 16.06 47 ILE B CA 1
ATOM 5420 C C . ILE B 1 47 ? -64.062 -10.094 23.203 1 16.06 47 ILE B C 1
ATOM 5422 O O . ILE B 1 47 ? -63.156 -10.203 22.375 1 16.06 47 ILE B O 1
ATOM 5426 N N . PRO B 1 48 ? -65.125 -9.328 22.594 1 16.44 48 PRO B N 1
ATOM 5427 C CA . PRO B 1 48 ? -66.375 -9.508 21.859 1 16.44 48 PRO B CA 1
ATOM 5428 C C . PRO B 1 48 ? -66.25 -9.312 20.344 1 16.44 48 PRO B C 1
ATOM 5430 O O . PRO B 1 48 ? -65.188 -8.789 19.906 1 16.44 48 PRO B O 1
ATOM 5433 N N . THR B 1 49 ? -67.375 -9.016 19.625 1 15.7 49 THR B N 1
ATOM 5434 C CA . THR B 1 49 ? -68.188 -9.508 18.531 1 15.7 49 THR B CA 1
ATOM 5435 C C . THR B 1 49 ? -68 -8.68 17.266 1 15.7 49 THR B C 1
ATOM 5437 O O . THR B 1 49 ? -67.938 -9.227 16.172 1 15.7 49 THR B O 1
ATOM 5440 N N . ARG B 1 50 ? -68.125 -7.234 17.109 1 16.31 50 ARG B N 1
ATOM 5441 C CA . ARG B 1 50 ? -69.312 -6.742 16.391 1 16.31 50 ARG B CA 1
ATOM 5442 C C . ARG B 1 50 ? -69 -6.684 14.883 1 16.31 50 ARG B C 1
ATOM 5444 O O . ARG B 1 50 ? -67.875 -6.598 14.461 1 16.31 50 ARG B O 1
ATOM 5451 N N . TYR B 1 51 ? -70.125 -6.262 13.945 1 15.78 51 TYR B N 1
ATOM 5452 C CA . TYR B 1 51 ? -70.938 -6.559 12.781 1 15.78 51 TYR B CA 1
ATOM 5453 C C . TYR B 1 51 ? -70.562 -5.711 11.586 1 15.78 51 TYR B C 1
ATOM 5455 O O . TYR B 1 51 ? -71.375 -5.223 10.828 1 15.78 51 TYR B O 1
ATOM 5463 N N . PRO B 1 52 ? -69.375 -5.379 11.211 1 16.77 52 PRO B N 1
ATOM 5464 C CA . PRO B 1 52 ? -69.438 -4.172 10.391 1 16.77 52 PRO B CA 1
ATOM 5465 C C . PRO B 1 52 ? -70.188 -4.414 9.07 1 16.77 52 PRO B C 1
ATOM 5467 O O . PRO B 1 52 ? -70 -5.465 8.445 1 16.77 52 PRO B O 1
ATOM 5470 N N . VAL B 1 53 ? -71.125 -3.562 8.789 1 16.61 53 VAL B N 1
ATOM 5471 C CA . VAL B 1 53 ? -72.25 -3.422 7.867 1 16.61 53 VAL B CA 1
ATOM 5472 C C . VAL B 1 53 ? -71.75 -3.365 6.43 1 16.61 53 VAL B C 1
ATOM 5474 O O . VAL B 1 53 ? -70.688 -2.771 6.164 1 16.61 53 VAL B O 1
ATOM 5477 N N . PRO B 1 54 ? -72.562 -3.844 5.379 1 15.66 54 PRO B N 1
ATOM 5478 C CA . PRO B 1 54 ? -72.688 -4.488 4.07 1 15.66 54 PRO B CA 1
ATOM 5479 C C . PRO B 1 54 ? -72.438 -3.525 2.91 1 15.66 54 PRO B C 1
ATOM 5481 O O . PRO B 1 54 ? -71.75 -3.871 1.949 1 15.66 54 PRO B O 1
ATOM 5484 N N . GLY B 1 55 ? -73.188 -2.316 2.689 1 15.18 55 GLY B N 1
ATOM 5485 C CA . GLY B 1 55 ? -74.188 -2.469 1.65 1 15.18 55 GLY B CA 1
ATOM 5486 C C . GLY B 1 55 ? -73.625 -2.326 0.249 1 15.18 55 GLY B C 1
ATOM 5487 O O . GLY B 1 55 ? -73.375 -3.324 -0.435 1 15.18 55 GLY B O 1
ATOM 5488 N N . PRO B 1 56 ? -73.938 -1.187 -0.647 1 15.88 56 PRO B N 1
ATOM 5489 C CA . PRO B 1 56 ? -74.875 -1.188 -1.748 1 15.88 56 PRO B CA 1
ATOM 5490 C C . PRO B 1 56 ? -74.25 -1.384 -3.111 1 15.88 56 PRO B C 1
ATOM 5492 O O . PRO B 1 56 ? -73 -1.29 -3.229 1 15.88 56 PRO B O 1
ATOM 5495 N N . HIS B 1 57 ? -74.875 -0.715 -4.359 1 15.21 57 HIS B N 1
ATOM 5496 C CA . HIS B 1 57 ? -75.688 -1.041 -5.535 1 15.21 57 HIS B CA 1
ATOM 5497 C C . HIS B 1 57 ? -74.938 -0.773 -6.82 1 15.21 57 HIS B C 1
ATOM 5499 O O . HIS B 1 57 ? -75.125 -1.436 -7.836 1 15.21 57 HIS B O 1
ATOM 5505 N N . LYS B 1 58 ? -74.125 0.325 -7.133 1 15.48 58 LYS B N 1
ATOM 5506 C CA . LYS B 1 58 ? -74.625 0.999 -8.312 1 15.48 58 LYS B CA 1
ATOM 5507 C C . LYS B 1 58 ? -74.438 0.15 -9.562 1 15.48 58 LYS B C 1
ATOM 5509 O O . LYS B 1 58 ? -73.562 -0.685 -9.625 1 15.48 58 LYS B O 1
ATOM 5514 N N . ALA B 1 59 ? -74.688 0.713 -10.844 1 15.01 59 ALA B N 1
ATOM 5515 C CA . ALA B 1 59 ? -75.562 0.671 -12.008 1 15.01 59 ALA B CA 1
ATOM 5516 C C . ALA B 1 59 ? -74.938 -0.04 -13.18 1 15.01 59 ALA B C 1
ATOM 5518 O O . ALA B 1 59 ? -75.5 -0.952 -13.773 1 15.01 59 ALA B O 1
ATOM 5519 N N . ILE B 1 60 ? -74.188 0.722 -14.133 1 16.11 60 ILE B N 1
ATOM 5520 C CA . ILE B 1 60 ? -74.75 0.887 -15.453 1 16.11 60 ILE B CA 1
ATOM 5521 C C . ILE B 1 60 ? -74.25 -0.227 -16.375 1 16.11 60 ILE B C 1
ATOM 5523 O O . ILE B 1 60 ? -73.188 -0.751 -16.219 1 16.11 60 ILE B O 1
ATOM 5527 N N . GLY B 1 61 ? -74.562 -0.22 -17.75 1 15.25 61 GLY B N 1
ATOM 5528 C CA . GLY B 1 61 ? -75.375 -0.873 -18.766 1 15.25 61 GLY B CA 1
ATOM 5529 C C . GLY B 1 61 ? -74.562 -1.748 -19.703 1 15.25 61 GLY B C 1
ATOM 5530 O O . GLY B 1 61 ? -74.875 -2.914 -19.922 1 15.25 61 GLY B O 1
ATOM 5531 N N . SER B 1 62 ? -73.75 -1.175 -20.719 1 16.58 62 SER B N 1
ATOM 5532 C CA . SER B 1 62 ? -74.25 -1.567 -22.031 1 16.58 62 SER B CA 1
ATOM 5533 C C . SER B 1 62 ? -73.688 -2.93 -22.453 1 16.58 62 SER B C 1
ATOM 5535 O O . SER B 1 62 ? -72.625 -3.375 -21.922 1 16.58 62 SER B O 1
ATOM 5537 N N . THR B 1 63 ? -74 -3.525 -23.656 1 15.8 63 THR B N 1
ATOM 5538 C CA . THR B 1 63 ? -74.688 -4.645 -24.312 1 15.8 63 THR B CA 1
ATOM 5539 C C . THR B 1 63 ? -73.688 -5.594 -24.938 1 15.8 63 THR B C 1
ATOM 5541 O O . THR B 1 63 ? -73.812 -6.816 -24.828 1 15.8 63 THR B O 1
ATOM 5544 N N . ILE B 1 64 ? -72.688 -5.16 -25.938 1 17.67 64 ILE B N 1
ATOM 5545 C CA . ILE B 1 64 ? -72.938 -5.875 -27.188 1 17.67 64 ILE B CA 1
ATOM 5546 C C . ILE B 1 64 ? -72.375 -7.285 -27.109 1 17.67 64 ILE B C 1
ATOM 5548 O O . ILE B 1 64 ? -71.375 -7.512 -26.422 1 17.67 64 ILE B O 1
ATOM 5552 N N . GLU B 1 65 ? -72.5 -8.188 -28.203 1 16.75 65 GLU B N 1
ATOM 5553 C CA . GLU B 1 65 ? -73 -9.508 -28.578 1 16.75 65 GLU B CA 1
ATOM 5554 C C . GLU B 1 65 ? -71.875 -10.477 -28.859 1 16.75 65 GLU B C 1
ATOM 5556 O O . GLU B 1 65 ? -72.062 -11.695 -28.734 1 16.75 65 GLU B O 1
ATOM 5561 N N . ARG B 1 66 ? -70.625 -10.047 -29.125 1 18.64 66 ARG B N 1
ATOM 5562 C CA . ARG B 1 66 ? -70.188 -10.758 -30.328 1 18.64 66 ARG B CA 1
ATOM 5563 C C . ARG B 1 66 ? -70.062 -12.258 -30.078 1 18.64 66 ARG B C 1
ATOM 5565 O O . ARG B 1 66 ? -69.75 -12.688 -28.969 1 18.64 66 ARG B O 1
ATOM 5572 N N . PRO B 1 67 ? -70 -13.07 -31.109 1 17.88 67 PRO B N 1
ATOM 5573 C CA . PRO B 1 67 ? -70.562 -14.375 -31.406 1 17.88 67 PRO B CA 1
ATOM 5574 C C . PRO B 1 67 ? -69.812 -15.531 -30.75 1 17.88 67 PRO B C 1
ATOM 5576 O O . PRO B 1 67 ? -68.688 -15.344 -30.297 1 17.88 67 PRO B O 1
ATOM 5579 N N . PRO B 1 68 ? -70.062 -16.734 -31.219 1 17.94 68 PRO B N 1
ATOM 5580 C CA . PRO B 1 68 ? -70.438 -18.062 -30.734 1 17.94 68 PRO B CA 1
ATOM 5581 C C . PRO B 1 68 ? -69.25 -19.031 -30.656 1 17.94 68 PRO B C 1
ATOM 5583 O O . PRO B 1 68 ? -69.25 -19.875 -29.75 1 17.94 68 PRO B O 1
ATOM 5586 N N . PRO B 1 69 ? -68.062 -18.812 -31.5 1 20.44 69 PRO B N 1
ATOM 5587 C CA . PRO B 1 69 ? -67.938 -20.031 -32.312 1 20.44 69 PRO B CA 1
ATOM 5588 C C . PRO B 1 69 ? -67.5 -21.25 -31.516 1 20.44 69 PRO B C 1
ATOM 5590 O O . PRO B 1 69 ? -66.938 -21.109 -30.422 1 20.44 69 PRO B O 1
ATOM 5593 N N . GLN B 1 70 ? -67.312 -22.438 -32.219 1 19.41 70 GLN B N 1
ATOM 5594 C CA . GLN B 1 70 ? -67.625 -23.859 -32.062 1 19.41 70 GLN B CA 1
ATOM 5595 C C . GLN B 1 70 ? -66.375 -24.594 -31.438 1 19.41 70 GLN B C 1
ATOM 5597 O O . GLN B 1 70 ? -65.25 -24.312 -31.781 1 19.41 70 GLN B O 1
ATOM 5602 N N . LEU B 1 71 ? -66.562 -25.359 -30.453 1 18.59 71 LEU B N 1
ATOM 5603 C CA . LEU B 1 71 ? -65.875 -26.078 -29.375 1 18.59 71 LEU B CA 1
ATOM 5604 C C . LEU B 1 71 ? -65.25 -27.344 -29.906 1 18.59 71 LEU B C 1
ATOM 5606 O O . LEU B 1 71 ? -64.875 -28.219 -29.125 1 18.59 71 LEU B O 1
ATOM 5610 N N . LEU B 1 72 ? -64.625 -27.281 -31.094 1 21.45 72 LEU B N 1
ATOM 5611 C CA . LEU B 1 72 ? -64.5 -28.656 -31.578 1 21.45 72 LEU B CA 1
ATOM 5612 C C . LEU B 1 72 ? -63.781 -29.547 -30.562 1 21.45 72 LEU B C 1
ATOM 5614 O O . LEU B 1 72 ? -63 -29.047 -29.75 1 21.45 72 LEU B O 1
ATOM 5618 N N . GLY B 1 73 ? -64.062 -30.906 -30.547 1 19.44 73 GLY B N 1
ATOM 5619 C CA . GLY B 1 73 ? -64.125 -32.094 -29.688 1 19.44 73 GLY B CA 1
ATOM 5620 C C . GLY B 1 73 ? -62.781 -32.656 -29.328 1 19.44 73 GLY B C 1
ATOM 5621 O O . GLY B 1 73 ? -61.75 -32.281 -29.938 1 19.44 73 GLY B O 1
ATOM 5622 N N . PRO B 1 74 ? -62.688 -33.406 -28.25 1 21.58 74 PRO B N 1
ATOM 5623 C CA . PRO B 1 74 ? -61.688 -33.906 -27.297 1 21.58 74 PRO B CA 1
ATOM 5624 C C . PRO B 1 74 ? -60.812 -35 -27.875 1 21.58 74 PRO B C 1
ATOM 5626 O O . PRO B 1 74 ? -61.281 -36.094 -28.219 1 21.58 74 PRO B O 1
ATOM 5629 N N . VAL B 1 75 ? -60.031 -34.812 -28.922 1 23.5 75 VAL B N 1
ATOM 5630 C CA . VAL B 1 75 ? -59.5 -36 -29.562 1 23.5 75 VAL B CA 1
ATOM 5631 C C . VAL B 1 75 ? -58.719 -36.844 -28.547 1 23.5 75 VAL B C 1
ATOM 5633 O O . VAL B 1 75 ? -57.969 -36.281 -27.75 1 23.5 75 VAL B O 1
ATOM 5636 N N . GLU B 1 76 ? -58.969 -38.188 -28.297 1 23.59 76 GLU B N 1
ATOM 5637 C CA . GLU B 1 76 ? -58.75 -39.312 -27.391 1 23.59 76 GLU B CA 1
ATOM 5638 C C . GLU B 1 76 ? -57.281 -39.781 -27.469 1 23.59 76 GLU B C 1
ATOM 5640 O O . GLU B 1 76 ? -56.844 -40.25 -28.5 1 23.59 76 GLU B O 1
ATOM 5645 N N . PRO B 1 77 ? -56.25 -39.031 -27.078 1 22.36 77 PRO B N 1
ATOM 5646 C CA . PRO B 1 77 ? -54.906 -39.438 -27.453 1 22.36 77 PRO B CA 1
ATOM 5647 C C . PRO B 1 77 ? -54.562 -40.812 -26.922 1 22.36 77 PRO B C 1
ATOM 5649 O O . PRO B 1 77 ? -54.875 -41.156 -25.781 1 22.36 77 PRO B O 1
ATOM 5652 N N . GLN B 1 78 ? -54.219 -41.844 -27.719 1 22.17 78 GLN B N 1
ATOM 5653 C CA . GLN B 1 78 ? -53.969 -43.281 -27.688 1 22.17 78 GLN B CA 1
ATOM 5654 C C . GLN B 1 78 ? -52.719 -43.562 -26.844 1 22.17 78 GLN B C 1
ATOM 5656 O O . GLN B 1 78 ? -51.719 -42.844 -26.906 1 22.17 78 GLN B O 1
ATOM 5661 N N . LYS B 1 79 ? -52.812 -44.438 -25.812 1 25.33 79 LYS B N 1
ATOM 5662 C CA . LYS B 1 79 ? -52.031 -45 -24.734 1 25.33 79 LYS B CA 1
ATOM 5663 C C . LYS B 1 79 ? -50.812 -45.781 -25.266 1 25.33 79 LYS B C 1
ATOM 5665 O O . LYS B 1 79 ? -50.969 -46.812 -25.922 1 25.33 79 LYS B O 1
ATOM 5670 N N . HIS B 1 80 ? -49.75 -45.156 -25.844 1 23.83 80 HIS B N 1
ATOM 5671 C CA . HIS B 1 80 ? -48.656 -45.875 -26.438 1 23.83 80 HIS B CA 1
ATOM 5672 C C . HIS B 1 80 ? -48 -46.844 -25.453 1 23.83 80 HIS B C 1
ATOM 5674 O O . HIS B 1 80 ? -47.656 -46.438 -24.328 1 23.83 80 HIS B O 1
ATOM 5680 N N . GLU B 1 81 ? -48.312 -48.188 -25.484 1 30.02 81 GLU B N 1
ATOM 5681 C CA . GLU B 1 81 ? -48 -49.406 -24.797 1 30.02 81 GLU B CA 1
ATOM 5682 C C . GLU B 1 81 ? -46.5 -49.719 -24.844 1 30.02 81 GLU B C 1
ATOM 5684 O O . GLU B 1 81 ? -46.062 -50.531 -25.656 1 30.02 81 GLU B O 1
ATOM 5689 N N . ASP B 1 82 ? -45.594 -48.781 -24.828 1 33.12 82 ASP B N 1
ATOM 5690 C CA . ASP B 1 82 ? -44.219 -49.031 -25.312 1 33.12 82 ASP B CA 1
ATOM 5691 C C . ASP B 1 82 ? -43.469 -49.938 -24.359 1 33.12 82 ASP B C 1
ATOM 5693 O O . ASP B 1 82 ? -42.25 -50.094 -24.469 1 33.12 82 ASP B O 1
ATOM 5697 N N . THR B 1 83 ? -44.062 -50.312 -23.172 1 37.75 83 THR B N 1
ATOM 5698 C CA . THR B 1 83 ? -43.156 -50.844 -22.172 1 37.75 83 THR B CA 1
ATOM 5699 C C . THR B 1 83 ? -42.594 -52.188 -22.609 1 37.75 83 THR B C 1
ATOM 5701 O O . THR B 1 83 ? -41.812 -52.781 -21.875 1 37.75 83 THR B O 1
ATOM 5704 N N . SER B 1 84 ? -43.25 -52.812 -23.641 1 41.47 84 SER B N 1
ATOM 5705 C CA . SER B 1 84 ? -43.281 -54.25 -23.703 1 41.47 84 SER B CA 1
ATOM 5706 C C . SER B 1 84 ? -42 -54.844 -24.266 1 41.47 84 SER B C 1
ATOM 5708 O O . SER B 1 84 ? -41.844 -56.062 -24.391 1 41.47 84 SER B O 1
ATOM 5710 N N . PHE B 1 85 ? -41.188 -54.031 -24.828 1 45.62 85 PHE B N 1
ATOM 5711 C CA . PHE B 1 85 ? -40.312 -54.75 -25.75 1 45.62 85 PHE B CA 1
ATOM 5712 C C . PHE B 1 85 ? -39.281 -55.562 -24.969 1 45.62 85 PHE B C 1
ATOM 5714 O O . PHE B 1 85 ? -39 -56.719 -25.312 1 45.62 85 PHE B O 1
ATOM 5721 N N . ILE B 1 86 ? -38.812 -55 -23.938 1 46.81 86 ILE B N 1
ATOM 5722 C CA . ILE B 1 86 ? -37.688 -55.594 -23.219 1 46.81 86 ILE B CA 1
ATOM 5723 C C . ILE B 1 86 ? -38.156 -56.906 -22.531 1 46.81 86 ILE B C 1
ATOM 5725 O O . ILE B 1 86 ? -37.438 -57.906 -22.562 1 46.81 86 ILE B O 1
ATOM 5729 N N . LEU B 1 87 ? -39.375 -56.781 -22.062 1 47.03 87 LEU B N 1
ATOM 5730 C CA . LEU B 1 87 ? -40 -57.906 -21.391 1 47.03 87 LEU B CA 1
ATOM 5731 C C . LEU B 1 87 ? -40.281 -59.031 -22.391 1 47.03 87 LEU B C 1
ATOM 5733 O O . LEU B 1 87 ? -40.156 -60.219 -22.062 1 47.03 87 LEU B O 1
ATOM 5737 N N . LEU B 1 88 ? -40.594 -58.594 -23.656 1 45.69 88 LEU B N 1
ATOM 5738 C CA . LEU B 1 88 ? -40.906 -59.562 -24.688 1 45.69 88 LEU B CA 1
ATOM 5739 C C . LEU B 1 88 ? -39.656 -60.344 -25.062 1 45.69 88 LEU B C 1
ATOM 5741 O O . LEU B 1 88 ? -39.719 -61.562 -25.266 1 45.69 88 LEU B O 1
ATOM 5745 N N . LEU B 1 89 ? -38.625 -59.688 -25.172 1 49.72 89 LEU B N 1
ATOM 5746 C CA . LEU B 1 89 ? -37.375 -60.344 -25.562 1 49.72 89 LEU B CA 1
ATOM 5747 C C . LEU B 1 89 ? -36.969 -61.375 -24.5 1 49.72 89 LEU B C 1
ATOM 5749 O O . LEU B 1 89 ? -36.531 -62.469 -24.844 1 49.72 89 LEU B O 1
ATOM 5753 N N . LEU B 1 90 ? -37.125 -61.062 -23.203 1 49.72 90 LEU B N 1
ATOM 5754 C CA . LEU B 1 90 ? -36.812 -61.906 -22.062 1 49.72 90 LEU B CA 1
ATOM 5755 C C . LEU B 1 90 ? -37.656 -63.156 -22.047 1 49.72 90 LEU B C 1
ATOM 5757 O O . LEU B 1 90 ? -37.156 -64.25 -21.734 1 49.72 90 LEU B O 1
ATOM 5761 N N . ASN B 1 91 ? -38.938 -63 -22.391 1 52.22 91 ASN B N 1
ATOM 5762 C CA . ASN B 1 91 ? -39.844 -64.125 -22.344 1 52.22 91 ASN B CA 1
ATOM 5763 C C . ASN B 1 91 ? -39.688 -65.062 -23.547 1 52.22 91 ASN B C 1
ATOM 5765 O O . ASN B 1 91 ? -39.906 -66.25 -23.453 1 52.22 91 ASN B O 1
ATOM 5769 N N . ASN B 1 92 ? -39.531 -64.375 -24.781 1 56.84 92 ASN B N 1
ATOM 5770 C CA . ASN B 1 92 ? -39.656 -65.25 -25.969 1 56.84 92 ASN B CA 1
ATOM 5771 C C . ASN B 1 92 ? -38.312 -65.938 -26.297 1 56.84 92 ASN B C 1
ATOM 5773 O O . ASN B 1 92 ? -38.281 -66.938 -27.016 1 56.84 92 ASN B O 1
ATOM 5777 N N . HIS B 1 93 ? -37.219 -65.375 -26.234 1 56.31 93 HIS B N 1
ATOM 5778 C CA . HIS B 1 93 ? -35.969 -66.062 -26.594 1 56.31 93 HIS B CA 1
ATOM 5779 C C . HIS B 1 93 ? -34.969 -66 -25.453 1 56.31 93 HIS B C 1
ATOM 5781 O O . HIS B 1 93 ? -33.969 -65.25 -25.547 1 56.31 93 HIS B O 1
ATOM 5787 N N . PRO B 1 94 ? -35.344 -66.625 -24.25 1 56.59 94 PRO B N 1
ATOM 5788 C CA . PRO B 1 94 ? -34.5 -66.562 -23.031 1 56.59 94 PRO B CA 1
ATOM 5789 C C . PRO B 1 94 ? -33.125 -67.188 -23.234 1 56.59 94 PRO B C 1
ATOM 5791 O O . PRO B 1 94 ? -32.156 -66.688 -22.672 1 56.59 94 PRO B O 1
ATOM 5794 N N . ILE B 1 95 ? -33.156 -68.125 -24.078 1 63.66 95 ILE B N 1
ATOM 5795 C CA . ILE B 1 95 ? -31.938 -68.938 -24.172 1 63.66 95 ILE B CA 1
ATOM 5796 C C . ILE B 1 95 ? -30.812 -68.125 -24.812 1 63.66 95 ILE B C 1
ATOM 5798 O O . ILE B 1 95 ? -29.703 -68.062 -24.281 1 63.66 95 ILE B O 1
ATOM 5802 N N . PRO B 1 96 ? -31.172 -67.562 -26.031 1 61.91 96 PRO B N 1
ATOM 5803 C CA . PRO B 1 96 ? -30.047 -66.812 -26.609 1 61.91 96 PRO B CA 1
ATOM 5804 C C . PRO B 1 96 ? -29.609 -65.625 -25.75 1 61.91 96 PRO B C 1
ATOM 5806 O O . PRO B 1 96 ? -28.438 -65.312 -25.75 1 61.91 96 PRO B O 1
ATOM 5809 N N . PHE B 1 97 ? -30.547 -65.062 -24.953 1 62.94 97 PHE B N 1
ATOM 5810 C CA . PHE B 1 97 ? -30.219 -63.938 -24.062 1 62.94 97 PHE B CA 1
ATOM 5811 C C . PHE B 1 97 ? -29.25 -64.375 -22.969 1 62.94 97 PHE B C 1
ATOM 5813 O O . PHE B 1 97 ? -28.219 -63.75 -22.75 1 62.94 97 PHE B O 1
ATOM 5820 N N . TYR B 1 98 ? -29.656 -65.438 -22.297 1 66.31 98 TYR B N 1
ATOM 5821 C CA . TYR B 1 98 ? -28.781 -65.938 -21.234 1 66.31 98 TYR B CA 1
ATOM 5822 C C . TYR B 1 98 ? -27.453 -66.438 -21.797 1 66.31 98 TYR B C 1
ATOM 5824 O O . TYR B 1 98 ? -26.406 -66.25 -21.172 1 66.31 98 TYR B O 1
ATOM 5832 N N . ALA B 1 99 ? -27.531 -66.938 -23.047 1 64.5 99 ALA B N 1
ATOM 5833 C CA . ALA B 1 99 ? -26.297 -67.375 -23.672 1 64.5 99 ALA B CA 1
ATOM 5834 C C . ALA B 1 99 ? -25.359 -66.25 -23.984 1 64.5 99 ALA B C 1
ATOM 5836 O O . ALA B 1 99 ? -24.141 -66.375 -23.828 1 64.5 99 ALA B O 1
ATOM 5837 N N . THR B 1 100 ? -25.953 -65.125 -24.359 1 66.12 100 THR B N 1
ATOM 5838 C CA . THR B 1 100 ? -25.141 -63.938 -24.625 1 66.12 100 THR B CA 1
ATOM 5839 C C . THR B 1 100 ? -24.547 -63.375 -23.328 1 66.12 100 THR B C 1
ATOM 5841 O O . THR B 1 100 ? -23.375 -63 -23.297 1 66.12 100 THR B O 1
ATOM 5844 N N . LEU B 1 101 ? -25.359 -63.5 -22.25 1 66.75 101 LEU B N 1
ATOM 5845 C CA . LEU B 1 101 ? -24.844 -63.031 -20.953 1 66.75 101 LEU B CA 1
ATOM 5846 C C . LEU B 1 101 ? -23.734 -63.938 -20.453 1 66.75 101 LEU B C 1
ATOM 5848 O O . LEU B 1 101 ? -22.719 -63.469 -19.922 1 66.75 101 LEU B O 1
ATOM 5852 N N . VAL B 1 102 ? -23.875 -65.188 -20.719 1 66.5 102 VAL B N 1
ATOM 5853 C CA . VAL B 1 102 ? -22.891 -66.125 -20.281 1 66.5 102 VAL B CA 1
ATOM 5854 C C . VAL B 1 102 ? -21.609 -66 -21.094 1 66.5 102 VAL B C 1
ATOM 5856 O O . VAL B 1 102 ? -20.5 -66 -20.547 1 66.5 102 VAL B O 1
ATOM 5859 N N . THR B 1 103 ? -21.766 -65.75 -22.375 1 64.62 103 THR B N 1
ATOM 5860 C CA . THR B 1 103 ? -20.594 -65.562 -23.219 1 64.62 103 THR B CA 1
ATOM 5861 C C . THR B 1 103 ? -19.875 -64.25 -22.859 1 64.62 103 THR B C 1
ATOM 5863 O O . THR B 1 103 ? -18.641 -64.25 -22.812 1 64.62 103 THR B O 1
ATOM 5866 N N . MET B 1 104 ? -20.641 -63.219 -22.5 1 66.06 104 MET B N 1
ATOM 5867 C CA . MET B 1 104 ? -20.047 -61.969 -22.062 1 66.06 104 MET B CA 1
ATOM 5868 C C . MET B 1 104 ? -19.312 -62.125 -20.734 1 66.06 104 MET B C 1
ATOM 5870 O O . MET B 1 104 ? -18.203 -61.625 -20.562 1 66.06 104 MET B O 1
ATOM 5874 N N . PHE B 1 105 ? -19.891 -62.938 -19.859 1 67.5 105 PHE B N 1
ATOM 5875 C CA . PHE B 1 105 ? -19.266 -63.25 -18.562 1 67.5 105 PHE B CA 1
ATOM 5876 C C . PHE B 1 105 ? -18.031 -64.125 -18.766 1 67.5 105 PHE B C 1
ATOM 5878 O O . PHE B 1 105 ? -17 -63.906 -18.125 1 67.5 105 PHE B O 1
ATOM 5885 N N . ALA B 1 106 ? -18.109 -65.062 -19.703 1 64.19 106 ALA B N 1
ATOM 5886 C CA . ALA B 1 106 ? -16.953 -65.938 -19.984 1 64.19 106 ALA B CA 1
ATOM 5887 C C . ALA B 1 106 ? -15.812 -65.125 -20.594 1 64.19 106 ALA B C 1
ATOM 5889 O O . ALA B 1 106 ? -14.641 -65.312 -20.266 1 64.19 106 ALA B O 1
ATOM 5890 N N . LEU B 1 107 ? -16.156 -64.188 -21.469 1 64.44 107 LEU B N 1
ATOM 5891 C CA . LEU B 1 107 ? -15.156 -63.312 -22.062 1 64.44 107 LEU B CA 1
ATOM 5892 C C . LEU B 1 107 ? -14.523 -62.406 -21.016 1 64.44 107 LEU B C 1
ATOM 5894 O O . LEU B 1 107 ? -13.312 -62.188 -21 1 64.44 107 LEU B O 1
ATOM 5898 N N . LEU B 1 108 ? -15.328 -61.969 -20.031 1 65.38 108 LEU B N 1
ATOM 5899 C CA . LEU B 1 108 ? -14.828 -61.188 -18.906 1 65.38 108 LEU B CA 1
ATOM 5900 C C . LEU B 1 108 ? -13.906 -62 -18.031 1 65.38 108 LEU B C 1
ATOM 5902 O O . LEU B 1 108 ? -12.844 -61.531 -17.625 1 65.38 108 LEU B O 1
ATOM 5906 N N . LEU B 1 109 ? -14.242 -63.25 -17.844 1 63.22 109 LEU B N 1
ATOM 5907 C CA . LEU B 1 109 ? -13.406 -64.125 -17.031 1 63.22 109 LEU B CA 1
ATOM 5908 C C . LEU B 1 109 ? -12.094 -64.438 -17.734 1 63.22 109 LEU B C 1
ATOM 5910 O O . LEU B 1 109 ? -11.039 -64.5 -17.109 1 63.22 109 LEU B O 1
ATOM 5914 N N . THR B 1 110 ? -12.219 -64.688 -19.047 1 58.97 110 THR B N 1
ATOM 5915 C CA . THR B 1 110 ? -10.992 -64.938 -19.781 1 58.97 110 THR B CA 1
ATOM 5916 C C . THR B 1 110 ? -10.078 -63.719 -19.781 1 58.97 110 THR B C 1
ATOM 5918 O O . THR B 1 110 ? -8.852 -63.844 -19.672 1 58.97 110 THR B O 1
ATOM 5921 N N . VAL B 1 111 ? -10.664 -62.469 -19.875 1 58.91 111 VAL B N 1
ATOM 5922 C CA . VAL B 1 111 ? -9.852 -61.281 -19.781 1 58.91 111 VAL B CA 1
ATOM 5923 C C . VAL B 1 111 ? -9.227 -61.156 -18.391 1 58.91 111 VAL B C 1
ATOM 5925 O O . VAL B 1 111 ? -8.031 -60.875 -18.266 1 58.91 111 VAL B O 1
ATOM 5928 N N . ILE B 1 112 ? -9.906 -61.531 -17.312 1 56.72 112 ILE B N 1
ATOM 5929 C CA . ILE B 1 112 ? -9.383 -61.531 -15.961 1 56.72 112 ILE B CA 1
ATOM 5930 C C . ILE B 1 112 ? -8.32 -62.625 -15.82 1 56.72 112 ILE B C 1
ATOM 5932 O O . ILE B 1 112 ? -7.262 -62.406 -15.227 1 56.72 112 ILE B O 1
ATOM 5936 N N . TRP B 1 113 ? -8.578 -63.812 -16.391 1 53.75 113 TRP B N 1
ATOM 5937 C CA . TRP B 1 113 ? -7.629 -64.875 -16.312 1 53.75 113 TRP B CA 1
ATOM 5938 C C . TRP B 1 113 ? -6.363 -64.562 -17.109 1 53.75 113 TRP B C 1
ATOM 5940 O O . TRP B 1 113 ? -5.25 -64.812 -16.625 1 53.75 113 TRP B O 1
ATOM 5950 N N . GLN B 1 114 ? -6.551 -64.062 -18.312 1 46.31 114 GLN B N 1
ATOM 5951 C CA . GLN B 1 114 ? -5.367 -63.688 -19.094 1 46.31 114 GLN B CA 1
ATOM 5952 C C . GLN B 1 114 ? -4.586 -62.562 -18.422 1 46.31 114 GLN B C 1
ATOM 5954 O O . GLN B 1 114 ? -3.355 -62.562 -18.438 1 46.31 114 GLN B O 1
ATOM 5959 N N . CYS B 1 115 ? -5.23 -61.594 -17.75 1 45.28 115 CYS B N 1
ATOM 5960 C CA . CYS B 1 115 ? -4.527 -60.594 -16.953 1 45.28 115 CYS B CA 1
ATOM 5961 C C . CYS B 1 115 ? -3.918 -61.219 -15.695 1 45.28 115 CYS B C 1
ATOM 5963 O O . CYS B 1 115 ? -2.859 -60.781 -15.234 1 45.28 115 CYS B O 1
ATOM 5965 N N . GLY B 1 116 ? -4.508 -62.219 -15.07 1 40.59 116 GLY B N 1
ATOM 5966 C CA . GLY B 1 116 ? -3.939 -62.906 -13.922 1 40.59 116 GLY B CA 1
ATOM 5967 C C . GLY B 1 116 ? -2.727 -63.75 -14.273 1 40.59 116 GLY B C 1
ATOM 5968 O O . GLY B 1 116 ? -1.794 -63.875 -13.469 1 40.59 116 GLY B O 1
ATOM 5969 N N . ARG B 1 117 ? -2.756 -64.562 -15.352 1 39.53 117 ARG B N 1
ATOM 5970 C CA . ARG B 1 117 ? -1.605 -65.375 -15.656 1 39.53 117 ARG B CA 1
ATOM 5971 C C . ARG B 1 117 ? -0.361 -64.562 -15.922 1 39.53 117 ARG B C 1
ATOM 5973 O O . ARG B 1 117 ? 0.763 -65 -15.742 1 39.53 117 ARG B O 1
ATOM 5980 N N . GLN B 1 118 ? -0.528 -63.375 -16.562 1 35.03 118 GLN B N 1
ATOM 5981 C CA . GLN B 1 118 ? 0.716 -62.656 -16.781 1 35.03 118 GLN B CA 1
ATOM 5982 C C . GLN B 1 118 ? 1.332 -62.219 -15.453 1 35.03 118 GLN B C 1
ATOM 5984 O O . GLN B 1 118 ? 2.531 -61.938 -15.375 1 35.03 118 GLN B O 1
ATOM 5989 N N . TRP B 1 119 ? 0.535 -62.219 -14.312 1 32.19 119 TRP B N 1
ATOM 5990 C CA . TRP B 1 119 ? 1.156 -61.844 -13.039 1 32.19 119 TRP B CA 1
ATOM 5991 C C . TRP B 1 119 ? 1.93 -63.031 -12.461 1 32.19 119 TRP B C 1
ATOM 5993 O O . TRP B 1 119 ? 2.891 -62.844 -11.711 1 32.19 119 TRP B O 1
ATOM 6003 N N . ASP B 1 120 ? 1.491 -64.25 -12.711 1 30.39 120 ASP B N 1
ATOM 6004 C CA . ASP B 1 120 ? 2.07 -65.312 -11.922 1 30.39 120 ASP B CA 1
ATOM 6005 C C . ASP B 1 120 ? 3.482 -65.688 -12.406 1 30.39 120 ASP B C 1
ATOM 6007 O O . ASP B 1 120 ? 4.258 -66.312 -11.68 1 30.39 120 ASP B O 1
ATOM 6011 N N . GLN B 1 121 ? 3.719 -65.688 -13.719 1 28.5 121 GLN B N 1
ATOM 6012 C CA . GLN B 1 121 ? 4.969 -66.312 -14.086 1 28.5 121 GLN B CA 1
ATOM 6013 C C . GLN B 1 121 ? 6.168 -65.625 -13.508 1 28.5 121 GLN B C 1
ATOM 6015 O O . GLN B 1 121 ? 7.309 -66.062 -13.633 1 28.5 121 GLN B O 1
ATOM 6020 N N . GLN B 1 122 ? 6.086 -64.375 -13.133 1 24.28 122 GLN B N 1
ATOM 6021 C CA . GLN B 1 122 ? 7.352 -63.812 -12.648 1 24.28 122 GLN B CA 1
ATOM 6022 C C . GLN B 1 122 ? 7.684 -64.312 -11.258 1 24.28 122 GLN B C 1
ATOM 6024 O O . GLN B 1 122 ? 8.5 -63.75 -10.547 1 24.28 122 GLN B O 1
ATOM 6029 N N . LYS B 1 123 ? 6.801 -65.188 -10.727 1 25.48 123 LYS B N 1
ATOM 6030 C CA . LYS B 1 123 ? 7.117 -65.562 -9.352 1 25.48 123 LYS B CA 1
ATOM 6031 C C . LYS B 1 123 ? 8.477 -66.312 -9.273 1 25.48 123 LYS B C 1
ATOM 6033 O O . LYS B 1 123 ? 9.164 -66.188 -8.258 1 25.48 123 LYS B O 1
ATOM 6038 N N . SER B 1 124 ? 8.555 -67.375 -10.078 1 21.58 124 SER B N 1
ATOM 6039 C CA . SER B 1 124 ? 9.281 -68.562 -9.578 1 21.58 124 SER B CA 1
ATOM 6040 C C . SER B 1 124 ? 10.773 -68.25 -9.453 1 21.58 124 SER B C 1
ATOM 6042 O O . SER B 1 124 ? 11.422 -68.75 -8.516 1 21.58 124 SER B O 1
ATOM 6044 N N . THR B 1 125 ? 11.492 -68 -10.555 1 22.12 125 THR B N 1
ATOM 6045 C CA . THR B 1 125 ? 12.82 -68.562 -10.641 1 22.12 125 THR B CA 1
ATOM 6046 C C . THR B 1 125 ? 13.781 -67.938 -9.648 1 22.12 125 THR B C 1
ATOM 6048 O O . THR B 1 125 ? 14.992 -68.125 -9.703 1 22.12 125 THR B O 1
ATOM 6051 N N . SER B 1 126 ? 13.273 -66.938 -8.828 1 19.86 126 SER B N 1
ATOM 6052 C CA . SER B 1 126 ? 14.375 -66.312 -8.07 1 19.86 126 SER B CA 1
ATOM 6053 C C . SER B 1 126 ? 14.906 -67.312 -7.016 1 19.86 126 SER B C 1
ATOM 6055 O O . SER B 1 126 ? 14.508 -67.25 -5.848 1 19.86 126 SER B O 1
ATOM 6057 N N . ARG B 1 127 ? 14.945 -68.625 -7.289 1 19.31 127 ARG B N 1
ATOM 6058 C CA . ARG B 1 127 ? 15.578 -69.438 -6.262 1 19.31 127 ARG B CA 1
ATOM 6059 C C . ARG B 1 127 ? 16.969 -68.938 -5.922 1 19.31 127 ARG B C 1
ATOM 6061 O O . ARG B 1 127 ? 17.891 -69 -6.746 1 19.31 127 ARG B O 1
ATOM 6068 N N . MET B 1 128 ? 17.016 -67.688 -5.25 1 18.5 128 MET B N 1
ATOM 6069 C CA . MET B 1 128 ? 18.281 -67.312 -4.629 1 18.5 128 MET B CA 1
ATOM 6070 C C . MET B 1 128 ? 18.828 -68.438 -3.77 1 18.5 128 MET B C 1
ATOM 6072 O O . MET B 1 128 ? 18.188 -68.875 -2.812 1 18.5 128 MET B O 1
ATOM 6076 N N . ASP B 1 129 ? 19.531 -69.375 -4.395 1 17.42 129 ASP B N 1
ATOM 6077 C CA . ASP B 1 129 ? 20.391 -70.438 -3.797 1 17.42 129 ASP B CA 1
ATOM 6078 C C . ASP B 1 129 ? 21.203 -69.812 -2.643 1 17.42 129 ASP B C 1
ATOM 6080 O O . ASP B 1 129 ? 21.703 -68.688 -2.734 1 17.42 129 ASP B O 1
ATOM 6084 N N . SER B 1 130 ? 20.938 -70.25 -1.41 1 19.55 130 SER B N 1
ATOM 6085 C CA . SER B 1 130 ? 21.5 -70 -0.087 1 19.55 130 SER B CA 1
ATOM 6086 C C . SER B 1 130 ? 23 -70.375 -0.052 1 19.55 130 SER B C 1
ATOM 6088 O O . SER B 1 130 ? 23.375 -71.5 0.024 1 19.55 130 SER B O 1
ATOM 6090 N N . PHE B 1 131 ? 23.859 -69.75 -1.011 1 16.72 131 PHE B N 1
ATOM 6091 C CA . PHE B 1 131 ? 25.25 -70.188 -0.974 1 16.72 131 PHE B CA 1
ATOM 6092 C C . PHE B 1 131 ? 25.812 -70.125 0.44 1 16.72 131 PHE B C 1
ATOM 6094 O O . PHE B 1 131 ? 25.734 -69.062 1.078 1 16.72 131 PHE B O 1
ATOM 6101 N N . GLU B 1 132 ? 25.812 -71.188 1.135 1 18.19 132 GLU B N 1
ATOM 6102 C CA . GLU B 1 132 ? 26.453 -71.5 2.406 1 18.19 132 GLU B CA 1
ATOM 6103 C C . GLU B 1 132 ? 27.953 -71.188 2.334 1 18.19 132 GLU B C 1
ATOM 6105 O O . GLU B 1 132 ? 28.688 -71.875 1.574 1 18.19 132 GLU B O 1
ATOM 6110 N N . ILE B 1 133 ? 28.266 -69.875 2.186 1 16.91 133 ILE B N 1
ATOM 6111 C CA . ILE B 1 133 ? 29.703 -69.562 2.277 1 16.91 133 ILE B CA 1
ATOM 6112 C C . ILE B 1 133 ? 30.297 -70.312 3.461 1 16.91 133 ILE B C 1
ATOM 6114 O O . ILE B 1 133 ? 29.812 -70.188 4.594 1 16.91 133 ILE B O 1
ATOM 6118 N N . VAL B 1 134 ? 31 -71.312 3.123 1 16.58 134 VAL B N 1
ATOM 6119 C CA . VAL B 1 134 ? 31.906 -72.188 3.801 1 16.58 134 VAL B CA 1
ATOM 6120 C C . VAL B 1 134 ? 32.812 -71.438 4.77 1 16.58 134 VAL B C 1
ATOM 6122 O O . VAL B 1 134 ? 32.969 -70.25 4.652 1 16.58 134 VAL B O 1
ATOM 6125 N N . ASN B 1 135 ? 33.812 -72.25 5.316 1 16.84 135 ASN B N 1
ATOM 6126 C CA . ASN B 1 135 ? 34.5 -72.438 6.594 1 16.84 135 ASN B CA 1
ATOM 6127 C C . ASN B 1 135 ? 35.562 -71.375 6.824 1 16.84 135 ASN B C 1
ATOM 6129 O O . ASN B 1 135 ? 35.594 -70.75 7.875 1 16.84 135 ASN B O 1
ATOM 6133 N N . ASN B 1 136 ? 36.625 -71.5 6.02 1 17.12 136 ASN B N 1
ATOM 6134 C CA . ASN B 1 136 ? 37.938 -71.75 6.625 1 17.12 136 ASN B CA 1
ATOM 6135 C C . ASN B 1 136 ? 38.625 -70.438 7.004 1 17.12 136 ASN B C 1
ATOM 6137 O O . ASN B 1 136 ? 38.344 -69.375 6.426 1 17.12 136 ASN B O 1
ATOM 6141 N N . PRO B 1 137 ? 39.75 -70.625 7.789 1 18.12 137 PRO B N 1
ATOM 6142 C CA . PRO B 1 137 ? 40.469 -69.75 8.734 1 18.12 137 PRO B CA 1
ATOM 6143 C C . PRO B 1 137 ? 41.281 -68.625 8.039 1 18.12 137 PRO B C 1
ATOM 6145 O O . PRO B 1 137 ? 41.156 -67.5 8.43 1 18.12 137 PRO B O 1
ATOM 6148 N N . GLY B 1 138 ? 42.375 -69.062 7.324 1 17.36 138 GLY B N 1
ATOM 6149 C CA . GLY B 1 138 ? 43.719 -68.562 7.578 1 17.36 138 GLY B CA 1
ATOM 6150 C C . GLY B 1 138 ? 44.031 -67.25 6.84 1 17.36 138 GLY B C 1
ATOM 6151 O O . GLY B 1 138 ? 43.281 -66.812 6 1 17.36 138 GLY B O 1
ATOM 6152 N N . GLU B 1 139 ? 45.375 -66.938 6.484 1 17.19 139 GLU B N 1
ATOM 6153 C CA . GLU B 1 139 ? 46.344 -65.875 6.711 1 17.19 139 GLU B CA 1
ATOM 6154 C C . GLU B 1 139 ? 46.375 -64.938 5.52 1 17.19 139 GLU B C 1
ATOM 6156 O O . GLU B 1 139 ? 46.312 -63.719 5.691 1 17.19 139 GLU B O 1
ATOM 6161 N N . SER B 1 140 ? 46.781 -65.375 4.273 1 16.95 140 SER B N 1
ATOM 6162 C CA . SER B 1 140 ? 47.938 -64.688 3.701 1 16.95 140 SER B CA 1
ATOM 6163 C C . SER B 1 140 ? 47.531 -63.5 2.844 1 16.95 140 SER B C 1
ATOM 6165 O O . SER B 1 140 ? 46.5 -63.531 2.176 1 16.95 140 SER B O 1
ATOM 6167 N N . ARG B 1 141 ? 48.156 -62.219 2.92 1 16.84 141 ARG B N 1
ATOM 6168 C CA . ARG B 1 141 ? 48.125 -60.781 2.678 1 16.84 141 ARG B CA 1
ATOM 6169 C C . ARG B 1 141 ? 48.219 -60.469 1.186 1 16.84 141 ARG B C 1
ATOM 6171 O O . ARG B 1 141 ? 48.344 -59.312 0.792 1 16.84 141 ARG B O 1
ATOM 6178 N N . SER B 1 142 ? 48 -61.375 0.23 1 16.48 142 SER B N 1
ATOM 6179 C CA . SER B 1 142 ? 48.719 -60.875 -0.95 1 16.48 142 SER B CA 1
ATOM 6180 C C . SER B 1 142 ? 48 -59.656 -1.533 1 16.48 142 SER B C 1
ATOM 6182 O O . SER B 1 142 ? 46.75 -59.656 -1.634 1 16.48 142 SER B O 1
ATOM 6184 N N . ALA B 1 143 ? 48.625 -58.469 -1.627 1 16.95 143 ALA B N 1
ATOM 6185 C CA . ALA B 1 143 ? 48.406 -57.031 -1.879 1 16.95 143 ALA B CA 1
ATOM 6186 C C . ALA B 1 143 ? 47.844 -56.812 -3.289 1 16.95 143 ALA B C 1
ATOM 6188 O O . ALA B 1 143 ? 47.719 -55.656 -3.734 1 16.95 143 ALA B O 1
ATOM 6189 N N . GLN B 1 144 ? 47.219 -57.812 -3.969 1 16.62 144 GLN B N 1
ATOM 6190 C CA . GLN B 1 144 ? 47.25 -57.469 -5.391 1 16.62 144 GLN B CA 1
ATOM 6191 C C . GLN B 1 144 ? 46.344 -56.281 -5.699 1 16.62 144 GLN B C 1
ATOM 6193 O O . GLN B 1 144 ? 45.188 -56.25 -5.277 1 16.62 144 GLN B O 1
ATOM 6198 N N . THR B 1 145 ? 46.875 -55.094 -6.215 1 19.28 145 THR B N 1
ATOM 6199 C CA . THR B 1 145 ? 46.531 -53.688 -6.438 1 19.28 145 THR B CA 1
ATOM 6200 C C . THR B 1 145 ? 45.5 -53.562 -7.547 1 19.28 145 THR B C 1
ATOM 6202 O O . THR B 1 145 ? 45.125 -52.438 -7.918 1 19.28 145 THR B O 1
ATOM 6205 N N . SER B 1 146 ? 44.688 -54.531 -7.969 1 17.5 146 SER B N 1
ATOM 6206 C CA . SER B 1 146 ? 44.094 -54.281 -9.289 1 17.5 146 SER B CA 1
ATOM 6207 C C . SER B 1 146 ? 43.062 -53.188 -9.234 1 17.5 146 SER B C 1
ATOM 6209 O O . SER B 1 146 ? 42.125 -53.25 -8.406 1 17.5 146 SER B O 1
ATOM 6211 N N . LYS B 1 147 ? 43.25 -51.938 -9.766 1 21.27 147 LYS B N 1
ATOM 6212 C CA . LYS B 1 147 ? 42.594 -50.625 -9.883 1 21.27 147 LYS B CA 1
ATOM 6213 C C . LYS B 1 147 ? 41.281 -50.781 -10.688 1 21.27 147 LYS B C 1
ATOM 6215 O O . LYS B 1 147 ? 41.312 -50.844 -11.922 1 21.27 147 LYS B O 1
ATOM 6220 N N . GLN B 1 148 ? 40.344 -51.656 -10.438 1 17.81 148 GLN B N 1
ATOM 6221 C CA . GLN B 1 148 ? 39.125 -51.844 -11.25 1 17.81 148 GLN B CA 1
ATOM 6222 C C . GLN B 1 148 ? 38.312 -50.562 -11.305 1 17.81 148 GLN B C 1
ATOM 6224 O O . GLN B 1 148 ? 37.906 -50.031 -10.273 1 17.81 148 GLN B O 1
ATOM 6229 N N . SER B 1 149 ? 38.469 -49.719 -12.422 1 22.83 149 SER B N 1
ATOM 6230 C CA . SER B 1 149 ? 37.875 -48.406 -12.703 1 22.83 149 SER B CA 1
ATOM 6231 C C . SER B 1 149 ? 36.344 -48.531 -12.82 1 22.83 149 SER B C 1
ATOM 6233 O O . SER B 1 149 ? 35.844 -49.281 -13.641 1 22.83 149 SER B O 1
ATOM 6235 N N . ASN B 1 150 ? 35.562 -48.469 -11.836 1 21.59 150 ASN B N 1
ATOM 6236 C CA . ASN B 1 150 ? 34.125 -48.562 -11.664 1 21.59 150 ASN B CA 1
ATOM 6237 C C . ASN B 1 150 ? 33.406 -47.406 -12.398 1 21.59 150 ASN B C 1
ATOM 6239 O O . ASN B 1 150 ? 33.594 -46.25 -12.07 1 21.59 150 ASN B O 1
ATOM 6243 N N . ARG B 1 151 ? 33.156 -47.5 -13.758 1 23.77 151 ARG B N 1
ATOM 6244 C CA . ARG B 1 151 ? 32.344 -46.594 -14.602 1 23.77 151 ARG B CA 1
ATOM 6245 C C . ARG B 1 151 ? 30.969 -46.406 -14.016 1 23.77 151 ARG B C 1
ATOM 6247 O O . ARG B 1 151 ? 30.156 -47.344 -13.945 1 23.77 151 ARG B O 1
ATOM 6254 N N . GLY B 1 152 ? 30.797 -45.656 -13.016 1 24.42 152 GLY B N 1
ATOM 6255 C CA . GLY B 1 152 ? 29.547 -45.281 -12.375 1 24.42 152 GLY B CA 1
ATOM 6256 C C . GLY B 1 152 ? 28.516 -44.719 -13.336 1 24.42 152 GLY B C 1
ATOM 6257 O O . GLY B 1 152 ? 28.766 -43.688 -13.969 1 24.42 152 GLY B O 1
ATOM 6258 N N . SER B 1 153 ? 27.828 -45.531 -14.18 1 26.08 153 SER B N 1
ATOM 6259 C CA . SER B 1 153 ? 26.656 -45.156 -14.961 1 26.08 153 SER B CA 1
ATOM 6260 C C . SER B 1 153 ? 25.688 -44.312 -14.156 1 26.08 153 SER B C 1
ATOM 6262 O O . SER B 1 153 ? 25.172 -44.75 -13.125 1 26.08 153 SER B O 1
ATOM 6264 N N . PHE B 1 154 ? 25.938 -43.031 -14.094 1 27.22 154 PHE B N 1
ATOM 6265 C CA . PHE B 1 154 ? 25 -42.094 -13.523 1 27.22 154 PHE B CA 1
ATOM 6266 C C . PHE B 1 154 ? 23.641 -42.188 -14.188 1 27.22 154 PHE B C 1
ATOM 6268 O O . PHE B 1 154 ? 23.438 -41.688 -15.289 1 27.22 154 PHE B O 1
ATOM 6275 N N . GLY B 1 155 ? 23 -43.344 -14.305 1 26.91 155 GLY B N 1
ATOM 6276 C CA . GLY B 1 155 ? 21.594 -43.469 -14.664 1 26.91 155 GLY B CA 1
ATOM 6277 C C . GLY B 1 155 ? 20.719 -42.406 -13.984 1 26.91 155 GLY B C 1
ATOM 6278 O O . GLY B 1 155 ? 20.609 -42.406 -12.758 1 26.91 155 GLY B O 1
ATOM 6279 N N . TRP B 1 156 ? 20.734 -41.219 -14.461 1 30.17 156 TRP B N 1
ATOM 6280 C CA . TRP B 1 156 ? 19.719 -40.25 -14.078 1 30.17 156 TRP B CA 1
ATOM 6281 C C . TRP B 1 156 ? 18.328 -40.875 -14.102 1 30.17 156 TRP B C 1
ATOM 6283 O O . TRP B 1 156 ? 17.766 -41.125 -15.18 1 30.17 156 TRP B O 1
ATOM 6293 N N . ALA B 1 157 ? 18.031 -41.938 -13.367 1 30.22 157 ALA B N 1
ATOM 6294 C CA . ALA B 1 157 ? 16.734 -42.562 -13.086 1 30.22 157 ALA B CA 1
ATOM 6295 C C . ALA B 1 157 ? 15.656 -41.469 -12.922 1 30.22 157 ALA B C 1
ATOM 6297 O O . ALA B 1 157 ? 15.922 -40.406 -12.398 1 30.22 157 ALA B O 1
ATOM 6298 N N . ASN B 1 158 ? 14.68 -41.344 -13.781 1 35.91 158 ASN B N 1
ATOM 6299 C CA . ASN B 1 158 ? 13.383 -40.75 -13.484 1 35.91 158 ASN B CA 1
ATOM 6300 C C . ASN B 1 158 ? 13.086 -40.75 -11.984 1 35.91 158 ASN B C 1
ATOM 6302 O O . ASN B 1 158 ? 12.977 -41.844 -11.383 1 35.91 158 ASN B O 1
ATOM 6306 N N . ARG B 1 159 ? 13.562 -40 -11.25 1 37.59 159 ARG B N 1
ATOM 6307 C CA . ARG B 1 159 ? 13.234 -40 -9.828 1 37.59 159 ARG B CA 1
ATOM 6308 C C . ARG B 1 159 ? 11.773 -40.375 -9.609 1 37.59 159 ARG B C 1
ATOM 6310 O O . ARG B 1 159 ? 10.875 -39.625 -9.953 1 37.59 159 ARG B O 1
ATOM 6317 N N . LYS B 1 160 ? 11.414 -41.625 -9.758 1 44.69 160 LYS B N 1
ATOM 6318 C CA . LYS B 1 160 ? 10.117 -42.125 -9.305 1 44.69 160 LYS B CA 1
ATOM 6319 C C . LYS B 1 160 ? 9.656 -41.406 -8.047 1 44.69 160 LYS B C 1
ATOM 6321 O O . LYS B 1 160 ? 10.359 -41.406 -7.027 1 44.69 160 LYS B O 1
ATOM 6326 N N . ILE B 1 161 ? 8.898 -40.25 -8.266 1 56.47 161 ILE B N 1
ATOM 6327 C CA . ILE B 1 161 ? 8.312 -39.562 -7.117 1 56.47 161 ILE B CA 1
ATOM 6328 C C . ILE B 1 161 ? 7.797 -40.594 -6.109 1 56.47 161 ILE B C 1
ATOM 6330 O O . ILE B 1 161 ? 6.941 -41.406 -6.438 1 56.47 161 ILE B O 1
ATOM 6334 N N . GLU B 1 162 ? 8.578 -40.938 -5.137 1 70.38 162 GLU B N 1
ATOM 6335 C CA . GLU B 1 162 ? 8.125 -41.781 -4.035 1 70.38 162 GLU B CA 1
ATOM 6336 C C . GLU B 1 162 ? 6.891 -41.219 -3.359 1 70.38 162 GLU B C 1
ATOM 6338 O O . GLU B 1 162 ? 6.918 -40.062 -2.887 1 70.38 162 GLU B O 1
ATOM 6343 N N . ILE B 1 163 ? 5.805 -41.812 -3.529 1 80.88 163 ILE B N 1
ATOM 6344 C CA . ILE B 1 163 ? 4.57 -41.406 -2.875 1 80.88 163 ILE B CA 1
ATOM 6345 C C . ILE B 1 163 ? 4.609 -41.781 -1.399 1 80.88 163 ILE B C 1
ATOM 6347 O O . ILE B 1 163 ? 4.746 -42.969 -1.069 1 80.88 163 ILE B O 1
ATOM 6351 N N . PRO B 1 164 ? 4.684 -40.812 -0.577 1 83.69 164 PRO B N 1
ATOM 6352 C CA . PRO B 1 164 ? 4.652 -41.156 0.851 1 83.69 164 PRO B CA 1
ATOM 6353 C C . PRO B 1 164 ? 3.543 -42.125 1.206 1 83.69 164 PRO B C 1
ATOM 6355 O O . PRO B 1 164 ? 2.535 -42.219 0.501 1 83.69 164 PRO B O 1
ATOM 6358 N N . GLU B 1 165 ? 3.754 -42.906 2.281 1 84.81 165 GLU B N 1
ATOM 6359 C CA . GLU B 1 165 ? 2.77 -43.875 2.705 1 84.81 165 GLU B CA 1
ATOM 6360 C C . GLU B 1 165 ? 1.418 -43.25 2.99 1 84.81 165 GLU B C 1
ATOM 6362 O O . GLU B 1 165 ? 1.346 -42.219 3.686 1 84.81 165 GLU B O 1
ATOM 6367 N N . GLY B 1 166 ? 0.396 -43.812 2.455 1 87.44 166 GLY B N 1
ATOM 6368 C CA . GLY B 1 166 ? -0.955 -43.312 2.705 1 87.44 166 GLY B CA 1
ATOM 6369 C C . GLY B 1 166 ? -1.37 -42.188 1.78 1 87.44 166 GLY B C 1
ATOM 6370 O O . GLY B 1 166 ? -2.529 -41.781 1.784 1 87.44 166 GLY B O 1
ATOM 6371 N N . TRP B 1 167 ? -0.469 -41.688 1.055 1 91.94 167 TRP B N 1
ATOM 6372 C CA . TRP B 1 167 ? -0.776 -40.562 0.15 1 91.94 167 TRP B CA 1
ATOM 6373 C C . TRP B 1 167 ? -1.241 -41.094 -1.206 1 91.94 167 TRP B C 1
ATOM 6375 O O . TRP B 1 167 ? -0.996 -42.25 -1.55 1 91.94 167 TRP B O 1
ATOM 6385 N N . MET B 1 168 ? -2.004 -40.344 -1.894 1 91.81 168 MET B N 1
ATOM 6386 C CA . MET B 1 168 ? -2.475 -40.625 -3.24 1 91.81 168 MET B CA 1
ATOM 6387 C C . MET B 1 168 ? -1.86 -39.688 -4.262 1 91.81 168 MET B C 1
ATOM 6389 O O . MET B 1 168 ? -1.641 -38.5 -3.967 1 91.81 168 MET B O 1
ATOM 6393 N N . ALA B 1 169 ? -1.537 -40.188 -5.406 1 92.38 169 ALA B N 1
ATOM 6394 C CA . ALA B 1 169 ? -0.98 -39.375 -6.48 1 92.38 169 ALA B CA 1
ATOM 6395 C C . ALA B 1 169 ? -1.959 -39.25 -7.645 1 92.38 169 ALA B C 1
ATOM 6397 O O . ALA B 1 169 ? -2.658 -40.219 -7.977 1 92.38 169 ALA B O 1
ATOM 6398 N N . VAL B 1 170 ? -2.092 -38.062 -8.172 1 89.88 170 VAL B N 1
ATOM 6399 C CA . VAL B 1 170 ? -2.904 -37.812 -9.352 1 89.88 170 VAL B CA 1
ATOM 6400 C C . VAL B 1 170 ? -2.064 -37.062 -10.398 1 89.88 170 VAL B C 1
ATOM 6402 O O . VAL B 1 170 ? -1.461 -36.031 -10.102 1 89.88 170 VAL B O 1
ATOM 6405 N N . GLY B 1 171 ? -2.123 -37.562 -11.648 1 83.75 171 GLY B N 1
ATOM 6406 C CA . GLY B 1 171 ? -1.272 -36.969 -12.664 1 83.75 171 GLY B CA 1
ATOM 6407 C C . GLY B 1 171 ? 0.207 -37.188 -12.406 1 83.75 171 GLY B C 1
ATOM 6408 O O . GLY B 1 171 ? 0.604 -38.219 -11.859 1 83.75 171 GLY B O 1
ATOM 6409 N N . SER B 1 172 ? 1.035 -36.25 -12.906 1 80.62 172 SER B N 1
ATOM 6410 C CA . SER B 1 172 ? 2.475 -36.5 -12.844 1 80.62 172 SER B CA 1
ATOM 6411 C C . SER B 1 172 ? 3.084 -35.844 -11.602 1 80.62 172 SER B C 1
ATOM 6413 O O . SER B 1 172 ? 4.117 -36.312 -11.102 1 80.62 172 SER B O 1
ATOM 6415 N N . LYS B 1 173 ? 2.418 -34.844 -10.984 1 88.12 173 LYS B N 1
ATOM 6416 C CA . LYS B 1 173 ? 3.152 -34.094 -9.969 1 88.12 173 LYS B CA 1
ATOM 6417 C C . LYS B 1 173 ? 2.268 -33.812 -8.766 1 88.12 173 LYS B C 1
ATOM 6419 O O . LYS B 1 173 ? 2.732 -33.25 -7.773 1 88.12 173 LYS B O 1
ATOM 6424 N N . LEU B 1 174 ? 1.007 -34.156 -8.781 1 92.88 174 LEU B N 1
ATOM 6425 C CA . LEU B 1 174 ? 0.083 -33.812 -7.707 1 92.88 174 LEU B CA 1
ATOM 6426 C C . LEU B 1 174 ? -0.124 -35 -6.766 1 92.88 174 LEU B C 1
ATOM 6428 O O . LEU B 1 174 ? -0.387 -36.094 -7.215 1 92.88 174 LEU B O 1
ATOM 6432 N N . MET B 1 175 ? 0.133 -34.812 -5.488 1 95.44 175 MET B N 1
ATOM 6433 C CA . MET B 1 175 ? -0.117 -35.812 -4.449 1 95.44 175 MET B CA 1
ATOM 6434 C C . MET B 1 175 ? -0.942 -35.219 -3.312 1 95.44 175 MET B C 1
ATOM 6436 O O . MET B 1 175 ? -0.873 -34 -3.055 1 95.44 175 MET B O 1
ATOM 6440 N N . TYR B 1 176 ? -1.778 -36 -2.656 1 94.69 176 TYR B N 1
ATOM 6441 C CA . TYR B 1 176 ? -2.553 -35.5 -1.527 1 94.69 176 TYR B CA 1
ATOM 6442 C C . TYR B 1 176 ? -2.762 -36.594 -0.481 1 94.69 176 TYR B C 1
ATOM 6444 O O . TYR B 1 176 ? -2.633 -37.781 -0.781 1 94.69 176 TYR B O 1
ATOM 6452 N N . SER B 1 177 ? -2.959 -36.219 0.747 1 94.69 177 SER B N 1
ATOM 6453 C CA . SER B 1 177 ? -3.254 -37.094 1.862 1 94.69 177 SER B CA 1
ATOM 6454 C C . SER B 1 177 ? -4.754 -37.188 2.117 1 94.69 177 SER B C 1
ATOM 6456 O O . SER B 1 177 ? -5.352 -36.281 2.678 1 94.69 177 SER B O 1
ATOM 6458 N N . PRO B 1 178 ? -5.32 -38.344 1.84 1 91.19 178 PRO B N 1
ATOM 6459 C CA . PRO B 1 178 ? -6.766 -38.5 2.041 1 91.19 178 PRO B CA 1
ATOM 6460 C C . PRO B 1 178 ? -7.168 -38.375 3.508 1 91.19 178 PRO B C 1
ATOM 6462 O O . PRO B 1 178 ? -8.336 -38.094 3.807 1 91.19 178 PRO B O 1
ATOM 6465 N N . SER B 1 179 ? -6.238 -38.5 4.379 1 90.88 179 SER B N 1
ATOM 6466 C CA . SER B 1 179 ? -6.547 -38.438 5.801 1 90.88 179 SER B CA 1
ATOM 6467 C C . SER B 1 179 ? -6.488 -37 6.316 1 90.88 179 SER B C 1
ATOM 6469 O O . SER B 1 179 ? -7.016 -36.688 7.391 1 90.88 179 SER B O 1
ATOM 6471 N N . ASP B 1 180 ? -5.902 -36.156 5.594 1 93.56 180 ASP B N 1
ATOM 6472 C CA . ASP B 1 180 ? -5.754 -34.75 6.016 1 93.56 180 ASP B CA 1
ATOM 6473 C C . ASP B 1 180 ? -6.738 -33.844 5.277 1 93.56 180 ASP B C 1
ATOM 6475 O O . ASP B 1 180 ? -6.375 -33.188 4.301 1 93.56 180 ASP B O 1
ATOM 6479 N N . ILE B 1 181 ? -7.93 -33.781 5.824 1 91.88 181 ILE B N 1
ATOM 6480 C CA . ILE B 1 181 ? -9.008 -33.031 5.207 1 91.88 181 ILE B CA 1
ATOM 6481 C C . ILE B 1 181 ? -8.992 -31.594 5.742 1 91.88 181 ILE B C 1
ATOM 6483 O O . ILE B 1 181 ? -9.062 -31.375 6.953 1 91.88 181 ILE B O 1
ATOM 6487 N N . LEU B 1 182 ? -8.867 -30.625 4.859 1 90.38 182 LEU B N 1
ATOM 6488 C CA . LEU B 1 182 ? -8.852 -29.203 5.215 1 90.38 182 LEU B CA 1
ATOM 6489 C C . LEU B 1 182 ? -10.258 -28.641 5.254 1 90.38 182 LEU B C 1
ATOM 6491 O O . LEU B 1 182 ? -10.523 -27.672 5.977 1 90.38 182 LEU B O 1
ATOM 6495 N N . GLY B 1 183 ? -11.086 -29.141 4.395 1 86.56 183 GLY B N 1
ATOM 6496 C CA . GLY B 1 183 ? -12.453 -28.656 4.328 1 86.56 183 GLY B CA 1
ATOM 6497 C C . GLY B 1 183 ? -13.336 -29.5 3.426 1 86.56 183 GLY B C 1
ATOM 6498 O O . GLY B 1 183 ? -12.836 -30.328 2.662 1 86.56 183 GLY B O 1
ATOM 6499 N N . THR B 1 184 ? -14.602 -29.312 3.625 1 82.44 184 THR B N 1
ATOM 6500 C CA . THR B 1 184 ? -15.594 -29.984 2.795 1 82.44 184 THR B CA 1
ATOM 6501 C C . THR B 1 184 ? -16.578 -28.969 2.215 1 82.44 184 THR B C 1
ATOM 6503 O O . THR B 1 184 ? -16.844 -27.922 2.814 1 82.44 184 THR B O 1
ATOM 6506 N N . GLY B 1 185 ? -16.891 -29.188 0.991 1 73.94 185 GLY B N 1
ATOM 6507 C CA . GLY B 1 185 ? -17.844 -28.312 0.336 1 73.94 185 GLY B CA 1
ATOM 6508 C C . GLY B 1 185 ? -19.109 -29.031 -0.124 1 73.94 185 GLY B C 1
ATOM 6509 O O . GLY B 1 185 ? -19.391 -30.141 0.328 1 73.94 185 GLY B O 1
ATOM 6510 N N . CYS B 1 186 ? -19.875 -28.266 -0.943 1 63.94 186 CYS B N 1
ATOM 6511 C CA . CYS B 1 186 ? -21.125 -28.797 -1.453 1 63.94 186 CYS B CA 1
ATOM 6512 C C . CYS B 1 186 ? -20.875 -29.875 -2.514 1 63.94 186 CYS B C 1
ATOM 6514 O O . CYS B 1 186 ? -19.766 -29.969 -3.055 1 63.94 186 CYS B O 1
ATOM 6516 N N . GLU B 1 187 ? -21.797 -30.75 -2.783 1 62.5 187 GLU B N 1
ATOM 6517 C CA . GLU B 1 187 ? -21.859 -31.703 -3.881 1 62.5 187 GLU B CA 1
ATOM 6518 C C . GLU B 1 187 ? -20.672 -32.656 -3.861 1 62.5 187 GLU B C 1
ATOM 6520 O O . GLU B 1 187 ? -20.078 -32.938 -4.906 1 62.5 187 GLU B O 1
ATOM 6525 N N . GLY B 1 188 ? -20.156 -32.938 -2.695 1 70.25 188 GLY B N 1
ATOM 6526 C CA . GLY B 1 188 ? -19.125 -33.969 -2.578 1 70.25 188 GLY B CA 1
ATOM 6527 C C . GLY B 1 188 ? -17.719 -33.406 -2.725 1 70.25 188 GLY B C 1
ATOM 6528 O O . GLY B 1 188 ? -16.75 -34.156 -2.799 1 70.25 188 GLY B O 1
ATOM 6529 N N . THR B 1 189 ? -17.594 -32.094 -2.715 1 83.31 189 THR B N 1
ATOM 6530 C CA . THR B 1 189 ? -16.281 -31.469 -2.82 1 83.31 189 THR B CA 1
ATOM 6531 C C . THR B 1 189 ? -15.516 -31.594 -1.511 1 83.31 189 THR B C 1
ATOM 6533 O O . THR B 1 189 ? -16.078 -31.422 -0.43 1 83.31 189 THR B O 1
ATOM 6536 N N . VAL B 1 190 ? -14.289 -32.094 -1.599 1 89.69 190 VAL B N 1
ATOM 6537 C CA . VAL B 1 190 ? -13.414 -32.219 -0.439 1 89.69 190 VAL B CA 1
ATOM 6538 C C . VAL B 1 190 ? -12.07 -31.562 -0.735 1 89.69 190 VAL B C 1
ATOM 6540 O O . VAL B 1 190 ? -11.547 -31.672 -1.849 1 89.69 190 VAL B O 1
ATOM 6543 N N . VAL B 1 191 ? -11.562 -30.875 0.24 1 93.56 191 VAL B N 1
ATOM 6544 C CA . VAL B 1 191 ? -10.25 -30.25 0.101 1 93.56 191 VAL B CA 1
ATOM 6545 C C . VAL B 1 191 ? -9.242 -30.938 1.008 1 93.56 191 VAL B C 1
ATOM 6547 O O . VAL B 1 191 ? -9.461 -31.047 2.217 1 93.56 191 VAL B O 1
ATOM 6550 N N . TYR B 1 192 ? -8.148 -31.406 0.398 1 95 192 TYR B N 1
ATOM 6551 C CA . TYR B 1 192 ? -7.117 -32.156 1.111 1 95 192 TYR B CA 1
ATOM 6552 C C . TYR B 1 192 ? -5.816 -31.359 1.165 1 95 192 TYR B C 1
ATOM 6554 O O . TYR B 1 192 ? -5.598 -30.453 0.349 1 95 192 TYR B O 1
ATOM 6562 N N . ARG B 1 193 ? -5.039 -31.672 2.16 1 96.12 193 ARG B N 1
ATOM 6563 C CA . ARG B 1 193 ? -3.652 -31.219 2.121 1 96.12 193 ARG B CA 1
ATOM 6564 C C . ARG B 1 193 ? -2.836 -32.031 1.121 1 96.12 193 ARG B C 1
ATOM 6566 O O . ARG B 1 193 ? -2.998 -33.25 1.025 1 96.12 193 ARG B O 1
ATOM 6573 N N . GLY B 1 194 ? -2.004 -31.344 0.332 1 96.12 194 GLY B N 1
ATOM 6574 C CA . GLY B 1 194 ? -1.204 -32.062 -0.657 1 96.12 194 GLY B CA 1
ATOM 6575 C C . GLY B 1 194 ? 0.056 -31.297 -1.049 1 96.12 194 GLY B C 1
ATOM 6576 O O . GLY B 1 194 ? 0.509 -30.422 -0.32 1 96.12 194 GLY B O 1
ATOM 6577 N N . THR B 1 195 ? 0.712 -31.844 -2.053 1 94.81 195 THR B N 1
ATOM 6578 C CA . THR B 1 195 ? 1.904 -31.234 -2.625 1 94.81 195 THR B CA 1
ATOM 6579 C C . THR B 1 195 ? 1.832 -31.234 -4.148 1 94.81 195 THR B C 1
ATOM 6581 O O . THR B 1 195 ? 1.234 -32.125 -4.75 1 94.81 195 THR B O 1
ATOM 6584 N N . PHE B 1 196 ? 2.307 -30.234 -4.766 1 92.56 196 PHE B N 1
ATOM 6585 C CA . PHE B 1 196 ? 2.439 -30.109 -6.211 1 92.56 196 PHE B CA 1
ATOM 6586 C C . PHE B 1 196 ? 3.822 -29.594 -6.586 1 92.56 196 PHE B C 1
ATOM 6588 O O . PHE B 1 196 ? 4.164 -28.438 -6.289 1 92.56 196 PHE B O 1
ATOM 6595 N N . ASP B 1 197 ? 4.539 -30.375 -7.312 1 89.38 197 ASP B N 1
ATOM 6596 C CA . ASP B 1 197 ? 5.879 -30 -7.762 1 89.38 197 ASP B CA 1
ATOM 6597 C C . ASP B 1 197 ? 6.723 -29.484 -6.598 1 89.38 197 ASP B C 1
ATOM 6599 O O . ASP B 1 197 ? 7.379 -28.453 -6.707 1 89.38 197 ASP B O 1
ATOM 6603 N N . GLY B 1 198 ? 6.59 -30.156 -5.449 1 87.44 198 GLY B N 1
ATOM 6604 C CA . GLY B 1 198 ? 7.41 -29.844 -4.293 1 87.44 198 GLY B CA 1
ATOM 6605 C C . GLY B 1 198 ? 6.805 -28.75 -3.42 1 87.44 198 GLY B C 1
ATOM 6606 O O . GLY B 1 198 ? 7.34 -28.438 -2.357 1 87.44 198 GLY B O 1
ATOM 6607 N N . ARG B 1 199 ? 5.746 -28.188 -3.85 1 91.56 199 ARG B N 1
ATOM 6608 C CA . ARG B 1 199 ? 5.074 -27.125 -3.109 1 91.56 199 ARG B CA 1
ATOM 6609 C C . ARG B 1 199 ? 3.889 -27.672 -2.32 1 91.56 199 ARG B C 1
ATOM 6611 O O . ARG B 1 199 ? 3.127 -28.5 -2.828 1 91.56 199 ARG B O 1
ATOM 6618 N N . GLU B 1 200 ? 3.83 -27.219 -1.049 1 93.19 200 GLU B N 1
ATOM 6619 C CA . GLU B 1 200 ? 2.617 -27.547 -0.309 1 93.19 200 GLU B CA 1
ATOM 6620 C C . GLU B 1 200 ? 1.402 -26.828 -0.89 1 93.19 200 GLU B C 1
ATOM 6622 O O . GLU B 1 200 ? 1.457 -25.625 -1.164 1 93.19 200 GLU B O 1
ATOM 6627 N N . VAL B 1 201 ? 0.325 -27.594 -1.104 1 96.38 201 VAL B N 1
ATOM 6628 C CA . VAL B 1 201 ? -0.859 -27.016 -1.729 1 96.38 201 VAL B CA 1
ATOM 6629 C C . VAL B 1 201 ? -2.119 -27.594 -1.077 1 96.38 201 VAL B C 1
ATOM 6631 O O . VAL B 1 201 ? -2.051 -28.562 -0.329 1 96.38 201 VAL B O 1
ATOM 6634 N N . ALA B 1 202 ? -3.221 -26.891 -1.236 1 96.5 202 ALA B N 1
ATOM 6635 C CA . ALA B 1 202 ? -4.555 -27.438 -0.986 1 96.5 202 ALA B CA 1
ATOM 6636 C C . ALA B 1 202 ? -5.125 -28.094 -2.244 1 96.5 202 ALA B C 1
ATOM 6638 O O . ALA B 1 202 ? -5.105 -27.484 -3.322 1 96.5 202 ALA B O 1
ATOM 6639 N N . VAL B 1 203 ? -5.598 -29.312 -2.104 1 96.19 203 VAL B N 1
ATOM 6640 C CA . VAL B 1 203 ? -6.125 -30.047 -3.252 1 96.19 203 VAL B CA 1
ATOM 6641 C C . VAL B 1 203 ? -7.645 -30.156 -3.145 1 96.19 203 VAL B C 1
ATOM 6643 O O . VAL B 1 203 ? -8.164 -30.922 -2.32 1 96.19 203 VAL B O 1
ATOM 6646 N N . LYS B 1 204 ? -8.336 -29.406 -3.949 1 93.38 204 LYS B N 1
ATOM 6647 C CA . LYS B 1 204 ? -9.789 -29.453 -4.023 1 93.38 204 LYS B CA 1
ATOM 6648 C C . LYS B 1 204 ? -10.266 -30.516 -5.004 1 93.38 204 LYS B C 1
ATOM 6650 O O . LYS B 1 204 ? -10 -30.422 -6.207 1 93.38 204 LYS B O 1
ATOM 6655 N N . ARG B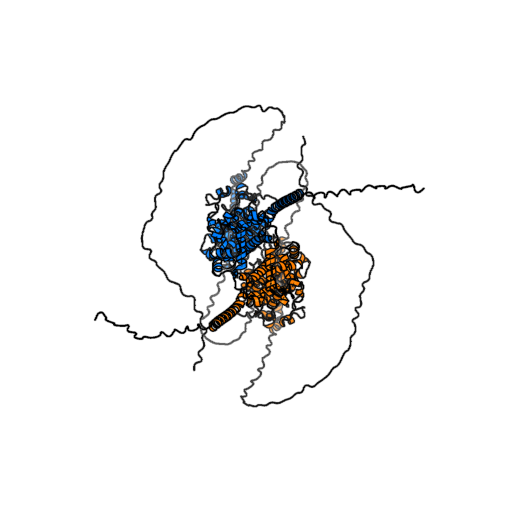 1 205 ? -10.883 -31.531 -4.52 1 92 205 ARG B N 1
ATOM 6656 C CA . ARG B 1 205 ? -11.406 -32.625 -5.344 1 92 205 ARG B CA 1
ATOM 6657 C C . ARG B 1 205 ? -12.883 -32.406 -5.645 1 92 205 ARG B C 1
ATOM 6659 O O . ARG B 1 205 ? -13.695 -32.25 -4.727 1 92 205 ARG B O 1
ATOM 6666 N N . VAL B 1 206 ? -13.211 -32.375 -6.887 1 88.38 206 VAL B N 1
ATOM 6667 C CA . VAL B 1 206 ? -14.578 -32.156 -7.348 1 88.38 206 VAL B CA 1
ATOM 6668 C C . VAL B 1 206 ? -15.047 -33.375 -8.141 1 88.38 206 VAL B C 1
ATOM 6670 O O . VAL B 1 206 ? -14.281 -33.969 -8.922 1 88.38 206 VAL B O 1
ATOM 6673 N N . VAL B 1 207 ? -16.266 -33.75 -7.938 1 81.62 207 VAL B N 1
ATOM 6674 C CA . VAL B 1 207 ? -16.844 -34.875 -8.648 1 81.62 207 VAL B CA 1
ATOM 6675 C C . VAL B 1 207 ? -16.969 -34.562 -10.133 1 81.62 207 VAL B C 1
ATOM 6677 O O . VAL B 1 207 ? -17.328 -33.438 -10.492 1 81.62 207 VAL B O 1
ATOM 6680 N N . SER B 1 208 ? -16.75 -35.5 -10.945 1 76.5 208 SER B N 1
ATOM 6681 C CA . SER B 1 208 ? -16.641 -35.344 -12.391 1 76.5 208 SER B CA 1
ATOM 6682 C C . SER B 1 208 ? -17.969 -34.844 -12.984 1 76.5 208 SER B C 1
ATOM 6684 O O . SER B 1 208 ? -17.984 -34.188 -14.031 1 76.5 208 SER B O 1
ATOM 6686 N N . GLU B 1 209 ? -19.094 -35.156 -12.289 1 67.62 209 GLU B N 1
ATOM 6687 C CA . GLU B 1 209 ? -20.375 -34.656 -12.766 1 67.62 209 GLU B CA 1
ATOM 6688 C C . GLU B 1 209 ? -20.406 -33.125 -12.781 1 67.62 209 GLU B C 1
ATOM 6690 O O . GLU B 1 209 ? -21.172 -32.531 -13.547 1 67.62 209 GLU B O 1
ATOM 6695 N N . PHE B 1 210 ? -19.516 -32.656 -12.055 1 72.56 210 PHE B N 1
ATOM 6696 C CA . PHE B 1 210 ? -19.484 -31.188 -11.945 1 72.56 210 PHE B CA 1
ATOM 6697 C C . PHE B 1 210 ? -18.234 -30.641 -12.609 1 72.56 210 PHE B C 1
ATOM 6699 O O . PHE B 1 210 ? -17.656 -29.656 -12.133 1 72.56 210 PHE B O 1
ATOM 6706 N N . VAL B 1 211 ? -17.797 -31.25 -13.688 1 76.25 211 VAL B N 1
ATOM 6707 C CA . VAL B 1 211 ? -16.562 -30.938 -14.391 1 76.25 211 VAL B CA 1
ATOM 6708 C C . VAL B 1 211 ? -16.625 -29.516 -14.961 1 76.25 211 VAL B C 1
ATOM 6710 O O . VAL B 1 211 ? -15.633 -28.797 -14.945 1 76.25 211 VAL B O 1
ATOM 6713 N N . LYS B 1 212 ? -17.781 -29.156 -15.375 1 77.88 212 LYS B N 1
ATOM 6714 C CA . LYS B 1 212 ? -17.922 -27.828 -15.969 1 77.88 212 LYS B CA 1
ATOM 6715 C C . LYS B 1 212 ? -17.609 -26.734 -14.953 1 77.88 212 LYS B C 1
ATOM 6717 O O . LYS B 1 212 ? -16.984 -25.734 -15.289 1 77.88 212 LYS B O 1
ATOM 6722 N N . PHE B 1 213 ? -17.953 -26.969 -13.734 1 78.62 213 PHE B N 1
ATOM 6723 C CA . PHE B 1 213 ? -17.719 -26 -12.672 1 78.62 213 PHE B CA 1
ATOM 6724 C C . PHE B 1 213 ? -16.234 -25.906 -12.344 1 78.62 213 PHE B C 1
ATOM 6726 O O . PHE B 1 213 ? -15.703 -24.812 -12.109 1 78.62 213 PHE B O 1
ATOM 6733 N N . ALA B 1 214 ? -15.602 -27.031 -12.367 1 84 214 ALA B N 1
ATOM 6734 C CA . ALA B 1 214 ? -14.172 -27.062 -12.07 1 84 214 ALA B CA 1
ATOM 6735 C C . ALA B 1 214 ? -13.367 -26.328 -13.148 1 84 214 ALA B C 1
ATOM 6737 O O . ALA B 1 214 ? -12.445 -25.578 -12.836 1 84 214 ALA B O 1
ATOM 6738 N N . HIS B 1 215 ? -13.773 -26.562 -14.367 1 87.44 215 HIS B N 1
ATOM 6739 C CA . HIS B 1 215 ? -13.078 -25.906 -15.469 1 87.44 215 HIS B CA 1
ATOM 6740 C C . HIS B 1 215 ? -13.312 -24.391 -15.453 1 87.44 215 HIS B C 1
ATOM 6742 O O . HIS B 1 215 ? -12.383 -23.625 -15.703 1 87.44 215 HIS B O 1
ATOM 6748 N N . ARG B 1 216 ? -14.477 -24.062 -15.188 1 85.25 216 ARG B N 1
ATOM 6749 C CA . ARG B 1 216 ? -14.789 -22.641 -15.102 1 85.25 216 ARG B CA 1
ATOM 6750 C C . ARG B 1 216 ? -14.008 -21.969 -13.977 1 85.25 216 ARG B C 1
ATOM 6752 O O . ARG B 1 216 ? -13.469 -20.875 -14.148 1 85.25 216 ARG B O 1
ATOM 6759 N N . GLU B 1 217 ? -14.055 -22.609 -12.891 1 89.12 217 GLU B N 1
ATOM 6760 C CA . GLU B 1 217 ? -13.297 -22.109 -11.758 1 89.12 217 GLU B CA 1
ATOM 6761 C C . GLU B 1 217 ? -11.82 -21.922 -12.109 1 89.12 217 GLU B C 1
ATOM 6763 O O . GLU B 1 217 ? -11.242 -20.859 -11.836 1 89.12 217 GLU B O 1
ATOM 6768 N N . ALA B 1 218 ? -11.25 -22.938 -12.695 1 90.81 218 ALA B N 1
ATOM 6769 C CA . ALA B 1 218 ? -9.844 -22.875 -13.086 1 90.81 218 ALA B CA 1
ATOM 6770 C C . ALA B 1 218 ? -9.594 -21.734 -14.055 1 90.81 218 ALA B C 1
ATOM 6772 O O . ALA B 1 218 ? -8.617 -20.984 -13.914 1 90.81 218 ALA B O 1
ATOM 6773 N N . ASP B 1 219 ? -10.5 -21.578 -14.984 1 90.88 219 ASP B N 1
ATOM 6774 C CA . ASP B 1 219 ? -10.352 -20.516 -15.992 1 90.88 219 ASP B CA 1
ATOM 6775 C C . ASP B 1 219 ? -10.398 -19.141 -15.352 1 90.88 219 ASP B C 1
ATOM 6777 O O . ASP B 1 219 ? -9.562 -18.281 -15.656 1 90.88 219 ASP B O 1
ATOM 6781 N N . LEU B 1 220 ? -11.297 -18.953 -14.484 1 90.75 220 LEU B N 1
ATOM 6782 C CA . LEU B 1 220 ? -11.461 -17.656 -13.836 1 90.75 220 LEU B CA 1
ATOM 6783 C C . LEU B 1 220 ? -10.281 -17.359 -12.914 1 90.75 220 LEU B C 1
ATOM 6785 O O . LEU B 1 220 ? -9.82 -16.219 -12.828 1 90.75 220 LEU B O 1
ATOM 6789 N N . LEU B 1 221 ? -9.789 -18.328 -12.273 1 92.44 221 LEU B N 1
ATOM 6790 C CA . LEU B 1 221 ? -8.641 -18.172 -11.391 1 92.44 221 LEU B CA 1
ATOM 6791 C C . LEU B 1 221 ? -7.387 -17.828 -12.188 1 92.44 221 LEU B C 1
ATOM 6793 O O . LEU B 1 221 ? -6.594 -16.984 -11.781 1 92.44 221 LEU B O 1
ATOM 6797 N N . ARG B 1 222 ? -7.215 -18.5 -13.289 1 89.81 222 ARG B N 1
ATOM 6798 C CA . ARG B 1 222 ? -6.066 -18.234 -14.141 1 89.81 222 ARG B CA 1
ATOM 6799 C C . ARG B 1 222 ? -6.027 -16.766 -14.555 1 89.81 222 ARG B C 1
ATOM 6801 O O . ARG B 1 222 ? -4.953 -16.172 -14.672 1 89.81 222 ARG B O 1
ATOM 6808 N N . GLU B 1 223 ? -7.141 -16.234 -14.641 1 86.5 223 GLU B N 1
ATOM 6809 C CA . GLU B 1 223 ? -7.25 -14.859 -15.102 1 86.5 223 GLU B CA 1
ATOM 6810 C C . GLU B 1 223 ? -7.066 -13.875 -13.945 1 86.5 223 GLU B C 1
ATOM 6812 O O . GLU B 1 223 ? -6.684 -12.727 -14.156 1 86.5 223 GLU B O 1
ATOM 6817 N N . SER B 1 224 ? -7.25 -14.328 -12.727 1 89.94 224 SER B N 1
ATOM 6818 C CA . SER B 1 224 ? -7.402 -13.344 -11.656 1 89.94 224 SER B CA 1
ATOM 6819 C C . SER B 1 224 ? -6.387 -13.586 -10.547 1 89.94 224 SER B C 1
ATOM 6821 O O . SER B 1 224 ? -6.203 -12.727 -9.672 1 89.94 224 SER B O 1
ATOM 6823 N N . ASP B 1 225 ? -5.555 -14.586 -10.578 1 87.81 225 ASP B N 1
ATOM 6824 C CA . ASP B 1 225 ? -4.801 -15.008 -9.398 1 87.81 225 ASP B CA 1
ATOM 6825 C C . ASP B 1 225 ? -3.479 -14.25 -9.297 1 87.81 225 ASP B C 1
ATOM 6827 O O . ASP B 1 225 ? -2.656 -14.547 -8.43 1 87.81 225 ASP B O 1
ATOM 6831 N N . THR B 1 226 ? -3.266 -13.297 -10.164 1 86.31 226 THR B N 1
ATOM 6832 C CA . THR B 1 226 ? -2.072 -12.469 -10.039 1 86.31 226 THR B CA 1
ATOM 6833 C C . THR B 1 226 ? -2.227 -11.461 -8.898 1 86.31 226 THR B C 1
ATOM 6835 O O . THR B 1 226 ? -1.237 -10.898 -8.43 1 86.31 226 THR B O 1
ATOM 6838 N N . HIS B 1 227 ? -3.428 -11.25 -8.5 1 91.56 227 HIS B N 1
ATOM 6839 C CA . HIS B 1 227 ? -3.695 -10.312 -7.418 1 91.56 227 HIS B CA 1
ATOM 6840 C C . HIS B 1 227 ? -3.383 -10.93 -6.059 1 91.56 227 HIS B C 1
ATOM 6842 O O . HIS B 1 227 ? -3.717 -12.094 -5.809 1 91.56 227 HIS B O 1
ATOM 6848 N N . PRO B 1 228 ? -2.785 -10.141 -5.207 1 92.19 228 PRO B N 1
ATOM 6849 C CA . PRO B 1 228 ? -2.318 -10.688 -3.934 1 92.19 228 PRO B CA 1
ATOM 6850 C C . PRO B 1 228 ? -3.463 -11.156 -3.037 1 92.19 228 PRO B C 1
ATOM 6852 O O . PRO B 1 228 ? -3.24 -11.906 -2.086 1 92.19 228 PRO B O 1
ATOM 6855 N N . HIS B 1 229 ? -4.664 -10.742 -3.25 1 96.56 229 HIS B N 1
ATOM 6856 C CA . HIS B 1 229 ? -5.762 -11.078 -2.348 1 96.56 229 HIS B CA 1
ATOM 6857 C C . HIS B 1 229 ? -6.777 -11.992 -3.025 1 96.56 229 HIS B C 1
ATOM 6859 O O . HIS B 1 229 ? -7.945 -12.016 -2.641 1 96.56 229 HIS B O 1
ATOM 6865 N N . VAL B 1 230 ? -6.371 -12.672 -4.023 1 96 230 VAL B N 1
ATOM 6866 C CA . VAL B 1 230 ? -7.074 -13.789 -4.66 1 96 230 VAL B CA 1
ATOM 6867 C C . VAL B 1 230 ? -6.242 -15.062 -4.535 1 96 230 VAL B C 1
ATOM 6869 O O . VAL B 1 230 ? -5.023 -15.031 -4.723 1 96 230 VAL B O 1
ATOM 6872 N N . ILE B 1 231 ? -6.91 -16.109 -4.207 1 96.62 231 ILE B N 1
ATOM 6873 C CA . ILE B 1 231 ? -6.203 -17.359 -3.965 1 96.62 231 ILE B CA 1
ATOM 6874 C C . ILE B 1 231 ? -5.445 -17.781 -5.227 1 96.62 231 ILE B C 1
ATOM 6876 O O . ILE B 1 231 ? -5.949 -17.609 -6.34 1 96.62 231 ILE B O 1
ATOM 6880 N N . ARG B 1 232 ? -4.312 -18.375 -5.039 1 94.88 232 ARG B N 1
ATOM 6881 C CA . ARG B 1 232 ? -3.48 -18.766 -6.168 1 94.88 232 ARG B CA 1
ATOM 6882 C C . ARG B 1 232 ? -3.883 -20.141 -6.688 1 94.88 232 ARG B C 1
ATOM 6884 O O . ARG B 1 232 ? -4.137 -21.062 -5.902 1 94.88 232 ARG B O 1
ATOM 6891 N N . TYR B 1 233 ? -3.945 -20.25 -7.977 1 94.06 233 TYR B N 1
ATOM 6892 C CA . TYR B 1 233 ? -4.207 -21.484 -8.711 1 94.06 233 TYR B CA 1
ATOM 6893 C C . TYR B 1 233 ? -2.934 -22.016 -9.359 1 94.06 233 TYR B C 1
ATOM 6895 O O . TYR B 1 233 ? -2.232 -21.266 -10.055 1 94.06 233 TYR B O 1
ATOM 6903 N N . PHE B 1 234 ? -2.668 -23.312 -9.18 1 92.88 234 PHE B N 1
ATOM 6904 C CA . PHE B 1 234 ? -1.423 -23.844 -9.719 1 92.88 234 PHE B CA 1
ATOM 6905 C C . PHE B 1 234 ? -1.693 -24.734 -10.93 1 92.88 234 PHE B C 1
ATOM 6907 O O . PHE B 1 234 ? -1.063 -24.578 -11.977 1 92.88 234 PHE B O 1
ATOM 6914 N N . CYS B 1 235 ? -2.674 -25.734 -10.742 1 91.94 235 CYS B N 1
ATOM 6915 C CA . CYS B 1 235 ? -2.963 -26.641 -11.852 1 91.94 235 CYS B CA 1
ATOM 6916 C C . CYS B 1 235 ? -4.23 -27.438 -11.594 1 91.94 235 CYS B C 1
ATOM 6918 O O . CYS B 1 235 ? -4.73 -27.469 -10.469 1 91.94 235 CYS B O 1
ATOM 6920 N N . MET B 1 236 ? -4.719 -28 -12.664 1 91.69 236 MET B N 1
ATOM 6921 C CA . MET B 1 236 ? -5.816 -28.969 -12.57 1 91.69 236 MET B CA 1
ATOM 6922 C C . MET B 1 236 ? -5.395 -30.328 -13.102 1 91.69 236 MET B C 1
ATOM 6924 O O . MET B 1 236 ? -4.738 -30.422 -14.141 1 91.69 236 MET B O 1
ATOM 6928 N N . GLU B 1 237 ? -5.562 -31.344 -12.273 1 91.44 237 GLU B N 1
ATOM 6929 C CA . GLU B 1 237 ? -5.383 -32.719 -12.688 1 91.44 237 GLU B CA 1
ATOM 6930 C C . GLU B 1 237 ? -6.707 -33.469 -12.68 1 91.44 237 GLU B C 1
ATOM 6932 O O . GLU B 1 237 ? -7.715 -32.969 -12.188 1 91.44 237 GLU B O 1
ATOM 6937 N N . SER B 1 238 ? -6.762 -34.562 -13.453 1 88.81 238 SER B N 1
ATOM 6938 C CA . SER B 1 238 ? -8.023 -35.312 -13.508 1 88.81 238 SER B CA 1
ATOM 6939 C C . SER B 1 238 ? -7.785 -36.812 -13.531 1 88.81 238 SER B C 1
ATOM 6941 O O . SER B 1 238 ? -6.699 -37.281 -13.891 1 88.81 238 SER B O 1
ATOM 6943 N N . ASP B 1 239 ? -8.648 -37.531 -13.016 1 86.62 239 ASP B N 1
ATOM 6944 C CA . ASP B 1 239 ? -8.789 -38.969 -13.234 1 86.62 239 ASP B CA 1
ATOM 6945 C C . ASP B 1 239 ? -10.203 -39.312 -13.688 1 86.62 239 ASP B C 1
ATOM 6947 O O . ASP B 1 239 ? -10.945 -38.438 -14.141 1 86.62 239 ASP B O 1
ATOM 6951 N N . SER B 1 240 ? -10.516 -40.625 -13.742 1 84.44 240 SER B N 1
ATOM 6952 C CA . SER B 1 240 ? -11.781 -41.062 -14.32 1 84.44 240 SER B CA 1
ATOM 6953 C C . SER B 1 240 ? -12.961 -40.562 -13.5 1 84.44 240 SER B C 1
ATOM 6955 O O . SER B 1 240 ? -14.047 -40.344 -14.039 1 84.44 240 SER B O 1
ATOM 6957 N N . GLN B 1 241 ? -12.758 -40.281 -12.266 1 84.31 241 GLN B N 1
ATOM 6958 C CA . GLN B 1 241 ? -13.898 -40.031 -11.391 1 84.31 241 GLN B CA 1
ATOM 6959 C C . GLN B 1 241 ? -13.914 -38.562 -10.914 1 84.31 241 GLN B C 1
ATOM 6961 O O . GLN B 1 241 ? -14.969 -38.031 -10.586 1 84.31 241 GLN B O 1
ATOM 6966 N N . PHE B 1 242 ? -12.727 -37.969 -10.875 1 89.06 242 PHE B N 1
ATOM 6967 C CA . PHE B 1 242 ? -12.664 -36.688 -10.195 1 89.06 242 PHE B CA 1
ATOM 6968 C C . PHE B 1 242 ? -11.758 -35.719 -10.945 1 89.06 242 PHE B C 1
ATOM 6970 O O . PHE B 1 242 ? -10.945 -36.156 -11.773 1 89.06 242 PHE B O 1
ATOM 6977 N N . ARG B 1 243 ? -12.039 -34.406 -10.727 1 91.5 243 ARG B N 1
ATOM 6978 C CA . ARG B 1 243 ? -11.109 -33.344 -11.039 1 91.5 243 ARG B CA 1
ATOM 6979 C C . ARG B 1 243 ? -10.453 -32.812 -9.773 1 91.5 243 ARG B C 1
ATOM 6981 O O . ARG B 1 243 ? -11.109 -32.688 -8.734 1 91.5 243 ARG B O 1
ATOM 6988 N N . TYR B 1 244 ? -9.172 -32.5 -9.898 1 93.06 244 TYR B N 1
ATOM 6989 C CA . TYR B 1 244 ? -8.398 -32.031 -8.75 1 93.06 244 TYR B CA 1
ATOM 6990 C C . TYR B 1 244 ? -7.781 -30.672 -9.031 1 93.06 244 TYR B C 1
ATOM 6992 O O . TYR B 1 244 ? -7.016 -30.516 -9.984 1 93.06 244 TYR B O 1
ATOM 7000 N N . LEU B 1 245 ? -8.133 -29.703 -8.258 1 94.19 245 LEU B N 1
ATOM 7001 C CA . LEU B 1 245 ? -7.527 -28.375 -8.359 1 94.19 245 LEU B CA 1
ATOM 7002 C C . LEU B 1 245 ? -6.469 -28.172 -7.281 1 94.19 245 LEU B C 1
ATOM 7004 O O . LEU B 1 245 ? -6.75 -28.344 -6.09 1 94.19 245 LEU B O 1
ATOM 7008 N N . ALA B 1 246 ? -5.234 -27.906 -7.691 1 95.62 246 ALA B N 1
ATOM 7009 C CA . ALA B 1 246 ? -4.184 -27.531 -6.746 1 95.62 246 ALA B CA 1
ATOM 7010 C C . ALA B 1 246 ? -4.211 -26.031 -6.461 1 95.62 246 ALA B C 1
ATOM 7012 O O . ALA B 1 246 ? -3.992 -25.219 -7.363 1 95.62 246 ALA B O 1
ATOM 7013 N N . LEU B 1 247 ? -4.465 -25.656 -5.199 1 96.31 247 LEU B N 1
ATOM 7014 C CA . LEU B 1 247 ? -4.617 -24.266 -4.789 1 96.31 247 LEU B CA 1
ATOM 7015 C C . LEU B 1 247 ? -3.641 -23.922 -3.674 1 96.31 247 LEU B C 1
ATOM 7017 O O . LEU B 1 247 ? -3.053 -24.812 -3.055 1 96.31 247 LEU B O 1
ATOM 7021 N N . GLU B 1 248 ? -3.42 -22.641 -3.486 1 95.75 248 GLU B N 1
ATOM 7022 C CA . GLU B 1 248 ? -2.578 -22.156 -2.402 1 95.75 248 GLU B CA 1
ATOM 7023 C C . GLU B 1 248 ? -3.053 -22.672 -1.051 1 95.75 248 GLU B C 1
ATOM 7025 O O . GLU B 1 248 ? -4.25 -22.672 -0.761 1 95.75 248 GLU B O 1
ATOM 7030 N N . LEU B 1 249 ? -2.129 -23.156 -0.288 1 95.88 249 LEU B N 1
ATOM 7031 C CA . LEU B 1 249 ? -2.461 -23.672 1.041 1 95.88 249 LEU B CA 1
ATOM 7032 C C . LEU B 1 249 ? -2.625 -22.516 2.031 1 95.88 249 LEU B C 1
ATOM 7034 O O . LEU B 1 249 ? -1.758 -21.641 2.125 1 95.88 249 LEU B O 1
ATOM 7038 N N . CYS B 1 250 ? -3.689 -22.469 2.758 1 96.25 250 CYS B N 1
ATOM 7039 C CA . CYS B 1 250 ? -3.99 -21.438 3.756 1 96.25 250 CYS B CA 1
ATOM 7040 C C . CYS B 1 250 ? -4.141 -22.062 5.141 1 96.25 250 CYS B C 1
ATOM 7042 O O . CYS B 1 250 ? -4.34 -23.266 5.266 1 96.25 250 CYS B O 1
ATOM 7044 N N . ILE B 1 251 ? -4.027 -21.266 6.172 1 93.94 251 ILE B N 1
ATOM 7045 C CA . ILE B 1 251 ? -4.012 -21.781 7.535 1 93.94 251 ILE B CA 1
ATOM 7046 C C . ILE B 1 251 ? -5.441 -21.922 8.047 1 93.94 251 ILE B C 1
ATOM 7048 O O . ILE B 1 251 ? -5.73 -22.797 8.867 1 93.94 251 ILE B O 1
ATOM 7052 N N . ALA B 1 252 ? -6.289 -21 7.555 1 95.12 252 ALA B N 1
ATOM 7053 C CA . ALA B 1 252 ? -7.652 -21.031 8.086 1 95.12 252 ALA B CA 1
ATOM 7054 C C . ALA B 1 252 ? -8.586 -20.156 7.25 1 95.12 252 ALA B C 1
ATOM 7056 O O . ALA B 1 252 ? -8.125 -19.297 6.484 1 95.12 252 ALA B O 1
ATOM 7057 N N . SER B 1 253 ? -9.867 -20.469 7.395 1 95.06 253 SER B N 1
ATOM 7058 C CA . SER B 1 253 ? -10.883 -19.562 6.875 1 95.06 253 SER B CA 1
ATOM 7059 C C . SER B 1 253 ? -11.234 -18.484 7.895 1 95.06 253 SER B C 1
ATOM 7061 O O . SER B 1 253 ? -10.914 -18.625 9.078 1 95.06 253 SER B O 1
ATOM 7063 N N . LEU B 1 254 ? -11.852 -17.422 7.395 1 96.56 254 LEU B N 1
ATOM 7064 C CA . LEU B 1 254 ? -12.32 -16.375 8.297 1 96.56 254 LEU B CA 1
ATOM 7065 C C . LEU B 1 254 ? -13.344 -16.922 9.281 1 96.56 254 LEU B C 1
ATOM 7067 O O . LEU B 1 254 ? -13.422 -16.469 10.422 1 96.56 254 LEU B O 1
ATOM 7071 N N . ASN B 1 255 ? -14.18 -17.859 8.836 1 94.69 255 ASN B N 1
ATOM 7072 C CA . ASN B 1 255 ? -15.102 -18.547 9.734 1 94.69 255 ASN B CA 1
ATOM 7073 C C . ASN B 1 255 ? -14.352 -19.234 10.875 1 94.69 255 ASN B C 1
ATOM 7075 O O . ASN B 1 255 ? -14.758 -19.141 12.039 1 94.69 255 ASN B O 1
ATOM 7079 N N . ASP B 1 256 ? -13.289 -19.969 10.547 1 94.62 256 ASP B N 1
ATOM 7080 C CA . ASP B 1 256 ? -12.469 -20.625 11.562 1 94.62 256 ASP B CA 1
ATOM 7081 C C . ASP B 1 256 ? -11.898 -19.609 12.547 1 94.62 256 ASP B C 1
ATOM 7083 O O . ASP B 1 256 ? -11.875 -19.859 13.758 1 94.62 256 ASP B O 1
ATOM 7087 N N . TYR B 1 257 ? -11.422 -18.562 12.047 1 95.56 257 TYR B N 1
ATOM 7088 C CA . TYR B 1 257 ? -10.828 -17.516 12.859 1 95.56 257 TYR B CA 1
ATOM 7089 C C . TYR B 1 257 ? -11.82 -16.984 13.891 1 95.56 257 TYR B C 1
ATOM 7091 O O . TYR B 1 257 ? -11.461 -16.781 15.055 1 95.56 257 TYR B O 1
ATOM 7099 N N . VAL B 1 258 ? -13.023 -16.781 13.445 1 95.75 258 VAL B N 1
ATOM 7100 C CA . VAL B 1 258 ? -14.031 -16.203 14.328 1 95.75 258 VAL B CA 1
ATOM 7101 C C . VAL B 1 258 ? -14.508 -17.25 15.336 1 95.75 258 VAL B C 1
ATOM 7103 O O . VAL B 1 258 ? -14.719 -16.938 16.516 1 95.75 258 VAL B O 1
ATOM 7106 N N . GLU B 1 259 ? -14.562 -18.469 14.945 1 93.69 259 GLU B N 1
ATOM 7107 C CA . GLU B 1 259 ? -15.234 -19.5 15.742 1 93.69 259 GLU B CA 1
ATOM 7108 C C . GLU B 1 259 ? -14.234 -20.25 16.625 1 93.69 259 GLU B C 1
ATOM 7110 O O . GLU B 1 259 ? -14.625 -20.844 17.641 1 93.69 259 GLU B O 1
ATOM 7115 N N . GLN B 1 260 ? -13.008 -20.188 16.234 1 93.69 260 GLN B N 1
ATOM 7116 C CA . GLN B 1 260 ? -12.023 -21 16.953 1 93.69 260 GLN B CA 1
ATOM 7117 C C . GLN B 1 260 ? -10.961 -20.109 17.594 1 93.69 260 GLN B C 1
ATOM 7119 O O . GLN B 1 260 ? -10.141 -19.516 16.906 1 93.69 260 GLN B O 1
ATOM 7124 N N . LYS B 1 261 ? -10.797 -20.156 18.844 1 91.19 261 LYS B N 1
ATOM 7125 C CA . LYS B 1 261 ? -9.867 -19.328 19.609 1 91.19 261 LYS B CA 1
ATOM 7126 C C . LYS B 1 261 ? -8.422 -19.672 19.281 1 91.19 261 LYS B C 1
ATOM 7128 O O . LYS B 1 261 ? -7.555 -18.797 19.25 1 91.19 261 LYS B O 1
ATOM 7133 N N . GLU B 1 262 ? -8.203 -20.906 19.016 1 91.06 262 GLU B N 1
ATOM 7134 C CA . GLU B 1 262 ? -6.848 -21.344 18.688 1 91.06 262 GLU B CA 1
ATOM 7135 C C . GLU B 1 262 ? -6.348 -20.688 17.406 1 91.06 262 GLU B C 1
ATOM 7137 O O . GLU B 1 262 ? -5.176 -20.328 17.297 1 91.06 262 GLU B O 1
ATOM 7142 N N . VAL B 1 263 ? -7.219 -20.625 16.484 1 91.69 263 VAL B N 1
ATOM 7143 C CA . VAL B 1 263 ? -6.863 -19.984 15.219 1 91.69 263 VAL B CA 1
ATOM 7144 C C . VAL B 1 263 ? -6.602 -18.5 15.438 1 91.69 263 VAL B C 1
ATOM 7146 O O . VAL B 1 263 ? -5.656 -17.938 14.875 1 91.69 263 VAL B O 1
ATOM 7149 N N . GLN B 1 264 ? -7.348 -17.859 16.281 1 91.31 264 GLN B N 1
ATOM 7150 C CA . GLN B 1 264 ? -7.188 -16.438 16.562 1 91.31 264 GLN B CA 1
ATOM 7151 C C . GLN B 1 264 ? -5.797 -16.141 17.125 1 91.31 264 GLN B C 1
ATOM 7153 O O . GLN B 1 264 ? -5.203 -15.109 16.828 1 91.31 264 GLN B O 1
ATOM 7158 N N . GLN B 1 265 ? -5.289 -17.031 17.844 1 90.56 265 GLN B N 1
ATOM 7159 C CA . GLN B 1 265 ? -4 -16.844 18.5 1 90.56 265 GLN B CA 1
ATOM 7160 C C . GLN B 1 265 ? -2.852 -16.969 17.5 1 90.56 265 GLN B C 1
ATOM 7162 O O . GLN B 1 265 ? -1.784 -16.375 17.703 1 90.56 265 GLN B O 1
ATOM 7167 N N . ASN B 1 266 ? -3.154 -17.672 16.406 1 91 266 ASN B N 1
ATOM 7168 C CA . ASN B 1 266 ? -2.09 -17.922 15.453 1 91 266 ASN B CA 1
ATOM 7169 C C . ASN B 1 266 ? -2.123 -16.938 14.297 1 91 266 ASN B C 1
ATOM 7171 O O . ASN B 1 266 ? -1.244 -16.953 13.43 1 91 266 ASN B O 1
ATOM 7175 N N . VAL B 1 267 ? -3.082 -16.172 14.281 1 92.06 267 VAL B N 1
ATOM 7176 C CA . VAL B 1 267 ? -3.23 -15.203 13.211 1 92.06 267 VAL B CA 1
ATOM 7177 C C . VAL B 1 267 ? -2.748 -13.828 13.688 1 92.06 267 VAL B C 1
ATOM 7179 O O . VAL B 1 267 ? -3.215 -13.32 14.703 1 92.06 267 VAL B O 1
ATOM 7182 N N . THR B 1 268 ? -1.805 -13.258 12.906 1 91.5 268 THR B N 1
ATOM 7183 C CA . THR B 1 268 ? -1.171 -12.016 13.328 1 91.5 268 THR B CA 1
ATOM 7184 C C . THR B 1 268 ? -1.757 -10.828 12.578 1 91.5 268 THR B C 1
ATOM 7186 O O . THR B 1 268 ? -1.57 -9.672 12.977 1 91.5 268 THR B O 1
ATOM 7189 N N . ILE B 1 269 ? -2.479 -11.031 11.539 1 94.25 269 ILE B N 1
ATOM 7190 C CA . ILE B 1 269 ? -3.043 -9.945 10.742 1 94.25 269 ILE B CA 1
ATOM 7191 C C . ILE B 1 269 ? -4.258 -9.359 11.453 1 94.25 269 ILE B C 1
ATOM 7193 O O . ILE B 1 269 ? -5.062 -10.094 12.031 1 94.25 269 ILE B O 1
ATOM 7197 N N . ALA B 1 270 ? -4.395 -8.031 11.422 1 93.69 270 ALA B N 1
ATOM 7198 C CA . ALA B 1 270 ? -5.508 -7.344 12.07 1 93.69 270 ALA B CA 1
ATOM 7199 C C . ALA B 1 270 ? -6.812 -7.566 11.312 1 93.69 270 ALA B C 1
ATOM 7201 O O . ALA B 1 270 ? -6.809 -7.699 10.086 1 93.69 270 ALA B O 1
ATOM 7202 N N . LEU B 1 271 ? -7.914 -7.508 12.023 1 93.88 271 LEU B N 1
ATOM 7203 C CA . LEU B 1 271 ? -9.234 -7.738 11.445 1 93.88 271 LEU B CA 1
ATOM 7204 C C . LEU B 1 271 ? -9.547 -6.707 10.367 1 93.88 271 LEU B C 1
ATOM 7206 O O . LEU B 1 271 ? -10.07 -7.051 9.305 1 93.88 271 LEU B O 1
ATOM 7210 N N . ARG B 1 272 ? -9.266 -5.492 10.648 1 95.62 272 ARG B N 1
ATOM 7211 C CA . ARG B 1 272 ? -9.523 -4.422 9.695 1 95.62 272 ARG B CA 1
ATOM 7212 C C . ARG B 1 272 ? -8.766 -4.656 8.391 1 95.62 272 ARG B C 1
ATOM 7214 O O . ARG B 1 272 ? -9.273 -4.367 7.309 1 95.62 272 ARG B O 1
ATOM 7221 N N . ASP B 1 273 ? -7.594 -5.176 8.547 1 97.19 273 ASP B N 1
ATOM 7222 C CA . ASP B 1 273 ? -6.789 -5.461 7.367 1 97.19 273 ASP B CA 1
ATOM 7223 C C . ASP B 1 273 ? -7.363 -6.637 6.578 1 97.19 273 ASP B C 1
ATOM 7225 O O . ASP B 1 273 ? -7.328 -6.641 5.344 1 97.19 273 ASP B O 1
ATOM 7229 N N . ILE B 1 274 ? -7.852 -7.562 7.277 1 97.5 274 ILE B N 1
ATOM 7230 C CA . ILE B 1 274 ? -8.492 -8.695 6.621 1 97.5 274 ILE B CA 1
ATOM 7231 C C . ILE B 1 274 ? -9.672 -8.211 5.789 1 97.5 274 ILE B C 1
ATOM 7233 O O . ILE B 1 274 ? -9.812 -8.578 4.621 1 97.5 274 ILE B O 1
ATOM 7237 N N . MET B 1 275 ? -10.469 -7.422 6.379 1 98.19 275 MET B N 1
ATOM 7238 C CA . MET B 1 275 ? -11.641 -6.867 5.707 1 98.19 275 MET B CA 1
ATOM 7239 C C . MET B 1 275 ? -11.234 -6.047 4.484 1 98.19 275 MET B C 1
ATOM 7241 O O . MET B 1 275 ? -11.82 -6.191 3.412 1 98.19 275 MET B O 1
ATOM 7245 N N . LYS B 1 276 ? -10.25 -5.27 4.668 1 98.5 276 LYS B N 1
ATOM 7246 C CA . LYS B 1 276 ? -9.758 -4.422 3.588 1 98.5 276 LYS B CA 1
ATOM 7247 C C . LYS B 1 276 ? -9.211 -5.262 2.438 1 98.5 276 LYS B C 1
ATOM 7249 O O . LYS B 1 276 ? -9.508 -4.996 1.271 1 98.5 276 LYS B O 1
ATOM 7254 N N . GLN B 1 277 ? -8.453 -6.238 2.77 1 98.12 277 GLN B N 1
ATOM 7255 C CA . GLN B 1 277 ? -7.816 -7.078 1.759 1 98.12 277 GLN B CA 1
ATOM 7256 C C . GLN B 1 277 ? -8.852 -7.922 1.019 1 98.12 277 GLN B C 1
ATOM 7258 O O . GLN B 1 277 ? -8.766 -8.094 -0.2 1 98.12 277 GLN B O 1
ATOM 7263 N N . ALA B 1 278 ? -9.812 -8.414 1.705 1 98.38 278 ALA B N 1
ATOM 7264 C CA . ALA B 1 278 ? -10.906 -9.133 1.05 1 98.38 278 ALA B CA 1
ATOM 7265 C C . ALA B 1 278 ? -11.641 -8.227 0.068 1 98.38 278 ALA B C 1
ATOM 7267 O O . ALA B 1 278 ? -11.969 -8.648 -1.045 1 98.38 278 ALA B O 1
ATOM 7268 N N . THR B 1 279 ? -11.883 -7.023 0.479 1 98.56 279 THR B N 1
ATOM 7269 C CA . THR B 1 279 ? -12.555 -6.055 -0.382 1 98.56 279 THR B CA 1
ATOM 7270 C C . THR B 1 279 ? -11.711 -5.758 -1.62 1 98.56 279 THR B C 1
ATOM 7272 O O . THR B 1 279 ? -12.242 -5.633 -2.725 1 98.56 279 THR B O 1
ATOM 7275 N N . ASP B 1 280 ? -10.445 -5.645 -1.378 1 97.5 280 ASP B N 1
ATOM 7276 C CA . ASP B 1 280 ? -9.539 -5.367 -2.486 1 97.5 280 ASP B CA 1
ATOM 7277 C C . ASP B 1 280 ? -9.547 -6.508 -3.502 1 97.5 280 ASP B C 1
ATOM 7279 O O . ASP B 1 280 ? -9.523 -6.27 -4.711 1 97.5 280 ASP B O 1
ATOM 7283 N N . GLY B 1 281 ? -9.539 -7.719 -3.025 1 96.88 281 GLY B N 1
ATOM 7284 C CA . GLY B 1 281 ? -9.688 -8.867 -3.912 1 96.88 281 GLY B CA 1
ATOM 7285 C C . GLY B 1 281 ? -10.977 -8.836 -4.715 1 96.88 281 GLY B C 1
ATOM 7286 O O . GLY B 1 281 ? -10.969 -9.094 -5.918 1 96.88 281 GLY B O 1
ATOM 7287 N N . LEU B 1 282 ? -12.016 -8.492 -4.062 1 96.88 282 LEU B N 1
ATOM 7288 C CA . LEU B 1 282 ? -13.312 -8.398 -4.727 1 96.88 282 LEU B CA 1
ATOM 7289 C C . LEU B 1 282 ? -13.312 -7.289 -5.77 1 96.88 282 LEU B C 1
ATOM 7291 O O . LEU B 1 282 ? -13.883 -7.449 -6.852 1 96.88 282 LEU B O 1
ATOM 7295 N N . ALA B 1 283 ? -12.711 -6.184 -5.383 1 95.81 283 ALA B N 1
ATOM 7296 C CA . ALA B 1 283 ? -12.594 -5.074 -6.324 1 95.81 283 ALA B CA 1
ATOM 7297 C C . ALA B 1 283 ? -11.875 -5.508 -7.598 1 95.81 283 ALA B C 1
ATOM 7299 O O . ALA B 1 283 ? -12.266 -5.129 -8.703 1 95.81 283 ALA B O 1
ATOM 7300 N N . HIS B 1 284 ? -10.883 -6.293 -7.426 1 94.38 284 HIS B N 1
ATOM 7301 C CA . HIS B 1 284 ? -10.133 -6.832 -8.555 1 94.38 284 HIS B CA 1
ATOM 7302 C C . HIS B 1 284 ? -11.016 -7.715 -9.43 1 94.38 284 HIS B C 1
ATOM 7304 O O . HIS B 1 284 ? -10.977 -7.617 -10.656 1 94.38 284 HIS B O 1
ATOM 7310 N N . LEU B 1 285 ? -11.781 -8.555 -8.852 1 94.94 285 LEU B N 1
ATOM 7311 C CA . LEU B 1 285 ? -12.688 -9.414 -9.594 1 94.94 285 LEU B CA 1
ATOM 7312 C C . LEU B 1 285 ? -13.695 -8.594 -10.383 1 94.94 285 LEU B C 1
ATOM 7314 O O . LEU B 1 285 ? -13.914 -8.836 -11.578 1 94.94 285 LEU B O 1
ATOM 7318 N N . HIS B 1 286 ? -14.266 -7.629 -9.734 1 93.62 286 HIS B N 1
ATOM 7319 C CA . HIS B 1 286 ? -15.273 -6.789 -10.375 1 93.62 286 HIS B CA 1
ATOM 7320 C C . HIS B 1 286 ? -14.672 -6.023 -11.555 1 93.62 286 HIS B C 1
ATOM 7322 O O . HIS B 1 286 ? -15.32 -5.867 -12.594 1 93.62 286 HIS B O 1
ATOM 7328 N N . ALA B 1 287 ? -13.516 -5.59 -11.367 1 91.06 287 ALA B N 1
ATOM 7329 C CA . ALA B 1 287 ? -12.828 -4.906 -12.461 1 91.06 287 ALA B CA 1
ATOM 7330 C C . ALA B 1 287 ? -12.625 -5.84 -13.648 1 91.06 287 ALA B C 1
ATOM 7332 O O . ALA B 1 287 ? -12.586 -5.395 -14.797 1 91.06 287 ALA B O 1
ATOM 7333 N N . SER B 1 288 ? -12.5 -7.102 -13.336 1 89.56 288 SER B N 1
ATOM 7334 C CA . SER B 1 288 ? -12.344 -8.117 -14.375 1 89.56 288 SER B CA 1
ATOM 7335 C C . SER B 1 288 ? -13.703 -8.617 -14.859 1 89.56 288 SER B C 1
ATOM 7337 O O . SER B 1 288 ? -13.789 -9.648 -15.531 1 89.56 288 SER B O 1
ATOM 7339 N N . LYS B 1 289 ? -14.742 -8 -14.398 1 91.19 289 LYS B N 1
ATOM 7340 C CA . LYS B 1 289 ? -16.125 -8.305 -14.781 1 91.19 289 LYS B CA 1
ATOM 7341 C C . LYS B 1 289 ? -16.531 -9.688 -14.281 1 91.19 289 LYS B C 1
ATOM 7343 O O . LYS B 1 289 ? -17.25 -10.414 -14.977 1 91.19 289 LYS B O 1
ATOM 7348 N N . ILE B 1 290 ? -16.031 -10.016 -13.203 1 91.62 290 ILE B N 1
ATOM 7349 C CA . ILE B 1 290 ? -16.375 -11.281 -12.562 1 91.62 290 ILE B CA 1
ATOM 7350 C C . ILE B 1 290 ? -17.172 -11.016 -11.281 1 91.62 290 ILE B C 1
ATOM 7352 O O . ILE B 1 290 ? -16.766 -10.203 -10.453 1 91.62 290 ILE B O 1
ATOM 7356 N N . VAL B 1 291 ? -18.297 -11.609 -11.125 1 92.94 291 VAL B N 1
ATOM 7357 C CA . VAL B 1 291 ? -19.062 -11.609 -9.883 1 92.94 291 VAL B CA 1
ATOM 7358 C C . VAL B 1 291 ? -18.797 -12.906 -9.125 1 92.94 291 VAL B C 1
ATOM 7360 O O . VAL B 1 291 ? -18.906 -13.992 -9.688 1 92.94 291 VAL B O 1
ATOM 7363 N N . HIS B 1 292 ? -18.438 -12.867 -7.914 1 93 292 HIS B N 1
ATOM 7364 C CA . HIS B 1 292 ? -18.078 -14.055 -7.137 1 93 292 HIS B CA 1
ATOM 7365 C C . HIS B 1 292 ? -19.297 -14.922 -6.863 1 93 292 HIS B C 1
ATOM 7367 O O . HIS B 1 292 ? -19.281 -16.125 -7.141 1 93 292 HIS B O 1
ATOM 7373 N N . ARG B 1 293 ? -20.391 -14.352 -6.25 1 90.25 293 ARG B N 1
ATOM 7374 C CA . ARG B 1 293 ? -21.734 -14.898 -6.078 1 90.25 293 ARG B CA 1
ATOM 7375 C C . ARG B 1 293 ? -21.797 -15.836 -4.875 1 90.25 293 ARG B C 1
ATOM 7377 O O . ARG B 1 293 ? -22.859 -16.344 -4.539 1 90.25 293 ARG B O 1
ATOM 7384 N N . ASP B 1 294 ? -20.703 -16.016 -4.176 1 90.38 294 ASP B N 1
ATOM 7385 C CA . ASP B 1 294 ? -20.734 -16.906 -3.014 1 90.38 294 ASP B CA 1
ATOM 7386 C C . ASP B 1 294 ? -19.781 -16.406 -1.921 1 90.38 294 ASP B C 1
ATOM 7388 O O . ASP B 1 294 ? -19.031 -17.188 -1.337 1 90.38 294 ASP B O 1
ATOM 7392 N N . MET B 1 295 ? -19.766 -15.156 -1.729 1 94.88 295 MET B N 1
ATOM 7393 C CA . MET B 1 295 ? -18.984 -14.586 -0.638 1 94.88 295 MET B CA 1
ATOM 7394 C C . MET B 1 295 ? -19.562 -14.969 0.716 1 94.88 295 MET B C 1
ATOM 7396 O O . MET B 1 295 ? -20.766 -14.797 0.952 1 94.88 295 MET B O 1
ATOM 7400 N N . LYS B 1 296 ? -18.828 -15.547 1.539 1 94.38 296 LYS B N 1
ATOM 7401 C CA . LYS B 1 296 ? -19.125 -15.953 2.91 1 94.38 296 LYS B CA 1
ATOM 7402 C C . LYS B 1 296 ? -17.844 -16.141 3.713 1 94.38 296 LYS B C 1
ATOM 7404 O O . LYS B 1 296 ? -16.75 -16.219 3.143 1 94.38 296 LYS B O 1
ATOM 7409 N N . PRO B 1 297 ? -17.891 -16.141 5.066 1 95.69 297 PRO B N 1
ATOM 7410 C CA . PRO B 1 297 ? -16.688 -16.203 5.887 1 95.69 297 PRO B CA 1
ATOM 7411 C C . PRO B 1 297 ? -15.82 -17.422 5.562 1 95.69 297 PRO B C 1
ATOM 7413 O O . PRO B 1 297 ? -14.594 -17.359 5.656 1 95.69 297 PRO B O 1
ATOM 7416 N N . GLN B 1 298 ? -16.422 -18.5 5.062 1 93.19 298 GLN B N 1
ATOM 7417 C CA . GLN B 1 298 ? -15.703 -19.734 4.754 1 93.19 298 GLN B CA 1
ATOM 7418 C C . GLN B 1 298 ? -14.844 -19.562 3.508 1 93.19 298 GLN B C 1
ATOM 7420 O O . GLN B 1 298 ? -13.891 -20.312 3.305 1 93.19 298 GLN B O 1
ATOM 7425 N N . ASN B 1 299 ? -15.195 -18.594 2.689 1 94.62 299 ASN B N 1
ATOM 7426 C CA . ASN B 1 299 ? -14.508 -18.453 1.411 1 94.62 299 ASN B CA 1
ATOM 7427 C C . ASN B 1 299 ? -13.492 -17.312 1.453 1 94.62 299 ASN B C 1
ATOM 7429 O O . ASN B 1 299 ? -12.914 -16.953 0.426 1 94.62 299 ASN B O 1
ATOM 7433 N N . VAL B 1 300 ? -13.359 -16.672 2.584 1 97.69 300 VAL B N 1
ATOM 7434 C CA . VAL B 1 300 ? -12.242 -15.781 2.863 1 97.69 300 VAL B CA 1
ATOM 7435 C C . VAL B 1 300 ? -11.203 -16.5 3.715 1 97.69 300 VAL B C 1
ATOM 7437 O O . VAL B 1 300 ? -11.469 -16.859 4.867 1 97.69 300 VAL B O 1
ATOM 7440 N N . LEU B 1 301 ? -10.031 -16.672 3.125 1 97.75 301 LEU B N 1
ATOM 7441 C CA . LEU B 1 301 ? -9.023 -17.484 3.785 1 97.75 301 LEU B CA 1
ATOM 7442 C C . LEU B 1 301 ? -7.84 -16.641 4.234 1 97.75 301 LEU B C 1
ATOM 7444 O O . LEU B 1 301 ? -7.645 -15.531 3.73 1 97.75 301 LEU B O 1
ATOM 7448 N N . ILE B 1 302 ? -7.156 -17.078 5.199 1 97.44 302 ILE B N 1
ATOM 7449 C CA . ILE B 1 302 ? -5.926 -16.469 5.691 1 97.44 302 ILE B CA 1
ATOM 7450 C C . ILE B 1 302 ? -4.73 -17.344 5.316 1 97.44 302 ILE B C 1
ATOM 7452 O O . ILE B 1 302 ? -4.703 -18.531 5.621 1 97.44 302 ILE B O 1
ATOM 7456 N N . THR B 1 303 ? -3.805 -16.766 4.633 1 96.12 303 THR B N 1
ATOM 7457 C CA . THR B 1 303 ? -2.646 -17.5 4.141 1 96.12 303 THR B CA 1
ATOM 7458 C C . THR B 1 303 ? -1.682 -17.812 5.281 1 96.12 303 THR B C 1
ATOM 7460 O O . THR B 1 303 ? -1.796 -17.25 6.371 1 96.12 303 THR B O 1
ATOM 7463 N N . MET B 1 304 ? -0.746 -18.672 4.984 1 92.19 304 MET B N 1
ATOM 7464 C CA . MET B 1 304 ? 0.38 -18.906 5.887 1 92.19 304 MET B CA 1
ATOM 7465 C C . MET B 1 304 ? 1.261 -17.672 5.988 1 92.19 304 MET B C 1
ATOM 7467 O O . MET B 1 304 ? 1.248 -16.828 5.098 1 92.19 304 MET B O 1
ATOM 7471 N N . ALA B 1 305 ? 1.986 -17.578 7.094 1 89.81 305 ALA B N 1
ATOM 7472 C CA . ALA B 1 305 ? 2.895 -16.453 7.246 1 89.81 305 ALA B CA 1
ATOM 7473 C C . ALA B 1 305 ? 4.047 -16.531 6.246 1 89.81 305 ALA B C 1
ATOM 7475 O O . ALA B 1 305 ? 4.582 -17.609 5.996 1 89.81 305 ALA B O 1
ATOM 7476 N N . SER B 1 306 ? 4.316 -15.445 5.59 1 86.12 306 SER B N 1
ATOM 7477 C CA . SER B 1 306 ? 5.508 -15.375 4.746 1 86.12 306 SER B CA 1
ATOM 7478 C C . SER B 1 306 ? 6.781 -15.43 5.582 1 86.12 306 SER B C 1
ATOM 7480 O O . SER B 1 306 ? 6.723 -15.547 6.809 1 86.12 306 SER B O 1
ATOM 7482 N N . GLN B 1 307 ? 7.855 -15.352 4.902 1 79 307 GLN B N 1
ATOM 7483 C CA . GLN B 1 307 ? 9.148 -15.359 5.586 1 79 307 GLN B CA 1
ATOM 7484 C C . GLN B 1 307 ? 9.336 -14.094 6.418 1 79 307 GLN B C 1
ATOM 7486 O O . GLN B 1 307 ? 10.109 -14.094 7.375 1 79 307 GLN B O 1
ATOM 7491 N N . ARG B 1 308 ? 8.633 -13.062 6.074 1 79.81 308 ARG B N 1
ATOM 7492 C CA . ARG B 1 308 ? 8.695 -11.82 6.844 1 79.81 308 ARG B CA 1
ATOM 7493 C C . ARG B 1 308 ? 7.656 -11.82 7.961 1 79.81 308 ARG B C 1
ATOM 7495 O O . ARG B 1 308 ? 7.445 -10.797 8.617 1 79.81 308 ARG B O 1
ATOM 7502 N N . GLY B 1 309 ? 6.957 -12.977 8.07 1 85.12 309 GLY B N 1
ATOM 7503 C CA . GLY B 1 309 ? 5.949 -13.094 9.109 1 85.12 309 GLY B CA 1
ATOM 7504 C C . GLY B 1 309 ? 4.621 -12.477 8.727 1 85.12 309 GLY B C 1
ATOM 7505 O O . GLY B 1 309 ? 3.732 -12.328 9.57 1 85.12 309 GLY B O 1
ATOM 7506 N N . GLU B 1 310 ? 4.492 -12.148 7.523 1 90.19 310 GLU B N 1
ATOM 7507 C CA . GLU B 1 310 ? 3.285 -11.461 7.078 1 90.19 310 GLU B CA 1
ATOM 7508 C C . GLU B 1 310 ? 2.227 -12.445 6.598 1 90.19 310 GLU B C 1
ATOM 7510 O O . GLU B 1 310 ? 2.545 -13.422 5.91 1 90.19 310 GLU B O 1
ATOM 7515 N N . MET B 1 311 ? 0.989 -12.234 7.039 1 94.62 311 MET B N 1
ATOM 7516 C CA . MET B 1 311 ? -0.168 -12.992 6.574 1 94.62 311 MET B CA 1
ATOM 7517 C C . MET B 1 311 ? -1.096 -12.109 5.738 1 94.62 311 MET B C 1
ATOM 7519 O O . MET B 1 311 ? -1.086 -10.891 5.879 1 94.62 311 MET B O 1
ATOM 7523 N N . ARG B 1 312 ? -1.821 -12.773 4.836 1 95.75 312 ARG B N 1
ATOM 7524 C CA . ARG B 1 312 ? -2.748 -12.031 3.984 1 95.75 312 ARG B CA 1
ATOM 7525 C C . ARG B 1 312 ? -4.098 -12.734 3.904 1 95.75 312 ARG B C 1
ATOM 7527 O O . ARG B 1 312 ? -4.188 -13.945 4.125 1 95.75 312 ARG B O 1
ATOM 7534 N N . ALA B 1 313 ? -5.102 -11.961 3.627 1 97.88 313 ALA B N 1
ATOM 7535 C CA . ALA B 1 313 ? -6.422 -12.508 3.336 1 97.88 313 ALA B CA 1
ATOM 7536 C C . ALA B 1 313 ? -6.617 -12.703 1.836 1 97.88 313 ALA B C 1
ATOM 7538 O O . ALA B 1 313 ? -6.207 -11.859 1.034 1 97.88 313 ALA B O 1
ATOM 7539 N N . VAL B 1 314 ? -7.188 -13.82 1.452 1 97.88 314 VAL B N 1
ATOM 7540 C CA . VAL B 1 314 ? -7.434 -14.094 0.04 1 97.88 314 VAL B CA 1
ATOM 7541 C C . VAL B 1 314 ? -8.859 -14.609 -0.147 1 97.88 314 VAL B C 1
ATOM 7543 O O . VAL B 1 314 ? -9.375 -15.336 0.705 1 97.88 314 VAL B O 1
ATOM 7546 N N . ILE B 1 315 ? -9.469 -14.234 -1.227 1 97.31 315 ILE B N 1
ATOM 7547 C CA . ILE B 1 315 ? -10.781 -14.75 -1.595 1 97.31 315 ILE B CA 1
ATOM 7548 C C . ILE B 1 315 ? -10.633 -16.078 -2.336 1 97.31 315 ILE B C 1
ATOM 7550 O O . ILE B 1 315 ? -9.742 -16.234 -3.17 1 97.31 315 ILE B O 1
ATOM 7554 N N . SER B 1 316 ? -11.469 -17 -1.98 1 94.5 316 SER B N 1
ATOM 7555 C CA . SER B 1 316 ? -11.398 -18.328 -2.564 1 94.5 316 SER B CA 1
ATOM 7556 C C . SER B 1 316 ? -12.773 -18.797 -3.023 1 94.5 316 SER B C 1
ATOM 7558 O O . SER B 1 316 ? -13.766 -18.078 -2.877 1 94.5 316 SER B O 1
ATOM 7560 N N . ASP B 1 317 ? -12.805 -19.984 -3.682 1 88.69 317 ASP B N 1
ATOM 7561 C CA . ASP B 1 317 ? -13.977 -20.719 -4.156 1 88.69 317 ASP B CA 1
ATOM 7562 C C . ASP B 1 317 ? -14.68 -19.938 -5.273 1 88.69 317 ASP B C 1
ATOM 7564 O O . ASP B 1 317 ? -15.68 -19.266 -5.035 1 88.69 317 ASP B O 1
ATOM 7568 N N . PHE B 1 318 ? -14.312 -20.156 -6.441 1 87 318 PHE B N 1
ATOM 7569 C CA . PHE B 1 318 ? -14.82 -19.484 -7.629 1 87 318 PHE B CA 1
ATOM 7570 C C . PHE B 1 318 ? -15.812 -20.359 -8.375 1 87 318 PHE B C 1
ATOM 7572 O O . PHE B 1 318 ? -16.078 -20.156 -9.562 1 87 318 PHE B O 1
ATOM 7579 N N . GLY B 1 319 ? -16.281 -21.344 -7.711 1 80.62 319 GLY B N 1
ATOM 7580 C CA . GLY B 1 319 ? -17.172 -22.312 -8.336 1 80.62 319 GLY B CA 1
ATOM 7581 C C . GLY B 1 319 ? -18.438 -21.672 -8.891 1 80.62 319 GLY B C 1
ATOM 7582 O O . GLY B 1 319 ? -18.969 -22.125 -9.914 1 80.62 319 GLY B O 1
ATOM 7583 N N . LEU B 1 320 ? -18.906 -20.656 -8.281 1 74.25 320 LEU B N 1
ATOM 7584 C CA . LEU B 1 320 ? -20.172 -20.062 -8.688 1 74.25 320 LEU B CA 1
ATOM 7585 C C . LEU B 1 320 ? -19.938 -18.766 -9.453 1 74.25 320 LEU B C 1
ATOM 7587 O O . LEU B 1 320 ? -20.891 -18.125 -9.914 1 74.25 320 LEU B O 1
ATOM 7591 N N . CYS B 1 321 ? -18.672 -18.406 -9.578 1 78.88 321 CYS B N 1
ATOM 7592 C CA . CYS B 1 321 ? -18.359 -17.125 -10.203 1 78.88 321 CYS B CA 1
ATOM 7593 C C . CYS B 1 321 ? -18.938 -17.047 -11.609 1 78.88 321 CYS B C 1
ATOM 7595 O O . CYS B 1 321 ? -19.094 -18.078 -12.273 1 78.88 321 CYS B O 1
ATOM 7597 N N . LYS B 1 322 ? -19.266 -15.852 -11.953 1 79.44 322 LYS B N 1
ATOM 7598 C CA . LYS B 1 322 ? -19.828 -15.633 -13.281 1 79.44 322 LYS B CA 1
ATOM 7599 C C . LYS B 1 322 ? -19.266 -14.367 -13.914 1 79.44 322 LYS B C 1
ATOM 7601 O O . LYS B 1 322 ? -19.109 -13.344 -13.242 1 79.44 322 LYS B O 1
ATOM 7606 N N . ARG B 1 323 ? -18.891 -14.516 -15.164 1 81.5 323 ARG B N 1
ATOM 7607 C CA . ARG B 1 323 ? -18.5 -13.336 -15.93 1 81.5 323 ARG B CA 1
ATOM 7608 C C . ARG B 1 323 ? -19.734 -12.562 -16.422 1 81.5 323 ARG B C 1
ATOM 7610 O O . ARG B 1 323 ? -20.703 -13.164 -16.891 1 81.5 323 ARG B O 1
ATOM 7617 N N . VAL B 1 324 ? -19.688 -11.258 -16.109 1 77.5 324 VAL B N 1
ATOM 7618 C CA . VAL B 1 324 ? -20.844 -10.445 -16.516 1 77.5 324 VAL B CA 1
ATOM 7619 C C . VAL B 1 324 ? -20.469 -9.586 -17.719 1 77.5 324 VAL B C 1
ATOM 7621 O O . VAL B 1 324 ? -19.328 -9.141 -17.844 1 77.5 324 VAL B O 1
ATOM 7624 N N . GLN B 1 325 ? -21.219 -9.617 -18.781 1 65.06 325 GLN B N 1
ATOM 7625 C CA . GLN B 1 325 ? -21.047 -8.719 -19.922 1 65.06 325 GLN B CA 1
ATOM 7626 C C . GLN B 1 325 ? -21.703 -7.371 -19.656 1 65.06 325 GLN B C 1
ATOM 7628 O O . GLN B 1 325 ? -22.828 -7.316 -19.156 1 65.06 325 GLN B O 1
ATOM 7633 N N . PRO B 1 326 ? -20.953 -6.285 -19.828 1 56.47 326 PRO B N 1
ATOM 7634 C CA . PRO B 1 326 ? -21.516 -4.957 -19.609 1 56.47 326 PRO B CA 1
ATOM 7635 C C . PRO B 1 326 ? -22.828 -4.75 -20.359 1 56.47 326 PRO B C 1
ATOM 7637 O O . PRO B 1 326 ? -22.969 -5.191 -21.5 1 56.47 326 PRO B O 1
ATOM 7640 N N . GLY B 1 327 ? -23.922 -4.09 -19.781 1 50.44 327 GLY B N 1
ATOM 7641 C CA . GLY B 1 327 ? -25.188 -3.746 -20.375 1 50.44 327 GLY B CA 1
ATOM 7642 C C . GLY B 1 327 ? -26.219 -4.855 -20.266 1 50.44 327 GLY B C 1
ATOM 7643 O O . GLY B 1 327 ? -27.406 -4.641 -20.547 1 50.44 327 GLY B O 1
ATOM 7644 N N . LYS B 1 328 ? -25.812 -6.066 -20.203 1 47.28 328 LYS B N 1
ATOM 7645 C CA . LYS B 1 328 ? -26.812 -7.121 -20.172 1 47.28 328 LYS B CA 1
ATOM 7646 C C . LYS B 1 328 ? -27.141 -7.535 -18.75 1 47.28 328 LYS B C 1
ATOM 7648 O O . LYS B 1 328 ? -26.25 -7.648 -17.906 1 47.28 328 LYS B O 1
ATOM 7653 N N . ASN B 1 329 ? -28.25 -7.055 -18.281 1 46.03 329 ASN B N 1
ATOM 7654 C CA . ASN B 1 329 ? -28.734 -7.645 -17.031 1 46.03 329 ASN B CA 1
ATOM 7655 C C . ASN B 1 329 ? -28.516 -9.156 -17.016 1 46.03 329 ASN B C 1
ATOM 7657 O O . ASN B 1 329 ? -29.016 -9.867 -17.891 1 46.03 329 ASN B O 1
ATOM 7661 N N . SER B 1 330 ? -27.375 -9.539 -16.641 1 47.69 330 SER B N 1
ATOM 7662 C CA . SER B 1 330 ? -27.125 -10.977 -16.719 1 47.69 330 SER B CA 1
ATOM 7663 C C . SER B 1 330 ? -28.062 -11.742 -15.781 1 47.69 330 SER B C 1
ATOM 7665 O O . SER B 1 330 ? -28.016 -11.562 -14.562 1 47.69 330 SER B O 1
ATOM 7667 N N . ILE B 1 331 ? -29.312 -11.867 -16.203 1 42.03 331 ILE B N 1
ATOM 7668 C CA . ILE B 1 331 ? -30.188 -12.781 -15.5 1 42.03 331 ILE B CA 1
ATOM 7669 C C . ILE B 1 331 ? -29.531 -14.156 -15.398 1 42.03 331 ILE B C 1
ATOM 7671 O O . ILE B 1 331 ? -29.047 -14.695 -16.391 1 42.03 331 ILE B O 1
ATOM 7675 N N . SER B 1 332 ? -28.844 -14.305 -14.422 1 46.06 332 SER B N 1
ATOM 7676 C CA . SER B 1 332 ? -28.266 -15.633 -14.234 1 46.06 332 SER B CA 1
ATOM 7677 C C . SER B 1 332 ? -29.328 -16.719 -14.414 1 46.06 332 SER B C 1
ATOM 7679 O O . SER B 1 332 ? -30.328 -16.734 -13.695 1 46.06 332 SER B O 1
ATOM 7681 N N . ARG B 1 333 ? -29.594 -17.141 -15.547 1 39.25 333 ARG B N 1
ATOM 7682 C CA . ARG B 1 333 ? -30.438 -18.312 -15.734 1 39.25 333 ARG B CA 1
ATOM 7683 C C . ARG B 1 333 ? -30.094 -19.406 -14.727 1 39.25 333 ARG B C 1
ATOM 7685 O O . ARG B 1 333 ? -30.797 -20.422 -14.641 1 39.25 333 ARG B O 1
ATOM 7692 N N . GLY B 1 334 ? -28.953 -19.344 -14.203 1 37.84 334 GLY B N 1
ATOM 7693 C CA . GLY B 1 334 ? -28.484 -20.422 -13.352 1 37.84 334 GLY B CA 1
ATOM 7694 C C . GLY B 1 334 ? -29.266 -20.516 -12.047 1 37.84 334 GLY B C 1
ATOM 7695 O O . GLY B 1 334 ? -28.859 -21.25 -11.133 1 37.84 334 GLY B O 1
ATOM 7696 N N . ILE B 1 335 ? -30.047 -19.594 -11.719 1 40.03 335 ILE B N 1
ATOM 7697 C CA . ILE B 1 335 ? -31.016 -19.984 -10.68 1 40.03 335 ILE B CA 1
ATOM 7698 C C . ILE B 1 335 ? -31.688 -21.297 -11.078 1 40.03 335 ILE B C 1
ATOM 7700 O O . ILE B 1 335 ? -32.125 -22.078 -10.211 1 40.03 335 ILE B O 1
ATOM 7704 N N . ALA B 1 336 ? -31.969 -21.484 -12.273 1 35.34 336 ALA B N 1
ATOM 7705 C CA . ALA B 1 336 ? -32.469 -22.797 -12.633 1 35.34 336 ALA B CA 1
ATOM 7706 C C . ALA B 1 336 ? -31.547 -23.906 -12.156 1 35.34 336 ALA B C 1
ATOM 7708 O O . ALA B 1 336 ? -31.969 -25.047 -11.961 1 35.34 336 ALA B O 1
ATOM 7709 N N . SER B 1 337 ? -30.234 -23.625 -12.32 1 39.94 337 SER B N 1
ATOM 7710 C CA . SER B 1 337 ? -29.406 -24.766 -11.953 1 39.94 337 SER B CA 1
ATOM 7711 C C . SER B 1 337 ? -29.328 -24.938 -10.445 1 39.94 337 SER B C 1
ATOM 7713 O O . SER B 1 337 ? -28.656 -25.844 -9.945 1 39.94 337 SER B O 1
ATOM 7715 N N . GLY B 1 338 ? -30.125 -24.234 -9.586 1 44.44 338 GLY B N 1
ATOM 7716 C CA . GLY B 1 338 ? -30.281 -24.484 -8.164 1 44.44 338 GLY B CA 1
ATOM 7717 C C . GLY B 1 338 ? -29.219 -23.828 -7.309 1 44.44 338 GLY B C 1
ATOM 7718 O O . GLY B 1 338 ? -29.344 -23.781 -6.082 1 44.44 338 GLY B O 1
ATOM 7719 N N . LEU B 1 339 ? -27.938 -23.453 -7.82 1 50.31 339 LEU B N 1
ATOM 7720 C CA . LEU B 1 339 ? -26.875 -23.141 -6.867 1 50.31 339 LEU B CA 1
ATOM 7721 C C . LEU B 1 339 ? -26.641 -21.641 -6.797 1 50.31 339 LEU B C 1
ATOM 7723 O O . LEU B 1 339 ? -26.031 -21.062 -7.703 1 50.31 339 LEU B O 1
ATOM 7727 N N . ALA B 1 340 ? -27.469 -20.734 -6.039 1 57.59 340 ALA B N 1
ATOM 7728 C CA . ALA B 1 340 ? -27.375 -19.281 -6.02 1 57.59 340 ALA B CA 1
ATOM 7729 C C . ALA B 1 340 ? -26.531 -18.797 -4.832 1 57.59 340 ALA B C 1
ATOM 7731 O O . ALA B 1 340 ? -26.688 -17.672 -4.375 1 57.59 340 ALA B O 1
ATOM 7732 N N . GLY B 1 341 ? -25.594 -19.562 -4.379 1 66.56 341 GLY B N 1
ATOM 7733 C CA . GLY B 1 341 ? -24.875 -19.109 -3.209 1 66.56 341 GLY B CA 1
ATOM 7734 C C . GLY B 1 341 ? -25.281 -19.797 -1.931 1 66.56 341 GLY B C 1
ATOM 7735 O O . GLY B 1 341 ? -25.953 -20.844 -1.975 1 66.56 341 GLY B O 1
ATOM 7736 N N . THR B 1 342 ? -24.797 -19.328 -0.815 1 75.94 342 THR B N 1
ATOM 7737 C CA . THR B 1 342 ? -25.078 -19.953 0.473 1 75.94 342 THR B CA 1
ATOM 7738 C C . THR B 1 342 ? -26.188 -19.203 1.205 1 75.94 342 THR B C 1
ATOM 7740 O O . THR B 1 342 ? -26.094 -17.984 1.41 1 75.94 342 THR B O 1
ATOM 7743 N N . ASP B 1 343 ? -27.125 -19.953 1.643 1 78.19 343 ASP B N 1
ATOM 7744 C CA . ASP B 1 343 ? -28.25 -19.375 2.373 1 78.19 343 ASP B CA 1
ATOM 7745 C C . ASP B 1 343 ? -27.766 -18.547 3.557 1 78.19 343 ASP B C 1
ATOM 7747 O O . ASP B 1 343 ? -26.844 -18.953 4.277 1 78.19 343 ASP B O 1
ATOM 7751 N N . GLY B 1 344 ? -28.328 -17.375 3.658 1 86.56 344 GLY B N 1
ATOM 7752 C CA . GLY B 1 344 ? -28 -16.484 4.754 1 86.56 344 GLY B CA 1
ATOM 7753 C C . GLY B 1 344 ? -26.984 -15.414 4.363 1 86.56 344 GLY B C 1
ATOM 7754 O O . GLY B 1 344 ? -26.812 -14.43 5.082 1 86.56 344 GLY B O 1
ATOM 7755 N N . TRP B 1 345 ? -26.406 -15.625 3.223 1 90.94 345 TRP B N 1
ATOM 7756 C CA . TRP B 1 345 ? -25.375 -14.68 2.824 1 90.94 345 TRP B CA 1
ATOM 7757 C C . TRP B 1 345 ? -25.688 -14.07 1.461 1 90.94 345 TRP B C 1
ATOM 7759 O O . TRP B 1 345 ? -24.906 -13.281 0.934 1 90.94 345 TRP B O 1
ATOM 7769 N N . ILE B 1 346 ? -26.828 -14.422 0.918 1 89.56 346 ILE B N 1
ATOM 7770 C CA . ILE B 1 346 ? -27.203 -14.023 -0.437 1 89.56 346 ILE B CA 1
ATOM 7771 C C . ILE B 1 346 ? -28.031 -12.742 -0.393 1 89.56 346 ILE B C 1
ATOM 7773 O O . ILE B 1 346 ? -28.891 -12.586 0.469 1 89.56 346 ILE B O 1
ATOM 7777 N N . ALA B 1 347 ? -27.828 -11.922 -1.321 1 92 347 ALA B N 1
ATOM 7778 C CA . ALA B 1 347 ? -28.547 -10.656 -1.432 1 92 347 ALA B CA 1
ATOM 7779 C C . ALA B 1 347 ? -30.016 -10.891 -1.764 1 92 347 ALA B C 1
ATOM 7781 O O . ALA B 1 347 ? -30.375 -11.891 -2.393 1 92 347 ALA B O 1
ATOM 7782 N N . PRO B 1 348 ? -30.859 -9.945 -1.374 1 91.56 348 PRO B N 1
ATOM 7783 C CA . PRO B 1 348 ? -32.312 -10.117 -1.561 1 91.56 348 PRO B CA 1
ATOM 7784 C C . PRO B 1 348 ? -32.719 -10.203 -3.033 1 91.56 348 PRO B C 1
ATOM 7786 O O . PRO B 1 348 ? -33.625 -10.953 -3.389 1 91.56 348 PRO B O 1
ATOM 7789 N N . GLU B 1 349 ? -32.062 -9.461 -3.979 1 89.19 349 GLU B N 1
ATOM 7790 C CA . GLU B 1 349 ? -32.438 -9.453 -5.387 1 89.19 349 GLU B CA 1
ATOM 7791 C C . GLU B 1 349 ? -32.156 -10.805 -6.039 1 89.19 349 GLU B C 1
ATOM 7793 O O . GLU B 1 349 ? -32.812 -11.156 -7.035 1 89.19 349 GLU B O 1
ATOM 7798 N N . VAL B 1 350 ? -31.172 -11.516 -5.535 1 84.81 350 VAL B N 1
ATOM 7799 C CA . VAL B 1 350 ? -30.906 -12.852 -6.051 1 84.81 350 VAL B CA 1
ATOM 7800 C C . VAL B 1 350 ? -32.031 -13.805 -5.641 1 84.81 350 VAL B C 1
ATOM 7802 O O . VAL B 1 350 ? -32.438 -14.672 -6.418 1 84.81 350 VAL B O 1
ATOM 7805 N N . LEU B 1 351 ? -32.5 -13.594 -4.441 1 79.56 351 LEU B N 1
ATOM 7806 C CA . LEU B 1 351 ? -33.562 -14.43 -3.896 1 79.56 351 LEU B CA 1
ATOM 7807 C C . LEU B 1 351 ? -34.875 -14.156 -4.613 1 79.56 351 LEU B C 1
ATOM 7809 O O . LEU B 1 351 ? -35.688 -15.078 -4.836 1 79.56 351 LEU B O 1
ATOM 7813 N N . ILE B 1 352 ? -35.062 -12.922 -5.027 1 79.38 352 ILE B N 1
ATOM 7814 C CA . ILE B 1 352 ? -36.344 -12.5 -5.586 1 79.38 352 ILE B CA 1
ATOM 7815 C C . ILE B 1 352 ? -36.344 -12.672 -7.102 1 79.38 352 ILE B C 1
ATOM 7817 O O . ILE B 1 352 ? -37.25 -13.242 -7.68 1 79.38 352 ILE B O 1
ATOM 7821 N N . SER B 1 353 ? -35.344 -12.055 -7.895 1 71.5 353 SER B N 1
ATOM 7822 C CA . SER B 1 353 ? -35.375 -11.953 -9.352 1 71.5 353 SER B CA 1
ATOM 7823 C C . SER B 1 353 ? -34.219 -12.703 -9.992 1 71.5 353 SER B C 1
ATOM 7825 O O . SER B 1 353 ? -34.062 -12.695 -11.219 1 71.5 353 SER B O 1
ATOM 7827 N N . ALA B 1 354 ? -33.438 -13.367 -9.32 1 65.25 354 ALA B N 1
ATOM 7828 C CA . ALA B 1 354 ? -32.281 -14.109 -9.82 1 65.25 354 ALA B CA 1
ATOM 7829 C C . ALA B 1 354 ? -31.297 -13.188 -10.531 1 65.25 354 ALA B C 1
ATOM 7831 O O . ALA B 1 354 ? -30.531 -13.633 -11.391 1 65.25 354 ALA B O 1
ATOM 7832 N N . SER B 1 355 ? -31.406 -11.891 -10.32 1 69.44 355 SER B N 1
ATOM 7833 C CA . SER B 1 355 ? -30.469 -10.961 -10.93 1 69.44 355 SER B CA 1
ATOM 7834 C C . SER B 1 355 ? -29.125 -10.984 -10.203 1 69.44 355 SER B C 1
ATOM 7836 O O . SER B 1 355 ? -29.078 -11.078 -8.977 1 69.44 355 SER B O 1
ATOM 7838 N N . THR B 1 356 ? -28.078 -11.172 -11.031 1 75 356 THR B N 1
ATOM 7839 C CA . THR B 1 356 ? -26.766 -11.227 -10.383 1 75 356 THR B CA 1
ATOM 7840 C C . THR B 1 356 ? -25.844 -10.156 -10.953 1 75 356 THR B C 1
ATOM 7842 O O . THR B 1 356 ? -25.625 -10.086 -12.164 1 75 356 THR B O 1
ATOM 7845 N N . SER B 1 357 ? -25.562 -9.164 -10.125 1 84.75 357 SER B N 1
ATOM 7846 C CA . SER B 1 357 ? -24.594 -8.117 -10.477 1 84.75 357 SER B CA 1
ATOM 7847 C C . SER B 1 357 ? -23.609 -7.871 -9.344 1 84.75 357 SER B C 1
ATOM 7849 O O . SER B 1 357 ? -23.609 -8.586 -8.336 1 84.75 357 SER B O 1
ATOM 7851 N N . TYR B 1 358 ? -22.734 -6.953 -9.516 1 90.19 358 TYR B N 1
ATOM 7852 C CA . TYR B 1 358 ? -21.625 -6.691 -8.617 1 90.19 358 TYR B CA 1
ATOM 7853 C C . TYR B 1 358 ? -22.109 -6.445 -7.195 1 90.19 358 TYR B C 1
ATOM 7855 O O . TYR B 1 358 ? -21.516 -6.934 -6.23 1 90.19 358 TYR B O 1
ATOM 7863 N N . PRO B 1 359 ? -23.266 -5.797 -7.004 1 93.81 359 PRO B N 1
ATOM 7864 C CA . PRO B 1 359 ? -23.703 -5.441 -5.656 1 93.81 359 PRO B CA 1
ATOM 7865 C C . PRO B 1 359 ? -24.047 -6.66 -4.805 1 93.81 359 PRO B C 1
ATOM 7867 O O . PRO B 1 359 ? -24.109 -6.562 -3.574 1 93.81 359 PRO B O 1
ATOM 7870 N N . VAL B 1 360 ? -24.344 -7.801 -5.434 1 93.31 360 VAL B N 1
ATOM 7871 C CA . VAL B 1 360 ? -24.641 -9.016 -4.68 1 93.31 360 VAL B CA 1
ATOM 7872 C C . VAL B 1 360 ? -23.469 -9.383 -3.791 1 93.31 360 VAL B C 1
ATOM 7874 O O . VAL B 1 360 ? -23.641 -9.766 -2.633 1 93.31 360 VAL B O 1
ATOM 7877 N N . ASP B 1 361 ? -22.281 -9.211 -4.348 1 96.5 361 ASP B N 1
ATOM 7878 C CA . ASP B 1 361 ? -21.078 -9.508 -3.596 1 96.5 361 ASP B CA 1
ATOM 7879 C C . ASP B 1 361 ? -20.875 -8.523 -2.449 1 96.5 361 ASP B C 1
ATOM 7881 O O . ASP B 1 361 ? -20.391 -8.891 -1.38 1 96.5 361 ASP B O 1
ATOM 7885 N N . ILE B 1 362 ? -21.234 -7.27 -2.688 1 97.81 362 ILE B N 1
ATOM 7886 C CA . ILE B 1 362 ? -21.062 -6.219 -1.688 1 97.81 362 ILE B CA 1
ATOM 7887 C C . ILE B 1 362 ? -21.984 -6.473 -0.505 1 97.81 362 ILE B C 1
ATOM 7889 O O . ILE B 1 362 ? -21.594 -6.301 0.651 1 97.81 362 ILE B O 1
ATOM 7893 N N . PHE B 1 363 ? -23.203 -6.867 -0.84 1 97.06 363 PHE B N 1
ATOM 7894 C CA . PHE B 1 363 ? -24.141 -7.242 0.209 1 97.06 363 PHE B CA 1
ATOM 7895 C C . PHE B 1 363 ? -23.562 -8.336 1.095 1 97.06 363 PHE B C 1
ATOM 7897 O O . PHE B 1 363 ? -23.547 -8.211 2.32 1 97.06 363 PHE B O 1
ATOM 7904 N N . SER B 1 364 ? -23.094 -9.398 0.461 1 97.06 364 SER B N 1
ATOM 7905 C CA . SER B 1 364 ? -22.516 -10.523 1.197 1 97.06 364 SER B CA 1
ATOM 7906 C C . SER B 1 364 ? -21.328 -10.078 2.039 1 97.06 364 SER B C 1
ATOM 7908 O O . SER B 1 364 ? -21.172 -10.516 3.18 1 97.06 364 SER B O 1
ATOM 7910 N N . LEU B 1 365 ? -20.5 -9.25 1.475 1 98.31 365 LEU B N 1
ATOM 7911 C CA . LEU B 1 365 ? -19.344 -8.727 2.189 1 98.31 365 LEU B CA 1
ATOM 7912 C C . LEU B 1 365 ? -19.781 -7.93 3.418 1 98.31 365 LEU B C 1
ATOM 7914 O O . LEU B 1 365 ? -19.125 -7.996 4.465 1 98.31 365 LEU B O 1
ATOM 7918 N N . GLY B 1 366 ? -20.844 -7.121 3.281 1 98.56 366 GLY B N 1
ATOM 7919 C CA . GLY B 1 366 ? -21.375 -6.406 4.426 1 98.56 366 GLY B CA 1
ATOM 7920 C C . GLY B 1 366 ? -21.781 -7.328 5.562 1 98.56 366 GLY B C 1
ATOM 7921 O O . GLY B 1 366 ? -21.516 -7.031 6.73 1 98.56 366 GLY B O 1
ATOM 7922 N N . CYS B 1 367 ? -22.422 -8.406 5.211 1 98.06 367 CYS B N 1
ATOM 7923 C CA . CYS B 1 367 ? -22.781 -9.414 6.207 1 98.06 367 CYS B CA 1
ATOM 7924 C C . CYS B 1 367 ? -21.531 -9.977 6.883 1 98.06 367 CYS B C 1
ATOM 7926 O O . CYS B 1 367 ? -21.516 -10.148 8.102 1 98.06 367 CYS B O 1
ATOM 7928 N N . ILE B 1 368 ? -20.547 -10.25 6.105 1 98.19 368 ILE B N 1
ATOM 7929 C CA . ILE B 1 368 ? -19.297 -10.797 6.617 1 98.19 368 ILE B CA 1
ATOM 7930 C C . ILE B 1 368 ? -18.656 -9.805 7.582 1 98.19 368 ILE B C 1
ATOM 7932 O O . ILE B 1 368 ? -18.141 -10.188 8.641 1 98.19 368 ILE B O 1
ATOM 7936 N N . PHE B 1 369 ? -18.625 -8.5 7.207 1 98.56 369 PHE B N 1
ATOM 7937 C CA . PHE B 1 369 ? -18.047 -7.469 8.062 1 98.56 369 PHE B CA 1
ATOM 7938 C C . PHE B 1 369 ? -18.688 -7.473 9.438 1 98.56 369 PHE B C 1
ATOM 7940 O O . PHE B 1 369 ? -17.984 -7.469 10.453 1 98.56 369 PHE B O 1
ATOM 7947 N N . TYR B 1 370 ? -20.031 -7.5 9.477 1 98.12 370 TYR B N 1
ATOM 7948 C CA . TYR B 1 370 ? -20.719 -7.516 10.758 1 98.12 370 TYR B CA 1
ATOM 7949 C C . TYR B 1 370 ? -20.391 -8.773 11.547 1 98.12 370 TYR B C 1
ATOM 7951 O O . TYR B 1 370 ? -20.141 -8.711 12.758 1 98.12 370 TYR B O 1
ATOM 7959 N N . TYR B 1 371 ? -20.344 -9.883 10.844 1 96.81 371 TYR B N 1
ATOM 7960 C CA . TYR B 1 371 ? -20.047 -11.188 11.43 1 96.81 371 TYR B CA 1
ATOM 7961 C C . TYR B 1 371 ? -18.688 -11.172 12.109 1 96.81 371 TYR B C 1
ATOM 7963 O O . TYR B 1 371 ? -18.547 -11.641 13.242 1 96.81 371 TYR B O 1
ATOM 7971 N N . VAL B 1 372 ? -17.75 -10.625 11.5 1 96.38 372 VAL B N 1
ATOM 7972 C CA . VAL B 1 372 ? -16.391 -10.633 11.992 1 96.38 372 VAL B CA 1
ATOM 7973 C C . VAL B 1 372 ? -16.234 -9.633 13.133 1 96.38 372 VAL B C 1
ATOM 7975 O O . VAL B 1 372 ? -15.633 -9.938 14.164 1 96.38 372 VAL B O 1
ATOM 7978 N N . LEU B 1 373 ? -16.781 -8.469 12.992 1 96.69 373 LEU B N 1
ATOM 7979 C CA . LEU B 1 373 ? -16.625 -7.406 13.977 1 96.69 373 LEU B CA 1
ATOM 7980 C C . LEU B 1 373 ? -17.344 -7.766 15.273 1 96.69 373 LEU B C 1
ATOM 7982 O O . LEU B 1 373 ? -16.969 -7.293 16.344 1 96.69 373 LEU B O 1
ATOM 7986 N N . THR B 1 374 ? -18.391 -8.625 15.203 1 95.88 374 THR B N 1
ATOM 7987 C CA . THR B 1 374 ? -19.172 -8.961 16.391 1 95.88 374 THR B CA 1
ATOM 7988 C C . THR B 1 374 ? -18.828 -10.359 16.891 1 95.88 374 THR B C 1
ATOM 7990 O O . THR B 1 374 ? -19.516 -10.898 17.766 1 95.88 374 THR B O 1
ATOM 7993 N N . SER B 1 375 ? -17.859 -10.93 16.312 1 93.38 375 SER B N 1
ATOM 7994 C CA . SER B 1 375 ? -17.359 -12.234 16.719 1 93.38 375 SER B CA 1
ATOM 7995 C C . SER B 1 375 ? -18.422 -13.312 16.578 1 93.38 375 SER B C 1
ATOM 7997 O O . SER B 1 375 ? -18.672 -14.094 17.5 1 93.38 375 SER B O 1
ATOM 7999 N N . GLY B 1 376 ? -19.219 -13.203 15.391 1 93.75 376 GLY B N 1
ATOM 8000 C CA . GLY B 1 376 ? -20 -14.391 15.086 1 93.75 376 GLY B CA 1
ATOM 8001 C C . GLY B 1 376 ? -21.484 -14.109 14.938 1 93.75 376 GLY B C 1
ATOM 8002 O O . GLY B 1 376 ? -22.281 -15.023 14.695 1 93.75 376 GLY B O 1
ATOM 8003 N N . THR B 1 377 ? -21.875 -12.891 15 1 94.81 377 THR B N 1
ATOM 8004 C CA . THR B 1 377 ? -23.297 -12.57 14.867 1 94.81 377 THR B CA 1
ATOM 8005 C C . THR B 1 377 ? -23.625 -12.164 13.43 1 94.81 377 THR B C 1
ATOM 8007 O O . THR B 1 377 ? -22.828 -11.477 12.781 1 94.81 377 THR B O 1
ATOM 8010 N N . HIS B 1 378 ? -24.781 -12.578 12.992 1 96.38 378 HIS B N 1
ATOM 8011 C CA . HIS B 1 378 ? -25.25 -12.188 11.672 1 96.38 378 HIS B CA 1
ATOM 8012 C C . HIS B 1 378 ? -26.203 -10.992 11.766 1 96.38 378 HIS B C 1
ATOM 8014 O O . HIS B 1 378 ? -27.031 -10.922 12.664 1 96.38 378 HIS B O 1
ATOM 8020 N N . PRO B 1 379 ? -26.125 -10.055 10.906 1 97.31 379 PRO B N 1
ATOM 8021 C CA . PRO B 1 379 ? -26.969 -8.859 11.016 1 97.31 379 PRO B CA 1
ATOM 8022 C C . PRO B 1 379 ? -28.453 -9.164 10.836 1 97.31 379 PRO B C 1
ATOM 8024 O O . PRO B 1 379 ? -29.297 -8.422 11.352 1 97.31 379 PRO B O 1
ATOM 8027 N N . PHE B 1 380 ? -28.766 -10.25 10.164 1 96.56 380 PHE B N 1
ATOM 8028 C CA . PHE B 1 380 ? -30.156 -10.578 9.875 1 96.56 380 PHE B CA 1
ATOM 8029 C C . PHE B 1 380 ? -30.672 -11.641 10.836 1 96.56 380 PHE B C 1
ATOM 8031 O O . PHE B 1 380 ? -31.719 -12.258 10.586 1 96.56 380 PHE B O 1
ATOM 8038 N N . GLY B 1 381 ? -29.938 -11.891 11.852 1 93 381 GLY B N 1
ATOM 8039 C CA . GLY B 1 381 ? -30.438 -12.711 12.945 1 93 381 GLY B CA 1
ATOM 8040 C C . GLY B 1 381 ? -30.078 -14.18 12.812 1 93 381 GLY B C 1
ATOM 8041 O O . GLY B 1 381 ? -29.078 -14.516 12.18 1 93 381 GLY B O 1
ATOM 8042 N N . LYS B 1 382 ? -30.938 -15 13.445 1 90.31 382 LYS B N 1
ATOM 8043 C CA . LYS B 1 382 ? -30.703 -16.438 13.5 1 90.31 382 LYS B CA 1
ATOM 8044 C C . LYS B 1 382 ? -31.109 -17.109 12.188 1 90.31 382 LYS B C 1
ATOM 8046 O O . LYS B 1 382 ? -31.891 -16.547 11.414 1 90.31 382 LYS B O 1
ATOM 8051 N N . SER B 1 383 ? -30.609 -18.281 12.031 1 87.62 383 SER B N 1
ATOM 8052 C CA . SER B 1 383 ? -30.734 -19 10.766 1 87.62 383 SER B CA 1
ATOM 8053 C C . SER B 1 383 ? -32.188 -19.219 10.391 1 87.62 383 SER B C 1
ATOM 8055 O O . SER B 1 383 ? -32.562 -19.125 9.219 1 87.62 383 SER B O 1
ATOM 8057 N N . LEU B 1 384 ? -33.094 -19.391 11.359 1 85.94 384 LEU B N 1
ATOM 8058 C CA . LEU B 1 384 ? -34.469 -19.75 11.109 1 85.94 384 LEU B CA 1
ATOM 8059 C C . LEU B 1 384 ? -35.219 -18.609 10.414 1 85.94 384 LEU B C 1
ATOM 8061 O O . LEU B 1 384 ? -36.094 -18.844 9.57 1 85.94 384 LEU B O 1
ATOM 8065 N N . HIS B 1 385 ? -34.875 -17.406 10.719 1 90.62 385 HIS B N 1
ATOM 8066 C CA . HIS B 1 385 ? -35.594 -16.266 10.195 1 90.62 385 HIS B CA 1
ATOM 8067 C C . HIS B 1 385 ? -34.719 -15.422 9.266 1 90.62 385 HIS B C 1
ATOM 8069 O O . HIS B 1 385 ? -35.188 -14.414 8.719 1 90.62 385 HIS B O 1
ATOM 8075 N N . ARG B 1 386 ? -33.594 -15.75 9.047 1 92.12 386 ARG B N 1
ATOM 8076 C CA . ARG B 1 386 ? -32.594 -14.922 8.383 1 92.12 386 ARG B CA 1
ATOM 8077 C C . ARG B 1 386 ? -33 -14.617 6.949 1 92.12 386 ARG B C 1
ATOM 8079 O O . ARG B 1 386 ? -32.906 -13.461 6.512 1 92.12 386 ARG B O 1
ATOM 8086 N N . GLN B 1 387 ? -33.469 -15.562 6.223 1 88.94 387 GLN B N 1
ATOM 8087 C CA . GLN B 1 387 ? -33.844 -15.375 4.828 1 88.94 387 GLN B CA 1
ATOM 8088 C C . GLN B 1 387 ? -35 -14.398 4.695 1 88.94 387 GLN B C 1
ATOM 8090 O O . GLN B 1 387 ? -35 -13.516 3.832 1 88.94 387 GLN B O 1
ATOM 8095 N N . ALA B 1 388 ? -35.938 -14.625 5.512 1 90.88 388 ALA B N 1
ATOM 8096 C CA . ALA B 1 388 ? -37.062 -13.719 5.508 1 90.88 388 ALA B CA 1
ATOM 8097 C C . ALA B 1 388 ? -36.656 -12.297 5.848 1 90.88 388 ALA B C 1
ATOM 8099 O O . ALA B 1 388 ? -37.125 -11.336 5.223 1 90.88 388 ALA B O 1
ATOM 8100 N N . ASN B 1 389 ? -35.812 -12.18 6.844 1 94.94 389 ASN B N 1
ATOM 8101 C CA . ASN B 1 389 ? -35.312 -10.867 7.246 1 94.94 389 ASN B CA 1
ATOM 8102 C C . ASN B 1 389 ? -34.562 -10.18 6.113 1 94.94 389 ASN B C 1
ATOM 8104 O O . ASN B 1 389 ? -34.656 -8.969 5.934 1 94.94 389 ASN B O 1
ATOM 8108 N N . ILE B 1 390 ? -33.812 -10.945 5.348 1 94.44 390 ILE B N 1
ATOM 8109 C CA . ILE B 1 390 ? -33.031 -10.422 4.23 1 94.44 390 ILE B CA 1
ATOM 8110 C C . ILE B 1 390 ? -33.969 -9.867 3.16 1 94.44 390 ILE B C 1
ATOM 8112 O O . ILE B 1 390 ? -33.812 -8.742 2.695 1 94.44 390 ILE B O 1
ATOM 8116 N N . VAL B 1 391 ? -34.938 -10.609 2.826 1 90.94 391 VAL B N 1
ATOM 8117 C CA . VAL B 1 391 ? -35.906 -10.211 1.789 1 90.94 391 VAL B CA 1
ATOM 8118 C C . VAL B 1 391 ? -36.625 -8.945 2.225 1 90.94 391 VAL B C 1
ATOM 8120 O O . VAL B 1 391 ? -36.875 -8.055 1.41 1 90.94 391 VAL B O 1
ATOM 8123 N N . ASN B 1 392 ? -36.875 -8.82 3.506 1 92.81 392 ASN B N 1
ATOM 8124 C CA . ASN B 1 392 ? -37.656 -7.699 4.027 1 92.81 392 ASN B CA 1
ATOM 8125 C C . ASN B 1 392 ? -36.75 -6.512 4.367 1 92.81 392 ASN B C 1
ATOM 8127 O O . ASN B 1 392 ? -37.219 -5.43 4.688 1 92.81 392 ASN B O 1
ATOM 8131 N N . GLY B 1 393 ? -35.5 -6.75 4.344 1 93.62 393 GLY B N 1
ATOM 8132 C CA . GLY B 1 393 ? -34.562 -5.688 4.691 1 93.62 393 GLY B CA 1
ATOM 8133 C C . GLY B 1 393 ? -34.531 -5.383 6.176 1 93.62 393 GLY B C 1
ATOM 8134 O O . GLY B 1 393 ? -34.312 -4.242 6.574 1 93.62 393 GLY B O 1
ATOM 8135 N N . GLU B 1 394 ? -34.812 -6.375 7.02 1 95.62 394 GLU B N 1
ATOM 8136 C CA . GLU B 1 394 ? -34.875 -6.203 8.469 1 95.62 394 GLU B CA 1
ATOM 8137 C C . GLU B 1 394 ? -33.594 -6.68 9.125 1 95.62 394 GLU B C 1
ATOM 8139 O O . GLU B 1 394 ? -33.406 -7.875 9.375 1 95.62 394 GLU B O 1
ATOM 8144 N N . TYR B 1 395 ? -32.688 -5.789 9.414 1 96.88 395 TYR B N 1
ATOM 8145 C CA . TYR B 1 395 ? -31.453 -6.148 10.078 1 96.88 395 TYR B CA 1
ATOM 8146 C C . TYR B 1 395 ? -31.219 -5.277 11.305 1 96.88 395 TYR B C 1
ATOM 8148 O O . TYR B 1 395 ? -31.906 -4.273 11.5 1 96.88 395 TYR B O 1
ATOM 8156 N N . THR B 1 396 ? -30.328 -5.738 12.203 1 96.5 396 THR B N 1
ATOM 8157 C CA . THR B 1 396 ? -29.906 -4.988 13.383 1 96.5 396 THR B CA 1
ATOM 8158 C C . THR B 1 396 ? -28.375 -4.922 13.469 1 96.5 396 THR B C 1
ATOM 8160 O O . THR B 1 396 ? -27.688 -5.902 13.18 1 96.5 396 THR B O 1
ATOM 8163 N N . LEU B 1 397 ? -27.891 -3.752 13.805 1 97.44 397 LEU B N 1
ATOM 8164 C CA . LEU B 1 397 ? -26.453 -3.551 13.93 1 97.44 397 LEU B CA 1
ATOM 8165 C C . LEU B 1 397 ? -26.078 -3.1 15.336 1 97.44 397 LEU B C 1
ATOM 8167 O O . LEU B 1 397 ? -25.047 -2.471 15.539 1 97.44 397 LEU B O 1
ATOM 8171 N N . ASN B 1 398 ? -26.797 -3.436 16.312 1 95.44 398 ASN B N 1
ATOM 8172 C CA . ASN B 1 398 ? -26.688 -2.922 17.672 1 95.44 398 ASN B CA 1
ATOM 8173 C C . ASN B 1 398 ? -25.391 -3.387 18.344 1 95.44 398 ASN B C 1
ATOM 8175 O O . ASN B 1 398 ? -24.859 -2.705 19.219 1 95.44 398 ASN B O 1
ATOM 8179 N N . LYS B 1 399 ? -24.922 -4.465 17.938 1 95.56 399 LYS B N 1
ATOM 8180 C CA . LYS B 1 399 ? -23.734 -5.023 18.594 1 95.56 399 LYS B CA 1
ATOM 8181 C C . LYS B 1 399 ? -22.484 -4.242 18.234 1 95.56 399 LYS B C 1
ATOM 8183 O O . LYS B 1 399 ? -21.438 -4.398 18.875 1 95.56 399 LYS B O 1
ATOM 8188 N N . LEU B 1 400 ? -22.578 -3.357 17.266 1 96.31 400 LEU B N 1
ATOM 8189 C CA . LEU B 1 400 ? -21.438 -2.547 16.859 1 96.31 400 LEU B CA 1
ATOM 8190 C C . LEU B 1 400 ? -21.141 -1.457 17.891 1 96.31 400 LEU B C 1
ATOM 8192 O O . LEU B 1 400 ? -20.062 -0.854 17.875 1 96.31 400 LEU B O 1
ATOM 8196 N N . ALA B 1 401 ? -22.047 -1.185 18.781 1 92.38 401 ALA B N 1
ATOM 8197 C CA . ALA B 1 401 ? -21.953 -0.085 19.75 1 92.38 401 ALA B CA 1
ATOM 8198 C C . ALA B 1 401 ? -20.734 -0.254 20.656 1 92.38 401 ALA B C 1
ATOM 8200 O O . ALA B 1 401 ? -20.219 0.726 21.203 1 92.38 401 ALA B O 1
ATOM 8201 N N . ASP B 1 402 ? -20.234 -1.425 20.719 1 89.62 402 ASP B N 1
ATOM 8202 C CA . ASP B 1 402 ? -19.125 -1.714 21.625 1 89.62 402 ASP B CA 1
ATOM 8203 C C . ASP B 1 402 ? -17.797 -1.396 20.969 1 89.62 402 ASP B C 1
ATOM 8205 O O . ASP B 1 402 ? -16.75 -1.383 21.641 1 89.62 402 ASP B O 1
ATOM 8209 N N . LEU B 1 403 ? -17.875 -1.064 19.734 1 91.88 403 LEU B N 1
ATOM 8210 C CA . LEU B 1 403 ? -16.641 -0.765 19 1 91.88 403 LEU B CA 1
ATOM 8211 C C . LEU B 1 403 ? -16.266 0.705 19.156 1 91.88 403 LEU B C 1
ATOM 8213 O O . LEU B 1 403 ? -17.141 1.57 19.234 1 91.88 403 LEU B O 1
ATOM 8217 N N . ASP B 1 404 ? -14.93 1.004 19.156 1 88.19 404 ASP B N 1
ATOM 8218 C CA . ASP B 1 404 ? -14.461 2.385 19.188 1 88.19 404 ASP B CA 1
ATOM 8219 C C . ASP B 1 404 ? -14.953 3.154 17.953 1 88.19 404 ASP B C 1
ATOM 8221 O O . ASP B 1 404 ? -15.414 4.293 18.078 1 88.19 404 ASP B O 1
ATOM 8225 N N . ASP B 1 405 ? -14.961 2.553 16.828 1 93.62 405 ASP B N 1
ATOM 8226 C CA . ASP B 1 405 ? -15.383 3.176 15.57 1 93.62 405 ASP B CA 1
ATOM 8227 C C . ASP B 1 405 ? -16.781 2.715 15.164 1 93.62 405 ASP B C 1
ATOM 8229 O O . ASP B 1 405 ? -17.031 2.475 13.984 1 93.62 405 ASP B O 1
ATOM 8233 N N . TRP B 1 406 ? -17.672 2.713 16.109 1 95.62 406 TRP B N 1
ATOM 8234 C CA . TRP B 1 406 ? -18.984 2.123 15.859 1 95.62 406 TRP B CA 1
ATOM 8235 C C . TRP B 1 406 ? -19.75 2.934 14.828 1 95.62 406 TRP B C 1
ATOM 8237 O O . TRP B 1 406 ? -20.484 2.371 14 1 95.62 406 TRP B O 1
ATOM 8247 N N . SER B 1 407 ? -19.656 4.266 14.875 1 96.31 407 SER B N 1
ATOM 8248 C CA . SER B 1 407 ? -20.391 5.109 13.938 1 96.31 407 SER B CA 1
ATOM 8249 C C . SER B 1 407 ? -19.953 4.855 12.5 1 96.31 407 SER B C 1
ATOM 8251 O O . SER B 1 407 ? -20.797 4.793 11.594 1 96.31 407 SER B O 1
ATOM 8253 N N . LEU B 1 408 ? -18.672 4.727 12.336 1 97.69 408 LEU B N 1
ATOM 8254 C CA . LEU B 1 408 ? -18.141 4.434 11.008 1 97.69 408 LEU B CA 1
ATOM 8255 C C . LEU B 1 408 ? -18.547 3.037 10.555 1 97.69 408 LEU B C 1
ATOM 8257 O O . LEU B 1 408 ? -18.938 2.844 9.398 1 97.69 408 LEU B O 1
ATOM 8261 N N . ALA B 1 409 ? -18.422 2.094 11.438 1 98.06 409 ALA B N 1
ATOM 8262 C CA . ALA B 1 409 ? -18.797 0.717 11.125 1 98.06 409 ALA B CA 1
ATOM 8263 C C . ALA B 1 409 ? -20.266 0.623 10.734 1 98.06 409 ALA B C 1
ATOM 8265 O O . ALA B 1 409 ? -20.625 -0.049 9.766 1 98.06 409 ALA B O 1
ATOM 8266 N N . ASP B 1 410 ? -21.047 1.303 11.5 1 98 410 ASP B N 1
ATOM 8267 C CA . ASP B 1 410 ? -22.484 1.303 11.258 1 98 410 ASP B CA 1
ATOM 8268 C C . ASP B 1 410 ? -22.812 1.888 9.883 1 98 410 ASP B C 1
ATOM 8270 O O . ASP B 1 410 ? -23.609 1.324 9.133 1 98 410 ASP B O 1
ATOM 8274 N N . ASP B 1 411 ? -22.219 2.992 9.609 1 97.81 411 ASP B N 1
ATOM 8275 C CA . ASP B 1 411 ? -22.453 3.646 8.328 1 97.81 411 ASP B CA 1
ATOM 8276 C C . ASP B 1 411 ? -21.984 2.766 7.168 1 97.81 411 ASP B C 1
ATOM 8278 O O . ASP B 1 411 ? -22.703 2.621 6.172 1 97.81 411 ASP B O 1
ATOM 8282 N N . LEU B 1 412 ? -20.828 2.195 7.273 1 98.19 412 LEU B N 1
ATOM 8283 C CA . LEU B 1 412 ? -20.25 1.348 6.238 1 98.19 412 LEU B CA 1
ATOM 8284 C C . LEU B 1 412 ? -21.141 0.132 5.973 1 98.19 412 LEU B C 1
ATOM 8286 O O . LEU B 1 412 ? -21.562 -0.095 4.84 1 98.19 412 LEU B O 1
ATOM 8290 N N . ILE B 1 413 ? -21.469 -0.579 6.984 1 98.5 413 ILE B N 1
ATOM 8291 C CA . ILE B 1 413 ? -22.188 -1.842 6.852 1 98.5 413 ILE B CA 1
ATOM 8292 C C . ILE B 1 413 ? -23.625 -1.574 6.402 1 98.5 413 ILE B C 1
ATOM 8294 O O . ILE B 1 413 ? -24.156 -2.27 5.531 1 98.5 413 ILE B O 1
ATOM 8298 N N . SER B 1 414 ? -24.266 -0.591 6.961 1 98.12 414 SER B N 1
ATOM 8299 C CA . SER B 1 414 ? -25.625 -0.268 6.555 1 98.12 414 SER B CA 1
ATOM 8300 C C . SER B 1 414 ? -25.688 0.097 5.074 1 98.12 414 SER B C 1
ATOM 8302 O O . SER B 1 414 ? -26.641 -0.264 4.379 1 98.12 414 SER B O 1
ATOM 8304 N N . SER B 1 415 ? -24.688 0.816 4.594 1 97.25 415 SER B N 1
ATOM 8305 C CA . SER B 1 415 ? -24.609 1.176 3.18 1 97.25 415 SER B CA 1
ATOM 8306 C C . SER B 1 415 ? -24.422 -0.057 2.303 1 97.25 415 SER B C 1
ATOM 8308 O O . SER B 1 415 ? -24.953 -0.127 1.195 1 97.25 415 SER B O 1
ATOM 8310 N N . MET B 1 416 ? -23.719 -1.006 2.762 1 98.19 416 MET B N 1
ATOM 8311 C CA . MET B 1 416 ? -23.453 -2.234 2.02 1 98.19 416 MET B CA 1
ATOM 8312 C C . MET B 1 416 ? -24.672 -3.141 2.004 1 98.19 416 MET B C 1
ATOM 8314 O O . MET B 1 416 ? -24.875 -3.904 1.057 1 98.19 416 MET B O 1
ATOM 8318 N N . LEU B 1 417 ? -25.547 -3.004 3.006 1 97.75 417 LEU B N 1
ATOM 8319 C CA . LEU B 1 417 ? -26.688 -3.906 3.174 1 97.75 417 LEU B CA 1
ATOM 8320 C C . LEU B 1 417 ? -27.969 -3.287 2.611 1 97.75 417 LEU B C 1
ATOM 8322 O O . LEU B 1 417 ? -29.047 -3.848 2.764 1 97.75 417 LEU B O 1
ATOM 8326 N N . ASN B 1 418 ? -27.812 -2.162 1.992 1 95.81 418 ASN B N 1
ATOM 8327 C CA . ASN B 1 418 ? -29.016 -1.536 1.427 1 95.81 418 ASN B CA 1
ATOM 8328 C C . ASN B 1 418 ? -29.812 -2.521 0.584 1 95.81 418 ASN B C 1
ATOM 8330 O O . ASN B 1 418 ? -29.25 -3.309 -0.174 1 95.81 418 ASN B O 1
ATOM 8334 N N . VAL B 1 419 ? -31.109 -2.443 0.692 1 93.38 419 VAL B N 1
ATOM 8335 C CA . VAL B 1 419 ? -32 -3.383 -0.002 1 93.38 419 VAL B CA 1
ATOM 8336 C C . VAL B 1 419 ? -31.938 -3.131 -1.507 1 93.38 419 VAL B C 1
ATOM 8338 O O . VAL B 1 419 ? -32 -4.07 -2.303 1 93.38 419 VAL B O 1
ATOM 8341 N N . GLU B 1 420 ? -31.781 -1.885 -1.838 1 92 420 GLU B N 1
ATOM 8342 C CA . GLU B 1 420 ? -31.656 -1.523 -3.246 1 92 420 GLU B CA 1
ATOM 8343 C C . GLU B 1 420 ? -30.219 -1.655 -3.719 1 92 420 GLU B C 1
ATOM 8345 O O . GLU B 1 420 ? -29.328 -0.921 -3.26 1 92 420 GLU B O 1
ATOM 8350 N N . PRO B 1 421 ? -29.953 -2.537 -4.629 1 92.88 421 PRO B N 1
ATOM 8351 C CA . PRO B 1 421 ? -28.578 -2.799 -5.066 1 92.88 421 PRO B CA 1
ATOM 8352 C C . PRO B 1 421 ? -27.875 -1.552 -5.605 1 92.88 421 PRO B C 1
ATOM 8354 O O . PRO B 1 421 ? -26.672 -1.375 -5.406 1 92.88 421 PRO B O 1
ATOM 8357 N N . LEU B 1 422 ? -28.547 -0.681 -6.234 1 90.19 422 LEU B N 1
ATOM 8358 C CA . LEU B 1 422 ? -27.953 0.493 -6.875 1 90.19 422 LEU B CA 1
ATOM 8359 C C . LEU B 1 422 ? -27.469 1.492 -5.832 1 90.19 422 LEU B C 1
ATOM 8361 O O . LEU B 1 422 ? -26.656 2.367 -6.137 1 90.19 422 LEU B O 1
ATOM 8365 N N . HIS B 1 423 ? -28 1.359 -4.629 1 92.94 423 HIS B N 1
ATOM 8366 C CA . HIS B 1 423 ? -27.625 2.295 -3.574 1 92.94 423 HIS B CA 1
ATOM 8367 C C . HIS B 1 423 ? -26.5 1.728 -2.715 1 92.94 423 HIS B C 1
ATOM 8369 O O . HIS B 1 423 ? -26 2.406 -1.817 1 92.94 423 HIS B O 1
ATOM 8375 N N . ARG B 1 424 ? -26.109 0.512 -3.027 1 95.38 424 ARG B N 1
ATOM 8376 C CA . ARG B 1 424 ? -24.984 -0.069 -2.289 1 95.38 424 ARG B CA 1
ATOM 8377 C C . ARG B 1 424 ? -23.656 0.508 -2.762 1 95.38 424 ARG B C 1
ATOM 8379 O O . ARG B 1 424 ? -23.531 0.896 -3.924 1 95.38 424 ARG B O 1
ATOM 8386 N N . LEU B 1 425 ? -22.75 0.567 -1.881 1 94.88 425 LEU B N 1
ATOM 8387 C CA . LEU B 1 425 ? -21.406 1.022 -2.221 1 94.88 425 LEU B CA 1
ATOM 8388 C C . LEU B 1 425 ? -20.734 0.078 -3.221 1 94.88 425 LEU B C 1
ATOM 8390 O O . LEU B 1 425 ? -21.031 -1.122 -3.227 1 94.88 425 LEU B O 1
ATOM 8394 N N . THR B 1 426 ? -19.922 0.588 -4.062 1 94.69 426 THR B N 1
ATOM 8395 C CA . THR B 1 426 ? -19.031 -0.24 -4.863 1 94.69 426 THR B CA 1
ATOM 8396 C C . THR B 1 426 ? -17.844 -0.725 -4.023 1 94.69 426 THR B C 1
ATOM 8398 O O . THR B 1 426 ? -17.594 -0.211 -2.93 1 94.69 426 THR B O 1
ATOM 8401 N N . ALA B 1 427 ? -17.141 -1.702 -4.543 1 95.81 427 ALA B N 1
ATOM 8402 C CA . ALA B 1 427 ? -15.969 -2.199 -3.824 1 95.81 427 ALA B CA 1
ATOM 8403 C C . ALA B 1 427 ? -14.945 -1.089 -3.615 1 95.81 427 ALA B C 1
ATOM 8405 O O . ALA B 1 427 ? -14.359 -0.968 -2.533 1 95.81 427 ALA B O 1
ATOM 8406 N N . ASP B 1 428 ? -14.742 -0.263 -4.598 1 93.38 428 ASP B N 1
ATOM 8407 C CA . ASP B 1 428 ? -13.805 0.849 -4.496 1 93.38 428 ASP B CA 1
ATOM 8408 C C . ASP B 1 428 ? -14.25 1.853 -3.436 1 93.38 428 ASP B C 1
ATOM 8410 O O . ASP B 1 428 ? -13.422 2.385 -2.691 1 93.38 428 ASP B O 1
ATOM 8414 N N . ALA B 1 429 ? -15.484 2.121 -3.414 1 94.25 429 ALA B N 1
ATOM 8415 C CA . ALA B 1 429 ? -16.016 3.045 -2.416 1 94.25 429 ALA B CA 1
ATOM 8416 C C . ALA B 1 429 ? -15.852 2.486 -1.006 1 94.25 429 ALA B C 1
ATOM 8418 O O . ALA B 1 429 ? -15.586 3.234 -0.063 1 94.25 429 ALA B O 1
ATOM 8419 N N . VAL B 1 430 ? -16.062 1.186 -0.874 1 97.44 430 VAL B N 1
ATOM 8420 C CA . VAL B 1 430 ? -15.859 0.539 0.418 1 97.44 430 VAL B CA 1
ATOM 8421 C C . VAL B 1 430 ? -14.414 0.737 0.872 1 97.44 430 VAL B C 1
ATOM 8423 O O . VAL B 1 430 ? -14.164 1.121 2.018 1 97.44 430 VAL B O 1
ATOM 8426 N N . LEU B 1 431 ? -13.469 0.555 -0.052 1 96.81 431 LEU B N 1
ATOM 8427 C CA . LEU B 1 431 ? -12.047 0.662 0.252 1 96.81 431 LEU B CA 1
ATOM 8428 C C . LEU B 1 431 ? -11.68 2.084 0.668 1 96.81 431 LEU B C 1
ATOM 8430 O O . LEU B 1 431 ? -10.758 2.289 1.46 1 96.81 431 LEU B O 1
ATOM 8434 N N . ASN B 1 432 ? -12.406 3.031 0.199 1 95.56 432 ASN B N 1
ATOM 8435 C CA . ASN B 1 432 ? -12.102 4.434 0.451 1 95.56 432 ASN B CA 1
ATOM 8436 C C . ASN B 1 432 ? -12.805 4.945 1.705 1 95.56 432 ASN B C 1
ATOM 8438 O O . ASN B 1 432 ? -12.547 6.066 2.152 1 95.56 432 ASN B O 1
ATOM 8442 N N . HIS B 1 433 ? -13.633 4.168 2.303 1 97.38 433 HIS B N 1
ATOM 8443 C CA . HIS B 1 433 ? -14.391 4.574 3.48 1 97.38 433 HIS B CA 1
ATOM 8444 C C . HIS B 1 433 ? -13.469 4.879 4.652 1 97.38 433 HIS B C 1
ATOM 8446 O O . HIS B 1 433 ? -12.484 4.16 4.879 1 97.38 433 HIS B O 1
ATOM 8452 N N . PRO B 1 434 ? -13.734 5.898 5.473 1 97.69 434 PRO B N 1
ATOM 8453 C CA . PRO B 1 434 ? -12.844 6.324 6.562 1 97.69 434 PRO B CA 1
ATOM 8454 C C . PRO B 1 434 ? -12.625 5.23 7.605 1 97.69 434 PRO B C 1
ATOM 8456 O O . PRO B 1 434 ? -11.695 5.312 8.406 1 97.69 434 PRO B O 1
ATOM 8459 N N . PHE B 1 435 ? -13.523 4.262 7.68 1 97.75 435 PHE B N 1
ATOM 8460 C CA . PHE B 1 435 ? -13.344 3.135 8.586 1 97.75 435 PHE B CA 1
ATOM 8461 C C . PHE B 1 435 ? -11.969 2.514 8.414 1 97.75 435 PHE B C 1
ATOM 8463 O O . PHE B 1 435 ? -11.367 2.029 9.375 1 97.75 435 PHE B O 1
ATOM 8470 N N . PHE B 1 436 ? -11.391 2.568 7.203 1 97.94 436 PHE B N 1
ATOM 8471 C CA . PHE B 1 436 ? -10.148 1.876 6.891 1 97.94 436 PHE B CA 1
ATOM 8472 C C . PHE B 1 436 ? -8.961 2.838 6.934 1 97.94 436 PHE B C 1
ATOM 8474 O O . PHE B 1 436 ? -7.832 2.455 6.633 1 97.94 436 PHE B O 1
ATOM 8481 N N . TRP B 1 437 ? -9.141 4.074 7.293 1 97.38 437 TRP B N 1
ATOM 8482 C CA . TRP B 1 437 ? -8.062 5.059 7.293 1 97.38 437 TRP B CA 1
ATOM 8483 C C . TRP B 1 437 ? -7.129 4.84 8.477 1 97.38 437 TRP B C 1
ATOM 8485 O O . TRP B 1 437 ? -7.57 4.469 9.57 1 97.38 437 TRP B O 1
ATOM 8495 N N . THR B 1 438 ? -5.887 5.125 8.297 1 94.88 438 THR B N 1
ATOM 8496 C CA . THR B 1 438 ? -4.914 5.141 9.391 1 94.88 438 THR B CA 1
ATOM 8497 C C . THR B 1 438 ? -5.105 6.379 10.266 1 94.88 438 THR B C 1
ATOM 8499 O O . THR B 1 438 ? -5.793 7.32 9.867 1 94.88 438 THR B O 1
ATOM 8502 N N . SER B 1 439 ? -4.488 6.328 11.422 1 95.94 439 SER B N 1
ATOM 8503 C CA . SER B 1 439 ? -4.555 7.477 12.32 1 95.94 439 SER B CA 1
ATOM 8504 C C . SER B 1 439 ? -3.93 8.711 11.68 1 95.94 439 SER B C 1
ATOM 8506 O O . SER B 1 439 ? -4.438 9.828 11.844 1 95.94 439 SER B O 1
ATOM 8508 N N . GLU B 1 440 ? -2.893 8.516 10.93 1 93.56 440 GLU B N 1
ATOM 8509 C CA . GLU B 1 440 ? -2.219 9.625 10.258 1 93.56 440 GLU B CA 1
ATOM 8510 C C . GLU B 1 440 ? -3.129 10.273 9.219 1 93.56 440 GLU B C 1
ATOM 8512 O O . GLU B 1 440 ? -3.205 11.5 9.133 1 93.56 440 GLU B O 1
ATOM 8517 N N . LYS B 1 441 ? -3.793 9.422 8.445 1 95.31 441 LYS B N 1
ATOM 8518 C CA . LYS B 1 441 ? -4.688 9.93 7.41 1 95.31 441 LYS B CA 1
ATOM 8519 C C . LYS B 1 441 ? -5.875 10.664 8.023 1 95.31 441 LYS B C 1
ATOM 8521 O O . LYS B 1 441 ? -6.293 11.711 7.527 1 95.31 441 LYS B O 1
ATOM 8526 N N . ARG B 1 442 ? -6.418 10.117 9.102 1 97.31 442 ARG B N 1
ATOM 8527 C CA . ARG B 1 442 ? -7.543 10.742 9.781 1 97.31 442 ARG B CA 1
ATOM 8528 C C . ARG B 1 442 ? -7.164 12.117 10.32 1 97.31 442 ARG B C 1
ATOM 8530 O O . ARG B 1 442 ? -7.914 13.086 10.164 1 97.31 442 ARG B O 1
ATOM 8537 N N . LEU B 1 443 ? -5.98 12.203 10.914 1 96.25 443 LEU B N 1
ATOM 8538 C CA . LEU B 1 443 ? -5.531 13.469 11.484 1 96.25 443 LEU B CA 1
ATOM 8539 C C . LEU B 1 443 ? -5.266 14.492 10.383 1 96.25 443 LEU B C 1
ATOM 8541 O O . LEU B 1 443 ? -5.598 15.672 10.531 1 96.25 443 LEU B O 1
ATOM 8545 N N . ALA B 1 444 ? -4.645 13.977 9.328 1 94.81 444 ALA B N 1
ATOM 8546 C CA . ALA B 1 444 ? -4.406 14.859 8.188 1 94.81 444 ALA B CA 1
ATOM 8547 C C . ALA B 1 444 ? -5.719 15.375 7.609 1 94.81 444 ALA B C 1
ATOM 8549 O O . ALA B 1 444 ? -5.82 16.547 7.227 1 94.81 444 ALA B O 1
ATOM 8550 N N . TYR B 1 445 ? -6.691 14.57 7.566 1 97.38 445 TYR B N 1
ATOM 8551 C CA . TYR B 1 445 ? -8.008 14.922 7.039 1 97.38 445 TYR B CA 1
ATOM 8552 C C . TYR B 1 445 ? -8.656 16.016 7.879 1 97.38 445 TYR B C 1
ATOM 8554 O O . TYR B 1 445 ? -9.133 17.016 7.344 1 97.38 445 TYR B O 1
ATOM 8562 N N . PHE B 1 446 ? -8.68 15.836 9.219 1 98 446 PHE B N 1
ATOM 8563 C CA . PHE B 1 446 ? -9.242 16.828 10.117 1 98 446 PHE B CA 1
ATOM 8564 C C . PHE B 1 446 ? -8.555 18.188 9.938 1 98 446 PHE B C 1
ATOM 8566 O O . PHE B 1 446 ? -9.219 19.219 9.906 1 98 446 PHE B O 1
ATOM 8573 N N . SER B 1 447 ? -7.246 18.109 9.82 1 95.69 447 SER B N 1
ATOM 8574 C CA . SER B 1 447 ? -6.48 19.344 9.656 1 95.69 447 SER B CA 1
ATOM 8575 C C . SER B 1 447 ? -6.82 20.031 8.336 1 95.69 447 SER B C 1
ATOM 8577 O O . SER B 1 447 ? -6.977 21.25 8.289 1 95.69 447 SER B O 1
ATOM 8579 N N . ASP B 1 448 ? -6.914 19.25 7.246 1 96 448 ASP B N 1
ATOM 8580 C CA . ASP B 1 448 ? -7.23 19.812 5.934 1 96 448 ASP B CA 1
ATOM 8581 C C . ASP B 1 448 ? -8.625 20.422 5.926 1 96 448 ASP B C 1
ATOM 8583 O O . ASP B 1 448 ? -8.836 21.484 5.328 1 96 448 ASP B O 1
ATOM 8587 N N . VAL B 1 449 ? -9.562 19.781 6.609 1 97.56 449 VAL B N 1
ATOM 8588 C CA . VAL B 1 449 ? -10.914 20.312 6.676 1 97.56 449 VAL B CA 1
ATOM 8589 C C . VAL B 1 449 ? -10.922 21.609 7.496 1 97.56 449 VAL B C 1
ATOM 8591 O O . VAL B 1 449 ? -11.57 22.594 7.113 1 97.56 449 VAL B O 1
ATOM 8594 N N . SER B 1 450 ? -10.258 21.562 8.617 1 96.62 450 SER B N 1
ATOM 8595 C CA . SER B 1 450 ? -10.172 22.75 9.453 1 96.62 450 SER B CA 1
ATOM 8596 C C . SER B 1 450 ? -9.609 23.938 8.68 1 96.62 450 SER B C 1
ATOM 8598 O O . SER B 1 450 ? -10.133 25.062 8.781 1 96.62 450 SER B O 1
ATOM 8600 N N . ASP B 1 451 ? -8.578 23.719 7.918 1 94.31 451 ASP B N 1
ATOM 8601 C CA . ASP B 1 451 ? -7.984 24.766 7.098 1 94.31 451 ASP B CA 1
ATOM 8602 C C . ASP B 1 451 ? -8.977 25.266 6.051 1 94.31 451 ASP B C 1
ATOM 8604 O O . ASP B 1 451 ? -9.039 26.469 5.77 1 94.31 451 ASP B O 1
ATOM 8608 N N . ARG B 1 452 ? -9.703 24.375 5.492 1 94.69 452 ARG B N 1
ATOM 8609 C CA . ARG B 1 452 ? -10.609 24.688 4.398 1 94.69 452 ARG B CA 1
ATOM 8610 C C . ARG B 1 452 ? -11.758 25.578 4.879 1 94.69 452 ARG B C 1
ATOM 8612 O O . ARG B 1 452 ? -12.234 26.438 4.133 1 94.69 452 ARG B O 1
ATOM 8619 N N . VAL B 1 453 ? -12.188 25.484 6.137 1 95.12 453 VAL B N 1
ATOM 8620 C CA . VAL B 1 453 ? -13.414 26.141 6.57 1 95.12 453 VAL B CA 1
ATOM 8621 C C . VAL B 1 453 ? -13.07 27.297 7.512 1 95.12 453 VAL B C 1
ATOM 8623 O O . VAL B 1 453 ? -13.953 28.062 7.914 1 95.12 453 VAL B O 1
ATOM 8626 N N . GLU B 1 454 ? -11.867 27.406 7.875 1 90.56 454 GLU B N 1
ATOM 8627 C CA . GLU B 1 454 ? -11.453 28.375 8.891 1 90.56 454 GLU B CA 1
ATOM 8628 C C . GLU B 1 454 ? -11.906 29.781 8.523 1 90.56 454 GLU B C 1
ATOM 8630 O O . GLU B 1 454 ? -12.461 30.5 9.359 1 90.56 454 GLU B O 1
ATOM 8635 N N . LYS B 1 455 ? -11.781 30.172 7.32 1 89.25 455 LYS B N 1
ATOM 8636 C CA . LYS B 1 455 ? -12.078 31.547 6.93 1 89.25 455 LYS B CA 1
ATOM 8637 C C . LYS B 1 455 ? -13.352 31.625 6.09 1 89.25 455 LYS B C 1
ATOM 8639 O O . LYS B 1 455 ? -13.664 32.656 5.512 1 89.25 455 LYS B O 1
ATOM 8644 N N . GLU B 1 456 ? -14.016 30.547 6.047 1 91.5 456 GLU B N 1
ATOM 8645 C CA . GLU B 1 456 ? -15.273 30.516 5.312 1 91.5 456 GLU B CA 1
ATOM 8646 C C . GLU B 1 456 ? -16.375 31.266 6.066 1 91.5 456 GLU B C 1
ATOM 8648 O O . GLU B 1 456 ? -16.391 31.25 7.297 1 91.5 456 GLU B O 1
ATOM 8653 N N . GLU B 1 457 ? -17.234 31.844 5.273 1 90.38 457 GLU B N 1
ATOM 8654 C CA . GLU B 1 457 ? -18.391 32.5 5.891 1 90.38 457 GLU B CA 1
ATOM 8655 C C . GLU B 1 457 ? -19.328 31.453 6.531 1 90.38 457 GLU B C 1
ATOM 8657 O O . GLU B 1 457 ? -19.406 30.312 6.066 1 90.38 457 GLU B O 1
ATOM 8662 N N . ASP B 1 458 ? -20.016 31.875 7.527 1 91 458 ASP B N 1
ATOM 8663 C CA . ASP B 1 458 ? -20.906 30.969 8.266 1 91 458 ASP B CA 1
ATOM 8664 C C . ASP B 1 458 ? -22 30.422 7.359 1 91 458 ASP B C 1
ATOM 8666 O O . ASP B 1 458 ? -22.453 29.297 7.555 1 91 458 ASP B O 1
ATOM 8670 N N . ASN B 1 459 ? -22.312 31.25 6.359 1 89 459 ASN B N 1
ATOM 8671 C CA . ASN B 1 459 ? -23.422 30.844 5.508 1 89 459 ASN B CA 1
ATOM 8672 C C . ASN B 1 459 ? -22.938 30.078 4.285 1 89 459 ASN B C 1
ATOM 8674 O O . ASN B 1 459 ? -23.734 29.703 3.416 1 89 459 ASN B O 1
ATOM 8678 N N . SER B 1 460 ? -21.688 29.828 4.262 1 91.81 460 SER B N 1
ATOM 8679 C CA . SER B 1 460 ? -21.188 29.047 3.146 1 91.81 460 SER B CA 1
ATOM 8680 C C . SER B 1 460 ? -21.734 27.625 3.174 1 91.81 460 SER B C 1
ATOM 8682 O O . SER B 1 460 ? -22.016 27.078 4.246 1 91.81 460 SER B O 1
ATOM 8684 N N . PRO B 1 461 ? -21.906 27.047 2.025 1 93.06 461 PRO B N 1
ATOM 8685 C CA . PRO B 1 461 ? -22.484 25.703 1.966 1 93.06 461 PRO B CA 1
ATOM 8686 C C . PRO B 1 461 ? -21.703 24.688 2.781 1 93.06 461 PRO B C 1
ATOM 8688 O O . PRO B 1 461 ? -22.297 23.844 3.467 1 93.06 461 PRO B O 1
ATOM 8691 N N . VAL B 1 462 ? -20.438 24.719 2.754 1 94.38 462 VAL B N 1
ATOM 8692 C CA . VAL B 1 462 ? -19.609 23.734 3.445 1 94.38 462 VAL B CA 1
ATOM 8693 C C . VAL B 1 462 ? -19.75 23.906 4.957 1 94.38 462 VAL B C 1
ATOM 8695 O O . VAL B 1 462 ? -19.875 22.938 5.695 1 94.38 462 VAL B O 1
ATOM 8698 N N . VAL B 1 463 ? -19.734 25.141 5.434 1 96.12 463 VAL B N 1
ATOM 8699 C CA . VAL B 1 463 ? -19.859 25.406 6.863 1 96.12 463 VAL B CA 1
ATOM 8700 C C . VAL B 1 463 ? -21.25 25.016 7.344 1 96.12 463 VAL B C 1
ATOM 8702 O O . VAL B 1 463 ? -21.406 24.453 8.43 1 96.12 463 VAL B O 1
ATOM 8705 N N . ARG B 1 464 ? -22.219 25.344 6.539 1 95.75 464 ARG B N 1
ATOM 8706 C CA . ARG B 1 464 ? -23.578 24.938 6.887 1 95.75 464 ARG B CA 1
ATOM 8707 C C . ARG B 1 464 ? -23.688 23.422 7.051 1 95.75 464 ARG B C 1
ATOM 8709 O O . ARG B 1 464 ? -24.312 22.938 7.992 1 95.75 464 ARG B O 1
ATOM 8716 N N . ARG B 1 465 ? -23.078 22.75 6.176 1 96.38 465 ARG B N 1
ATOM 8717 C CA . ARG B 1 465 ? -23.094 21.297 6.227 1 96.38 465 ARG B CA 1
ATOM 8718 C C . ARG B 1 465 ? -22.375 20.781 7.473 1 96.38 465 ARG B C 1
ATOM 8720 O O . ARG B 1 465 ? -22.859 19.859 8.133 1 96.38 465 ARG B O 1
ATOM 8727 N N . ILE B 1 466 ? -21.312 21.359 7.832 1 97.38 466 ILE B N 1
ATOM 8728 C CA . ILE B 1 466 ? -20.484 20.938 8.961 1 97.38 466 ILE B CA 1
ATOM 8729 C C . ILE B 1 466 ? -21.219 21.234 10.266 1 97.38 466 ILE B C 1
ATOM 8731 O O . ILE B 1 466 ? -21.125 20.453 11.227 1 97.38 466 ILE B O 1
ATOM 8735 N N . GLU B 1 467 ? -21.984 22.266 10.258 1 97.06 467 GLU B N 1
ATOM 8736 C CA . GLU B 1 467 ? -22.641 22.688 11.492 1 97.06 467 GLU B CA 1
ATOM 8737 C C . GLU B 1 467 ? -24.031 22.078 11.617 1 97.06 467 GLU B C 1
ATOM 8739 O O . GLU B 1 467 ? -24.688 22.219 12.656 1 97.06 467 GLU B O 1
ATOM 8744 N N . THR B 1 468 ? -24.391 21.406 10.562 1 95.75 468 THR B N 1
ATOM 8745 C CA . THR B 1 468 ? -25.672 20.703 10.648 1 95.75 468 THR B CA 1
ATOM 8746 C C . THR B 1 468 ? -25.609 19.625 11.727 1 95.75 468 THR B C 1
ATOM 8748 O O . THR B 1 468 ? -24.703 18.797 11.727 1 95.75 468 THR B O 1
ATOM 8751 N N . ASP B 1 469 ? -26.531 19.656 12.719 1 93.38 469 ASP B N 1
ATOM 8752 C CA . ASP B 1 469 ? -26.625 18.703 13.82 1 93.38 469 ASP B CA 1
ATOM 8753 C C . ASP B 1 469 ? -25.359 18.719 14.664 1 93.38 469 ASP B C 1
ATOM 8755 O O . ASP B 1 469 ? -24.938 17.688 15.18 1 93.38 469 ASP B O 1
ATOM 8759 N N . ALA B 1 470 ? -24.734 19.797 14.727 1 94.81 470 ALA B N 1
ATOM 8760 C CA . ALA B 1 470 ? -23.453 19.969 15.438 1 94.81 470 ALA B CA 1
ATOM 8761 C C . ALA B 1 470 ? -23.594 19.578 16.906 1 94.81 470 ALA B C 1
ATOM 8763 O O . ALA B 1 470 ? -22.672 18.969 17.469 1 94.81 470 ALA B O 1
ATOM 8764 N N . ARG B 1 471 ? -24.703 19.859 17.547 1 93 471 ARG B N 1
ATOM 8765 C CA . ARG B 1 471 ? -24.906 19.594 18.953 1 93 471 ARG B CA 1
ATOM 8766 C C . ARG B 1 471 ? -24.797 18.094 19.25 1 93 471 ARG B C 1
ATOM 8768 O O . ARG B 1 471 ? -24.297 17.703 20.312 1 93 471 ARG B O 1
ATOM 8775 N N . ILE B 1 472 ? -25.234 17.312 18.359 1 93.38 472 ILE B N 1
ATOM 8776 C CA . ILE B 1 472 ? -25.172 15.859 18.531 1 93.38 472 ILE B CA 1
ATOM 8777 C C . ILE B 1 472 ? -23.734 15.383 18.359 1 93.38 472 ILE B C 1
ATOM 8779 O O . ILE B 1 472 ? -23.266 14.539 19.125 1 93.38 472 ILE B O 1
ATOM 8783 N N . VAL B 1 473 ? -23.078 15.93 17.438 1 94.69 473 VAL B N 1
ATOM 8784 C CA . VAL B 1 473 ? -21.719 15.516 17.078 1 94.69 473 VAL B CA 1
ATOM 8785 C C . VAL B 1 473 ? -20.75 15.875 18.203 1 94.69 473 VAL B C 1
ATOM 8787 O O . VAL B 1 473 ? -19.875 15.078 18.562 1 94.69 473 VAL B O 1
ATOM 8790 N N . VAL B 1 474 ? -20.969 17.031 18.797 1 93.06 474 VAL B N 1
ATOM 8791 C CA . VAL B 1 474 ? -20.062 17.5 19.828 1 93.06 474 VAL B CA 1
ATOM 8792 C C . VAL B 1 474 ? -20.609 17.156 21.203 1 93.06 474 VAL B C 1
ATOM 8794 O O . VAL B 1 474 ? -20.172 17.703 22.219 1 93.06 474 VAL B O 1
ATOM 8797 N N . CYS B 1 475 ? -21.672 16.375 21.25 1 89.88 475 CYS B N 1
ATOM 8798 C CA . CYS B 1 475 ? -22.234 15.812 22.469 1 89.88 475 CYS B CA 1
ATOM 8799 C C . CYS B 1 475 ? -22.672 16.906 23.422 1 89.88 475 CYS B C 1
ATOM 8801 O O . CYS B 1 475 ? -22.328 16.906 24.594 1 89.88 475 CYS B O 1
ATOM 8803 N N . GLY B 1 476 ? -23.375 17.875 22.953 1 85.81 476 GLY B N 1
ATOM 8804 C CA . GLY B 1 476 ? -23.953 18.922 23.766 1 85.81 476 GLY B CA 1
ATOM 8805 C C . GLY B 1 476 ? -22.984 20.062 24.047 1 85.81 476 GLY B C 1
ATOM 8806 O O . GLY B 1 476 ? -23.375 21.094 24.594 1 85.81 476 GLY B O 1
ATOM 8807 N N . GLY B 1 477 ? -21.781 19.969 23.781 1 87.69 477 GLY B N 1
ATOM 8808 C CA . GLY B 1 477 ? -20.703 20.922 24 1 87.69 477 GLY B CA 1
ATOM 8809 C C . GLY B 1 477 ? -19.359 20.266 24.234 1 87.69 477 GLY B C 1
ATOM 8810 O O . GLY B 1 477 ? -19.109 19.719 25.312 1 87.69 477 GLY B O 1
ATOM 8811 N N . TRP B 1 478 ? -18.516 20.422 23.359 1 86.5 478 TRP B N 1
ATOM 8812 C CA . TRP B 1 478 ? -17.312 19.609 23.391 1 86.5 478 TRP B CA 1
ATOM 8813 C C . TRP B 1 478 ? -16.359 20.062 24.5 1 86.5 478 TRP B C 1
ATOM 8815 O O . TRP B 1 478 ? -15.516 19.297 24.953 1 86.5 478 TRP B O 1
ATOM 8825 N N . ARG B 1 479 ? -16.562 21.219 25.047 1 87.19 479 ARG B N 1
ATOM 8826 C CA . ARG B 1 479 ? -15.695 21.719 26.125 1 87.19 479 ARG B CA 1
ATOM 8827 C C . ARG B 1 479 ? -15.93 20.922 27.406 1 87.19 479 ARG B C 1
ATOM 8829 O O . ARG B 1 479 ? -15.023 20.812 28.234 1 87.19 479 ARG B O 1
ATOM 8836 N N . GLU B 1 480 ? -17.094 20.469 27.453 1 87.31 480 GLU B N 1
ATOM 8837 C CA . GLU B 1 480 ? -17.422 19.719 28.656 1 87.31 480 GLU B CA 1
ATOM 8838 C C . GLU B 1 480 ? -16.906 18.281 28.578 1 87.31 480 GLU B C 1
ATOM 8840 O O . GLU B 1 480 ? -16.859 17.578 29.594 1 87.31 480 GLU B O 1
ATOM 8845 N N . LYS B 1 481 ? -16.422 17.875 27.469 1 90.38 481 LYS B N 1
ATOM 8846 C CA . LYS B 1 481 ? -16.016 16.484 27.25 1 90.38 481 LYS B CA 1
ATOM 8847 C C . LYS B 1 481 ? -14.5 16.359 27.234 1 90.38 481 LYS B C 1
ATOM 8849 O O . LYS B 1 481 ? -13.961 15.258 27.188 1 90.38 481 LYS B O 1
ATOM 8854 N N . ILE B 1 482 ? -13.844 17.453 27.297 1 90.88 482 ILE B N 1
ATOM 8855 C CA . ILE B 1 482 ? -12.391 17.422 27.281 1 90.88 482 ILE B CA 1
ATOM 8856 C C . ILE B 1 482 ? -11.852 17.609 28.703 1 90.88 482 ILE B C 1
ATOM 8858 O O . ILE B 1 482 ? -12.602 18 29.609 1 90.88 482 ILE B O 1
ATOM 8862 N N . CYS B 1 483 ? -10.617 17.25 28.875 1 89.5 483 CYS B N 1
ATOM 8863 C CA . CYS B 1 483 ? -10.023 17.328 30.203 1 89.5 483 CYS B CA 1
ATOM 8864 C C . CYS B 1 483 ? -9.844 18.766 30.656 1 89.5 483 CYS B C 1
ATOM 8866 O O . CYS B 1 483 ? -9.719 19.672 29.812 1 89.5 483 CYS B O 1
ATOM 8868 N N . ASP B 1 484 ? -9.773 19.016 31.875 1 89 484 ASP B N 1
ATOM 8869 C CA . ASP B 1 484 ? -9.703 20.359 32.469 1 89 484 ASP B CA 1
ATOM 8870 C C . ASP B 1 484 ? -8.43 21.078 32.031 1 89 484 ASP B C 1
ATOM 8872 O O . ASP B 1 484 ? -8.445 22.281 31.781 1 89 484 ASP B O 1
ATOM 8876 N N . ALA B 1 485 ? -7.473 20.344 32.031 1 88.25 485 ALA B N 1
ATOM 8877 C CA . ALA B 1 485 ? -6.195 20.953 31.641 1 88.25 485 ALA B CA 1
ATOM 8878 C C . ALA B 1 485 ? -6.27 21.547 30.234 1 88.25 485 ALA B C 1
ATOM 8880 O O . ALA B 1 485 ? -5.75 22.641 30 1 88.25 485 ALA B O 1
ATOM 8881 N N . LEU B 1 486 ? -6.875 20.875 29.375 1 89.5 486 LEU B N 1
ATOM 8882 C CA . LEU B 1 486 ? -7.016 21.344 28 1 89.5 486 LEU B CA 1
ATOM 8883 C C . LEU B 1 486 ? -7.98 22.531 27.938 1 89.5 486 LEU B C 1
ATOM 8885 O O . LEU B 1 486 ? -7.762 23.469 27.172 1 89.5 486 LEU B O 1
ATOM 8889 N N . LYS B 1 487 ? -9.031 22.5 28.703 1 89.19 487 LYS B N 1
ATOM 8890 C CA . LYS B 1 487 ? -9.992 23.609 28.766 1 89.19 487 LYS B CA 1
ATOM 8891 C C . LYS B 1 487 ? -9.312 24.922 29.141 1 89.19 487 LYS B C 1
ATOM 8893 O O . LYS B 1 487 ? -9.57 25.953 28.531 1 89.19 487 LYS B O 1
ATOM 8898 N N . GLU B 1 488 ? -8.547 24.781 30.078 1 86.5 488 GLU B N 1
ATOM 8899 C CA . GLU B 1 488 ? -7.84 25.953 30.562 1 86.5 488 GLU B CA 1
ATOM 8900 C C . GLU B 1 488 ? -6.867 26.484 29.516 1 86.5 488 GLU B C 1
ATOM 8902 O O . GLU B 1 488 ? -6.734 27.703 29.359 1 86.5 488 GLU B O 1
ATOM 8907 N N . ASP B 1 489 ? -6.27 25.609 28.906 1 86.62 489 ASP B N 1
ATOM 8908 C CA . ASP B 1 489 ? -5.285 26 27.906 1 86.62 489 ASP B CA 1
ATOM 8909 C C . ASP B 1 489 ? -5.961 26.672 26.703 1 86.62 489 ASP B C 1
ATOM 8911 O O . ASP B 1 489 ? -5.422 27.625 26.125 1 86.62 489 ASP B O 1
ATOM 8915 N N . LEU B 1 490 ? -7.047 26.219 26.359 1 87.5 490 LEU B N 1
ATOM 8916 C CA . LEU B 1 490 ? -7.77 26.75 25.203 1 87.5 490 LEU B CA 1
ATOM 8917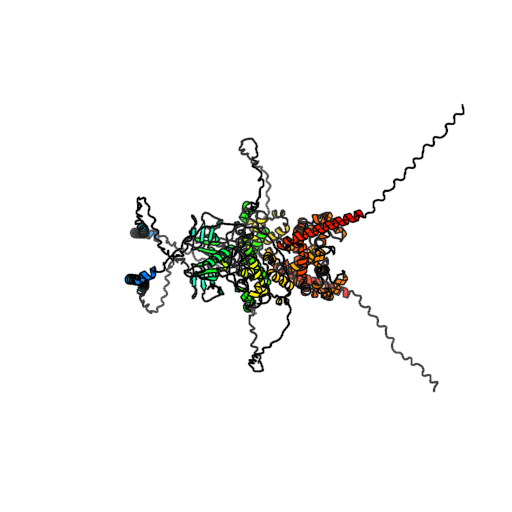 C C . LEU B 1 490 ? -8.281 28.156 25.484 1 87.5 490 LEU B C 1
ATOM 8919 O O . LEU B 1 490 ? -8.375 28.984 24.562 1 87.5 490 LEU B O 1
ATOM 8923 N N . ARG B 1 491 ? -8.578 28.422 26.641 1 82.5 491 ARG B N 1
ATOM 8924 C CA . ARG B 1 491 ? -9.125 29.719 27.031 1 82.5 491 ARG B CA 1
ATOM 8925 C C . ARG B 1 491 ? -8.07 30.812 26.938 1 82.5 491 ARG B C 1
ATOM 8927 O O . ARG B 1 491 ? -8.398 32 26.766 1 82.5 491 ARG B O 1
ATOM 8934 N N . LYS B 1 492 ? -6.875 30.484 26.938 1 81.62 492 LYS B N 1
ATOM 8935 C CA . LYS B 1 492 ? -5.766 31.438 26.984 1 81.62 492 LYS B CA 1
ATOM 8936 C C . LYS B 1 492 ? -5.555 32.094 25.641 1 81.62 492 LYS B C 1
ATOM 8938 O O . LYS B 1 492 ? -5.078 33.25 25.562 1 81.62 492 LYS B O 1
ATOM 8943 N N . PHE B 1 493 ? -5.945 31.5 24.562 1 74.44 493 PHE B N 1
ATOM 8944 C CA . PHE B 1 493 ? -5.43 31.969 23.281 1 74.44 493 PHE B CA 1
ATOM 8945 C C . PHE B 1 493 ? -6.566 32.438 22.375 1 74.44 493 PHE B C 1
ATOM 8947 O O . PHE B 1 493 ? -6.395 33.344 21.562 1 74.44 493 PHE B O 1
ATOM 8954 N N . ARG B 1 494 ? -7.598 31.703 22.375 1 76.19 494 ARG B N 1
ATOM 8955 C CA . ARG B 1 494 ? -8.672 32.031 21.438 1 76.19 494 ARG B CA 1
ATOM 8956 C C . ARG B 1 494 ? -10.031 31.688 22.031 1 76.19 494 ARG B C 1
ATOM 8958 O O . ARG B 1 494 ? -10.133 30.859 22.938 1 76.19 494 ARG B O 1
ATOM 8965 N N . THR B 1 495 ? -10.969 32.438 21.5 1 82.44 495 THR B N 1
ATOM 8966 C CA . THR B 1 495 ? -12.344 32.125 21.891 1 82.44 495 THR B CA 1
ATOM 8967 C C . THR B 1 495 ? -12.906 31.016 21 1 82.44 495 THR B C 1
ATOM 8969 O O . THR B 1 495 ? -12.781 31.078 19.766 1 82.44 495 THR B O 1
ATOM 8972 N N . TYR B 1 496 ? -13.453 29.969 21.641 1 87.44 496 TYR B N 1
ATOM 8973 C CA . TYR B 1 496 ? -14.039 28.828 20.938 1 87.44 496 TYR B CA 1
ATOM 8974 C C . TYR B 1 496 ? -15.516 28.688 21.297 1 87.44 496 TYR B C 1
ATOM 8976 O O . TYR B 1 496 ? -15.891 28.75 22.469 1 87.44 496 TYR B O 1
ATOM 8984 N N . LYS B 1 497 ? -16.312 28.516 20.219 1 88.75 497 LYS B N 1
ATOM 8985 C CA . LYS B 1 497 ? -17.703 28.156 20.453 1 88.75 497 LYS B CA 1
ATOM 8986 C C . LYS B 1 497 ? -17.828 26.656 20.719 1 88.75 497 LYS B C 1
ATOM 8988 O O . LYS B 1 497 ? -17.641 25.844 19.812 1 88.75 497 LYS B O 1
ATOM 8993 N N . SER B 1 498 ? -18.312 26.266 21.828 1 89.12 498 SER B N 1
ATOM 8994 C CA . SER B 1 498 ? -18.312 24.891 22.312 1 89.12 498 SER B CA 1
ATOM 8995 C C . SER B 1 498 ? -19.266 24.031 21.5 1 89.12 498 SER B C 1
ATOM 8997 O O . SER B 1 498 ? -19.125 22.812 21.453 1 89.12 498 SER B O 1
ATOM 8999 N N . PHE B 1 499 ? -20.219 24.641 20.828 1 92.69 499 PHE B N 1
ATOM 9000 C CA . PHE B 1 499 ? -21.25 23.859 20.125 1 92.69 499 PHE B CA 1
ATOM 9001 C C . PHE B 1 499 ? -20.938 23.797 18.641 1 92.69 499 PHE B C 1
ATOM 9003 O O . PHE B 1 499 ? -21.703 23.219 17.859 1 92.69 499 PHE B O 1
ATOM 9010 N N . SER B 1 500 ? -19.844 24.297 18.281 1 94.75 500 SER B N 1
ATOM 9011 C CA . SER B 1 500 ? -19.453 24.344 16.875 1 94.75 500 SER B CA 1
ATOM 9012 C C . SER B 1 500 ? -18.469 23.234 16.531 1 94.75 500 SER B C 1
ATOM 9014 O O . SER B 1 500 ? -17.469 23.047 17.219 1 94.75 500 SER B O 1
ATOM 9016 N N . VAL B 1 501 ? -18.781 22.516 15.477 1 97.19 501 VAL B N 1
ATOM 9017 C CA . VAL B 1 501 ? -17.875 21.484 14.984 1 97.19 501 VAL B CA 1
ATOM 9018 C C . VAL B 1 501 ? -16.625 22.141 14.398 1 97.19 501 VAL B C 1
ATOM 9020 O O . VAL B 1 501 ? -15.516 21.641 14.578 1 97.19 501 VAL B O 1
ATOM 9023 N N . ARG B 1 502 ? -16.797 23.219 13.695 1 96.56 502 ARG B N 1
ATOM 9024 C CA . ARG B 1 502 ? -15.688 23.969 13.117 1 96.56 502 ARG B CA 1
ATOM 9025 C C . ARG B 1 502 ? -14.656 24.344 14.188 1 96.56 502 ARG B C 1
ATOM 9027 O O . ARG B 1 502 ? -13.453 24.203 13.969 1 96.56 502 ARG B O 1
ATOM 9034 N N . ASP B 1 503 ? -15.148 24.766 15.336 1 95.12 503 ASP B N 1
ATOM 9035 C CA . ASP B 1 503 ? -14.258 25.188 16.406 1 95.12 503 ASP B CA 1
ATOM 9036 C C . ASP B 1 503 ? -13.562 23.984 17.047 1 95.12 503 ASP B C 1
ATOM 9038 O O . ASP B 1 503 ? -12.414 24.094 17.484 1 95.12 503 ASP B O 1
ATOM 9042 N N . LEU B 1 504 ? -14.289 22.922 17.156 1 96.31 504 LEU B N 1
ATOM 9043 C CA . LEU B 1 504 ? -13.633 21.703 17.656 1 96.31 504 LEU B CA 1
ATOM 9044 C C . LEU B 1 504 ? -12.484 21.297 16.75 1 96.31 504 LEU B C 1
ATOM 9046 O O . LEU B 1 504 ? -11.398 20.953 17.219 1 96.31 504 LEU B O 1
ATOM 9050 N N . LEU B 1 505 ? -12.734 21.312 15.406 1 97.06 505 LEU B N 1
ATOM 9051 C CA . LEU B 1 505 ? -11.695 21 14.438 1 97.06 505 LEU B CA 1
ATOM 9052 C C . LEU B 1 505 ? -10.516 21.953 14.562 1 97.06 505 LEU B C 1
ATOM 9054 O O . LEU B 1 505 ? -9.359 21.531 14.484 1 97.06 505 LEU B O 1
ATOM 9058 N N . ARG B 1 506 ? -10.789 23.188 14.758 1 94.75 506 ARG B N 1
ATOM 9059 C CA . ARG B 1 506 ? -9.758 24.188 14.938 1 94.75 506 ARG B CA 1
ATOM 9060 C C . ARG B 1 506 ? -8.938 23.922 16.188 1 94.75 506 ARG B C 1
ATOM 9062 O O . ARG B 1 506 ? -7.707 24.031 16.172 1 94.75 506 ARG B O 1
ATOM 9069 N N . ALA B 1 507 ? -9.648 23.609 17.234 1 94.12 507 ALA B N 1
ATOM 9070 C CA . ALA B 1 507 ? -8.953 23.297 18.484 1 94.12 507 ALA B CA 1
ATOM 9071 C C . ALA B 1 507 ? -8.016 22.109 18.312 1 94.12 507 ALA B C 1
ATOM 9073 O O . ALA B 1 507 ? -6.875 22.141 18.766 1 94.12 507 ALA B O 1
ATOM 9074 N N . MET B 1 508 ? -8.508 21.094 17.672 1 95.06 508 MET B N 1
ATOM 9075 C CA . MET B 1 508 ? -7.703 19.891 17.422 1 95.06 508 MET B CA 1
ATOM 9076 C C . MET B 1 508 ? -6.461 20.234 16.609 1 95.06 508 MET B C 1
ATOM 9078 O O . MET B 1 508 ? -5.355 19.812 16.953 1 95.06 508 MET B O 1
ATOM 9082 N N . ARG B 1 509 ? -6.637 20.953 15.484 1 93.56 509 ARG B N 1
ATOM 9083 C CA . ARG B 1 509 ? -5.531 21.344 14.617 1 93.56 509 ARG B CA 1
ATOM 9084 C C . ARG B 1 509 ? -4.496 22.172 15.375 1 93.56 509 ARG B C 1
ATOM 9086 O O . ARG B 1 509 ? -3.293 21.938 15.25 1 93.56 509 ARG B O 1
ATOM 9093 N N . ASN B 1 510 ? -4.938 23.125 16.141 1 91 510 ASN B N 1
ATOM 9094 C CA . ASN B 1 510 ? -4.047 24 16.875 1 91 510 ASN B CA 1
ATOM 9095 C C . ASN B 1 510 ? -3.242 23.234 17.922 1 91 510 ASN B C 1
ATOM 9097 O O . ASN B 1 510 ? -2.045 23.484 18.094 1 91 510 ASN B O 1
ATOM 9101 N N . LYS B 1 511 ? -3.924 22.406 18.625 1 92.69 511 LYS B N 1
ATOM 9102 C CA . LYS B 1 511 ? -3.229 21.656 19.672 1 92.69 511 LYS B CA 1
ATOM 9103 C C . LYS B 1 511 ? -2.236 20.656 19.062 1 92.69 511 LYS B C 1
ATOM 9105 O O . LYS B 1 511 ? -1.19 20.391 19.656 1 92.69 511 LYS B O 1
ATOM 9110 N N . LYS B 1 512 ? -2.564 20.141 17.922 1 93.06 512 LYS B N 1
ATOM 9111 C CA . LYS B 1 512 ? -1.6 19.297 17.219 1 93.06 512 LYS B CA 1
ATOM 9112 C C . LYS B 1 512 ? -0.36 20.094 16.812 1 93.06 512 LYS B C 1
ATOM 9114 O O . LYS B 1 512 ? 0.768 19.641 17.031 1 93.06 512 LYS B O 1
ATOM 9119 N N . HIS B 1 513 ? -0.606 21.297 16.328 1 88.31 513 HIS B N 1
ATOM 9120 C CA . HIS B 1 513 ? 0.467 22.156 15.836 1 88.31 513 HIS B CA 1
ATOM 9121 C C . HIS B 1 513 ? 1.35 22.641 16.984 1 88.31 513 HIS B C 1
ATOM 9123 O O . HIS B 1 513 ? 2.562 22.781 16.812 1 88.31 513 HIS B O 1
ATOM 9129 N N . HIS B 1 514 ? 0.763 22.859 18.047 1 88.88 514 HIS B N 1
ATOM 9130 C CA . HIS B 1 514 ? 1.482 23.422 19.188 1 88.88 514 HIS B CA 1
ATOM 9131 C C . HIS B 1 514 ? 1.685 22.375 20.281 1 88.88 514 HIS B C 1
ATOM 9133 O O . HIS B 1 514 ? 1.825 22.719 21.453 1 88.88 514 HIS B O 1
ATOM 9139 N N . TYR B 1 515 ? 1.688 21.188 19.922 1 91.94 515 TYR B N 1
ATOM 9140 C CA . TYR B 1 515 ? 1.729 20.078 20.859 1 91.94 515 TYR B CA 1
ATOM 9141 C C . TYR B 1 515 ? 2.926 20.188 21.797 1 91.94 515 TYR B C 1
ATOM 9143 O O . TYR B 1 515 ? 2.799 19.969 23 1 91.94 515 TYR B O 1
ATOM 9151 N N . ARG B 1 516 ? 4.055 20.531 21.312 1 86.88 516 ARG B N 1
ATOM 9152 C CA . ARG B 1 516 ? 5.285 20.562 22.094 1 86.88 516 ARG B CA 1
ATOM 9153 C C . ARG B 1 516 ? 5.297 21.75 23.047 1 86.88 516 ARG B C 1
ATOM 9155 O O . ARG B 1 516 ? 6.043 21.75 24.031 1 86.88 516 ARG B O 1
ATOM 9162 N N . GLU B 1 517 ? 4.484 22.703 22.781 1 87 517 GLU B N 1
ATOM 9163 C CA . GLU B 1 517 ? 4.418 23.906 23.594 1 87 517 GLU B CA 1
ATOM 9164 C C . GLU B 1 517 ? 3.43 23.734 24.75 1 87 517 GLU B C 1
ATOM 9166 O O . GLU B 1 517 ? 3.393 24.562 25.672 1 87 517 GLU B O 1
ATOM 9171 N N . LEU B 1 518 ? 2.803 22.672 24.703 1 89.94 518 LEU B N 1
ATOM 9172 C CA . LEU B 1 518 ? 1.763 22.453 25.703 1 89.94 518 LEU B CA 1
ATOM 9173 C C . LEU B 1 518 ? 2.367 22.031 27.031 1 89.94 518 LEU B C 1
ATOM 9175 O O . LEU B 1 518 ? 3.414 21.375 27.062 1 89.94 518 LEU B O 1
ATOM 9179 N N . PRO B 1 519 ? 1.68 22.484 28.031 1 90.12 519 PRO B N 1
ATOM 9180 C CA . PRO B 1 519 ? 2.117 21.969 29.328 1 90.12 519 PRO B CA 1
ATOM 9181 C C . PRO B 1 519 ? 2.115 20.453 29.406 1 90.12 519 PRO B C 1
ATOM 9183 O O . PRO B 1 519 ? 1.344 19.797 28.688 1 90.12 519 PRO B O 1
ATOM 9186 N N . GLU B 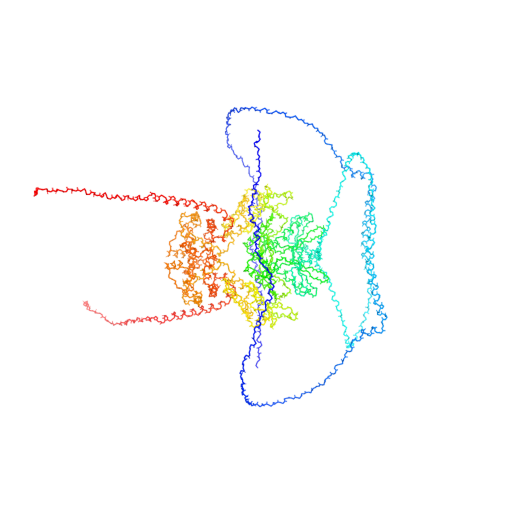1 520 ? 2.967 19.891 30.25 1 91.25 520 GLU B N 1
ATOM 9187 C CA . GLU B 1 520 ? 3.17 18.453 30.344 1 91.25 520 GLU B CA 1
ATOM 9188 C C . GLU B 1 520 ? 1.865 17.719 30.672 1 91.25 520 GLU B C 1
ATOM 9190 O O . GLU B 1 520 ? 1.602 16.641 30.156 1 91.25 520 GLU B O 1
ATOM 9195 N N . ASP B 1 521 ? 1.083 18.344 31.531 1 91.44 521 ASP B N 1
ATOM 9196 C CA . ASP B 1 521 ? -0.173 17.719 31.922 1 91.44 521 ASP B CA 1
ATOM 9197 C C . ASP B 1 521 ? -1.131 17.594 30.75 1 91.44 521 ASP B C 1
ATOM 9199 O O . ASP B 1 521 ? -1.829 16.594 30.609 1 91.44 521 ASP B O 1
ATOM 9203 N N . VAL B 1 522 ? -1.164 18.578 29.938 1 92.75 522 VAL B N 1
ATOM 9204 C CA . VAL B 1 522 ? -2.018 18.562 28.75 1 92.75 522 VAL B CA 1
ATOM 9205 C C . VAL B 1 522 ? -1.5 17.531 27.75 1 92.75 522 VAL B C 1
ATOM 9207 O O . VAL B 1 522 ? -2.281 16.781 27.172 1 92.75 522 VAL B O 1
ATOM 9210 N N . ARG B 1 523 ? -0.224 17.438 27.594 1 93.94 523 ARG B N 1
ATOM 9211 C CA . ARG B 1 523 ? 0.386 16.5 26.672 1 93.94 523 ARG B CA 1
ATOM 9212 C C . ARG B 1 523 ? 0.11 15.055 27.094 1 93.94 523 ARG B C 1
ATOM 9214 O O . ARG B 1 523 ? -0.165 14.195 26.266 1 93.94 523 ARG B O 1
ATOM 9221 N N . GLN B 1 524 ? 0.257 14.859 28.328 1 92.81 524 GLN B N 1
ATOM 9222 C CA . GLN B 1 524 ? 0.001 13.523 28.859 1 92.81 524 GLN B CA 1
ATOM 9223 C C . GLN B 1 524 ? -1.457 13.117 28.656 1 92.81 524 GLN B C 1
ATOM 9225 O O . GLN B 1 524 ? -1.751 11.961 28.375 1 92.81 524 GLN B O 1
ATOM 9230 N N . SER B 1 525 ? -2.277 14.094 28.828 1 93.44 525 SER B N 1
ATOM 9231 C CA . SER B 1 525 ? -3.697 13.82 28.625 1 93.44 525 SER B CA 1
ATOM 9232 C C . SER B 1 525 ? -4.008 13.531 27.172 1 93.44 525 SER B C 1
ATOM 9234 O O . SER B 1 525 ? -4.789 12.625 26.859 1 93.44 525 SER B O 1
ATOM 9236 N N . LEU B 1 526 ? -3.484 14.297 26.297 1 94.75 526 LEU B N 1
ATOM 9237 C CA . LEU B 1 526 ? -3.729 14.156 24.859 1 94.75 526 LEU B CA 1
ATOM 9238 C C . LEU B 1 526 ? -3.055 12.898 24.312 1 94.75 526 LEU B C 1
ATOM 9240 O O . LEU B 1 526 ? -3.576 12.258 23.406 1 94.75 526 LEU B O 1
ATOM 9244 N N . GLY B 1 527 ? -1.912 12.57 24.891 1 94.94 527 GLY B N 1
ATOM 9245 C CA . GLY B 1 527 ? -1.149 11.422 24.438 1 94.94 527 GLY B CA 1
ATOM 9246 C C . GLY B 1 527 ? -0.282 11.719 23.234 1 94.94 527 GLY B C 1
ATOM 9247 O O . GLY B 1 527 ? -0.284 12.844 22.719 1 94.94 527 GLY B O 1
ATOM 9248 N N . ASP B 1 528 ? 0.37 10.719 22.672 1 94.19 528 ASP B N 1
ATOM 9249 C CA . ASP B 1 528 ? 1.337 10.867 21.594 1 94.19 528 ASP B CA 1
ATOM 9250 C C . ASP B 1 528 ? 0.633 11 20.234 1 94.19 528 ASP B C 1
ATOM 9252 O O . ASP B 1 528 ? -0.384 10.352 20 1 94.19 528 ASP B O 1
ATOM 9256 N N . ILE B 1 529 ? 1.201 11.82 19.422 1 93.56 529 ILE B N 1
ATOM 9257 C CA . ILE B 1 529 ? 0.732 11.977 18.047 1 93.56 529 ILE B CA 1
ATOM 9258 C C . ILE B 1 529 ? 1.333 10.875 17.172 1 93.56 529 ILE B C 1
ATOM 9260 O O . ILE B 1 529 ? 2.547 10.656 17.188 1 93.56 529 ILE B O 1
ATOM 9264 N N . PRO B 1 530 ? 0.55 10.109 16.375 1 94.06 530 PRO B N 1
ATOM 9265 C CA . PRO B 1 530 ? -0.821 10.445 15.984 1 94.06 530 PRO B CA 1
ATOM 9266 C C . PRO B 1 530 ? -1.865 9.609 16.719 1 94.06 530 PRO B C 1
ATOM 9268 O O . PRO B 1 530 ? -3.012 10.039 16.875 1 94.06 530 PRO B O 1
ATOM 9271 N N . ASP B 1 531 ? -1.53 8.477 17.266 1 94.69 531 ASP B N 1
ATOM 9272 C CA . ASP B 1 531 ? -2.502 7.453 17.641 1 94.69 531 ASP B CA 1
ATOM 9273 C C . ASP B 1 531 ? -3.262 7.859 18.906 1 94.69 531 ASP B C 1
ATOM 9275 O O . ASP B 1 531 ? -4.484 8 18.891 1 94.69 531 ASP B O 1
ATOM 9279 N N . GLN B 1 532 ? -2.545 8.141 19.891 1 95.88 532 GLN B N 1
ATOM 9280 C CA . GLN B 1 532 ? -3.178 8.477 21.156 1 95.88 532 GLN B CA 1
ATOM 9281 C C . GLN B 1 532 ? -3.9 9.82 21.078 1 95.88 532 GLN B C 1
ATOM 9283 O O . GLN B 1 532 ? -4.992 9.977 21.625 1 95.88 532 GLN B O 1
ATOM 9288 N N . PHE B 1 533 ? -3.258 10.719 20.391 1 97.12 533 PHE B N 1
ATOM 9289 C CA . PHE B 1 533 ? -3.842 12.039 20.219 1 97.12 533 PHE B CA 1
ATOM 9290 C C . PHE B 1 533 ? -5.184 11.945 19.5 1 97.12 533 PHE B C 1
ATOM 9292 O O . PHE B 1 533 ? -6.168 12.555 19.938 1 97.12 533 PHE B O 1
ATOM 9299 N N . LEU B 1 534 ? -5.207 11.203 18.453 1 97.06 534 LEU B N 1
ATOM 9300 C CA . LEU B 1 534 ? -6.445 11.008 17.703 1 97.06 534 LEU B CA 1
ATOM 9301 C C . LEU B 1 534 ? -7.496 10.32 18.562 1 97.06 534 LEU B C 1
ATOM 9303 O O . LEU B 1 534 ? -8.664 10.727 18.578 1 97.06 534 LEU B O 1
ATOM 9307 N N . HIS B 1 535 ? -7.086 9.336 19.25 1 95.56 535 HIS B N 1
ATOM 9308 C CA . HIS B 1 535 ? -7.992 8.562 20.094 1 95.56 535 HIS B CA 1
ATOM 9309 C C . HIS B 1 535 ? -8.625 9.43 21.172 1 95.56 535 HIS B C 1
ATOM 9311 O O . HIS B 1 535 ? -9.789 9.227 21.547 1 95.56 535 HIS B O 1
ATOM 9317 N N . TYR B 1 536 ? -7.871 10.336 21.656 1 96.31 536 TYR B N 1
ATOM 9318 C CA . TYR B 1 536 ? -8.383 11.25 22.672 1 96.31 536 TYR B CA 1
ATOM 9319 C C . TYR B 1 536 ? -9.648 11.945 22.188 1 96.31 536 TYR B C 1
ATOM 9321 O O . TYR B 1 536 ? -10.633 12.023 22.922 1 96.31 536 TYR B O 1
ATOM 9329 N N . PHE B 1 537 ? -9.672 12.375 21.031 1 95.81 537 PHE B N 1
ATOM 9330 C CA . PHE B 1 537 ? -10.797 13.141 20.516 1 95.81 537 PHE B CA 1
ATOM 9331 C C . PHE B 1 537 ? -11.891 12.219 19.984 1 95.81 537 PHE B C 1
ATOM 9333 O O . PHE B 1 537 ? -13.07 12.422 20.281 1 95.81 537 PHE B O 1
ATOM 9340 N N . THR B 1 538 ? -11.531 11.195 19.266 1 94.69 538 THR B N 1
ATOM 9341 C CA . THR B 1 538 ? -12.523 10.367 18.609 1 94.69 538 THR B CA 1
ATOM 9342 C C . THR B 1 538 ? -13.258 9.484 19.625 1 94.69 538 THR B C 1
ATOM 9344 O O . THR B 1 538 ? -14.383 9.047 19.375 1 94.69 538 THR B O 1
ATOM 9347 N N . SER B 1 539 ? -12.656 9.164 20.719 1 93.88 539 SER B N 1
ATOM 9348 C CA . SER B 1 539 ? -13.352 8.422 21.781 1 93.88 539 SER B CA 1
ATOM 9349 C C . SER B 1 539 ? -14.391 9.289 22.469 1 93.88 539 SER B C 1
ATOM 9351 O O . SER B 1 539 ? -15.406 8.789 22.953 1 93.88 539 SER B O 1
ATOM 9353 N N . ARG B 1 540 ? -14.156 10.547 22.469 1 93.94 540 ARG B N 1
ATOM 9354 C CA . ARG B 1 540 ? -15.062 11.5 23.125 1 93.94 540 ARG B CA 1
ATOM 9355 C C . ARG B 1 540 ? -16.125 11.992 22.156 1 93.94 540 ARG B C 1
ATOM 9357 O O . ARG B 1 540 ? -17.25 12.32 22.562 1 93.94 540 ARG B O 1
ATOM 9364 N N . PHE B 1 541 ? -15.781 12.039 20.906 1 95.94 541 PHE B N 1
ATOM 9365 C CA . PHE B 1 541 ? -16.703 12.438 19.859 1 95.94 541 PHE B CA 1
ATOM 9366 C C . PHE B 1 541 ? -16.766 11.391 18.766 1 95.94 541 PHE B C 1
ATOM 9368 O O . PHE B 1 541 ? -16.328 11.633 17.641 1 95.94 541 PHE B O 1
ATOM 9375 N N . PRO B 1 542 ? -17.422 10.367 18.953 1 94.19 542 PRO B N 1
ATOM 9376 C CA . PRO B 1 542 ? -17.359 9.195 18.062 1 94.19 542 PRO B CA 1
ATOM 9377 C C . PRO B 1 542 ? -17.969 9.453 16.703 1 94.19 542 PRO B C 1
ATOM 9379 O O . PRO B 1 542 ? -17.656 8.758 15.734 1 94.19 542 PRO B O 1
ATOM 9382 N N . ARG B 1 543 ? -18.812 10.461 16.578 1 96.19 543 ARG B N 1
ATOM 9383 C CA . ARG B 1 543 ? -19.484 10.727 15.305 1 96.19 543 ARG B CA 1
ATOM 9384 C C . ARG B 1 543 ? -18.734 11.773 14.492 1 96.19 543 ARG B C 1
ATOM 9386 O O . ARG B 1 543 ? -19.094 12.047 13.344 1 96.19 543 ARG B O 1
ATOM 9393 N N . LEU B 1 544 ? -17.734 12.281 15.055 1 97.38 544 LEU B N 1
ATOM 9394 C CA . LEU B 1 544 ? -17.078 13.445 14.477 1 97.38 544 LEU B CA 1
ATOM 9395 C C . LEU B 1 544 ? -16.547 13.141 13.078 1 97.38 544 LEU B C 1
ATOM 9397 O O . LEU B 1 544 ? -16.844 13.859 12.125 1 97.38 544 LEU B O 1
ATOM 9401 N N . LEU B 1 545 ? -15.781 12.062 12.945 1 98.06 545 LEU B N 1
ATOM 9402 C CA . LEU B 1 545 ? -15.141 11.758 11.672 1 98.06 545 LEU B CA 1
ATOM 9403 C C . LEU B 1 545 ? -16.172 11.5 10.586 1 98.06 545 LEU B C 1
ATOM 9405 O O . LEU B 1 545 ? -16.078 12.039 9.477 1 98.06 545 LEU B O 1
ATOM 9409 N N . LEU B 1 546 ? -17.156 10.68 10.898 1 97.88 546 LEU B N 1
ATOM 9410 C CA . LEU B 1 546 ? -18.188 10.375 9.914 1 97.88 546 LEU B CA 1
ATOM 9411 C C . LEU B 1 546 ? -18.938 11.641 9.5 1 97.88 546 LEU B C 1
ATOM 9413 O O . LEU B 1 546 ? -19.188 11.859 8.312 1 97.88 546 LEU B O 1
ATOM 9417 N N . HIS B 1 547 ? -19.297 12.453 10.484 1 97.88 547 HIS B N 1
ATOM 9418 C CA . HIS B 1 547 ? -20.047 13.68 10.227 1 97.88 547 HIS B CA 1
ATOM 9419 C C . HIS B 1 547 ? -19.266 14.617 9.32 1 97.88 547 HIS B C 1
ATOM 9421 O O . HIS B 1 547 ? -19.797 15.117 8.328 1 97.88 547 HIS B O 1
ATOM 9427 N N . VAL B 1 548 ? -18.047 14.828 9.672 1 98.12 548 VAL B N 1
ATOM 9428 C CA . VAL B 1 548 ? -17.219 15.75 8.898 1 98.12 548 VAL B CA 1
ATOM 9429 C C . VAL B 1 548 ? -16.984 15.18 7.504 1 98.12 548 VAL B C 1
ATOM 9431 O O . VAL B 1 548 ? -16.969 15.922 6.52 1 98.12 548 VAL B O 1
ATOM 9434 N N . TYR B 1 549 ? -16.75 13.891 7.418 1 97.88 549 TYR B N 1
ATOM 9435 C CA . TYR B 1 549 ? -16.531 13.219 6.141 1 97.88 549 TYR B CA 1
ATOM 9436 C C . TYR B 1 549 ? -17.719 13.43 5.207 1 97.88 549 TYR B C 1
ATOM 9438 O O . TYR B 1 549 ? -17.547 13.773 4.035 1 97.88 549 TYR B O 1
ATOM 9446 N N . LYS B 1 550 ? -18.875 13.25 5.684 1 96.69 550 LYS B N 1
ATOM 9447 C CA . LYS B 1 550 ? -20.078 13.414 4.871 1 96.69 550 LYS B CA 1
ATOM 9448 C C . LYS B 1 550 ? -20.312 14.883 4.516 1 96.69 550 LYS B C 1
ATOM 9450 O O . LYS B 1 550 ? -20.672 15.195 3.381 1 96.69 550 LYS B O 1
ATOM 9455 N N . ALA B 1 551 ? -20.078 15.742 5.461 1 96.94 551 ALA B N 1
ATOM 9456 C CA . ALA B 1 551 ? -20.312 17.172 5.258 1 96.94 551 ALA B CA 1
ATOM 9457 C C . ALA B 1 551 ? -19.359 17.734 4.195 1 96.94 551 ALA B C 1
ATOM 9459 O O . ALA B 1 551 ? -19.766 18.547 3.367 1 96.94 551 ALA B O 1
ATOM 9460 N N . THR B 1 552 ? -18.141 17.266 4.207 1 97.12 552 THR B N 1
ATOM 9461 C CA . THR B 1 552 ? -17.125 17.844 3.355 1 97.12 552 THR B CA 1
ATOM 9462 C C . THR B 1 552 ? -17.047 17.125 2.016 1 97.12 552 THR B C 1
ATOM 9464 O O . THR B 1 552 ? -16.141 17.375 1.215 1 97.12 552 THR B O 1
ATOM 9467 N N . GLU B 1 553 ? -17.953 16.188 1.788 1 95.94 553 GLU B N 1
ATOM 9468 C CA . GLU B 1 553 ? -18.078 15.641 0.44 1 95.94 553 GLU B CA 1
ATOM 9469 C C . GLU B 1 553 ? -18.234 16.75 -0.594 1 95.94 553 GLU B C 1
ATOM 9471 O O . GLU B 1 553 ? -17.812 16.594 -1.744 1 95.94 553 GLU B O 1
ATOM 9476 N N . TYR B 1 554 ? -18.766 17.828 -0.123 1 95.12 554 TYR B N 1
ATOM 9477 C CA . TYR B 1 554 ? -18.969 19.016 -0.941 1 95.12 554 TYR B CA 1
ATOM 9478 C C . TYR B 1 554 ? -17.656 19.484 -1.556 1 95.12 554 TYR B C 1
ATOM 9480 O O . TYR B 1 554 ? -17.641 20.016 -2.668 1 95.12 554 TYR B O 1
ATOM 9488 N N . CYS B 1 555 ? -16.594 19.281 -0.918 1 95.69 555 CYS B N 1
ATOM 9489 C CA . CYS B 1 555 ? -15.281 19.734 -1.352 1 95.69 555 CYS B CA 1
ATOM 9490 C C . CYS B 1 555 ? -14.492 18.609 -2.01 1 95.69 555 CYS B C 1
ATOM 9492 O O . CYS B 1 555 ? -13.289 18.734 -2.227 1 95.69 555 CYS B O 1
ATOM 9494 N N . SER B 1 556 ? -15.102 17.5 -2.365 1 95.06 556 SER B N 1
ATOM 9495 C CA . SER B 1 556 ? -14.422 16.297 -2.832 1 95.06 556 SER B CA 1
ATOM 9496 C C . SER B 1 556 ? -13.695 16.547 -4.152 1 95.06 556 SER B C 1
ATOM 9498 O O . SER B 1 556 ? -12.727 15.859 -4.473 1 95.06 556 SER B O 1
ATOM 9500 N N . GLY B 1 557 ? -14.109 17.531 -4.922 1 93.44 557 GLY B N 1
ATOM 9501 C CA . GLY B 1 557 ? -13.508 17.828 -6.215 1 93.44 557 GLY B CA 1
ATOM 9502 C C . GLY B 1 557 ? -12.266 18.688 -6.113 1 93.44 557 GLY B C 1
ATOM 9503 O O . GLY B 1 557 ? -11.508 18.828 -7.082 1 93.44 557 GLY B O 1
ATOM 9504 N N . GLU B 1 558 ? -12.047 19.266 -4.945 1 93 558 GLU B N 1
ATOM 9505 C CA . GLU B 1 558 ? -10.875 20.109 -4.742 1 93 558 GLU B CA 1
ATOM 9506 C C . GLU B 1 558 ? -9.602 19.281 -4.645 1 93 558 GLU B C 1
ATOM 9508 O O . GLU B 1 558 ? -9.617 18.172 -4.133 1 93 558 GLU B O 1
ATOM 9513 N N . ALA B 1 559 ? -8.492 19.797 -5.062 1 91.75 559 ALA B N 1
ATOM 9514 C CA . ALA B 1 559 ? -7.219 19.094 -5.188 1 91.75 559 ALA B CA 1
ATOM 9515 C C . ALA B 1 559 ? -6.789 18.5 -3.85 1 91.75 559 ALA B C 1
ATOM 9517 O O . ALA B 1 559 ? -6.328 17.344 -3.797 1 91.75 559 ALA B O 1
ATOM 9518 N N . VAL B 1 560 ? -7 19.219 -2.799 1 92.75 560 VAL B N 1
ATOM 9519 C CA . VAL B 1 560 ? -6.559 18.797 -1.477 1 92.75 560 VAL B CA 1
ATOM 9520 C C . VAL B 1 560 ? -7.355 17.562 -1.038 1 92.75 560 VAL B C 1
ATOM 9522 O O . VAL B 1 560 ? -6.832 16.703 -0.336 1 92.75 560 VAL B O 1
ATOM 9525 N N . PHE B 1 561 ? -8.586 17.453 -1.439 1 95.31 561 PHE B N 1
ATOM 9526 C CA . PHE B 1 561 ? -9.484 16.438 -0.895 1 95.31 561 PHE B CA 1
ATOM 9527 C C . PHE B 1 561 ? -9.609 15.258 -1.847 1 95.31 561 PHE B C 1
ATOM 9529 O O . PHE B 1 561 ? -10.273 14.266 -1.527 1 95.31 561 PHE B O 1
ATOM 9536 N N . LYS B 1 562 ? -8.977 15.297 -2.988 1 92.62 562 LYS B N 1
ATOM 9537 C CA . LYS B 1 562 ? -9.062 14.227 -3.98 1 92.62 562 LYS B CA 1
ATOM 9538 C C . LYS B 1 562 ? -8.586 12.898 -3.402 1 92.62 562 LYS B C 1
ATOM 9540 O O . LYS B 1 562 ? -9.109 11.844 -3.746 1 92.62 562 LYS B O 1
ATOM 9545 N N . ARG B 1 563 ? -7.648 12.938 -2.535 1 91.69 563 ARG B N 1
ATOM 9546 C CA . ARG B 1 563 ? -7.062 11.719 -1.979 1 91.69 563 ARG B CA 1
ATOM 9547 C C . ARG B 1 563 ? -8.016 11.062 -0.983 1 91.69 563 ARG B C 1
ATOM 9549 O O . ARG B 1 563 ? -7.859 9.883 -0.654 1 91.69 563 ARG B O 1
ATOM 9556 N N . TYR B 1 564 ? -8.984 11.758 -0.496 1 95.81 564 TYR B N 1
ATOM 9557 C CA . TYR B 1 564 ? -9.836 11.258 0.579 1 95.81 564 TYR B CA 1
ATOM 9558 C C . TYR B 1 564 ? -11.125 10.664 0.024 1 95.81 564 TYR B C 1
ATOM 9560 O O . TYR B 1 564 ? -11.812 9.906 0.709 1 95.81 564 TYR B O 1
ATOM 9568 N N . TYR B 1 565 ? -11.477 11.047 -1.196 1 94.94 565 TYR B N 1
ATOM 9569 C CA . TYR B 1 565 ? -12.789 10.648 -1.71 1 94.94 565 TYR B CA 1
ATOM 9570 C C . TYR B 1 565 ? -12.648 9.875 -3.016 1 94.94 565 TYR B C 1
ATOM 9572 O O . TYR B 1 565 ? -11.758 10.164 -3.822 1 94.94 565 TYR B O 1
ATOM 9580 N N . SER B 1 566 ? -13.609 8.961 -3.207 1 90.06 566 SER B N 1
ATOM 9581 C CA . SER B 1 566 ? -13.648 8.164 -4.43 1 90.06 566 SER B CA 1
ATOM 9582 C C . SER B 1 566 ? -14.234 8.961 -5.59 1 90.06 566 SER B C 1
ATOM 9584 O O . SER B 1 566 ? -14.844 10.016 -5.383 1 90.06 566 SER B O 1
ATOM 9586 N N . ASP B 1 567 ? -14.055 8.406 -6.777 1 89.19 567 ASP B N 1
ATOM 9587 C CA . ASP B 1 567 ? -14.609 9.031 -7.969 1 89.19 567 ASP B CA 1
ATOM 9588 C C . ASP B 1 567 ? -16.141 9.008 -7.934 1 89.19 567 ASP B C 1
ATOM 9590 O O . ASP B 1 567 ? -16.797 9.922 -8.445 1 89.19 567 ASP B O 1
ATOM 9594 N N . ASP B 1 568 ? -16.641 8.039 -7.281 1 87.19 568 ASP B N 1
ATOM 9595 C CA . ASP B 1 568 ? -18.094 7.934 -7.168 1 87.19 568 ASP B CA 1
ATOM 9596 C C . ASP B 1 568 ? -18.672 9.117 -6.391 1 87.19 568 ASP B C 1
ATOM 9598 O O . ASP B 1 568 ? -19.688 9.68 -6.777 1 87.19 568 ASP B O 1
ATOM 9602 N N . VAL B 1 569 ? -18 9.445 -5.336 1 90.94 569 VAL B N 1
ATOM 9603 C CA . VAL B 1 569 ? -18.453 10.555 -4.508 1 90.94 569 VAL B CA 1
ATOM 9604 C C . VAL B 1 569 ? -18.344 11.859 -5.293 1 90.94 569 VAL B C 1
ATOM 9606 O O . VAL B 1 569 ? -19.266 12.688 -5.27 1 90.94 569 VAL B O 1
ATOM 9609 N N . ARG B 1 570 ? -17.266 12.008 -5.984 1 93.38 570 ARG B N 1
ATOM 9610 C CA . ARG B 1 570 ? -17.047 13.219 -6.762 1 93.38 570 ARG B CA 1
ATOM 9611 C C . ARG B 1 570 ? -18.078 13.359 -7.867 1 93.38 570 ARG B C 1
ATOM 9613 O O . ARG B 1 570 ? -18.594 14.453 -8.109 1 93.38 570 ARG B O 1
ATOM 9620 N N . ALA B 1 571 ? -18.375 12.242 -8.484 1 91.25 571 ALA B N 1
ATOM 9621 C CA . ALA B 1 571 ? -19.359 12.25 -9.555 1 91.25 571 ALA B CA 1
ATOM 9622 C C . ALA B 1 571 ? -20.75 12.602 -9.023 1 91.25 571 ALA B C 1
ATOM 9624 O O . ALA B 1 571 ? -21.516 13.32 -9.672 1 91.25 571 ALA B O 1
ATOM 9625 N N . ARG B 1 572 ? -21.047 12.125 -7.93 1 90.69 572 ARG B N 1
ATOM 9626 C CA . ARG B 1 572 ? -22.344 12.375 -7.316 1 90.69 572 ARG B CA 1
ATOM 9627 C C . ARG B 1 572 ? -22.469 13.828 -6.863 1 90.69 572 ARG B C 1
ATOM 9629 O O . ARG B 1 572 ? -23.531 14.445 -6.984 1 90.69 572 ARG B O 1
ATOM 9636 N N . MET B 1 573 ? -21.375 14.406 -6.379 1 93.81 573 MET B N 1
ATOM 9637 C CA . MET B 1 573 ? -21.391 15.727 -5.766 1 93.81 573 MET B CA 1
ATOM 9638 C C . MET B 1 573 ? -21.266 16.828 -6.824 1 93.81 573 MET B C 1
ATOM 9640 O O . MET B 1 573 ? -21.672 17.969 -6.598 1 93.81 573 MET B O 1
ATOM 9644 N N . TYR B 1 574 ? -20.766 16.5 -7.961 1 93.12 574 TYR B N 1
ATOM 9645 C CA . TYR B 1 574 ? -20.438 17.484 -8.977 1 93.12 574 TYR B CA 1
ATOM 9646 C C . TYR B 1 574 ? -21.672 18.312 -9.359 1 93.12 574 TYR B C 1
ATOM 9648 O O . TYR B 1 574 ? -21.641 19.547 -9.305 1 93.12 574 TYR B O 1
ATOM 9656 N N . PRO B 1 575 ? -22.781 17.656 -9.664 1 93.19 575 PRO B N 1
ATOM 9657 C CA . PRO B 1 575 ? -23.953 18.453 -10.039 1 93.19 575 PRO B CA 1
ATOM 9658 C C . PRO B 1 575 ? -24.5 19.281 -8.883 1 93.19 575 PRO B C 1
ATOM 9660 O O . PRO B 1 575 ? -25.016 20.391 -9.102 1 93.19 575 PRO B O 1
ATOM 9663 N N . ILE B 1 576 ? -24.359 18.844 -7.734 1 92.62 576 ILE B N 1
ATOM 9664 C CA . ILE B 1 576 ? -24.844 19.547 -6.555 1 92.62 576 ILE B CA 1
ATOM 9665 C C . ILE B 1 576 ? -24.016 20.797 -6.328 1 92.62 576 ILE B C 1
ATOM 9667 O O . ILE B 1 576 ? -24.562 21.875 -6.074 1 92.62 576 ILE B O 1
ATOM 9671 N N . VAL B 1 577 ? -22.734 20.688 -6.414 1 93.38 577 VAL B N 1
ATOM 9672 C CA . VAL B 1 577 ? -21.828 21.797 -6.195 1 93.38 577 VAL B CA 1
ATOM 9673 C C . VAL B 1 577 ? -22.016 22.844 -7.297 1 93.38 577 VAL B C 1
ATOM 9675 O O . VAL B 1 577 ? -22.016 24.047 -7.027 1 93.38 577 VAL B O 1
ATOM 9678 N N . GLU B 1 578 ? -22.203 22.391 -8.484 1 92.19 578 GLU B N 1
ATOM 9679 C CA . GLU B 1 578 ? -22.406 23.297 -9.609 1 92.19 578 GLU B CA 1
ATOM 9680 C C . GLU B 1 578 ? -23.688 24.109 -9.453 1 92.19 578 GLU B C 1
ATOM 9682 O O . GLU B 1 578 ? -23.719 25.297 -9.75 1 92.19 578 GLU B O 1
ATOM 9687 N N . GLU B 1 579 ? -24.656 23.438 -9.023 1 91.44 579 GLU B N 1
ATOM 9688 C CA . GLU B 1 579 ? -25.938 24.125 -8.828 1 91.44 579 GLU B CA 1
ATOM 9689 C C . GLU B 1 579 ? -25.859 25.141 -7.691 1 91.44 579 GLU B C 1
ATOM 9691 O O . GLU B 1 579 ? -26.375 26.25 -7.809 1 91.44 579 GLU B O 1
ATOM 9696 N N . GLU B 1 580 ? -25.219 24.75 -6.676 1 89.94 580 GLU B N 1
ATOM 9697 C CA . GLU B 1 580 ? -25.062 25.656 -5.539 1 89.94 580 GLU B CA 1
ATOM 9698 C C . GLU B 1 580 ? -24.234 26.891 -5.918 1 89.94 580 GLU B C 1
ATOM 9700 O O . GLU B 1 580 ? -24.531 28 -5.48 1 89.94 580 GLU B O 1
ATOM 9705 N N . GLU B 1 581 ? -23.25 26.688 -6.645 1 86.19 581 GLU B N 1
ATOM 9706 C CA . GLU B 1 581 ? -22.391 27.797 -7.082 1 86.19 581 GLU B CA 1
ATOM 9707 C C . GLU B 1 581 ? -23.141 28.719 -8.039 1 86.19 581 GLU B C 1
ATOM 9709 O O . GLU B 1 581 ? -22.953 29.938 -8.008 1 86.19 581 GLU B O 1
ATOM 9714 N N . ARG B 1 582 ? -23.969 28.156 -8.844 1 88 582 ARG B N 1
ATOM 9715 C CA . ARG B 1 582 ? -24.797 28.938 -9.742 1 88 582 ARG B CA 1
ATOM 9716 C C . ARG B 1 582 ? -25.766 29.828 -8.969 1 88 582 ARG B C 1
ATOM 9718 O O . ARG B 1 582 ? -25.938 31 -9.281 1 88 582 ARG B O 1
ATOM 9725 N N . VAL B 1 583 ? -26.328 29.219 -8.016 1 88.69 583 VAL B N 1
ATOM 9726 C CA . VAL B 1 583 ? -27.297 29.938 -7.195 1 88.69 583 VAL B CA 1
ATOM 9727 C C . VAL B 1 583 ? -26.594 31.062 -6.434 1 88.69 583 VAL B C 1
ATOM 9729 O O . VAL B 1 583 ? -27.094 32.188 -6.344 1 88.69 583 VAL B O 1
ATOM 9732 N N . ARG B 1 584 ? -25.5 30.844 -5.934 1 84.5 584 ARG B N 1
ATOM 9733 C CA . ARG B 1 584 ? -24.734 31.828 -5.172 1 84.5 584 ARG B CA 1
ATOM 9734 C C . ARG B 1 584 ? -24.297 33 -6.062 1 84.5 584 ARG B C 1
ATOM 9736 O O . ARG B 1 584 ? -24.344 34.156 -5.648 1 84.5 584 ARG B O 1
ATOM 9743 N N . LYS B 1 585 ? -23.906 32.656 -7.227 1 84.5 585 LYS B N 1
ATOM 9744 C CA . LYS B 1 585 ? -23.516 33.719 -8.18 1 84.5 585 LYS B CA 1
ATOM 9745 C C . LYS B 1 585 ? -24.703 34.594 -8.547 1 84.5 585 LYS B C 1
ATOM 9747 O O . LYS B 1 585 ? -24.547 35.812 -8.664 1 84.5 585 LYS B O 1
ATOM 9752 N N . LYS B 1 586 ? -25.75 33.938 -8.68 1 85.69 586 LYS B N 1
ATOM 9753 C CA . LYS B 1 586 ? -26.953 34.688 -9.016 1 85.69 586 LYS B CA 1
ATOM 9754 C C . LYS B 1 586 ? -27.344 35.625 -7.887 1 85.69 586 LYS B C 1
ATOM 9756 O O . LYS B 1 586 ? -27.734 36.781 -8.125 1 85.69 586 LYS B O 1
ATOM 9761 N N . ILE B 1 587 ? -27.234 35.125 -6.723 1 84.06 587 ILE B N 1
ATOM 9762 C CA . ILE B 1 587 ? -27.578 35.906 -5.551 1 84.06 587 ILE B CA 1
ATOM 9763 C C . ILE B 1 587 ? -26.625 37.094 -5.43 1 84.06 587 ILE B C 1
ATOM 9765 O O . ILE B 1 587 ? -27.031 38.219 -5.129 1 84.06 587 ILE B O 1
ATOM 9769 N N . LYS B 1 588 ? -25.391 36.875 -5.645 1 80 588 LYS B N 1
ATOM 9770 C CA . LYS B 1 588 ? -24.375 37.938 -5.57 1 80 588 LYS B CA 1
ATOM 9771 C C . LYS B 1 588 ? -24.609 38.969 -6.648 1 80 588 LYS B C 1
ATOM 9773 O O . LYS B 1 588 ? -24.438 40.188 -6.398 1 80 588 LYS B O 1
ATOM 9778 N N . GLU B 1 589 ? -24.969 38.531 -7.773 1 82.81 589 GLU B N 1
ATOM 9779 C CA . GLU B 1 589 ? -25.25 39.438 -8.875 1 82.81 589 GLU B CA 1
ATOM 9780 C C . GLU B 1 589 ? -26.5 40.281 -8.586 1 82.81 589 GLU B C 1
ATOM 9782 O O . GLU B 1 589 ? -26.516 41.469 -8.875 1 82.81 589 GLU B O 1
ATOM 9787 N N . GLU B 1 590 ? -27.438 39.656 -8.008 1 81.25 590 GLU B N 1
ATOM 9788 C CA . GLU B 1 590 ? -28.672 40.375 -7.656 1 81.25 590 GLU B CA 1
ATOM 9789 C C . GLU B 1 590 ? -28.422 41.406 -6.551 1 81.25 590 GLU B C 1
ATOM 9791 O O . GLU B 1 590 ? -28.969 42.5 -6.582 1 81.25 590 GLU B O 1
ATOM 9796 N N . MET B 1 591 ? -27.609 41.031 -5.609 1 79.25 591 MET B N 1
ATOM 9797 C CA . MET B 1 591 ? -27.281 41.938 -4.516 1 79.25 591 MET B CA 1
ATOM 9798 C C . MET B 1 591 ? -26.438 43.094 -5.02 1 79.25 591 MET B C 1
ATOM 9800 O O . MET B 1 591 ? -26.625 44.25 -4.57 1 79.25 591 MET B O 1
ATOM 9804 N N . ALA B 1 592 ? -25.562 42.844 -5.891 1 75.62 592 ALA B N 1
ATOM 9805 C CA . ALA B 1 592 ? -24.75 43.906 -6.496 1 75.62 592 ALA B CA 1
ATOM 9806 C C . ALA B 1 592 ? -25.609 44.844 -7.305 1 75.62 592 ALA B C 1
ATOM 9808 O O . ALA B 1 592 ? -25.406 46.062 -7.277 1 75.62 592 ALA B O 1
ATOM 9809 N N . ASN B 1 593 ? -26.578 44.281 -7.938 1 74.5 593 ASN B N 1
ATOM 9810 C CA . ASN B 1 593 ? -27.5 45.094 -8.727 1 74.5 593 ASN B CA 1
ATOM 9811 C C . ASN B 1 593 ? -28.422 45.906 -7.836 1 74.5 593 ASN B C 1
ATOM 9813 O O . ASN B 1 593 ? -28.75 47.062 -8.172 1 74.5 593 ASN B O 1
ATOM 9817 N N . GLU B 1 594 ? -28.734 45.312 -6.762 1 70.5 594 GLU B N 1
ATOM 9818 C CA . GLU B 1 594 ? -29.578 46.062 -5.836 1 70.5 594 GLU B CA 1
ATOM 9819 C C . GLU B 1 594 ? -28.828 47.188 -5.152 1 70.5 594 GLU B C 1
ATOM 9821 O O . GLU B 1 594 ? -29.359 48.281 -4.949 1 70.5 594 GLU B O 1
ATOM 9826 N N . VAL B 1 595 ? -27.703 46.938 -4.777 1 67.19 595 VAL B N 1
ATOM 9827 C CA . VAL B 1 595 ? -26.875 48 -4.168 1 67.19 595 VAL B CA 1
ATOM 9828 C C . VAL B 1 595 ? -26.609 49.094 -5.18 1 67.19 595 VAL B C 1
ATOM 9830 O O . VAL B 1 595 ? -26.656 50.281 -4.836 1 67.19 595 VAL B O 1
ATOM 9833 N N . TRP B 1 596 ? -26.359 48.719 -6.328 1 61.72 596 TRP B N 1
ATOM 9834 C CA . TRP B 1 596 ? -26.188 49.688 -7.391 1 61.72 596 TRP B CA 1
ATOM 9835 C C . TRP B 1 596 ? -27.469 50.5 -7.621 1 61.72 596 TRP B C 1
ATOM 9837 O O . TRP B 1 596 ? -27.422 51.688 -7.852 1 61.72 596 TRP B O 1
ATOM 9847 N N . ALA B 1 597 ? -28.562 49.844 -7.457 1 60.69 597 ALA B N 1
ATOM 9848 C CA . ALA B 1 597 ? -29.844 50.531 -7.66 1 60.69 597 ALA B CA 1
ATOM 9849 C C . ALA B 1 597 ? -30.156 51.469 -6.512 1 60.69 597 ALA B C 1
ATOM 9851 O O . ALA B 1 597 ? -30.812 52.5 -6.711 1 60.69 597 ALA B O 1
ATOM 9852 N N . ARG B 1 598 ? -29.625 51.156 -5.344 1 56.5 598 ARG B N 1
ATOM 9853 C CA . ARG B 1 598 ? -29.875 52.031 -4.199 1 56.5 598 ARG B CA 1
ATOM 9854 C C . ARG B 1 598 ? -28.812 53.125 -4.113 1 56.5 598 ARG B C 1
ATOM 9856 O O . ARG B 1 598 ? -28.844 53.938 -3.207 1 56.5 598 ARG B O 1
ATOM 9863 N N . ALA B 1 599 ? -27.75 52.969 -4.809 1 53.66 599 ALA B N 1
ATOM 9864 C CA . ALA B 1 599 ? -26.781 54.062 -4.82 1 53.66 599 ALA B CA 1
ATOM 9865 C C . ALA B 1 599 ? -27.438 55.375 -5.223 1 53.66 599 ALA B C 1
ATOM 9867 O O . ALA B 1 599 ? -28.25 55.406 -6.148 1 53.66 599 ALA B O 1
ATOM 9868 N N . PRO B 1 600 ? -27.484 56.344 -4.301 1 50.34 600 PRO B N 1
ATOM 9869 C CA . PRO B 1 600 ? -28.125 57.594 -4.637 1 50.34 600 PRO B CA 1
ATOM 9870 C C . PRO B 1 600 ? -27.844 58.062 -6.062 1 50.34 600 PRO B C 1
ATOM 9872 O O . PRO B 1 600 ? -26.734 57.812 -6.574 1 50.34 600 PRO B O 1
ATOM 9875 N N . LYS B 1 601 ? -28.828 58.188 -6.867 1 49.88 601 LYS B N 1
ATOM 9876 C CA . LYS B 1 601 ? -28.688 58.781 -8.188 1 49.88 601 LYS B CA 1
ATOM 9877 C C . LYS B 1 601 ? -27.781 60 -8.148 1 49.88 601 LYS B C 1
ATOM 9879 O O . LYS B 1 601 ? -27.875 60.812 -7.234 1 49.88 601 LYS B O 1
ATOM 9884 N N . PRO B 1 602 ? -26.609 59.906 -8.711 1 44.78 602 PRO B N 1
ATOM 9885 C CA . PRO B 1 602 ? -25.875 61.188 -8.68 1 44.78 602 PRO B CA 1
ATOM 9886 C C . PRO B 1 602 ? -26.781 62.406 -8.828 1 44.78 602 PRO B C 1
ATOM 9888 O O . PRO B 1 602 ? -27.75 62.375 -9.594 1 44.78 602 PRO B O 1
ATOM 9891 N N . VAL B 1 603 ? -26.906 63.156 -7.758 1 42.12 603 VAL B N 1
ATOM 9892 C CA . VAL B 1 603 ? -27.578 64.438 -7.895 1 42.12 603 VAL B CA 1
ATOM 9893 C C . VAL B 1 603 ? -27.203 65.062 -9.234 1 42.12 603 VAL B C 1
ATOM 9895 O O . VAL B 1 603 ? -26.016 65.188 -9.562 1 42.12 603 VAL B O 1
ATOM 9898 N N . GLU B 1 604 ? -27.984 64.938 -10.203 1 40.09 604 GLU B N 1
ATOM 9899 C CA . GLU B 1 604 ? -27.812 65.75 -11.43 1 40.09 604 GLU B CA 1
ATOM 9900 C C . GLU B 1 604 ? -27.344 67.188 -11.125 1 40.09 604 GLU B C 1
ATOM 9902 O O . GLU B 1 604 ? -28.016 67.875 -10.406 1 40.09 604 GLU B O 1
ATOM 9907 N N . GLN B 1 605 ? -26.047 67.375 -10.898 1 36.94 605 GLN B N 1
ATOM 9908 C CA . GLN B 1 605 ? -25.609 68.75 -10.82 1 36.94 605 GLN B CA 1
ATOM 9909 C C . GLN B 1 605 ? -26.391 69.625 -11.789 1 36.94 605 GLN B C 1
ATOM 9911 O O . GLN B 1 605 ? -26.453 69.375 -12.984 1 36.94 605 GLN B O 1
ATOM 9916 N N . ARG B 1 606 ? -27.406 70.312 -11.289 1 36.12 606 ARG B N 1
ATOM 9917 C CA . ARG B 1 606 ? -28.078 71.375 -12.023 1 36.12 606 ARG B CA 1
ATOM 9918 C C . ARG B 1 606 ? -27.078 72.25 -12.766 1 36.12 606 ARG B C 1
ATOM 9920 O O . ARG B 1 606 ? -26.125 72.75 -12.164 1 36.12 606 ARG B O 1
ATOM 9927 N N . THR B 1 607 ? -26.812 72.062 -13.953 1 36.47 607 THR B N 1
ATOM 9928 C CA . THR B 1 607 ? -26.031 72.938 -14.828 1 36.47 607 THR B CA 1
ATOM 9929 C C . THR B 1 607 ? -26.422 74.375 -14.609 1 36.47 607 THR B C 1
ATOM 9931 O O . THR B 1 607 ? -27.594 74.75 -14.695 1 36.47 607 THR B O 1
ATOM 9934 N N . PRO B 1 608 ? -25.641 75.125 -13.664 1 36.12 608 PRO B N 1
ATOM 9935 C CA . PRO B 1 608 ? -26.062 76.5 -13.57 1 36.12 608 PRO B CA 1
ATOM 9936 C C . PRO B 1 608 ? -26.469 77.125 -14.922 1 36.12 608 PRO B C 1
ATOM 9938 O O . PRO B 1 608 ? -25.938 76.688 -15.961 1 36.12 608 PRO B O 1
ATOM 9941 N N . LEU B 1 609 ? -27.625 77.625 -14.984 1 33.72 609 LEU B N 1
ATOM 9942 C CA . LEU B 1 609 ? -28.156 78.312 -16.141 1 33.72 609 LEU B CA 1
ATOM 9943 C C . LEU B 1 609 ? -27.141 79.312 -16.656 1 33.72 609 LEU B C 1
ATOM 9945 O O . LEU B 1 609 ? -26.672 80.188 -15.906 1 33.72 609 LEU B O 1
ATOM 9949 N N . LYS B 1 610 ? -26.297 79.125 -17.625 1 31.61 610 LYS B N 1
ATOM 9950 C CA . LYS B 1 610 ? -25.531 80.062 -18.391 1 31.61 610 LYS B CA 1
ATOM 9951 C C . LYS B 1 610 ? -26.359 81.312 -18.688 1 31.61 610 LYS B C 1
ATOM 9953 O O . LYS B 1 610 ? -27.406 81.25 -19.328 1 31.61 610 LYS B O 1
ATOM 9958 N N . LEU B 1 611 ? -26.281 82.375 -17.688 1 29.39 611 LEU B N 1
ATOM 9959 C CA . LEU B 1 611 ? -26.734 83.688 -18.047 1 29.39 611 LEU B CA 1
ATOM 9960 C C . LEU B 1 611 ? -26.25 84.062 -19.438 1 29.39 611 LEU B C 1
ATOM 9962 O O . LEU B 1 611 ? -25.062 84 -19.734 1 29.39 611 LEU B O 1
ATOM 9966 N N . ASP B 1 612 ? -27.109 84.188 -20.359 1 25.86 612 ASP B N 1
ATOM 9967 C CA . ASP B 1 612 ? -26.984 84.562 -21.766 1 25.86 612 ASP B CA 1
ATOM 9968 C C . ASP B 1 612 ? -26.141 85.812 -21.922 1 25.86 612 ASP B C 1
ATOM 9970 O O . ASP B 1 612 ? -25.938 86.562 -20.953 1 25.86 612 ASP B O 1
ATOM 9974 N N . LYS B 1 613 ? -26.344 86.688 -22.922 1 27.19 613 LYS B N 1
ATOM 9975 C CA . LYS B 1 613 ? -25.797 87.375 -24.094 1 27.19 613 LYS B CA 1
ATOM 9976 C C . LYS B 1 613 ? -25.438 88.812 -23.781 1 27.19 613 LYS B C 1
ATOM 9978 O O . LYS B 1 613 ? -24.859 89.5 -24.609 1 27.19 613 LYS B O 1
ATOM 9983 N N . ARG B 1 614 ? -26.078 89.625 -22.906 1 25.72 614 ARG B N 1
ATOM 9984 C CA . ARG B 1 614 ? -26.344 90.875 -23.609 1 25.72 614 ARG B CA 1
ATOM 9985 C C . ARG B 1 614 ? -25.078 91.688 -23.797 1 25.72 614 ARG B C 1
ATOM 9987 O O . ARG B 1 614 ? -24.094 91.438 -23.094 1 25.72 614 ARG B O 1
ATOM 9994 N N . ASN B 1 615 ? -25.234 92.875 -24.547 1 25.95 615 ASN B N 1
ATOM 9995 C CA . ASN B 1 615 ? -24.688 93.938 -25.422 1 25.95 615 ASN B CA 1
ATOM 9996 C C . ASN B 1 615 ? -23.844 94.938 -24.656 1 25.95 615 ASN B C 1
ATOM 9998 O O . ASN B 1 615 ? -23.578 96.062 -25.141 1 25.95 615 ASN B O 1
ATOM 10002 N N . ILE B 1 616 ? -23.453 94.688 -23.453 1 24.95 616 ILE B N 1
ATOM 10003 C CA . ILE B 1 616 ? -23.109 96.062 -22.984 1 24.95 616 ILE B CA 1
ATOM 10004 C C . ILE B 1 616 ? -21.906 96.562 -23.766 1 24.95 616 ILE B C 1
ATOM 10006 O O . ILE B 1 616 ? -20.812 96 -23.656 1 24.95 616 ILE B O 1
ATOM 10010 N N . LYS B 1 617 ? -22.312 97.125 -24.969 1 23.62 617 LYS B N 1
ATOM 10011 C CA . LYS B 1 617 ? -21.375 97.938 -25.734 1 23.62 617 LYS B CA 1
ATOM 10012 C C . LYS B 1 617 ? -20.828 99.062 -24.891 1 23.62 617 LYS B C 1
ATOM 10014 O O . LYS B 1 617 ? -21.609 99.938 -24.391 1 23.62 617 LYS B O 1
ATOM 10019 N N . LYS B 1 618 ? -19.875 98.875 -24.172 1 23.94 618 LYS B N 1
ATOM 10020 C CA . LYS B 1 618 ? -19.031 99.938 -23.641 1 23.94 618 LYS B CA 1
ATOM 10021 C C . LYS B 1 618 ? -18.828 101 -24.688 1 23.94 618 LYS B C 1
ATOM 10023 O O . LYS B 1 618 ? -18.828 100.75 -25.891 1 23.94 618 LYS B O 1
ATOM 10028 N N . LYS B 1 619 ? -18.641 102.25 -24.234 1 23.59 619 LYS B N 1
ATOM 10029 C CA . LYS B 1 619 ? -18.453 103.688 -24.422 1 23.59 619 LYS B CA 1
ATOM 10030 C C . LYS B 1 619 ? -17.359 104 -25.453 1 23.59 619 LYS B C 1
ATOM 10032 O O . LYS B 1 619 ? -16.25 103.438 -25.359 1 23.59 619 LYS B O 1
ATOM 10037 N N . SER B 1 620 ? -17.906 104.375 -26.672 1 21.64 620 SER B N 1
ATOM 10038 C CA . SER B 1 620 ? -17.25 105.25 -27.656 1 21.64 620 SER B CA 1
ATOM 10039 C C . SER B 1 620 ? -16.781 106.562 -27.031 1 21.64 620 SER B C 1
ATOM 10041 O O . SER B 1 620 ? -16.219 107.375 -27.703 1 21.64 620 SER B O 1
ATOM 10043 N N . ASN B 1 621 ? -16.797 106.938 -25.828 1 23.64 621 ASN B N 1
ATOM 10044 C CA . ASN B 1 621 ? -16.469 108.375 -25.859 1 23.64 621 ASN B CA 1
ATOM 10045 C C . ASN B 1 621 ? -15.125 108.625 -26.562 1 23.64 621 ASN B C 1
ATOM 10047 O O . ASN B 1 621 ? -14.102 108.062 -26.156 1 23.64 621 ASN B O 1
ATOM 10051 N N . PRO B 1 622 ? -15.164 109.188 -27.891 1 26.16 622 PRO B N 1
ATOM 10052 C CA . PRO B 1 622 ? -14.188 109.875 -28.719 1 26.16 622 PRO B CA 1
ATOM 10053 C C . PRO B 1 622 ? -13.547 111.062 -27.984 1 26.16 622 PRO B C 1
ATOM 10055 O O . PRO B 1 622 ? -12.703 111.75 -28.547 1 26.16 622 PRO B O 1
ATOM 10058 N N . ASN B 1 623 ? -13.57 111.5 -26.906 1 21.42 623 ASN B N 1
ATOM 10059 C CA . ASN B 1 623 ? -12.82 112.688 -26.781 1 21.42 623 ASN B CA 1
ATOM 10060 C C . ASN B 1 623 ? -11.414 112.625 -27.359 1 21.42 623 ASN B C 1
ATOM 10062 O O . ASN B 1 623 ? -10.516 113.375 -27 1 21.42 623 ASN B O 1
ATOM 10066 N N . THR B 1 624 ? -10.938 111.688 -28.297 1 21.84 624 THR B N 1
ATOM 10067 C CA . THR B 1 624 ? -10.352 112.188 -29.516 1 21.84 624 THR B CA 1
ATOM 10068 C C . THR B 1 624 ? -11.43 112.562 -30.531 1 21.84 624 THR B C 1
ATOM 10070 O O . THR B 1 624 ? -11.383 113.625 -31.172 1 21.84 624 THR B O 1
ATOM 10073 N N . ASP B 1 625 ? -12.211 112.5 -31.875 1 18.33 625 ASP B N 1
ATOM 10074 C CA . ASP B 1 625 ? -13.203 113.5 -32.281 1 18.33 625 ASP B CA 1
ATOM 10075 C C . ASP B 1 625 ? -14.492 113.375 -31.484 1 18.33 625 ASP B C 1
ATOM 10077 O O . ASP B 1 625 ? -14.945 112.25 -31.203 1 18.33 625 ASP B O 1
#

Foldseek 3Di:
DDPDDPDDDDPDDDDDPDDDPDDDDDDDDDPCPDDDDDDDDDDDDDDDDDDDDDDDDDDDDDDDDDDDDDDDDDDDDDDPPPPCDVVVVCPPCVVVVVVVVVVVVVVVVVVVVVVVVVVPVVPDDPPPDPPPPDDDDDDDDDDDPPPPPPPPPPPPPPPPPDQPPQWDDFDDFKIFHPVAWPDDDPPTWTWTWIDGPRHTWIKIKDWVVLVVLVVVQLVLQVVQVVDPAAKHWDDWTDDPTIIITTTADFDAFQVCCLPPVVNVVLDDDDPLQLLLSNLVSLLSCVVVQKAQQADDRRQWTWHDQDPVRDIYIHGHDSSPMDHDDPPDQCLVPCVVVVPRYDPLQFALCCVPRVGDDSLRNLQSSLQRLLCNLLSGAGQQGDRVCRNVSRNVVNGDSVSLVPPLLSLQNVVLSNLSSDNDSVSHDGSVQSSLRCVSDDLVVLLLVLLVLLVVCVPPDCPDQLNCQQLVVLCVQCVNFVLVLADPLLNVVVVVPDDADRSGLSRVSVSLNVCVVCVVVGDPVVNVQCDDPPVSNSSSRCSSRVCSSVSSLVSCLLVCPPPSNVSNGDPVSVVVNVVVNVVVVVVVVVVVVVVVVVVVVPPPDPPPPPPPDPPPPDDPPDDDPPPVD/DDPDDDDDDCPCPDDDPDDDCPDDDDDDDDPPPDDPPPDDDDDDDDDDDDDPDDDDDDDDDDDDDDDDDDDDDDPPPDDPPPPCDVVVCCPPCVVVVVVVVVVVVVVVVVVVVVVVVVVPVVPPDPPPPPPPPDDDDDDDDDPPPPPPPPPPPPPPPPPPPPQPPQWDDFPDFKIFHPVAWPDDDPPTWTWTWIDGPRHTWIKIKDWVVLVVLVVVQLVLQVVQVVDPAAKHWDDWTDDPTIIITTTADFDAFQVCCLPPVVNVVLDDDDPLQLLLSNLVSLLSCVVVQKAQQADDRRQWTWHDQDPVRDIYIHGHDSSPMDHDDPPDQCLVPCVVVVPRYDPLQFALCCVPRVGDDSLRNLQSSLQRLLCNLLSGAGQQGDRVCRNVSRNVVNGDSVSLVPPLLSLQNVVLSNLSSDNDSVSHDGSVQSSLRCVSDDLVVLLLVLLVLLVVCVPPDCPDQLNCQQLVVLCVQCVNFVLVLADPLLNVVVVVPDDADRSGLSRVSVSLNVCVVCVVVGDPVNNVQCDDPPVSNSSSRCSSRVCSSVSSLVSCLLVCPPPSNVSNGDPVSVVVNVVVNVVVVVVVVVVVVVVVVVVVVPPPDPPPPPPPDPPDDDDPPDDPPCPVD

Organism: Caenorhabditis elegans (NCBI:txid6239)

Nearest PDB structures (foldseek):
  6xdf-assembly3_B  TM=9.597E-01  e=2.086E-42  Homo sapiens
  6xdd-assembly1_A  TM=9.465E-01  e=1.113E-42  Homo sapiens
  7bmk-assembly1_B  TM=9.467E-01  e=3.124E-41  Homo sapiens
  4yz9-assembly3_C  TM=9.160E-01  e=4.760E-39  Homo sapiens
  6hx1-assembly1_A  TM=8.811E-01  e=3.869E-37  Homo sapiens

=== Feature glossary ===
Key to the feature types in this record:

pLDDT. pLDDT is the predicted lDDT-Cα score: AlphaFold's confidence that the local environment of each residue (all inter-atomic distances within 15 Å) is correctly placed. It is a per-residue number between 0 and 100, with higher meaning more reliable.

Radius of gyration, Cα contacts, bounding box. The geometric summary reports three shape descriptors. Rg (radius of gyration) measures how spread out the Cα atoms are about their centre of mass; compact globular proteins have small Rg, elongated or unfolded ones large. Cα contacts (<8 Å, |i−j|>4) count long-range residue pairs in spatial proximity — high for tightly packed folds, near zero for rods or random coil. The bounding-box extents give the protein's footprint along x, y, z in Å.

Backbone torsions (φ/ψ). Backbone dihedral angles. Every residue except chain termini has a φ (preceding-C → N → Cα → C) and a ψ (N → Cα → C → next-N). They are reported in degrees following the IUPAC sign convention. Secondary structure is essentially a statement about which (φ, ψ) basin each residue occupies.

Contact-map, Ramachandran, and PAE plots. Plot images: a contact map (which residues are close in 3D, as an N×N binary image), a Ramachandran scatter (backbone torsion angles, revealing secondary-structure composition at a glance), and — for AlphaFold structures — a PAE heatmap (pairwise prediction confidence).

Predicted aligned error. Predicted Aligned Error (PAE) is an AlphaFold confidence matrix: entry (i, j) is the expected error in the position of residue j, in ångströms, when the prediction is superimposed on the true structure at residue i. Low PAE within a block of residues means that block is internally rigid and well-predicted; high PAE between two blocks means their relative placement is uncertain even if each block individually is confident.

Secondary structure (3-state, P-SEA). Three-state secondary structure (P-SEA) collapses the eight DSSP classes into helix (a), strand (b), and coil (c). P-SEA assigns these from Cα geometry alone — distances and angles — without requiring backbone oxygens, so it works on any Cα trace.

Solvent-accessible surface area. Solvent-accessible surface area (SASA) is the area in Å² traced out by the centre of a 1.4 Å probe sphere (a water molecule) rolled over the protein's van der Waals surface (Shrake–Rupley / Lee–Richards construction). Buried residues have near-zero SASA; fully exposed residues can exceed 200 Å². The total SASA scales roughly with the number of surface residues.

Foldseek 3Di. The Foldseek 3Di string encodes local tertiary geometry as a 20-letter alphabet — one character per residue — derived from the relative positions of nearby Cα atoms. Unlike the amino-acid sequence, 3Di is a direct function of the 3D structure, so two proteins with the same fold have similar 3Di strings even at low sequence identity.

B-factor. For experimental (PDB) structures, the B-factor (temperature factor) quantifies the positional spread of each atom in the crystal — a combination of thermal vibration and static disorder — in units of Å². High B-factors mark flexible loops or poorly resolved regions; low B-factors mark the rigid, well-ordered core.

mmCIF coordinates. The mmCIF block holds the 3D Cartesian coordinates of each backbone atom (N, Cα, C, O) in ångströms. mmCIF is the PDB's canonical archive format — a tagged-loop text representation of the atomic model.

InterPro / GO / CATH / organism. Functional annotations link the protein to curated databases. InterPro entries identify conserved domains and families by matching the sequence against member-database signatures (Pfam, PROSITE, CDD, …). Gene Ontology (GO) terms describe molecular function, biological process, and cellular component in a controlled vocabulary. CATH places the structure in a hierarchical fold classification (Class/Architecture/Topology/Homologous-superfamily). The organism is the source species.

Rendered structure images. Structure images are PyMOL renders from six orthogonal camera directions. Cartoon representation draws helices as coils and strands as arrows; sticks shows the backbone as bonds; surface shows the solvent-excluded envelope. Rainbow coloring maps sequence position to hue (blue→red, N→C); chain coloring assigns a distinct color per polypeptide.

Sequence. This is the polypeptide sequence — one letter per residue, N-terminus first. Length ranges from a few dozen residues for small domains to over a thousand for large multi-domain proteins.

Secondary structure (8-state, DSSP). The SS8 string is DSSP's per-residue secondary-structure call. α-helix (H) means an i→i+4 H-bond ladder; β-strand (E) means the residue participates in a β-sheet; 3₁₀ (G) and π (I) are tighter and wider helices; T/S are turns/bends; '-' is loop.

Nearest PDB structures. Structural nearest neighbors (via Foldseek easy-search vs the PDB). Reported per hit: target PDB id, E-value, and alignment TM-score. A TM-score above ~0.5 is the conventional threshold for 'same fold'.